Protein AF-0000000080795348 (afdb_homodimer)

Radius of gyration: 28.92 Å; Cα contacts (8 Å, |Δi|>4): 1910; chains: 2; bounding box: 64×101×64 Å

Foldseek 3Di:
DPLQPQPFADDLVLDPDPLLCLQLLVVFDVVLVVVLVVCVVVVPWWKFKKFKFWQFKWQWALVSNLVSSLLRHFWHFQDSVVLVVLSVVLVVLVVQLVVCVVVVPVVSNVVSVVVNVVSVVVSVVRTDHCSVFKWKWADTGLDIDGRPFGGIMIIGGCSRPSRCQSVSQVSRFQLGLLLRQLLLQCVLLVNFAEEEAACVVDDNVCLQSNLSSNVSSPHDFYADCSSCVVVPDDHADADDVVLCVVVVNQQLVSQLVCLVPPFFQHAYEGEQCSPLANQVSVVVNLQSLLCVVPVDGDDLVVLSSLVQEDGTHSHHPEYEFAFEQVDARPQFDDDDSQRGGDHLSSQVSNCVSCVSSNNNRHAYEYEYPDGSVRSNVCVVVPRRHRYYYYYNSSNPGTIGMDMWTQDMNRHGDTDPPDHDHDSPSIDIQDSSSNVD/DPLQPQPFADDLVLDPDPLLCLQLLVVFDVVLVVVLVVCVVVVPWWKFKKFKFWQFKWQWALVSNLLSSLLRHFWHFQDSVVLVVLSVVLVVLVVQLVVCVVVVPVVSNVVSVVVNVVSVVVNVVRTDHCSVFKWKWADTGLDIDGRPFGGIMIIGGCSRPSRCQSVSQVSRFQLGLLLRQLLLQCVLLVNFAEEEEACVVDDNVCLQSNLSSNVSSPHDFYADCSSCVVVPDDHADADDVVLCVVVVNQQLVSQLVCLVPPFFQHAYEGEQCSPLANQVSVVVNLQSLLCVVPVDGDDLVVLSSLVQEDGTHSHHPEYEFAFEQVDARPQFDDDDSQRGGDHLSSQVSNCVSCVSSNNNRHAYEYEYPDGSVRSNVCVVVPRRHRYYYYYNSSNPGTIGMDMWTQDMNRHGDTDPPDHDHDSPSIDIQDSSSNVD

Organism: Petrotoga mobilis (strain DSM 10674 / SJ95) (NCBI:txid403833)

Structure (mmCIF, N/CA/C/O backbone):
data_AF-0000000080795348-model_v1
#
loop_
_entity.id
_entity.type
_entity.pdbx_description
1 polymer 'nicotinate phosphoribosyltransferase'
#
loop_
_atom_site.group_PDB
_atom_site.id
_atom_site.type_symbol
_atom_site.label_atom_id
_atom_site.label_alt_id
_atom_site.label_comp_id
_atom_site.label_asym_id
_atom_site.label_entity_id
_atom_site.label_seq_id
_atom_site.pdbx_PDB_ins_code
_atom_site.Cartn_x
_atom_site.Cartn_y
_atom_site.Cartn_z
_atom_site.occupancy
_atom_site.B_iso_or_equiv
_atom_site.auth_seq_id
_atom_site.auth_comp_id
_atom_site.auth_asym_id
_atom_site.auth_atom_id
_atom_site.pdbx_PDB_model_num
ATOM 1 N N . MET A 1 1 ? 20.547 -14.539 10.617 1 41.28 1 MET A N 1
ATOM 2 C CA . MET A 1 1 ? 19.75 -13.977 11.703 1 41.28 1 MET A CA 1
ATOM 3 C C . MET A 1 1 ? 18.438 -14.727 11.844 1 41.28 1 MET A C 1
ATOM 5 O O . MET A 1 1 ? 17.781 -15.047 10.844 1 41.28 1 MET A O 1
ATOM 9 N N . ASP A 1 2 ? 18.266 -15.367 12.922 1 46.72 2 ASP A N 1
ATOM 10 C CA . ASP A 1 2 ? 17.031 -16.109 13.172 1 46.72 2 ASP A CA 1
ATOM 11 C C . ASP A 1 2 ? 15.828 -15.164 13.258 1 46.72 2 ASP A C 1
ATOM 13 O O . ASP A 1 2 ? 15.633 -14.492 14.281 1 46.72 2 ASP A O 1
ATOM 17 N N . LEU A 1 3 ? 15.219 -14.836 12.289 1 51.97 3 LEU A N 1
ATOM 18 C CA . LEU A 1 3 ? 14.125 -13.883 12.164 1 51.97 3 LEU A CA 1
ATOM 19 C C . LEU A 1 3 ? 12.906 -14.344 12.961 1 51.97 3 LEU A C 1
ATOM 21 O O . LEU A 1 3 ? 11.969 -13.578 13.164 1 51.97 3 LEU A O 1
ATOM 25 N N . ASN A 1 4 ? 13.055 -15.641 13.508 1 52.81 4 ASN A N 1
ATOM 26 C CA . ASN A 1 4 ? 11.93 -16.156 14.289 1 52.81 4 ASN A CA 1
ATOM 27 C C . ASN A 1 4 ? 12.078 -15.781 15.766 1 52.81 4 ASN A C 1
ATOM 29 O O . ASN A 1 4 ? 11.18 -16.062 16.562 1 52.81 4 ASN A O 1
ATOM 33 N N . ASP A 1 5 ? 13.32 -15.234 16.031 1 56.69 5 ASP A N 1
ATOM 34 C CA . ASP A 1 5 ? 13.445 -14.797 17.422 1 56.69 5 ASP A CA 1
ATOM 35 C C . ASP A 1 5 ? 12.641 -13.523 17.672 1 56.69 5 ASP A C 1
ATOM 37 O O . ASP A 1 5 ? 13.031 -12.438 17.219 1 56.69 5 ASP A O 1
ATOM 41 N N . THR A 1 6 ? 11.508 -13.641 18.266 1 60.69 6 THR A N 1
ATOM 42 C CA . THR A 1 6 ? 10.492 -12.602 18.453 1 60.69 6 THR A CA 1
ATOM 43 C C . THR A 1 6 ? 11.062 -11.445 19.266 1 60.69 6 THR A C 1
ATOM 45 O O . THR A 1 6 ? 10.508 -10.344 19.266 1 60.69 6 THR A O 1
ATOM 48 N N . ASN A 1 7 ? 12.195 -11.688 19.859 1 65.94 7 ASN A N 1
ATOM 49 C CA . ASN A 1 7 ? 12.633 -10.617 20.75 1 65.94 7 ASN A CA 1
ATOM 50 C C . ASN A 1 7 ? 13.797 -9.836 20.156 1 65.94 7 ASN A C 1
ATOM 52 O O . ASN A 1 7 ? 14.242 -8.836 20.734 1 65.94 7 ASN A O 1
ATOM 56 N N . LYS A 1 8 ? 14.172 -10.312 19 1 83.44 8 LYS A N 1
ATOM 57 C CA . LYS A 1 8 ? 15.328 -9.617 18.438 1 83.44 8 LYS A CA 1
ATOM 58 C C . LYS A 1 8 ? 14.891 -8.602 17.391 1 83.44 8 LYS A C 1
ATOM 60 O O . LYS A 1 8 ? 14.078 -8.906 16.516 1 83.44 8 LYS A O 1
ATOM 65 N N . ARG A 1 9 ? 15.43 -7.309 17.594 1 92.81 9 ARG A N 1
ATOM 66 C CA . ARG A 1 9 ? 15.148 -6.238 16.641 1 92.81 9 ARG A CA 1
ATOM 67 C C . ARG A 1 9 ? 16.078 -6.32 15.43 1 92.81 9 ARG A C 1
ATOM 69 O O . ARG A 1 9 ? 17.234 -6.73 15.555 1 92.81 9 ARG A O 1
ATOM 76 N N . LEU A 1 10 ? 15.609 -5.996 14.336 1 91 10 LEU A N 1
ATOM 77 C CA . LEU A 1 10 ? 16.375 -6.043 13.094 1 91 10 LEU A CA 1
ATOM 78 C C . LEU A 1 10 ? 17.312 -4.852 13 1 91 10 LEU A C 1
ATOM 80 O O . LEU A 1 10 ? 17 -3.76 13.477 1 91 10 LEU A O 1
ATOM 84 N N . HIS A 1 11 ? 18.469 -5.117 12.383 1 92.06 11 HIS A N 1
ATOM 85 C CA . HIS A 1 11 ? 19.406 -4.039 12.102 1 92.06 11 HIS A CA 1
ATOM 86 C C . HIS A 1 11 ? 18.797 -3.004 11.164 1 92.06 11 HIS A C 1
ATOM 88 O O . HIS A 1 11 ? 18.156 -3.361 10.18 1 92.06 11 HIS A O 1
ATOM 94 N N . PRO A 1 12 ? 18.984 -1.683 11.438 1 92.56 12 PRO A N 1
ATOM 95 C CA . PRO A 1 12 ? 18.391 -0.636 10.602 1 92.56 12 PRO A CA 1
ATOM 96 C C . PRO A 1 12 ? 18.828 -0.735 9.141 1 92.56 12 PRO A C 1
ATOM 98 O O . PRO A 1 12 ? 18.062 -0.363 8.242 1 92.56 12 PRO A O 1
ATOM 101 N N . LYS A 1 13 ? 20 -1.262 8.859 1 89.25 13 LYS A N 1
ATOM 102 C CA . LYS A 1 13 ? 20.547 -1.294 7.504 1 89.25 13 LYS A CA 1
ATOM 103 C C . LYS A 1 13 ? 19.766 -2.26 6.621 1 89.25 13 LYS A C 1
ATOM 105 O O . LYS A 1 13 ? 19.875 -2.223 5.395 1 89.25 13 LYS A O 1
ATOM 110 N N . LEU A 1 14 ? 18.953 -3.119 7.195 1 87.88 14 LEU A N 1
ATOM 111 C CA . LEU A 1 14 ? 18.172 -4.098 6.445 1 87.88 14 LEU A CA 1
ATOM 112 C C . LEU A 1 14 ? 17 -3.422 5.719 1 87.88 14 LEU A C 1
ATOM 114 O O . LEU A 1 14 ? 16.484 -3.959 4.738 1 87.88 14 LEU A O 1
ATOM 118 N N . PHE A 1 15 ? 16.594 -2.271 6.242 1 90.06 15 PHE A N 1
ATOM 119 C CA . PHE A 1 15 ? 15.469 -1.562 5.648 1 90.06 15 PHE A CA 1
ATOM 120 C C . PHE A 1 15 ? 15.938 -0.618 4.551 1 90.06 15 PHE A C 1
ATOM 122 O O . PHE A 1 15 ? 16.984 0.026 4.684 1 90.06 15 PHE A O 1
ATOM 129 N N . LYS A 1 16 ? 15.281 -0.638 3.389 1 85.94 16 LYS A N 1
ATOM 130 C CA . LYS A 1 16 ? 15.586 0.279 2.293 1 85.94 16 LYS A CA 1
ATOM 131 C C . LYS A 1 16 ? 15.008 1.665 2.559 1 85.94 16 LYS A C 1
ATOM 133 O O . LYS A 1 16 ? 14.031 2.068 1.92 1 85.94 16 LYS A O 1
ATOM 138 N N . VAL A 1 17 ? 15.734 2.441 3.324 1 89.75 17 VAL A N 1
ATOM 139 C CA . VAL A 1 17 ? 15.289 3.771 3.723 1 89.75 17 VAL A CA 1
ATOM 140 C C . VAL A 1 17 ? 15.961 4.828 2.85 1 89.75 17 VAL A C 1
ATOM 142 O O . VAL A 1 17 ? 17.188 4.906 2.801 1 89.75 17 VAL A O 1
ATOM 145 N N . PRO A 1 18 ? 15.188 5.609 2.07 1 92.44 18 PRO A N 1
ATOM 146 C CA . PRO A 1 18 ? 15.781 6.754 1.377 1 92.44 18 PRO A CA 1
ATOM 147 C C . PRO A 1 18 ? 16.141 7.898 2.326 1 92.44 18 PRO A C 1
ATOM 149 O O . PRO A 1 18 ? 15.414 8.891 2.4 1 92.44 18 PRO A O 1
ATOM 152 N N . ILE A 1 19 ? 17.281 7.859 2.857 1 94.19 19 ILE A N 1
ATOM 153 C CA . ILE A 1 19 ? 17.688 8.664 4 1 94.19 19 ILE A CA 1
ATOM 154 C C . ILE A 1 19 ? 17.578 10.148 3.65 1 94.19 19 ILE A C 1
ATOM 156 O O . ILE A 1 19 ? 17 10.93 4.406 1 94.19 19 ILE A O 1
ATOM 160 N N . ASP A 1 20 ? 18.109 10.57 2.439 1 94.5 20 ASP A N 1
ATOM 161 C CA . ASP A 1 20 ? 18.109 11.977 2.059 1 94.5 20 ASP A CA 1
ATOM 162 C C . ASP A 1 20 ? 16.688 12.516 1.928 1 94.5 20 ASP A C 1
ATOM 164 O O . ASP A 1 20 ? 16.391 13.633 2.373 1 94.5 20 ASP A O 1
ATOM 168 N N . LYS A 1 21 ? 15.805 11.758 1.351 1 95.94 21 LYS A N 1
ATOM 169 C CA . LYS A 1 21 ? 14.414 12.164 1.173 1 95.94 21 LYS A CA 1
ATOM 170 C C . LYS A 1 21 ? 13.688 12.227 2.51 1 95.94 21 LYS A C 1
ATOM 172 O O . LYS A 1 21 ? 12.852 13.102 2.729 1 95.94 21 LYS A O 1
ATOM 177 N N . ILE A 1 22 ? 14.023 11.305 3.406 1 96.81 22 ILE A N 1
ATOM 178 C CA . ILE A 1 22 ? 13.422 11.281 4.734 1 96.81 22 ILE A CA 1
ATOM 179 C C . ILE A 1 22 ? 13.852 12.523 5.516 1 96.81 22 ILE A C 1
ATOM 181 O O . ILE A 1 22 ? 13.008 13.227 6.082 1 96.81 22 ILE A O 1
ATOM 185 N N . ARG A 1 23 ? 15.117 12.773 5.477 1 97.44 23 ARG A N 1
ATOM 186 C CA . ARG A 1 23 ? 15.664 13.891 6.238 1 97.44 23 ARG A CA 1
ATOM 187 C C . ARG A 1 23 ? 15.148 15.227 5.707 1 97.44 23 ARG A C 1
ATOM 189 O O . ARG A 1 23 ? 14.984 16.188 6.465 1 97.44 23 ARG A O 1
ATOM 196 N N . MET A 1 24 ? 14.781 15.234 4.426 1 96.88 24 MET A N 1
ATOM 197 C CA . MET A 1 24 ? 14.336 16.469 3.795 1 96.88 24 MET A CA 1
ATOM 198 C C . MET A 1 24 ? 12.812 16.594 3.869 1 96.88 24 MET A C 1
ATOM 200 O O . MET A 1 24 ? 12.25 17.609 3.424 1 96.88 24 MET A O 1
ATOM 204 N N . GLY A 1 25 ? 12.148 15.609 4.406 1 96 25 GLY A N 1
ATOM 205 C CA . GLY A 1 25 ? 10.711 15.688 4.602 1 96 25 GLY A CA 1
ATOM 206 C C . GLY A 1 25 ? 9.922 15.414 3.332 1 96 25 GLY A C 1
ATOM 207 O O . GLY A 1 25 ? 8.781 15.859 3.193 1 96 25 GLY A O 1
ATOM 208 N N . TYR A 1 26 ? 10.5 14.672 2.373 1 95.25 26 TYR A N 1
ATOM 209 C CA . TYR A 1 26 ? 9.875 14.391 1.087 1 95.25 26 TYR A CA 1
ATOM 210 C C . TYR A 1 26 ? 8.586 13.594 1.271 1 95.25 26 TYR A C 1
ATOM 212 O O . TYR A 1 26 ? 7.621 13.781 0.525 1 95.25 26 TYR A O 1
ATOM 220 N N . TYR A 1 27 ? 8.508 12.711 2.26 1 96.75 27 TYR A N 1
ATOM 221 C CA . TYR A 1 27 ? 7.375 11.828 2.494 1 96.75 27 TYR A CA 1
ATOM 222 C C . TYR A 1 27 ? 6.547 12.305 3.68 1 96.75 27 TYR A C 1
ATOM 224 O O . TYR A 1 27 ? 5.672 11.586 4.164 1 96.75 27 TYR A O 1
ATOM 232 N N . THR A 1 28 ? 6.809 13.469 4.191 1 96.88 28 THR A N 1
ATOM 233 C CA . THR A 1 28 ? 6.199 13.984 5.414 1 96.88 28 THR A CA 1
ATOM 234 C C . THR A 1 28 ? 5.105 15 5.086 1 96.88 28 THR A C 1
ATOM 236 O O . THR A 1 28 ? 5.277 15.844 4.207 1 96.88 28 THR A O 1
ATOM 239 N N . ASP A 1 29 ? 3.971 14.867 5.77 1 95.75 29 ASP A N 1
ATOM 240 C CA . ASP A 1 29 ? 2.975 15.93 5.656 1 95.75 29 ASP A CA 1
ATOM 241 C C . ASP A 1 29 ? 3.594 17.297 5.938 1 95.75 29 ASP A C 1
ATOM 243 O O . ASP A 1 29 ? 4.344 17.453 6.902 1 95.75 29 ASP A O 1
ATOM 247 N N . LYS A 1 30 ? 3.244 18.266 5.172 1 93.12 30 LYS A N 1
ATOM 248 C CA . LYS A 1 30 ? 3.887 19.578 5.219 1 93.12 30 LYS A CA 1
ATOM 249 C C . LYS A 1 30 ? 3.68 20.25 6.574 1 93.12 30 LYS A C 1
ATOM 251 O O . LYS A 1 30 ? 4.543 20.984 7.043 1 93.12 30 LYS A O 1
ATOM 256 N N . TYR A 1 31 ? 2.625 19.953 7.195 1 90.75 31 TYR A N 1
ATOM 257 C CA . TYR A 1 31 ? 2.365 20.641 8.453 1 90.75 31 TYR A CA 1
ATOM 258 C C . TYR A 1 31 ? 3.285 20.141 9.555 1 90.75 31 TYR A C 1
ATOM 260 O O . TYR A 1 31 ? 3.508 20.828 10.547 1 90.75 31 TYR A O 1
ATOM 268 N N . PHE A 1 32 ? 3.961 19.047 9.383 1 96.12 32 PHE A N 1
ATOM 269 C CA . PHE A 1 32 ? 4.938 18.609 10.383 1 96.12 32 PHE A CA 1
ATOM 270 C C . PHE A 1 32 ? 6.305 19.219 10.094 1 96.12 32 PHE A C 1
ATOM 272 O O . PHE A 1 32 ? 7.066 19.516 11.016 1 96.12 32 PHE A O 1
ATOM 279 N N . THR A 1 33 ? 6.609 19.359 8.797 1 94.75 33 THR A N 1
ATOM 280 C CA . THR A 1 33 ? 7.848 20.062 8.477 1 94.75 33 THR A CA 1
ATOM 281 C C . THR A 1 33 ? 7.773 21.516 8.922 1 94.75 33 THR A C 1
ATOM 283 O O . THR A 1 33 ? 8.75 22.078 9.422 1 94.75 33 THR A O 1
ATOM 286 N N . ARG A 1 34 ? 6.637 22.141 8.797 1 94.94 34 ARG A N 1
ATOM 287 C CA . ARG A 1 34 ? 6.453 23.531 9.211 1 94.94 34 ARG A CA 1
ATOM 288 C C . ARG A 1 34 ? 6.434 23.641 10.734 1 94.94 34 ARG A C 1
ATOM 290 O O . ARG A 1 34 ? 6.91 24.641 11.289 1 94.94 34 ARG A O 1
ATOM 297 N N . TYR A 1 35 ? 5.887 22.625 11.328 1 96.12 35 TYR A N 1
ATOM 298 C CA . TYR A 1 35 ? 5.934 22.531 12.781 1 96.12 35 TYR A CA 1
ATOM 299 C C . TYR A 1 35 ? 7.371 22.609 13.289 1 96.12 35 TYR A C 1
ATOM 301 O O . TYR A 1 35 ? 7.676 23.438 14.156 1 96.12 35 TYR A O 1
ATOM 309 N N . VAL A 1 36 ? 8.219 21.906 12.727 1 97.31 36 VAL A N 1
ATOM 310 C CA . VAL A 1 36 ? 9.617 21.875 13.117 1 97.31 36 VAL A CA 1
ATOM 311 C C . VAL A 1 36 ? 10.289 23.188 12.734 1 97.31 36 VAL A C 1
ATOM 313 O O . VAL A 1 36 ? 11.094 23.734 13.492 1 97.31 36 VAL A O 1
ATOM 316 N N . GLU A 1 37 ? 9.922 23.734 11.586 1 96.12 37 GLU A N 1
ATOM 317 C CA . GLU A 1 37 ? 10.438 25.016 11.133 1 96.12 37 GLU A CA 1
ATOM 318 C C . GLU A 1 37 ? 10.125 26.125 12.133 1 96.12 37 GLU A C 1
ATOM 320 O O . GLU A 1 37 ? 10.992 26.922 12.477 1 96.12 37 GLU A O 1
ATOM 325 N N . VAL A 1 38 ? 8.914 26.141 12.594 1 97.62 38 VAL A N 1
ATOM 326 C CA . VAL A 1 38 ? 8.477 27.156 13.547 1 97.62 38 VAL A CA 1
ATOM 327 C C . VAL A 1 38 ? 9.281 27.047 14.836 1 97.62 38 VAL A C 1
ATOM 329 O O . VAL A 1 38 ? 9.781 28.047 15.352 1 97.62 38 VAL A O 1
ATOM 332 N N . LEU A 1 39 ? 9.398 25.812 15.32 1 98.12 39 LEU A N 1
ATOM 333 C CA . LEU A 1 39 ? 10.117 25.609 16.578 1 98.12 39 LEU A CA 1
ATOM 334 C C . LEU A 1 39 ? 11.57 26.062 16.453 1 98.12 39 LEU A C 1
ATOM 336 O O . LEU A 1 39 ? 12.125 26.656 17.375 1 98.12 39 LEU A O 1
ATOM 340 N N . LYS A 1 40 ? 12.164 25.766 15.344 1 97.12 40 LYS A N 1
ATOM 341 C CA . LYS A 1 40 ? 13.555 26.141 15.102 1 97.12 40 LYS A CA 1
ATOM 342 C C . LYS A 1 40 ? 13.711 27.656 15.047 1 97.12 40 LYS A C 1
ATOM 344 O O . LYS A 1 40 ? 14.562 28.234 15.727 1 97.12 40 LYS A O 1
ATOM 349 N N . LYS A 1 41 ? 12.914 28.297 14.258 1 96.94 41 LYS A N 1
ATOM 350 C CA . LYS A 1 41 ? 13.023 29.734 14.047 1 96.94 41 LYS A CA 1
ATOM 351 C C . LYS A 1 41 ? 12.672 30.516 15.312 1 96.94 41 LYS A C 1
ATOM 353 O O . LYS A 1 41 ? 13.234 31.578 15.57 1 96.94 41 LYS A O 1
ATOM 358 N N . ASP A 1 42 ? 11.758 29.922 16.047 1 97.75 42 ASP A N 1
ATOM 359 C CA . ASP A 1 42 ? 11.383 30.547 17.312 1 97.75 42 ASP A CA 1
ATOM 360 C C . ASP A 1 42 ? 12.406 30.234 18.406 1 97.75 42 ASP A C 1
ATOM 362 O O . ASP A 1 42 ? 12.273 30.688 19.531 1 97.75 42 ASP A O 1
ATOM 366 N N . LYS A 1 43 ? 13.398 29.375 18.109 1 96.75 43 LYS A N 1
ATOM 367 C CA . LYS A 1 43 ? 14.375 28.891 19.078 1 96.75 43 LYS A CA 1
ATOM 368 C C . LYS A 1 43 ? 13.68 28.359 20.328 1 96.75 43 LYS A C 1
ATOM 370 O O . LYS A 1 43 ? 14.117 28.609 21.453 1 96.75 43 LYS A O 1
ATOM 375 N N . ARG A 1 44 ? 12.602 27.781 20.062 1 94.94 44 ARG A N 1
ATOM 376 C CA . ARG A 1 44 ? 11.836 27.203 21.172 1 94.94 44 ARG A CA 1
ATOM 377 C C . ARG A 1 44 ? 12.422 25.859 21.594 1 94.94 44 ARG A C 1
ATOM 379 O O . ARG A 1 44 ? 12.594 24.969 20.766 1 94.94 44 ARG A O 1
ATOM 386 N N . LYS A 1 45 ? 12.805 25.781 22.844 1 93.62 45 LYS A N 1
ATOM 387 C CA . LYS A 1 45 ? 13.328 24.531 23.406 1 93.62 45 LYS A CA 1
ATOM 388 C C . LYS A 1 45 ? 12.305 23.859 24.312 1 93.62 45 LYS A C 1
ATOM 390 O O . LYS A 1 45 ? 12.039 24.344 25.422 1 93.62 45 LYS A O 1
ATOM 395 N N . VAL A 1 46 ? 11.789 22.781 23.828 1 96.81 46 VAL A N 1
ATOM 396 C CA . VAL A 1 46 ? 10.828 22.016 24.609 1 96.81 46 VAL A CA 1
ATOM 397 C C . VAL A 1 46 ? 11.133 20.516 24.484 1 96.81 46 VAL A C 1
ATOM 399 O O . VAL A 1 46 ? 11.727 20.078 23.5 1 96.81 46 VAL A O 1
ATOM 402 N N . ASN A 1 47 ? 10.859 19.828 25.547 1 98.19 47 ASN A N 1
ATOM 403 C CA . ASN A 1 47 ? 10.891 18.375 25.562 1 98.19 47 ASN A CA 1
ATOM 404 C C . ASN A 1 47 ? 9.477 17.781 25.594 1 98.19 47 ASN A C 1
ATOM 406 O O . ASN A 1 47 ? 8.641 18.219 26.391 1 98.19 47 ASN A O 1
ATOM 410 N N . VAL A 1 48 ? 9.25 16.875 24.672 1 98.56 48 VAL A N 1
ATOM 411 C CA . VAL A 1 48 ? 7.898 16.344 24.578 1 98.56 48 VAL A CA 1
ATOM 412 C C . VAL A 1 48 ? 7.93 14.828 24.734 1 98.56 48 VAL A C 1
ATOM 414 O O . VAL A 1 48 ? 8.977 14.195 24.531 1 98.56 48 VAL A O 1
ATOM 417 N N . THR A 1 49 ? 6.824 14.25 25.172 1 98.62 49 THR A N 1
ATOM 418 C CA . THR A 1 49 ? 6.555 12.82 25.125 1 98.62 49 THR A CA 1
ATOM 419 C C . THR A 1 49 ? 5.496 12.5 24.078 1 98.62 49 THR A C 1
ATOM 421 O O . THR A 1 49 ? 4.328 12.859 24.234 1 98.62 49 THR A O 1
ATOM 424 N N . TYR A 1 50 ? 5.949 11.82 22.938 1 98 50 TYR A N 1
ATOM 425 C CA . TYR A 1 50 ? 5.074 11.336 21.875 1 98 50 TYR A CA 1
ATOM 426 C C . TYR A 1 50 ? 4.684 9.883 22.109 1 98 50 TYR A C 1
ATOM 428 O O . TYR A 1 50 ? 5.551 9.016 22.234 1 98 50 TYR A O 1
ATOM 436 N N . GLN A 1 51 ? 3.439 9.648 22.234 1 98.75 51 GLN A N 1
ATOM 437 C CA . GLN A 1 51 ? 3.02 8.25 22.281 1 98.75 51 GLN A CA 1
ATOM 438 C C . GLN A 1 51 ? 2.26 7.863 21.016 1 98.75 51 GLN A C 1
ATOM 440 O O . GLN A 1 51 ? 1.455 8.641 20.5 1 98.75 51 GLN A O 1
ATOM 445 N N . PHE A 1 52 ? 2.566 6.738 20.438 1 98.81 52 PHE A N 1
ATOM 446 C CA . PHE A 1 52 ? 1.907 6.148 19.281 1 98.81 52 PHE A CA 1
ATOM 447 C C . PHE A 1 52 ? 1.067 4.941 19.688 1 98.81 52 PHE A C 1
ATOM 449 O O . PHE A 1 52 ? 1.514 4.109 20.469 1 98.81 52 PHE A O 1
ATOM 456 N N . PHE A 1 53 ? -0.136 4.855 19.172 1 98.75 53 PHE A N 1
ATOM 457 C CA . PHE A 1 53 ? -1.024 3.771 19.578 1 98.75 53 PHE A CA 1
ATOM 458 C C . PHE A 1 53 ? -1.999 3.422 18.469 1 98.75 53 PHE A C 1
ATOM 460 O O . PHE A 1 53 ? -2.334 4.27 17.641 1 98.75 53 PHE A O 1
ATOM 467 N N . PRO A 1 54 ? -2.389 2.15 18.375 1 98.62 54 PRO A N 1
ATOM 468 C CA . PRO A 1 54 ? -3.361 1.717 17.359 1 98.62 54 PRO A CA 1
ATOM 469 C C . PRO A 1 54 ? -4.797 2.084 17.734 1 98.62 54 PRO A C 1
ATOM 471 O O . PRO A 1 54 ? -5.125 2.188 18.922 1 98.62 54 PRO A O 1
ATOM 474 N N . ARG A 1 55 ? -5.633 2.201 16.766 1 97.06 55 ARG A N 1
ATOM 475 C CA . ARG A 1 55 ? -7.031 2.564 16.969 1 97.06 55 ARG A CA 1
ATOM 476 C C . ARG A 1 55 ? -7.922 1.326 16.984 1 97.06 55 ARG A C 1
ATOM 478 O O . ARG A 1 55 ? -9.148 1.438 16.953 1 97.06 55 ARG A O 1
ATOM 485 N N . ALA A 1 56 ? -7.379 0.169 16.938 1 97.81 56 ALA A N 1
ATOM 486 C CA . ALA A 1 56 ? -8.039 -1.129 17.062 1 97.81 56 ALA A CA 1
ATOM 487 C C . ALA A 1 56 ? -7.082 -2.174 17.641 1 97.81 56 ALA A C 1
ATOM 489 O O . ALA A 1 56 ? -5.863 -2.004 17.578 1 97.81 56 ALA A O 1
ATOM 490 N N . ASP A 1 57 ? -7.645 -3.215 18.25 1 98.56 57 ASP A N 1
ATOM 491 C CA . ASP A 1 57 ? -6.797 -4.34 18.641 1 98.56 57 ASP A CA 1
ATOM 492 C C . ASP A 1 57 ? -6 -4.855 17.438 1 98.56 57 ASP A C 1
ATOM 494 O O . ASP A 1 57 ? -6.527 -4.957 16.328 1 98.56 57 ASP A O 1
ATOM 498 N N . CYS A 1 58 ? -4.707 -5.176 17.734 1 98.69 58 CYS A N 1
ATOM 499 C CA . CYS A 1 58 ? -3.934 -5.578 16.562 1 98.69 58 CYS A CA 1
ATOM 500 C C . CYS A 1 58 ? -2.691 -6.359 16.969 1 98.69 58 CYS A C 1
ATOM 502 O O . CYS A 1 58 ? -2.389 -6.473 18.156 1 98.69 58 CYS A O 1
ATOM 504 N N . VAL A 1 59 ? -2.084 -7.039 16.047 1 98.56 59 VAL A N 1
ATOM 505 C CA . VAL A 1 59 ? -0.693 -7.48 16.094 1 98.56 59 VAL A CA 1
ATOM 506 C C . VAL A 1 59 ? 0.222 -6.371 15.586 1 98.56 59 VAL A C 1
ATOM 508 O O . VAL A 1 59 ? 0.113 -5.953 14.438 1 98.56 59 VAL A O 1
ATOM 511 N N . VAL A 1 60 ? 1.103 -5.977 16.438 1 98.56 60 VAL A N 1
ATOM 512 C CA . VAL A 1 60 ? 1.93 -4.816 16.109 1 98.56 60 VAL A CA 1
ATOM 513 C C . VAL A 1 60 ? 3.139 -5.262 15.281 1 98.56 60 VAL A C 1
ATOM 515 O O . VAL A 1 60 ? 3.9 -6.133 15.711 1 98.56 60 VAL A O 1
ATOM 518 N N . VAL A 1 61 ? 3.293 -4.766 14.148 1 98.12 61 VAL A N 1
ATOM 519 C CA . VAL A 1 61 ? 4.461 -4.922 13.281 1 98.12 61 VAL A CA 1
ATOM 520 C C . VAL A 1 61 ? 4.801 -3.584 12.633 1 98.12 61 VAL A C 1
ATOM 522 O O . VAL A 1 61 ? 3.93 -2.729 12.461 1 98.12 61 VAL A O 1
ATOM 525 N N . GLY A 1 62 ? 6.07 -3.391 12.305 1 97.94 62 GLY A N 1
ATOM 526 C CA . GLY A 1 62 ? 6.523 -2.143 11.711 1 97.94 62 GLY A CA 1
ATOM 527 C C . GLY A 1 62 ? 7.363 -1.304 12.656 1 97.94 62 GLY A C 1
ATOM 528 O O . GLY A 1 62 ? 7.891 -0.26 12.266 1 97.94 62 GLY A O 1
ATOM 529 N N . LEU A 1 63 ? 7.492 -1.748 13.906 1 98.31 63 LEU A N 1
ATOM 530 C CA . LEU A 1 63 ? 8.273 -1.015 14.891 1 98.31 63 LEU A CA 1
ATOM 531 C C . LEU A 1 63 ? 9.75 -1.005 14.516 1 98.31 63 LEU A C 1
ATOM 533 O O . LEU A 1 63 ? 10.438 0.002 14.703 1 98.31 63 LEU A O 1
ATOM 537 N N . ASP A 1 64 ? 10.25 -2.09 13.984 1 96.94 64 ASP A N 1
ATOM 538 C CA . ASP A 1 64 ? 11.656 -2.148 13.609 1 96.94 64 ASP A CA 1
ATOM 539 C C . ASP A 1 64 ? 11.961 -1.195 12.453 1 96.94 64 ASP A C 1
ATOM 541 O O . ASP A 1 64 ? 13.031 -0.589 12.406 1 96.94 64 ASP A O 1
ATOM 545 N N . GLU A 1 65 ? 11.078 -1.158 11.516 1 97.44 65 GLU A N 1
ATOM 546 C CA . GLU A 1 65 ? 11.258 -0.177 10.445 1 97.44 65 GLU A CA 1
ATOM 547 C C . GLU A 1 65 ? 11.148 1.247 10.984 1 97.44 65 GLU A C 1
ATOM 549 O O . GLU A 1 65 ? 11.883 2.137 10.555 1 97.44 65 GLU A O 1
ATOM 554 N N . ALA A 1 66 ? 10.203 1.5 11.891 1 98.56 66 ALA A N 1
ATOM 555 C CA . ALA A 1 66 ? 10.078 2.805 12.539 1 98.56 66 ALA A CA 1
ATOM 556 C C . ALA A 1 66 ? 11.375 3.188 13.242 1 98.56 66 ALA A C 1
ATOM 558 O O . ALA A 1 66 ? 11.82 4.336 13.164 1 98.56 66 ALA A O 1
ATOM 559 N N . LEU A 1 67 ? 11.938 2.252 13.906 1 98.12 67 LEU A N 1
ATOM 560 C CA . LEU A 1 67 ? 13.203 2.486 14.602 1 98.12 67 LEU A CA 1
ATOM 561 C C . LEU A 1 67 ? 14.305 2.834 13.602 1 98.12 67 LEU A C 1
ATOM 563 O O . LEU A 1 67 ? 15.141 3.705 13.875 1 98.12 67 LEU A O 1
ATOM 567 N N . ALA A 1 68 ? 14.328 2.129 12.492 1 96.81 68 ALA A N 1
ATOM 568 C CA . ALA A 1 68 ? 15.305 2.455 11.453 1 96.81 68 ALA A CA 1
ATOM 569 C C . ALA A 1 68 ? 15.125 3.891 10.969 1 96.81 68 ALA A C 1
ATOM 571 O O . ALA A 1 68 ? 16.109 4.617 10.781 1 96.81 68 ALA A O 1
ATOM 572 N N . LEU A 1 69 ? 13.883 4.312 10.766 1 98 69 LEU A N 1
ATOM 573 C CA . LEU A 1 69 ? 13.578 5.676 10.344 1 98 69 LEU A CA 1
ATOM 574 C C . LEU A 1 69 ? 14.07 6.688 11.375 1 98 69 LEU A C 1
ATOM 576 O O . LEU A 1 69 ? 14.641 7.719 11.016 1 98 69 LEU A O 1
ATOM 580 N N . LEU A 1 70 ? 13.852 6.406 12.602 1 98.25 70 LEU A N 1
ATOM 581 C CA . LEU A 1 70 ? 14.32 7.289 13.664 1 98.25 70 LEU A CA 1
ATOM 582 C C . LEU A 1 70 ? 15.844 7.344 13.695 1 98.25 70 LEU A C 1
ATOM 584 O O . LEU A 1 70 ? 16.422 8.422 13.836 1 98.25 70 LEU A O 1
ATOM 588 N N . THR A 1 71 ? 16.453 6.18 13.57 1 96.75 71 THR A N 1
ATOM 589 C CA . THR A 1 71 ? 17.906 6.094 13.633 1 96.75 71 THR A CA 1
ATOM 590 C C . THR A 1 71 ? 18.547 6.961 12.547 1 96.75 71 THR A C 1
ATOM 592 O O . THR A 1 71 ? 19.5 7.684 12.812 1 96.75 71 THR A O 1
ATOM 595 N N . TYR A 1 72 ? 17.969 6.93 11.383 1 95.62 72 TYR A N 1
ATOM 596 C CA . TYR A 1 72 ? 18.562 7.641 10.25 1 95.62 72 TYR A CA 1
ATOM 597 C C . TYR A 1 72 ? 18.047 9.07 10.18 1 95.62 72 TYR A C 1
ATOM 599 O O . TYR A 1 72 ? 18.703 9.945 9.602 1 95.62 72 TYR A O 1
ATOM 607 N N . GLY A 1 73 ? 16.906 9.344 10.766 1 97.25 73 GLY A N 1
ATOM 608 C CA . GLY A 1 73 ? 16.219 10.594 10.469 1 97.25 73 GLY A CA 1
ATOM 609 C C . GLY A 1 73 ? 16.203 11.555 11.641 1 97.25 73 GLY A C 1
ATOM 610 O O . GLY A 1 73 ? 15.797 12.711 11.5 1 97.25 73 GLY A O 1
ATOM 611 N N . THR A 1 74 ? 16.609 11.18 12.844 1 98.44 74 THR A N 1
ATOM 612 C CA . THR A 1 74 ? 16.594 12.062 14.008 1 98.44 74 THR A CA 1
ATOM 613 C C . THR A 1 74 ? 17.766 13.039 13.945 1 98.44 74 THR A C 1
ATOM 615 O O . THR A 1 74 ? 18.922 12.625 13.922 1 98.44 74 THR A O 1
ATOM 618 N N . GLY A 1 75 ? 17.5 14.258 13.781 1 98.38 75 GLY A N 1
ATOM 619 C CA . GLY A 1 75 ? 18.531 15.273 13.664 1 98.38 75 GLY A CA 1
ATOM 620 C C . GLY A 1 75 ? 18.078 16.5 12.898 1 98.38 75 GLY A C 1
ATOM 621 O O . GLY A 1 75 ? 16.875 16.812 12.852 1 98.38 75 GLY A O 1
ATOM 622 N N . TYR A 1 76 ? 18.984 17.344 12.5 1 97.88 76 TYR A N 1
ATOM 623 C CA . TYR A 1 76 ? 18.703 18.531 11.711 1 97.88 76 TYR A CA 1
ATOM 624 C C . TYR A 1 76 ? 19.906 18.922 10.859 1 97.88 76 TYR A C 1
ATOM 626 O O . TYR A 1 76 ? 21.016 18.422 11.062 1 97.88 76 TYR A O 1
ATOM 634 N N . TYR A 1 77 ? 19.656 19.719 9.82 1 97.75 77 TYR A N 1
ATOM 635 C CA . TYR A 1 77 ? 20.75 20.281 9.023 1 97.75 77 TYR A CA 1
ATOM 636 C C . TYR A 1 77 ? 21.234 21.594 9.609 1 97.75 77 TYR A C 1
ATOM 638 O O . TYR A 1 77 ? 20.422 22.484 9.906 1 97.75 77 TYR A O 1
ATOM 646 N N . LYS A 1 78 ? 22.484 21.75 9.82 1 96.81 78 LYS A N 1
ATOM 647 C CA . LYS A 1 78 ? 23.031 22.953 10.422 1 96.81 78 LYS A CA 1
ATOM 648 C C . LYS A 1 78 ? 22.875 24.156 9.492 1 96.81 78 LYS A C 1
ATOM 650 O O . LYS A 1 78 ? 22.781 25.297 9.953 1 96.81 78 LYS A O 1
ATOM 655 N N . ASP A 1 79 ? 22.891 23.953 8.141 1 97 79 ASP A N 1
ATOM 656 C CA . ASP A 1 79 ? 22.594 24.938 7.113 1 97 79 ASP A CA 1
ATOM 657 C C . ASP A 1 79 ? 21.438 24.469 6.223 1 97 79 ASP A C 1
ATOM 659 O O . ASP A 1 79 ? 21.672 23.844 5.184 1 97 79 ASP A O 1
ATOM 663 N N . GLU A 1 80 ? 20.25 24.844 6.59 1 95.31 80 GLU A N 1
ATOM 664 C CA . GLU A 1 80 ? 19.047 24.328 5.949 1 95.31 80 GLU A CA 1
ATOM 665 C C . GLU A 1 80 ? 18.922 24.812 4.508 1 95.31 80 GLU A C 1
ATOM 667 O O . GLU A 1 80 ? 18.484 24.078 3.629 1 95.31 80 GLU A O 1
ATOM 672 N N . GLU A 1 81 ? 19.266 26.047 4.277 1 95.62 81 GLU A N 1
ATOM 673 C CA . GLU A 1 81 ? 19.203 26.609 2.93 1 95.62 81 GLU A CA 1
ATOM 674 C C . GLU A 1 81 ? 20.156 25.875 1.985 1 95.62 81 GLU A C 1
ATOM 676 O O . GLU A 1 81 ? 19.766 25.484 0.882 1 95.62 81 GLU A O 1
ATOM 681 N N . LYS A 1 82 ? 21.359 25.75 2.426 1 97.75 82 LYS A N 1
ATOM 682 C CA . LYS A 1 82 ? 22.344 25.031 1.625 1 97.75 82 LYS A CA 1
ATOM 683 C C . LYS A 1 82 ? 21.938 23.578 1.413 1 97.75 82 LYS A C 1
ATOM 685 O O . LYS A 1 82 ? 22.094 23.031 0.32 1 97.75 82 LYS A O 1
ATOM 690 N N . ALA A 1 83 ? 21.453 22.969 2.502 1 98.12 83 ALA A N 1
ATOM 691 C CA . ALA A 1 83 ? 20.984 21.578 2.412 1 98.12 83 ALA A CA 1
ATOM 692 C C . ALA A 1 83 ? 19.891 21.438 1.359 1 98.12 83 ALA A C 1
ATOM 694 O O . ALA A 1 83 ? 19.906 20.5 0.565 1 98.12 83 ALA A O 1
ATOM 695 N N . LYS A 1 84 ? 18.984 22.328 1.345 1 96.94 84 LYS A N 1
ATOM 696 C CA . LYS A 1 84 ? 17.891 22.281 0.378 1 96.94 84 LYS A CA 1
ATOM 697 C C . LYS A 1 84 ? 18.406 22.422 -1.049 1 96.94 84 LYS A C 1
ATOM 699 O O . LYS A 1 84 ? 17.953 21.734 -1.955 1 96.94 84 LYS A O 1
ATOM 704 N N . GLU A 1 85 ? 19.297 23.312 -1.235 1 97.88 85 GLU A N 1
ATOM 705 C CA . GLU A 1 85 ? 19.906 23.5 -2.551 1 97.88 85 GLU A CA 1
ATOM 706 C C . GLU A 1 85 ? 20.578 22.219 -3.043 1 97.88 85 GLU A C 1
ATOM 708 O O . GLU A 1 85 ? 20.406 21.828 -4.199 1 97.88 85 GLU A O 1
ATOM 713 N N . ILE A 1 86 ? 21.328 21.656 -2.146 1 98.31 86 ILE A N 1
ATOM 714 C CA . ILE A 1 86 ? 22.031 20.422 -2.484 1 98.31 86 ILE A CA 1
ATOM 715 C C . ILE A 1 86 ? 21.016 19.312 -2.799 1 98.31 86 ILE A C 1
ATOM 717 O O . ILE A 1 86 ? 21.188 18.578 -3.77 1 98.31 86 ILE A O 1
ATOM 721 N N . PHE A 1 87 ? 20.047 19.266 -2.004 1 97.94 87 PHE A N 1
ATOM 722 C CA . PHE A 1 87 ? 19.031 18.234 -2.189 1 97.94 87 PHE A CA 1
ATOM 723 C C . PHE A 1 87 ? 18.328 18.406 -3.527 1 97.94 87 PHE A C 1
ATOM 725 O O . PHE A 1 87 ? 18.062 17.438 -4.234 1 97.94 87 PHE A O 1
ATOM 732 N N . ASP A 1 88 ? 17.969 19.578 -3.877 1 96.94 88 ASP A N 1
ATOM 733 C CA . ASP A 1 88 ? 17.328 19.844 -5.164 1 96.94 88 ASP A CA 1
ATOM 734 C C . ASP A 1 88 ? 18.219 19.391 -6.32 1 96.94 88 ASP A C 1
ATOM 736 O O . ASP A 1 88 ? 17.719 18.859 -7.316 1 96.94 88 ASP A O 1
ATOM 740 N N . GLU A 1 89 ? 19.438 19.594 -6.172 1 97.75 89 GLU A N 1
ATOM 741 C CA . GLU A 1 89 ? 20.375 19.125 -7.188 1 97.75 89 GLU A CA 1
ATOM 742 C C . GLU A 1 89 ? 20.406 17.609 -7.25 1 97.75 89 GLU A C 1
ATOM 744 O O . GLU A 1 89 ? 20.516 17.016 -8.328 1 97.75 89 GLU A O 1
ATOM 749 N N . ILE A 1 90 ? 20.375 16.984 -6.094 1 97.12 90 ILE A N 1
ATOM 750 C CA . ILE A 1 90 ? 20.344 15.531 -6.039 1 97.12 90 ILE A CA 1
ATOM 751 C C . ILE A 1 90 ? 19.125 15 -6.781 1 97.12 90 ILE A C 1
ATOM 753 O O . ILE A 1 90 ? 19.219 14.055 -7.559 1 97.12 90 ILE A O 1
ATOM 757 N N . LEU A 1 91 ? 18 15.625 -6.582 1 94.25 91 LEU A N 1
ATOM 758 C CA . LEU A 1 91 ? 16.766 15.211 -7.258 1 94.25 91 LEU A CA 1
ATOM 759 C C . LEU A 1 91 ? 16.922 15.32 -8.773 1 94.25 91 LEU A C 1
ATOM 761 O O . LEU A 1 91 ? 16.453 14.453 -9.508 1 94.25 91 LEU A O 1
ATOM 765 N N . THR A 1 92 ? 17.516 16.375 -9.164 1 95.12 92 THR A N 1
ATOM 766 C CA . THR A 1 92 ? 17.75 16.594 -10.586 1 95.12 92 THR A CA 1
ATOM 767 C C . THR A 1 92 ? 18.641 15.492 -11.156 1 95.12 92 THR A C 1
ATOM 769 O O . THR A 1 92 ? 18.375 14.953 -12.234 1 95.12 92 THR A O 1
ATOM 772 N N . ILE A 1 93 ? 19.672 15.164 -10.469 1 96.62 93 ILE A N 1
ATOM 773 C CA . ILE A 1 93 ? 20.625 14.141 -10.914 1 96.62 93 ILE A CA 1
ATOM 774 C C . ILE A 1 93 ? 19.922 12.773 -10.938 1 96.62 93 ILE A C 1
ATOM 776 O O . ILE A 1 93 ? 20.188 11.953 -11.812 1 96.62 93 ILE A O 1
ATOM 780 N N . GLU A 1 94 ? 19.125 12.531 -9.969 1 93.5 94 GLU A N 1
ATOM 781 C CA . GLU A 1 94 ? 18.406 11.266 -9.938 1 93.5 94 GLU A CA 1
ATOM 782 C C . GLU A 1 94 ? 17.516 11.102 -11.172 1 93.5 94 GLU A C 1
ATOM 784 O O . GLU A 1 94 ? 17.406 10 -11.711 1 93.5 94 GLU A O 1
ATOM 789 N N . ARG A 1 95 ? 16.922 12.156 -11.625 1 90.94 95 ARG A N 1
ATOM 790 C CA . ARG A 1 95 ? 16.141 12.117 -12.852 1 90.94 95 ARG A CA 1
ATOM 791 C C . ARG A 1 95 ? 17.031 11.828 -14.062 1 90.94 95 ARG A C 1
ATOM 793 O O . ARG A 1 95 ? 16.625 11.102 -14.969 1 90.94 95 ARG A O 1
ATOM 800 N N . ALA A 1 96 ? 18.156 12.398 -13.984 1 93.25 96 ALA A N 1
ATOM 801 C CA . ALA A 1 96 ? 19.109 12.148 -15.055 1 93.25 96 ALA A CA 1
ATOM 802 C C . ALA A 1 96 ? 19.562 10.688 -15.07 1 93.25 96 ALA A C 1
ATOM 804 O O . ALA A 1 96 ? 19.75 10.102 -16.141 1 93.25 96 ALA A O 1
ATOM 805 N N . ILE A 1 97 ? 19.781 10.188 -13.906 1 92.75 97 ILE A N 1
ATOM 806 C CA . ILE A 1 97 ? 20.172 8.781 -13.789 1 92.75 97 ILE A CA 1
ATOM 807 C C . ILE A 1 97 ? 19.062 7.891 -14.352 1 92.75 97 ILE A C 1
ATOM 809 O O . ILE A 1 97 ? 19.344 6.938 -15.078 1 92.75 97 ILE A O 1
ATOM 813 N N . GLN A 1 98 ? 17.891 8.188 -14 1 89.19 98 GLN A N 1
ATOM 814 C CA . GLN A 1 98 ? 16.75 7.418 -14.5 1 89.19 98 GLN A CA 1
ATOM 815 C C . GLN A 1 98 ? 16.688 7.473 -16.016 1 89.19 98 GLN A C 1
ATOM 817 O O . GLN A 1 98 ? 16.484 6.445 -16.672 1 89.19 98 GLN A O 1
ATOM 822 N N . ASP A 1 99 ? 16.812 8.625 -16.516 1 89.38 99 ASP A N 1
ATOM 823 C CA . ASP A 1 99 ? 16.797 8.805 -17.969 1 89.38 99 ASP A CA 1
ATOM 824 C C . ASP A 1 99 ? 17.938 8.016 -18.625 1 89.38 99 ASP A C 1
ATOM 826 O O . ASP A 1 99 ? 17.719 7.301 -19.594 1 89.38 99 ASP A O 1
ATOM 830 N N . ALA A 1 100 ? 19.094 8.156 -18.062 1 90.88 100 ALA A N 1
ATOM 831 C CA . ALA A 1 100 ? 20.266 7.473 -18.594 1 90.88 100 ALA A CA 1
ATOM 832 C C . ALA A 1 100 ? 20.109 5.957 -18.5 1 90.88 100 ALA A C 1
ATOM 834 O O . ALA A 1 100 ? 20.578 5.223 -19.375 1 90.88 100 ALA A O 1
ATOM 835 N N . SER A 1 101 ? 19.453 5.512 -17.469 1 88 101 SER A N 1
ATOM 836 C CA . SER A 1 101 ? 19.234 4.086 -17.266 1 88 101 SER A CA 1
ATOM 837 C C . SER A 1 101 ? 18.344 3.506 -18.359 1 88 101 SER A C 1
ATOM 839 O O . SER A 1 101 ? 18.594 2.4 -18.844 1 88 101 SER A O 1
ATOM 841 N N . THR A 1 102 ? 17.344 4.215 -18.766 1 82.94 102 THR A N 1
ATOM 842 C CA . THR A 1 102 ? 16.438 3.752 -19.828 1 82.94 102 THR A CA 1
ATOM 843 C C . THR A 1 102 ? 17.156 3.691 -21.172 1 82.94 102 THR A C 1
ATOM 845 O O . THR A 1 102 ? 16.828 2.859 -22.016 1 82.94 102 THR A O 1
ATOM 848 N N . ARG A 1 103 ? 18.266 4.578 -21.375 1 84.12 103 ARG A N 1
ATOM 849 C CA . ARG A 1 103 ? 19.047 4.625 -22.609 1 84.12 103 ARG A CA 1
ATOM 850 C C . ARG A 1 103 ? 20.281 3.725 -22.516 1 84.12 103 ARG A C 1
ATOM 852 O O . ARG A 1 103 ? 21 3.562 -23.5 1 84.12 103 ARG A O 1
ATOM 859 N N . MET A 1 104 ? 20.484 3.18 -21.391 1 87.81 104 MET A N 1
ATOM 860 C CA . MET A 1 104 ? 21.656 2.348 -21.125 1 87.81 104 MET A CA 1
ATOM 861 C C . MET A 1 104 ? 22.938 3.084 -21.5 1 87.81 104 MET A C 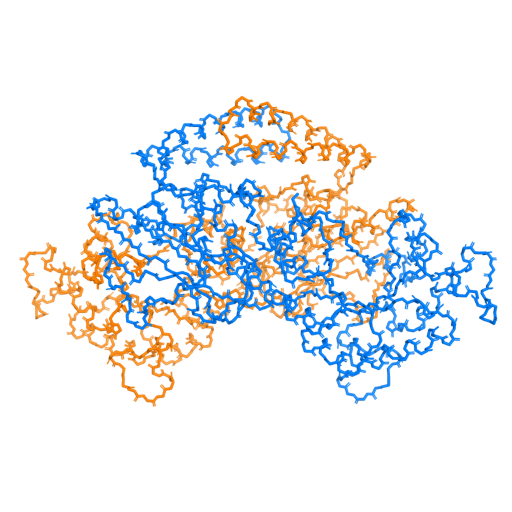1
ATOM 863 O O . MET A 1 104 ? 23.797 2.541 -22.203 1 87.81 104 MET A O 1
ATOM 867 N N . ASP A 1 105 ? 23.031 4.332 -21.109 1 92.31 105 ASP A N 1
ATOM 868 C CA . ASP A 1 105 ? 24.219 5.164 -21.281 1 92.31 105 ASP A CA 1
ATOM 869 C C . ASP A 1 105 ? 25.125 5.078 -20.062 1 92.31 105 ASP A C 1
ATOM 871 O O . ASP A 1 105 ? 25.031 5.91 -19.156 1 92.31 105 ASP A O 1
ATOM 875 N N . LYS A 1 106 ? 26.109 4.195 -20.125 1 90.62 106 LYS A N 1
ATOM 876 C CA . LYS A 1 106 ? 26.938 3.906 -18.953 1 90.62 106 LYS A CA 1
ATOM 877 C C . LYS A 1 106 ? 27.75 5.129 -18.547 1 90.62 106 LYS A C 1
ATOM 879 O O . LYS A 1 106 ? 27.891 5.418 -17.359 1 90.62 106 LYS A O 1
ATOM 884 N N . GLU A 1 107 ? 28.297 5.727 -19.547 1 93.56 107 GLU A N 1
ATOM 885 C CA . GLU A 1 107 ? 29.125 6.891 -19.25 1 93.56 107 GLU A CA 1
ATOM 886 C C . GLU A 1 107 ? 28.344 7.949 -18.484 1 93.56 107 GLU A C 1
ATOM 888 O O . GLU A 1 107 ? 28.812 8.445 -17.453 1 93.56 107 GLU A O 1
ATOM 893 N N . GLU A 1 108 ? 27.188 8.234 -18.953 1 94.56 108 GLU A N 1
ATOM 894 C CA . GLU A 1 108 ? 26.344 9.219 -18.266 1 94.56 108 GLU A CA 1
ATOM 895 C C . GLU A 1 108 ? 25.922 8.719 -16.891 1 94.56 108 GLU A C 1
ATOM 897 O O . GLU A 1 108 ? 25.875 9.5 -15.93 1 94.56 108 GLU A O 1
ATOM 902 N N . LEU A 1 109 ? 25.656 7.492 -16.797 1 93.5 109 LEU A N 1
ATOM 903 C CA . LEU A 1 109 ? 25.266 6.898 -15.516 1 93.5 109 LEU A CA 1
ATOM 904 C C . LEU A 1 109 ? 26.391 7.047 -14.484 1 93.5 109 LEU A C 1
ATOM 906 O O . LEU A 1 109 ? 26.141 7.453 -13.352 1 93.5 109 LEU A O 1
ATOM 910 N N . LEU A 1 110 ? 27.562 6.73 -14.898 1 93.62 110 LEU A N 1
ATOM 911 C CA . LEU A 1 110 ? 28.688 6.805 -13.984 1 93.62 110 LEU A CA 1
ATOM 912 C C . LEU A 1 110 ? 28.969 8.25 -13.586 1 93.62 110 LEU A C 1
ATOM 914 O O . LEU A 1 110 ? 29.234 8.539 -12.414 1 93.62 110 LEU A O 1
ATOM 918 N N . ASN A 1 111 ? 28.875 9.094 -14.586 1 95.44 111 ASN A N 1
ATOM 919 C CA . ASN A 1 111 ? 29.109 10.508 -14.305 1 95.44 111 ASN A CA 1
ATOM 920 C C . ASN A 1 111 ? 28.062 11.055 -13.328 1 95.44 111 ASN A C 1
ATOM 922 O O . ASN A 1 111 ? 28.422 11.727 -12.359 1 95.44 111 ASN A O 1
ATOM 926 N N . CYS A 1 112 ? 26.828 10.773 -13.609 1 95.44 112 CYS A N 1
ATOM 927 C CA . CYS A 1 112 ? 25.75 11.25 -12.758 1 95.44 112 CYS A CA 1
ATOM 928 C C . CYS A 1 112 ? 25.828 10.625 -11.367 1 95.44 112 CYS A C 1
ATOM 930 O O . CYS A 1 112 ? 25.609 11.312 -10.367 1 95.44 112 CYS A O 1
ATOM 932 N N . THR A 1 113 ? 26.203 9.414 -11.32 1 94.12 113 THR A N 1
ATOM 933 C CA . THR A 1 113 ? 26.297 8.727 -10.031 1 94.12 113 THR A CA 1
ATOM 934 C C . THR A 1 113 ? 27.438 9.297 -9.195 1 94.12 113 THR A C 1
ATOM 936 O O . THR A 1 113 ? 27.297 9.469 -7.98 1 94.12 113 THR A O 1
ATOM 939 N N . ASN A 1 114 ? 28.531 9.484 -9.875 1 94.5 114 ASN A N 1
ATOM 940 C CA . ASN A 1 114 ? 29.641 10.117 -9.18 1 94.5 114 ASN A CA 1
ATOM 941 C C . ASN A 1 114 ? 29.25 11.469 -8.594 1 94.5 114 ASN A C 1
ATOM 943 O O . ASN A 1 114 ? 29.516 11.742 -7.422 1 94.5 114 ASN A O 1
ATOM 947 N N . LYS A 1 115 ? 28.609 12.211 -9.398 1 96.19 115 LYS A N 1
ATOM 948 C CA . LYS A 1 115 ? 28.141 13.523 -8.961 1 96.19 115 LYS A CA 1
ATOM 949 C C . LYS A 1 115 ? 27.141 13.398 -7.812 1 96.19 115 LYS A C 1
ATOM 951 O O . LYS A 1 115 ? 27.188 14.172 -6.855 1 96.19 115 LYS A O 1
ATOM 956 N N . LYS A 1 116 ? 26.234 12.508 -7.934 1 95.25 116 LYS A N 1
ATOM 957 C CA . LYS A 1 116 ? 25.234 12.297 -6.895 1 95.25 116 LYS A CA 1
ATOM 958 C C . LYS A 1 116 ? 25.891 11.953 -5.559 1 95.25 116 LYS A C 1
ATOM 960 O O . LYS A 1 116 ? 25.5 12.477 -4.516 1 95.25 116 LYS A O 1
ATOM 965 N N . TRP A 1 117 ? 26.906 11.07 -5.609 1 93.88 117 TRP A N 1
ATOM 966 C CA . TRP A 1 117 ? 27.578 10.664 -4.375 1 93.88 117 TRP A CA 1
ATOM 967 C C . TRP A 1 117 ? 28.328 11.844 -3.756 1 93.88 117 TRP A C 1
ATOM 969 O O . TRP A 1 117 ? 28.344 11.992 -2.533 1 93.88 117 TRP A O 1
ATOM 979 N N . ASP A 1 118 ? 28.938 12.688 -4.582 1 96.38 118 ASP A N 1
ATOM 980 C CA . ASP A 1 118 ? 29.594 13.891 -4.082 1 96.38 118 ASP A CA 1
ATOM 981 C C . ASP A 1 118 ? 28.594 14.789 -3.344 1 96.38 118 ASP A C 1
ATOM 983 O O . ASP A 1 118 ? 28.891 15.273 -2.246 1 96.38 118 ASP A O 1
ATOM 987 N N . LEU A 1 119 ? 27.516 14.992 -3.971 1 96.5 119 LEU A N 1
ATOM 988 C CA . LEU A 1 119 ? 26.5 15.852 -3.381 1 96.5 119 LEU A CA 1
ATOM 989 C C . LEU A 1 119 ? 25.938 15.242 -2.096 1 96.5 119 LEU A C 1
ATOM 991 O O . LEU A 1 119 ? 25.688 15.953 -1.122 1 96.5 119 LEU A O 1
ATOM 995 N N . ARG A 1 120 ? 25.766 14 -2.104 1 94.94 120 ARG A N 1
ATOM 996 C CA . ARG A 1 120 ? 25.266 13.312 -0.919 1 94.94 120 ARG A CA 1
ATOM 997 C C . ARG A 1 120 ? 26.234 13.438 0.245 1 94.94 120 ARG A C 1
ATOM 999 O O . ARG A 1 120 ? 25.828 13.617 1.394 1 94.94 120 ARG A O 1
ATOM 1006 N N . MET A 1 121 ? 27.547 13.273 -0.032 1 95.19 121 MET A N 1
ATOM 1007 C CA . MET A 1 121 ? 28.547 13.445 1.011 1 95.19 121 MET A CA 1
ATOM 1008 C C . MET A 1 121 ? 28.484 14.852 1.601 1 95.19 121 MET A C 1
ATOM 1010 O O . MET A 1 121 ? 28.578 15.023 2.818 1 95.19 121 MET A O 1
ATOM 1014 N N . LEU A 1 122 ? 28.312 15.805 0.693 1 96.5 122 LEU A N 1
ATOM 1015 C CA . LEU A 1 122 ? 28.188 17.188 1.148 1 96.5 122 LEU A CA 1
ATOM 1016 C C . LEU A 1 122 ? 26.938 17.359 2.01 1 96.5 122 LEU A C 1
ATOM 1018 O O . LEU A 1 122 ? 27 17.984 3.07 1 96.5 122 LEU A O 1
ATOM 1022 N N . LEU A 1 123 ? 25.859 16.844 1.541 1 97 123 LEU A N 1
ATOM 1023 C CA . LEU A 1 123 ? 24.594 16.922 2.277 1 97 123 LEU A CA 1
ATOM 1024 C C . LEU A 1 123 ? 24.719 16.266 3.648 1 97 123 LEU A C 1
ATOM 1026 O O . LEU A 1 123 ? 24.266 16.828 4.648 1 97 123 LEU A O 1
ATOM 1030 N N . ASN A 1 124 ? 25.359 15.133 3.684 1 95.69 124 ASN A N 1
ATOM 1031 C CA . ASN A 1 124 ? 25.547 14.414 4.938 1 95.69 124 ASN A CA 1
ATOM 1032 C C . ASN A 1 124 ? 26.453 15.18 5.898 1 95.69 124 ASN A C 1
ATOM 1034 O O . ASN A 1 124 ? 26.281 15.102 7.117 1 95.69 124 ASN A O 1
ATOM 1038 N N . SER A 1 125 ? 27.453 15.844 5.348 1 96.44 125 SER A N 1
ATOM 1039 C CA . SER A 1 125 ? 28.359 16.609 6.199 1 96.44 125 SER A CA 1
ATOM 1040 C C . SER A 1 125 ? 27.641 17.719 6.934 1 96.44 125 SER A C 1
ATOM 1042 O O . SER A 1 125 ? 28.109 18.203 7.965 1 96.44 125 SER A O 1
ATOM 1044 N N . LEU A 1 126 ? 26.438 18.078 6.355 1 98 126 LEU A N 1
ATOM 1045 C CA . LEU A 1 126 ? 25.656 19.141 6.977 1 98 126 LEU A CA 1
ATOM 1046 C C . LEU A 1 126 ? 24.719 18.578 8.031 1 98 126 LEU A C 1
ATOM 1048 O O . LEU A 1 126 ? 24.156 19.328 8.836 1 98 126 LEU A O 1
ATOM 1052 N N . TRP A 1 127 ? 24.547 17.328 8.109 1 97.69 127 TRP A N 1
ATOM 1053 C CA . TRP A 1 127 ? 23.594 16.688 9.008 1 97.69 127 TRP A CA 1
ATOM 1054 C C . TRP A 1 127 ? 24.156 16.578 10.422 1 97.69 127 TRP A C 1
ATOM 1056 O O . TRP A 1 127 ? 25.312 16.188 10.609 1 97.69 127 TRP A O 1
ATOM 1066 N N . VAL A 1 128 ? 23.406 16.969 11.367 1 98.31 128 VAL A N 1
ATOM 1067 C CA . VAL A 1 128 ? 23.719 16.781 12.781 1 98.31 128 VAL A CA 1
ATOM 1068 C C . VAL A 1 128 ? 22.812 15.703 13.375 1 98.31 128 VAL A C 1
ATOM 1070 O O . VAL A 1 128 ? 21.625 15.93 13.609 1 98.31 128 VAL A O 1
ATOM 1073 N N . ASP A 1 129 ? 23.453 14.633 13.617 1 97.19 129 ASP A N 1
ATOM 1074 C CA . ASP A 1 129 ? 22.75 13.477 14.164 1 97.19 129 ASP A CA 1
ATOM 1075 C C . ASP A 1 129 ? 22.391 13.688 15.633 1 97.19 129 ASP A C 1
ATOM 1077 O O . ASP A 1 129 ? 23.234 14.133 16.422 1 97.19 129 ASP A O 1
ATOM 1081 N N . LYS A 1 130 ? 21.109 13.406 15.992 1 98.38 130 LYS A N 1
ATOM 1082 C CA . LYS A 1 130 ? 20.656 13.594 17.359 1 98.38 130 LYS A CA 1
ATOM 1083 C C . LYS A 1 130 ? 19.953 12.344 17.891 1 98.38 130 LYS A C 1
ATOM 1085 O O . LYS A 1 130 ? 19.156 12.414 18.812 1 98.38 130 LYS A O 1
ATOM 1090 N N . TRP A 1 131 ? 20.219 11.219 17.281 1 97.62 131 TRP A N 1
ATOM 1091 C CA . TRP A 1 131 ? 19.656 9.93 17.688 1 97.62 131 TRP A CA 1
ATOM 1092 C C . TRP A 1 131 ? 19.922 9.664 19.172 1 97.62 131 TRP A C 1
ATOM 1094 O O . TRP A 1 131 ? 19.031 9.203 19.891 1 97.62 131 TRP A O 1
ATOM 1104 N N . ASP A 1 132 ? 21.062 10.07 19.656 1 97.25 132 ASP A N 1
ATOM 1105 C CA . ASP A 1 132 ? 21.469 9.781 21.031 1 97.25 132 ASP A CA 1
ATOM 1106 C C . ASP A 1 132 ? 20.781 10.727 22.016 1 97.25 132 ASP A C 1
ATOM 1108 O O . ASP A 1 132 ? 20.812 10.492 23.219 1 97.25 132 ASP A O 1
ATOM 1112 N N . GLU A 1 133 ? 20.078 11.648 21.469 1 97.5 133 GLU A N 1
ATOM 1113 C CA . GLU A 1 133 ? 19.531 12.68 22.344 1 97.5 133 GLU A CA 1
ATOM 1114 C C . GLU A 1 133 ? 18.047 12.422 22.641 1 97.5 133 GLU A C 1
ATOM 1116 O O . GLU A 1 133 ? 17.438 13.125 23.453 1 97.5 133 GLU A O 1
ATOM 1121 N N . ILE A 1 134 ? 17.5 11.43 22.031 1 98.38 134 ILE A N 1
ATOM 1122 C CA . ILE A 1 134 ? 16.109 11.109 22.312 1 98.38 134 ILE A CA 1
ATOM 1123 C C . ILE A 1 134 ? 16.031 9.742 23 1 98.38 134 ILE A C 1
ATOM 1125 O O . ILE A 1 134 ? 16.969 8.953 22.938 1 98.38 134 ILE A O 1
ATOM 1129 N N . GLU A 1 135 ? 14.977 9.523 23.734 1 98.5 135 GLU A N 1
ATOM 1130 C CA . GLU A 1 135 ? 14.656 8.219 24.312 1 98.5 135 GLU A CA 1
ATOM 1131 C C . GLU A 1 135 ? 13.461 7.586 23.625 1 98.5 135 GLU A C 1
ATOM 1133 O O . GLU A 1 135 ? 12.477 8.273 23.312 1 98.5 135 GLU A O 1
ATOM 1138 N N . VAL A 1 136 ? 13.594 6.312 23.328 1 98.75 136 VAL A N 1
ATOM 1139 C CA . VAL A 1 136 ? 12.523 5.594 22.641 1 98.75 136 VAL A CA 1
ATOM 1140 C C . VAL A 1 136 ? 12.125 4.363 23.453 1 98.75 136 VAL A C 1
ATOM 1142 O O . VAL A 1 136 ? 12.992 3.639 23.953 1 98.75 136 VAL A O 1
ATOM 1145 N N . LEU A 1 137 ? 10.859 4.164 23.703 1 98.75 137 LEU A N 1
ATOM 1146 C CA . LEU A 1 137 ? 10.273 2.949 24.266 1 98.75 137 LEU A CA 1
ATOM 1147 C C . LEU A 1 137 ? 9.391 2.246 23.25 1 98.75 137 LEU A C 1
ATOM 1149 O O . LEU A 1 137 ? 8.68 2.902 22.484 1 98.75 137 LEU A O 1
ATOM 1153 N N . ALA A 1 138 ? 9.43 0.958 23.219 1 98.56 138 ALA A N 1
ATOM 1154 C CA . ALA A 1 138 ? 8.633 0.28 22.203 1 98.56 138 ALA A CA 1
ATOM 1155 C C . ALA A 1 138 ? 8.328 -1.157 22.609 1 98.56 138 ALA A C 1
ATOM 1157 O O . ALA A 1 138 ? 9.07 -1.762 23.391 1 98.56 138 ALA A O 1
ATOM 1158 N N . LEU A 1 139 ? 7.238 -1.689 22.141 1 98.38 139 LEU A N 1
ATOM 1159 C CA . LEU A 1 139 ? 7.012 -3.127 22.062 1 98.38 139 LEU A CA 1
ATOM 1160 C C . LEU A 1 139 ? 7.879 -3.76 20.984 1 98.38 139 LEU A C 1
ATOM 1162 O O . LEU A 1 139 ? 8.766 -3.104 20.438 1 98.38 139 LEU A O 1
ATOM 1166 N N . ASN A 1 140 ? 7.754 -5.082 20.781 1 96.94 140 ASN A N 1
ATOM 1167 C CA . ASN A 1 140 ? 8.43 -5.789 19.703 1 96.94 140 ASN A CA 1
ATOM 1168 C C . ASN A 1 140 ? 7.477 -6.125 18.562 1 96.94 140 ASN A C 1
ATOM 1170 O O . ASN A 1 140 ? 6.27 -6.27 18.781 1 96.94 140 ASN A O 1
ATOM 1174 N N . ASP A 1 141 ? 8.008 -6.176 17.375 1 97.06 141 ASP A N 1
ATOM 1175 C CA . ASP A 1 141 ? 7.199 -6.691 16.266 1 97.06 141 ASP A CA 1
ATOM 1176 C C . ASP A 1 141 ? 6.652 -8.078 16.594 1 97.06 141 ASP A C 1
ATOM 1178 O O . ASP A 1 141 ? 7.395 -8.953 17.047 1 97.06 141 ASP A O 1
ATOM 1182 N N . GLY A 1 142 ? 5.352 -8.258 16.328 1 96.69 142 GLY A N 1
ATOM 1183 C CA . GLY A 1 142 ? 4.711 -9.531 16.625 1 96.69 142 GLY A CA 1
ATOM 1184 C C . GLY A 1 142 ? 3.877 -9.492 17.906 1 96.69 142 GLY A C 1
ATOM 1185 O O . GLY A 1 142 ? 3.012 -10.352 18.094 1 96.69 142 GLY A O 1
ATOM 1186 N N . ASP A 1 143 ? 4.113 -8.453 18.766 1 97.75 143 ASP A N 1
ATOM 1187 C CA . ASP A 1 143 ? 3.332 -8.32 19.984 1 97.75 143 ASP A CA 1
ATOM 1188 C C . ASP A 1 143 ? 1.883 -7.949 19.672 1 97.75 143 ASP A C 1
ATOM 1190 O O . ASP A 1 143 ? 1.606 -7.281 18.672 1 97.75 143 ASP A O 1
ATOM 1194 N N . GLU A 1 144 ? 0.979 -8.375 20.531 1 98 144 GLU A N 1
ATOM 1195 C CA . GLU A 1 144 ? -0.41 -7.934 20.469 1 98 144 GLU A CA 1
ATOM 1196 C C . GLU A 1 144 ? -0.622 -6.668 21.297 1 98 144 GLU A C 1
ATOM 1198 O O . GLU A 1 144 ? 0.038 -6.473 22.328 1 98 144 GLU A O 1
ATOM 1203 N N . ALA A 1 145 ? -1.45 -5.797 20.844 1 98.56 145 ALA A N 1
ATOM 1204 C CA . ALA A 1 145 ? -1.793 -4.574 21.562 1 98.56 145 ALA A CA 1
ATOM 1205 C C . ALA A 1 145 ? -3.287 -4.277 21.453 1 98.56 145 ALA A C 1
ATOM 1207 O O . ALA A 1 145 ? -3.918 -4.578 20.438 1 98.56 145 ALA A O 1
ATOM 1208 N N . LYS A 1 146 ? -3.824 -3.701 22.5 1 98.38 146 LYS A N 1
ATOM 1209 C CA . LYS A 1 146 ? -5.219 -3.268 22.516 1 98.38 146 LYS A CA 1
ATOM 1210 C C . LYS A 1 146 ? -5.367 -1.878 21.906 1 98.38 146 LYS A C 1
ATOM 1212 O O . LYS A 1 146 ? -4.395 -1.124 21.812 1 98.38 146 LYS A O 1
ATOM 1217 N N . SER A 1 147 ? -6.594 -1.637 21.5 1 97.81 147 SER A N 1
ATOM 1218 C CA . SER A 1 147 ? -6.91 -0.287 21.047 1 97.81 147 SER A CA 1
ATOM 1219 C C . SER A 1 147 ? -6.477 0.757 22.062 1 97.81 147 SER A C 1
ATOM 1221 O O . SER A 1 147 ? -6.676 0.575 23.266 1 97.81 147 SER A O 1
ATOM 1223 N N . MET A 1 148 ? -5.738 1.807 21.578 1 96.94 148 MET A N 1
ATOM 1224 C CA . MET A 1 148 ? -5.352 2.988 22.344 1 96.94 148 MET A CA 1
ATOM 1225 C C . MET A 1 148 ? -4.176 2.68 23.266 1 96.94 148 MET A C 1
ATOM 1227 O O . MET A 1 148 ? -3.684 3.564 23.969 1 96.94 148 MET A O 1
ATOM 1231 N N . GLU A 1 149 ? -3.705 1.452 23.266 1 98.25 149 GLU A N 1
ATOM 1232 C CA . GLU A 1 149 ? -2.516 1.12 24.047 1 98.25 149 GLU A CA 1
ATOM 1233 C C . GLU A 1 149 ? -1.252 1.659 23.391 1 98.25 149 GLU A C 1
ATOM 1235 O O . GLU A 1 149 ? -0.972 1.349 22.234 1 98.25 149 GLU A O 1
ATOM 1240 N N . PRO A 1 150 ? -0.503 2.471 24.141 1 98.75 150 PRO A N 1
ATOM 1241 C CA . PRO A 1 150 ? 0.759 2.914 23.547 1 98.75 150 PRO A CA 1
ATOM 1242 C C . PRO A 1 150 ? 1.683 1.751 23.188 1 98.75 150 PRO A C 1
ATOM 1244 O O . PRO A 1 150 ? 1.869 0.835 23.984 1 98.75 150 PRO A O 1
ATOM 1247 N N . VAL A 1 151 ? 2.254 1.746 22 1 98.88 151 VAL A N 1
ATOM 1248 C CA . VAL A 1 151 ? 3.135 0.67 21.547 1 98.88 151 VAL A CA 1
ATOM 1249 C C . VAL A 1 151 ? 4.516 1.234 21.219 1 98.88 151 VAL A C 1
ATOM 1251 O O . VAL A 1 151 ? 5.484 0.484 21.094 1 98.88 151 VAL A O 1
ATOM 1254 N N . PHE A 1 152 ? 4.664 2.48 21.078 1 98.81 152 PHE A N 1
ATOM 1255 C CA . PHE A 1 152 ? 5.855 3.217 20.688 1 98.81 152 PHE A CA 1
ATOM 1256 C C . PHE A 1 152 ? 5.855 4.617 21.281 1 98.81 152 PHE A C 1
ATOM 1258 O O . PHE A 1 152 ? 4.844 5.32 21.234 1 98.81 152 PHE A O 1
ATOM 1265 N N . VAL A 1 153 ? 6.93 5.035 21.953 1 98.88 153 VAL A N 1
ATOM 1266 C CA . VAL A 1 153 ? 7.02 6.332 22.609 1 98.88 153 VAL A CA 1
ATOM 1267 C C . VAL A 1 153 ? 8.359 6.984 22.281 1 98.88 153 VAL A C 1
ATOM 1269 O O . VAL A 1 153 ? 9.398 6.312 22.266 1 98.88 153 VAL A O 1
ATOM 1272 N N . ILE A 1 154 ? 8.375 8.211 21.953 1 98.88 154 ILE A N 1
ATOM 1273 C CA . ILE A 1 154 ? 9.578 9.008 21.766 1 98.88 154 ILE A CA 1
ATOM 1274 C C . ILE A 1 154 ? 9.586 10.172 22.75 1 98.88 154 ILE A C 1
ATOM 1276 O O . ILE A 1 154 ? 8.617 10.922 22.844 1 98.88 154 ILE A O 1
ATOM 1280 N N . GLU A 1 155 ? 10.578 10.359 23.453 1 98.69 155 GLU A N 1
ATOM 1281 C CA . GLU A 1 155 ? 10.789 11.492 24.359 1 98.69 155 GLU A CA 1
ATOM 1282 C C . GLU A 1 155 ? 12.008 12.312 23.938 1 98.69 155 GLU A C 1
ATOM 1284 O O . GLU A 1 155 ? 13.094 11.766 23.734 1 98.69 155 GLU A O 1
ATOM 1289 N N . GLY A 1 156 ? 11.805 13.547 23.734 1 98.56 156 GLY A N 1
ATOM 1290 C CA . GLY A 1 156 ? 12.906 14.422 23.359 1 98.56 156 GLY A CA 1
ATOM 1291 C C . GLY A 1 156 ? 12.453 15.719 22.719 1 98.56 156 GLY A C 1
ATOM 1292 O O . GLY A 1 156 ? 11.273 16.078 22.797 1 98.56 156 GLY A O 1
ATOM 1293 N N . ASN A 1 157 ? 13.414 16.531 22.219 1 98.31 157 ASN A N 1
ATOM 1294 C CA . ASN A 1 157 ? 13.141 17.75 21.484 1 98.31 157 ASN A CA 1
ATOM 1295 C C . ASN A 1 157 ? 12.531 17.469 20.125 1 98.31 157 ASN A C 1
ATOM 1297 O O . ASN A 1 157 ? 13.188 16.891 19.25 1 98.31 157 ASN A O 1
ATOM 1301 N N . PRO A 1 158 ? 11.297 17.891 19.922 1 98.19 158 PRO A N 1
ATOM 1302 C CA . PRO A 1 158 ? 10.617 17.531 18.672 1 98.19 158 PRO A CA 1
ATOM 1303 C C . PRO A 1 158 ? 11.281 18.141 17.453 1 98.19 158 PRO A C 1
ATOM 1305 O O . PRO A 1 158 ? 11.039 17.688 16.328 1 98.19 158 PRO A O 1
ATOM 1308 N N . VAL A 1 159 ? 12.102 19.125 17.578 1 98 159 VAL A N 1
ATOM 1309 C CA . VAL A 1 159 ? 12.859 19.688 16.469 1 98 159 VAL A CA 1
ATOM 1310 C C . VAL A 1 159 ? 13.656 18.594 15.766 1 98 159 VAL A C 1
ATOM 1312 O O . VAL A 1 159 ? 13.883 18.641 14.555 1 98 159 VAL A O 1
ATOM 1315 N N . TYR A 1 160 ? 14.008 17.531 16.562 1 98.31 160 TYR A N 1
ATOM 1316 C CA . TYR A 1 160 ? 14.898 16.5 16.031 1 98.31 160 TYR A CA 1
ATOM 1317 C C . TYR A 1 160 ? 14.102 15.414 15.328 1 98.31 160 TYR A C 1
ATOM 1319 O O . TYR A 1 160 ? 14.672 14.625 14.562 1 98.31 160 TYR A O 1
ATOM 1327 N N . PHE A 1 161 ? 12.805 15.266 15.547 1 98.56 161 PHE A N 1
ATOM 1328 C CA . PHE A 1 161 ? 12.164 14.062 15.047 1 98.56 161 PHE A CA 1
ATOM 1329 C C . PHE A 1 161 ? 10.703 14.328 14.688 1 98.56 161 PHE A C 1
ATOM 1331 O O . PHE A 1 161 ? 10.031 13.477 14.117 1 98.56 161 PHE A O 1
ATOM 1338 N N . GLY A 1 162 ? 10.156 15.508 15.039 1 98.25 162 GLY A N 1
ATOM 1339 C CA . GLY A 1 162 ? 8.734 15.789 14.867 1 98.25 162 GLY A CA 1
ATOM 1340 C C . GLY A 1 162 ? 8.258 15.609 13.438 1 98.25 162 GLY A C 1
ATOM 1341 O O . GLY A 1 162 ? 7.113 15.219 13.203 1 98.25 162 GLY A O 1
ATOM 1342 N N . TYR A 1 163 ? 9.141 15.891 12.43 1 97.81 163 TYR A N 1
ATOM 1343 C CA . TYR A 1 163 ? 8.781 15.797 11.023 1 97.81 163 TYR A CA 1
ATOM 1344 C C . TYR A 1 163 ? 8.641 14.344 10.586 1 97.81 163 TYR A C 1
ATOM 1346 O O . TYR A 1 163 ? 8.094 14.062 9.523 1 97.81 163 TYR A O 1
ATOM 1354 N N . LEU A 1 164 ? 9.031 13.336 11.375 1 98.56 164 LEU A N 1
ATOM 1355 C CA . LEU A 1 164 ? 9.008 11.93 11.008 1 98.56 164 LEU A CA 1
ATOM 1356 C C . LEU A 1 164 ? 7.652 11.305 11.32 1 98.56 164 LEU A C 1
ATOM 1358 O O . LEU A 1 164 ? 7.395 10.148 10.969 1 98.56 164 LEU A O 1
ATOM 1362 N N . GLU A 1 165 ? 6.742 11.992 11.945 1 98.44 165 GLU A N 1
ATOM 1363 C CA . GLU A 1 165 ? 5.492 11.438 12.461 1 98.44 165 GLU A CA 1
ATOM 1364 C C . GLU A 1 165 ? 4.719 10.719 11.359 1 98.44 165 GLU A C 1
ATOM 1366 O O . GLU A 1 165 ? 4.258 9.586 11.547 1 98.44 165 GLU A O 1
ATOM 1371 N N . THR A 1 166 ? 4.586 11.398 10.188 1 97.94 166 THR A N 1
ATOM 1372 C CA . THR A 1 166 ? 3.822 10.828 9.086 1 97.94 166 THR A CA 1
ATOM 1373 C C . THR A 1 166 ? 4.344 9.438 8.727 1 97.94 166 THR A C 1
ATOM 1375 O O . THR A 1 166 ? 3.564 8.5 8.586 1 97.94 166 THR A O 1
ATOM 1378 N N . LEU A 1 167 ? 5.66 9.312 8.609 1 98.5 167 LEU A N 1
ATOM 1379 C CA . LEU A 1 167 ? 6.297 8.07 8.188 1 98.5 167 LEU A CA 1
ATOM 1380 C C . LEU A 1 167 ? 6.133 6.992 9.258 1 98.5 167 LEU A C 1
ATOM 1382 O O . LEU A 1 167 ? 5.844 5.836 8.945 1 98.5 167 LEU A O 1
ATOM 1386 N N . LEU A 1 168 ? 6.371 7.402 10.508 1 98.81 168 LEU A N 1
ATOM 1387 C CA . LEU A 1 168 ? 6.285 6.445 11.602 1 98.81 168 LEU A CA 1
ATOM 1388 C C . LEU A 1 168 ? 4.887 5.848 11.695 1 98.81 168 LEU A C 1
ATOM 1390 O O . LEU A 1 168 ? 4.73 4.633 11.828 1 98.81 168 LEU A O 1
ATOM 1394 N N . LEU A 1 169 ? 3.92 6.688 11.578 1 98.75 169 LEU A N 1
ATOM 1395 C CA . LEU A 1 169 ? 2.539 6.215 11.586 1 98.75 169 LEU A CA 1
ATOM 1396 C C . LEU A 1 169 ? 2.271 5.301 10.398 1 98.75 169 LEU A C 1
ATOM 1398 O O . LEU A 1 169 ? 1.641 4.25 10.547 1 98.75 169 LEU A O 1
ATOM 1402 N N . GLY A 1 170 ? 2.734 5.66 9.25 1 98.5 170 GLY A N 1
ATOM 1403 C CA . GLY A 1 170 ? 2.451 4.934 8.023 1 98.5 170 GLY A CA 1
ATOM 1404 C C . GLY A 1 170 ? 3.008 3.523 8.023 1 98.5 170 GLY A C 1
ATOM 1405 O O . GLY A 1 170 ? 2.307 2.574 7.66 1 98.5 170 GLY A O 1
ATOM 1406 N N . VAL A 1 171 ? 4.281 3.359 8.43 1 98.56 171 VAL A N 1
ATOM 1407 C CA . VAL A 1 171 ? 4.906 2.045 8.383 1 98.56 171 VAL A CA 1
ATOM 1408 C C . VAL A 1 171 ? 4.246 1.119 9.398 1 98.56 171 VAL A C 1
ATOM 1410 O O . VAL A 1 171 ? 4.062 -0.072 9.141 1 98.56 171 VAL A O 1
ATOM 1413 N N . MET A 1 172 ? 3.854 1.62 10.57 1 98.75 172 MET A N 1
ATOM 1414 C CA . MET A 1 172 ? 3.174 0.811 11.578 1 98.75 172 MET A CA 1
ATOM 1415 C C . MET A 1 172 ? 1.771 0.433 11.117 1 98.75 172 MET A C 1
ATOM 1417 O O . MET A 1 172 ? 1.339 -0.707 11.297 1 98.75 172 MET A O 1
ATOM 1421 N N . ALA A 1 173 ? 1.09 1.406 10.523 1 98.62 173 ALA A N 1
ATOM 1422 C CA . ALA A 1 173 ? -0.263 1.138 10.047 1 98.62 173 ALA A CA 1
ATOM 1423 C C . ALA A 1 173 ? -0.263 0.026 9 1 98.62 173 ALA A C 1
ATOM 1425 O O . ALA A 1 173 ? -1.061 -0.911 9.078 1 98.62 173 ALA A O 1
ATOM 1426 N N . ARG A 1 174 ? 0.604 0.079 8.07 1 98.31 174 ARG A N 1
ATOM 1427 C CA . ARG A 1 174 ? 0.669 -0.896 6.988 1 98.31 174 ARG A CA 1
ATOM 1428 C C . ARG A 1 174 ? 0.984 -2.289 7.52 1 98.31 174 ARG A C 1
ATOM 1430 O O . ARG A 1 174 ? 0.225 -3.232 7.293 1 98.31 174 ARG A O 1
ATOM 1437 N N . ALA A 1 175 ? 2.094 -2.381 8.195 1 98.31 175 ALA A N 1
ATOM 1438 C CA . ALA A 1 175 ? 2.574 -3.689 8.633 1 98.31 175 ALA A CA 1
ATOM 1439 C C . ALA A 1 175 ? 1.616 -4.316 9.641 1 98.31 175 ALA A C 1
ATOM 1441 O O . ALA A 1 175 ? 1.339 -5.516 9.578 1 98.31 175 ALA A O 1
ATOM 1442 N N . SER A 1 176 ? 1.088 -3.521 10.555 1 98.81 176 SER A N 1
ATOM 1443 C CA . SER A 1 176 ? 0.187 -4.051 11.578 1 98.81 176 SER A CA 1
ATOM 1444 C C . SER A 1 176 ? -1.144 -4.48 10.969 1 98.81 176 SER A C 1
ATOM 1446 O O . SER A 1 176 ? -1.758 -5.445 11.422 1 98.81 176 SER A O 1
ATOM 1448 N N . SER A 1 177 ? -1.631 -3.723 9.961 1 98.5 177 SER A N 1
ATOM 1449 C CA . SER A 1 177 ? -2.859 -4.125 9.289 1 98.5 177 SER A CA 1
ATOM 1450 C C . SER A 1 177 ? -2.727 -5.52 8.68 1 98.5 177 SER A C 1
ATOM 1452 O O . SER A 1 177 ? -3.582 -6.379 8.906 1 98.5 177 SER A O 1
ATOM 1454 N N . THR A 1 178 ? -1.675 -5.715 7.934 1 98.19 178 THR A N 1
ATOM 1455 C CA . THR A 1 178 ? -1.441 -7.004 7.289 1 98.19 178 THR A CA 1
ATOM 1456 C C . THR A 1 178 ? -1.242 -8.102 8.328 1 98.19 178 THR A C 1
ATOM 1458 O O . THR A 1 178 ? -1.844 -9.172 8.234 1 98.19 178 THR A O 1
ATOM 1461 N N . ALA A 1 179 ? -0.395 -7.82 9.312 1 98.38 179 ALA A N 1
ATOM 1462 C CA . ALA A 1 179 ? -0.106 -8.812 10.344 1 98.38 179 ALA A CA 1
ATOM 1463 C C . ALA A 1 179 ? -1.378 -9.227 11.078 1 98.38 179 ALA A C 1
ATOM 1465 O O . ALA A 1 179 ? -1.578 -10.414 11.367 1 98.38 179 ALA A O 1
ATOM 1466 N N . THR A 1 180 ? -2.197 -8.273 11.414 1 98.75 180 THR A N 1
ATOM 1467 C CA . THR A 1 180 ? -3.43 -8.547 12.148 1 98.75 180 THR A CA 1
ATOM 1468 C C . THR A 1 180 ? -4.363 -9.43 11.32 1 98.75 180 THR A C 1
ATOM 1470 O O . THR A 1 180 ? -4.941 -10.383 11.844 1 98.75 180 THR A O 1
ATOM 1473 N N . ALA A 1 181 ? -4.527 -9.094 10.07 1 98.12 181 ALA A N 1
ATOM 1474 C CA . ALA A 1 181 ? -5.355 -9.898 9.18 1 98.12 181 ALA A CA 1
ATOM 1475 C C . ALA A 1 181 ? -4.82 -11.328 9.07 1 98.12 181 ALA A C 1
ATOM 1477 O O . ALA A 1 181 ? -5.586 -12.289 9.117 1 98.12 181 ALA A O 1
ATOM 1478 N N . VAL A 1 182 ? -3.516 -11.469 8.883 1 98.19 182 VAL A N 1
ATOM 1479 C CA . VAL A 1 182 ? -2.881 -12.773 8.742 1 98.19 182 VAL A CA 1
ATOM 1480 C C . VAL A 1 182 ? -3.059 -13.578 10.031 1 98.19 182 VAL A C 1
ATOM 1482 O O . VAL A 1 182 ? -3.393 -14.766 9.984 1 98.19 182 VAL A O 1
ATOM 1485 N N . LYS A 1 183 ? -2.826 -12.93 11.156 1 98.31 183 LYS A N 1
ATOM 1486 C CA . LYS A 1 183 ? -2.955 -13.609 12.438 1 98.31 183 LYS A CA 1
ATOM 1487 C C . LYS A 1 183 ? -4.355 -14.188 12.617 1 98.31 183 LYS A C 1
ATOM 1489 O O . LYS A 1 183 ? -4.52 -15.297 13.125 1 98.31 183 LYS A O 1
ATOM 1494 N N . LYS A 1 184 ? -5.328 -13.453 12.234 1 98.19 184 LYS A N 1
ATOM 1495 C CA . LYS A 1 184 ? -6.715 -13.898 12.352 1 98.19 184 LYS A CA 1
ATOM 1496 C C . LYS A 1 184 ? -6.938 -15.195 11.578 1 98.19 184 LYS A C 1
ATOM 1498 O O . LYS A 1 184 ? -7.559 -16.125 12.086 1 98.19 184 LYS A O 1
ATOM 1503 N N . VAL A 1 185 ? -6.453 -15.281 10.367 1 98.19 185 VAL A N 1
ATOM 1504 C CA . VAL A 1 185 ? -6.68 -16.469 9.555 1 98.19 185 VAL A CA 1
ATOM 1505 C C . VAL A 1 185 ? -5.801 -17.609 10.055 1 98.19 185 VAL A C 1
ATOM 1507 O O . VAL A 1 185 ? -6.195 -18.781 10.008 1 98.19 185 VAL A O 1
ATOM 1510 N N . VAL A 1 186 ? -4.578 -17.328 10.5 1 98.25 186 VAL A N 1
ATOM 1511 C CA . VAL A 1 186 ? -3.703 -18.344 11.062 1 98.25 186 VAL A CA 1
ATOM 1512 C C . VAL A 1 186 ? -4.375 -18.984 12.281 1 98.25 186 VAL A C 1
ATOM 1514 O O . VAL A 1 186 ? -4.387 -20.219 12.414 1 98.25 186 VAL A O 1
ATOM 1517 N N . ASN A 1 187 ? -4.953 -18.141 13.141 1 98.19 187 ASN A N 1
ATOM 1518 C CA . ASN A 1 187 ? -5.668 -18.656 14.305 1 98.19 187 ASN A CA 1
ATOM 1519 C C . ASN A 1 187 ? -6.867 -19.5 13.898 1 98.19 187 ASN A C 1
ATOM 1521 O O . ASN A 1 187 ? -7.113 -20.562 14.477 1 98.19 187 ASN A O 1
ATOM 1525 N N . ALA A 1 188 ? -7.562 -19.078 12.898 1 98.38 188 ALA A N 1
ATOM 1526 C CA . ALA A 1 188 ? -8.75 -19.781 12.43 1 98.38 188 ALA A CA 1
ATOM 1527 C C . ALA A 1 188 ? -8.391 -21.141 11.844 1 98.38 188 ALA A C 1
ATOM 1529 O O . ALA A 1 188 ? -9.172 -22.094 11.93 1 98.38 188 ALA A O 1
ATOM 1530 N N . ALA A 1 189 ? -7.199 -21.281 11.273 1 98.19 189 ALA A N 1
ATOM 1531 C CA . ALA A 1 189 ? -6.773 -22.484 10.555 1 98.19 189 ALA A CA 1
ATOM 1532 C C . ALA A 1 189 ? -6.363 -23.578 11.531 1 98.19 189 ALA A C 1
ATOM 1534 O O . ALA A 1 189 ? -6.148 -24.719 11.125 1 98.19 189 ALA A O 1
ATOM 1535 N N . LYS A 1 190 ? -6.215 -23.281 12.836 1 97.06 190 LYS A N 1
ATOM 1536 C CA . LYS A 1 190 ? -5.969 -24.234 13.906 1 97.06 190 LYS A CA 1
ATOM 1537 C C . LYS A 1 190 ? -4.762 -25.109 13.594 1 97.06 190 LYS A C 1
ATOM 1539 O O . LYS A 1 190 ? -4.84 -26.344 13.688 1 97.06 190 LYS A O 1
ATOM 1544 N N . GLY A 1 191 ? -3.717 -24.453 13.164 1 96.19 191 GLY A N 1
ATOM 1545 C CA . GLY A 1 191 ? -2.461 -25.172 12.992 1 96.19 191 GLY A CA 1
ATOM 1546 C C . GLY A 1 191 ? -2.186 -25.547 11.555 1 96.19 191 GLY A C 1
ATOM 1547 O O . GLY A 1 191 ? -1.05 -25.875 11.195 1 96.19 191 GLY A O 1
ATOM 1548 N N . LYS A 1 192 ? -3.176 -25.562 10.695 1 97.62 192 LYS A N 1
ATOM 1549 C CA . LYS A 1 192 ? -2.949 -25.859 9.281 1 97.62 192 LYS A CA 1
ATOM 1550 C C . LYS A 1 192 ? -2.242 -24.688 8.586 1 97.62 192 LYS A C 1
ATOM 1552 O O . LYS A 1 192 ? -2.445 -23.531 8.953 1 97.62 192 LYS A O 1
ATOM 1557 N N . PRO A 1 193 ? -1.423 -24.953 7.629 1 96.25 193 PRO A N 1
ATOM 1558 C CA . PRO A 1 193 ? -0.619 -23.938 6.965 1 96.25 193 PRO A CA 1
ATOM 1559 C C . PRO A 1 193 ? -1.47 -22.906 6.211 1 96.25 193 PRO A C 1
ATOM 1561 O O . PRO A 1 193 ? -2.41 -23.297 5.508 1 96.25 193 PRO A O 1
ATOM 1564 N N . ILE A 1 194 ? -1.11 -21.656 6.398 1 96.56 194 ILE A N 1
ATOM 1565 C CA . ILE A 1 194 ? -1.664 -20.547 5.641 1 96.56 194 ILE A CA 1
ATOM 1566 C C . ILE A 1 194 ? -0.629 -20.031 4.637 1 96.56 194 ILE A C 1
ATOM 1568 O O . ILE A 1 194 ? 0.467 -19.625 5.023 1 96.56 194 ILE A O 1
ATOM 1572 N N . LEU A 1 195 ? -0.93 -20.094 3.377 1 94.5 195 LEU A N 1
ATOM 1573 C CA . LEU A 1 195 ? -0.098 -19.484 2.35 1 94.5 195 LEU A CA 1
ATOM 1574 C C . LEU A 1 195 ? -0.566 -18.062 2.051 1 94.5 195 LEU A C 1
ATOM 1576 O O . LEU A 1 195 ? -1.758 -17.828 1.838 1 94.5 195 LEU A O 1
ATOM 1580 N N . PHE A 1 196 ? 0.382 -17.141 2.047 1 94 196 PHE A N 1
ATOM 1581 C CA . PHE A 1 196 ? 0.134 -15.719 1.856 1 94 196 PHE A CA 1
ATOM 1582 C C . PHE A 1 196 ? 0.198 -15.352 0.379 1 94 196 PHE A C 1
ATOM 1584 O O . PHE A 1 196 ? 1.284 -15.156 -0.171 1 94 196 PHE A O 1
ATOM 1591 N N . PHE A 1 197 ? -0.978 -15.164 -0.271 1 90.88 197 PHE A N 1
ATOM 1592 C CA . PHE A 1 197 ? -1.099 -14.852 -1.691 1 90.88 197 PHE A CA 1
ATOM 1593 C C . PHE A 1 197 ? -1.588 -13.422 -1.896 1 90.88 197 PHE A C 1
ATOM 1595 O O . PHE A 1 197 ? -2.582 -13.195 -2.588 1 90.88 197 PHE A O 1
ATOM 1602 N N . SER A 1 198 ? -0.854 -12.484 -1.482 1 90.62 198 SER A N 1
ATOM 1603 C CA . SER A 1 198 ? -1.411 -11.133 -1.49 1 90.62 198 SER A CA 1
ATOM 1604 C C . SER A 1 198 ? -0.806 -10.297 -2.609 1 90.62 198 SER A C 1
ATOM 1606 O O . SER A 1 198 ? -1.311 -9.211 -2.922 1 90.62 198 SER A O 1
ATOM 1608 N N . ALA A 1 199 ? 0.17 -10.734 -3.307 1 93.56 199 ALA A N 1
ATOM 1609 C CA . ALA A 1 199 ? 1.05 -9.891 -4.117 1 93.56 199 ALA A CA 1
ATOM 1610 C C . ALA A 1 199 ? 0.271 -9.195 -5.23 1 93.56 199 ALA A C 1
ATOM 1612 O O . ALA A 1 199 ? 0.505 -8.016 -5.516 1 93.56 199 ALA A O 1
ATOM 1613 N N . ARG A 1 200 ? -0.678 -9.859 -5.793 1 94.81 200 ARG A N 1
ATOM 1614 C CA . ARG A 1 200 ? -1.358 -9.32 -6.965 1 94.81 200 ARG A CA 1
ATOM 1615 C C . ARG A 1 200 ? -2.422 -8.305 -6.559 1 94.81 200 ARG A C 1
ATOM 1617 O O . ARG A 1 200 ? -3.068 -7.699 -7.418 1 94.81 200 ARG A O 1
ATOM 1624 N N . PHE A 1 201 ? -2.652 -8.055 -5.297 1 97.19 201 PHE A N 1
ATOM 1625 C CA . PHE A 1 201 ? -3.777 -7.23 -4.863 1 97.19 201 PHE A CA 1
ATOM 1626 C C . PHE A 1 201 ? -3.303 -5.852 -4.426 1 97.19 201 PHE A C 1
ATOM 1628 O O . PHE A 1 201 ? -4.105 -5.02 -3.998 1 97.19 201 PHE A O 1
ATOM 1635 N N . ASP A 1 202 ? -2.037 -5.629 -4.496 1 97.5 202 ASP A N 1
ATOM 1636 C CA . ASP A 1 202 ? -1.495 -4.324 -4.117 1 97.5 202 ASP A CA 1
ATOM 1637 C C . ASP A 1 202 ? -0.205 -4.027 -4.879 1 97.5 202 ASP A C 1
ATOM 1639 O O . ASP A 1 202 ? 0.257 -4.848 -5.672 1 97.5 202 ASP A O 1
ATOM 1643 N N . HIS A 1 203 ? 0.305 -2.787 -4.738 1 98 203 HIS A N 1
ATOM 1644 C CA . HIS A 1 203 ? 1.517 -2.348 -5.422 1 98 203 HIS A CA 1
ATOM 1645 C C . HIS A 1 203 ? 2.717 -3.195 -5.012 1 98 203 HIS A C 1
ATOM 1647 O O . HIS A 1 203 ? 2.828 -3.604 -3.855 1 98 203 HIS A O 1
ATOM 1653 N N . PHE A 1 204 ? 3.643 -3.443 -5.914 1 97.75 204 PHE A N 1
ATOM 1654 C CA . PHE A 1 204 ? 4.746 -4.355 -5.641 1 97.75 204 PHE A CA 1
ATOM 1655 C C . PHE A 1 204 ? 5.738 -3.734 -4.668 1 97.75 204 PHE A C 1
ATOM 1657 O O . PHE A 1 204 ? 6.512 -4.445 -4.023 1 97.75 204 PHE A O 1
ATOM 1664 N N . TRP A 1 205 ? 5.684 -2.436 -4.426 1 96.69 205 TRP A N 1
ATOM 1665 C CA . TRP A 1 205 ? 6.617 -1.746 -3.543 1 96.69 205 TRP A CA 1
ATOM 1666 C C . TRP A 1 205 ? 6.383 -2.141 -2.088 1 96.69 205 TRP A C 1
ATOM 1668 O O . TRP A 1 205 ? 7.266 -1.971 -1.243 1 96.69 205 TRP A O 1
ATOM 1678 N N . VAL A 1 206 ? 5.25 -2.662 -1.776 1 96.88 206 VAL A N 1
ATOM 1679 C CA . VAL A 1 206 ? 4.965 -2.943 -0.372 1 96.88 206 VAL A CA 1
ATOM 1680 C C . VAL A 1 206 ? 5.09 -4.441 -0.109 1 96.88 206 VAL A C 1
ATOM 1682 O O . VAL A 1 206 ? 4.812 -4.91 0.998 1 96.88 206 VAL A O 1
ATOM 1685 N N . GLN A 1 207 ? 5.52 -5.223 -1.068 1 96.5 207 GLN A N 1
ATOM 1686 C CA . GLN A 1 207 ? 5.559 -6.676 -0.927 1 96.5 207 GLN A CA 1
ATOM 1687 C C . GLN A 1 207 ? 6.5 -7.098 0.197 1 96.5 207 GLN A C 1
ATOM 1689 O O . GLN A 1 207 ? 6.195 -8.016 0.959 1 96.5 207 GLN A O 1
ATOM 1694 N N . THR A 1 208 ? 7.664 -6.434 0.296 1 94.88 208 THR A N 1
ATOM 1695 C CA . THR A 1 208 ? 8.641 -6.812 1.313 1 94.88 208 THR A CA 1
ATOM 1696 C C . THR A 1 208 ? 8.07 -6.59 2.713 1 94.88 208 THR A C 1
ATOM 1698 O O . THR A 1 208 ? 8.18 -7.461 3.58 1 94.88 208 THR A O 1
ATOM 1701 N N . THR A 1 209 ? 7.441 -5.434 2.932 1 95.94 209 THR A N 1
ATOM 1702 C CA . THR A 1 209 ? 6.82 -5.125 4.215 1 95.94 209 THR A CA 1
ATOM 1703 C C . THR A 1 209 ? 5.703 -6.113 4.531 1 95.94 209 THR A C 1
ATOM 1705 O O . THR A 1 209 ? 5.602 -6.605 5.656 1 95.94 209 THR A O 1
ATOM 1708 N N . ASP A 1 210 ? 4.906 -6.422 3.566 1 97.06 210 ASP A N 1
ATOM 1709 C CA . ASP A 1 210 ? 3.787 -7.34 3.746 1 97.06 210 ASP A CA 1
ATOM 1710 C C . ASP A 1 210 ? 4.281 -8.742 4.082 1 97.06 210 ASP A C 1
ATOM 1712 O O . ASP A 1 210 ? 3.682 -9.438 4.906 1 97.06 210 ASP A O 1
ATOM 1716 N N . GLY A 1 211 ? 5.324 -9.164 3.355 1 95.31 211 GLY A N 1
ATOM 1717 C CA . GLY A 1 211 ? 5.906 -10.461 3.654 1 95.31 211 GLY A CA 1
ATOM 1718 C C . GLY A 1 211 ? 6.426 -10.57 5.074 1 95.31 211 GLY A C 1
ATOM 1719 O O . GLY A 1 211 ? 6.207 -11.586 5.746 1 95.31 211 GLY A O 1
ATOM 1720 N N . TYR A 1 212 ? 7.109 -9.562 5.531 1 95.12 212 TYR A N 1
ATOM 1721 C CA . TYR A 1 212 ? 7.617 -9.531 6.898 1 95.12 212 TYR A CA 1
ATOM 1722 C C . TYR A 1 212 ? 6.477 -9.586 7.906 1 95.12 212 TYR A C 1
ATOM 1724 O O . TYR A 1 212 ? 6.551 -10.312 8.898 1 95.12 212 TYR A O 1
ATOM 1732 N N . ALA A 1 213 ? 5.441 -8.805 7.664 1 97.12 213 ALA A N 1
ATOM 1733 C CA . ALA A 1 213 ? 4.266 -8.812 8.531 1 97.12 213 ALA A CA 1
ATOM 1734 C C . ALA A 1 213 ? 3.639 -10.203 8.586 1 97.12 213 ALA A C 1
ATOM 1736 O O . ALA A 1 213 ? 3.25 -10.672 9.656 1 97.12 213 ALA A O 1
ATOM 1737 N N . ALA A 1 214 ? 3.516 -10.828 7.41 1 96.31 214 ALA A N 1
ATOM 1738 C CA . ALA A 1 214 ? 2.951 -12.172 7.332 1 96.31 214 ALA A CA 1
ATOM 1739 C C . ALA A 1 214 ? 3.785 -13.164 8.133 1 96.31 214 ALA A C 1
ATOM 1741 O O . ALA A 1 214 ? 3.24 -14.023 8.836 1 96.31 214 ALA A O 1
ATOM 1742 N N . LEU A 1 215 ? 5.105 -13.055 8.008 1 93.88 215 LEU A N 1
ATOM 1743 C CA . LEU A 1 215 ? 6.027 -13.898 8.758 1 93.88 215 LEU A CA 1
ATOM 1744 C C . LEU A 1 215 ? 5.797 -13.75 10.258 1 93.88 215 LEU A C 1
ATOM 1746 O O . LEU A 1 215 ? 5.625 -14.75 10.961 1 93.88 215 LEU A O 1
ATOM 1750 N N . LYS A 1 216 ? 5.73 -12.531 10.727 1 95.12 216 LYS A N 1
ATOM 1751 C CA . LYS A 1 216 ? 5.574 -12.242 12.148 1 95.12 216 LYS A CA 1
ATOM 1752 C C . LYS A 1 216 ? 4.219 -12.727 12.664 1 95.12 216 LYS A C 1
ATOM 1754 O O . LYS A 1 216 ? 4.07 -13.016 13.852 1 95.12 216 LYS A O 1
ATOM 1759 N N . ALA A 1 217 ? 3.271 -12.844 11.766 1 96.44 217 ALA A N 1
ATOM 1760 C CA . ALA A 1 217 ? 1.917 -13.219 12.164 1 96.44 217 ALA A CA 1
ATOM 1761 C C . ALA A 1 217 ? 1.7 -14.719 12.031 1 96.44 217 ALA A C 1
ATOM 1763 O O . ALA A 1 217 ? 0.628 -15.234 12.359 1 96.44 217 ALA A O 1
ATOM 1764 N N . GLY A 1 218 ? 2.65 -15.438 11.414 1 94.75 218 GLY A N 1
ATOM 1765 C CA . GLY A 1 218 ? 2.602 -16.891 11.469 1 94.75 218 GLY A CA 1
ATOM 1766 C C . GLY A 1 218 ? 2.24 -17.516 10.141 1 94.75 218 GLY A C 1
ATOM 1767 O O . GLY A 1 218 ? 1.926 -18.719 10.078 1 94.75 218 GLY A O 1
ATOM 1768 N N . ALA A 1 219 ? 2.27 -16.797 9.07 1 93.69 219 ALA A N 1
ATOM 1769 C CA . ALA A 1 219 ? 2.051 -17.406 7.762 1 93.69 219 ALA A CA 1
ATOM 1770 C C . ALA A 1 219 ? 3.104 -18.469 7.473 1 93.69 219 ALA A C 1
ATOM 1772 O O . ALA A 1 219 ? 4.242 -18.375 7.941 1 93.69 219 ALA A O 1
ATOM 1773 N N . PHE A 1 220 ? 2.688 -19.422 6.672 1 90.44 220 PHE A N 1
ATOM 1774 C CA . PHE A 1 220 ? 3.551 -20.562 6.387 1 90.44 220 PHE A CA 1
ATOM 1775 C C . PHE A 1 220 ? 4.438 -20.281 5.18 1 90.44 220 PHE A C 1
ATOM 1777 O O . PHE A 1 220 ? 5.566 -20.766 5.109 1 90.44 220 PHE A O 1
ATOM 1784 N N . GLY A 1 221 ? 3.879 -19.531 4.309 1 89.81 221 GLY A N 1
ATOM 1785 C CA . GLY A 1 221 ? 4.613 -19.281 3.076 1 89.81 221 GLY A CA 1
ATOM 1786 C C . GLY A 1 221 ? 4.09 -18.094 2.303 1 89.81 221 GLY A C 1
ATOM 1787 O O . GLY A 1 221 ? 3.012 -17.578 2.602 1 89.81 221 GLY A O 1
ATOM 1788 N N . VAL A 1 222 ? 4.961 -17.672 1.359 1 90.69 222 VAL A N 1
ATOM 1789 C CA . VAL A 1 222 ? 4.637 -16.531 0.511 1 90.69 222 VAL A CA 1
ATOM 1790 C C . VAL A 1 222 ? 4.812 -16.906 -0.958 1 90.69 222 VAL A C 1
ATOM 1792 O O . VAL A 1 222 ? 5.344 -17.984 -1.268 1 90.69 222 VAL A O 1
ATOM 1795 N N . SER A 1 223 ? 4.426 -15.984 -1.841 1 89.12 223 SER A N 1
ATOM 1796 C CA . SER A 1 223 ? 4.363 -16.406 -3.236 1 89.12 223 SER A CA 1
ATOM 1797 C C . SER A 1 223 ? 5.391 -15.664 -4.086 1 89.12 223 SER A C 1
ATOM 1799 O O . SER A 1 223 ? 5.594 -15.992 -5.254 1 89.12 223 SER A O 1
ATOM 1801 N N . THR A 1 224 ? 6.113 -14.594 -3.662 1 93.81 224 THR A N 1
ATOM 1802 C CA . THR A 1 224 ? 7.117 -13.859 -4.418 1 93.81 224 THR A CA 1
ATOM 1803 C C . THR A 1 224 ? 8.43 -13.773 -3.643 1 93.81 224 THR A C 1
ATOM 1805 O O . THR A 1 224 ? 8.438 -13.891 -2.416 1 93.81 224 THR A O 1
ATOM 1808 N N . ASP A 1 225 ? 9.516 -13.609 -4.387 1 92.12 225 ASP A N 1
ATOM 1809 C CA . ASP A 1 225 ? 10.812 -13.414 -3.744 1 92.12 225 ASP A CA 1
ATOM 1810 C C . ASP A 1 225 ? 10.828 -12.141 -2.902 1 92.12 225 ASP A C 1
ATOM 1812 O O . ASP A 1 225 ? 11.469 -12.086 -1.854 1 92.12 225 ASP A O 1
ATOM 1816 N N . ALA A 1 226 ? 10.164 -11.141 -3.348 1 93.88 226 ALA A N 1
ATOM 1817 C CA . ALA A 1 226 ? 10.07 -9.898 -2.594 1 93.88 226 ALA A CA 1
ATOM 1818 C C . ALA A 1 226 ? 9.398 -10.117 -1.243 1 93.88 226 ALA A C 1
ATOM 1820 O O . ALA A 1 226 ? 9.859 -9.609 -0.219 1 93.88 226 ALA A O 1
ATOM 1821 N N . ASN A 1 227 ? 8.266 -10.859 -1.221 1 93.69 227 ASN A N 1
ATOM 1822 C CA . ASN A 1 227 ? 7.594 -11.203 0.032 1 93.69 227 ASN A CA 1
ATOM 1823 C C . ASN A 1 227 ? 8.508 -12.016 0.948 1 93.69 227 ASN A C 1
ATOM 1825 O O . ASN A 1 227 ? 8.391 -11.938 2.172 1 93.69 227 ASN A O 1
ATOM 1829 N N . ALA A 1 228 ? 9.422 -12.75 0.364 1 90.81 228 ALA A N 1
ATOM 1830 C CA . ALA A 1 228 ? 10.266 -13.672 1.121 1 90.81 228 ALA A CA 1
ATOM 1831 C C . ALA A 1 228 ? 11.57 -13.008 1.538 1 90.81 228 ALA A C 1
ATOM 1833 O O . ALA A 1 228 ? 12.438 -13.648 2.145 1 90.81 228 ALA A O 1
ATOM 1834 N N . ASP A 1 229 ? 11.734 -11.82 1.172 1 86.62 229 ASP A N 1
ATOM 1835 C CA . ASP A 1 229 ? 13.008 -11.125 1.322 1 86.62 229 ASP A CA 1
ATOM 1836 C C . ASP A 1 229 ? 13.555 -11.273 2.74 1 86.62 229 ASP A C 1
ATOM 1838 O O . ASP A 1 229 ? 14.742 -11.547 2.93 1 86.62 229 ASP A O 1
ATOM 1842 N N . TYR A 1 230 ? 12.656 -11.211 3.723 1 79.12 230 TYR A N 1
ATOM 1843 C CA . TYR A 1 230 ? 13.094 -11.281 5.113 1 79.12 230 TYR A CA 1
ATOM 1844 C C . TYR A 1 230 ? 12.914 -12.688 5.676 1 79.12 230 TYR A C 1
ATOM 1846 O O . TYR A 1 230 ? 13.25 -12.945 6.832 1 79.12 230 TYR A O 1
ATOM 1854 N N . TRP A 1 231 ? 12.297 -13.609 4.879 1 77.44 231 TRP A N 1
ATOM 1855 C CA . TRP A 1 231 ? 12.016 -14.969 5.336 1 77.44 231 TRP A CA 1
ATOM 1856 C C . TRP A 1 231 ? 13.242 -15.859 5.18 1 77.44 231 TRP A C 1
ATOM 1858 O O . TRP A 1 231 ? 13.461 -16.781 5.977 1 77.44 231 TRP A O 1
ATOM 1868 N N . GLY A 1 232 ? 13.969 -15.656 4.195 1 70.38 232 GLY A N 1
ATOM 1869 C CA . GLY A 1 232 ? 15.078 -16.531 3.865 1 70.38 232 GLY A CA 1
ATOM 1870 C C . GLY A 1 232 ? 14.633 -17.859 3.26 1 70.38 232 GLY A C 1
ATOM 1871 O O . GLY A 1 232 ? 15.336 -18.859 3.363 1 70.38 232 GLY A O 1
ATOM 1872 N N . VAL A 1 233 ? 13.375 -17.984 2.838 1 71.06 233 VAL A N 1
ATOM 1873 C CA . VAL A 1 233 ? 12.844 -19.203 2.258 1 71.06 233 VAL A CA 1
ATOM 1874 C C . VAL A 1 233 ? 12.422 -18.953 0.812 1 71.06 233 VAL A C 1
ATOM 1876 O O . VAL A 1 233 ? 12.281 -17.812 0.39 1 71.06 233 VAL A O 1
ATOM 1879 N N . GLU A 1 234 ? 12.312 -20.125 0.18 1 76.5 234 GLU A N 1
ATOM 1880 C CA . GLU A 1 234 ? 11.836 -20.031 -1.195 1 76.5 234 GLU A CA 1
ATOM 1881 C C . GLU A 1 234 ? 10.312 -19.906 -1.242 1 76.5 234 GLU A C 1
ATOM 1883 O O . GLU A 1 234 ? 9.609 -20.547 -0.454 1 76.5 234 GLU A O 1
ATOM 1888 N N . SER A 1 235 ? 9.828 -19.203 -2.15 1 76.25 235 SER A N 1
ATOM 1889 C CA . SER A 1 235 ? 8.398 -18.984 -2.334 1 76.25 235 SER A CA 1
ATOM 1890 C C . SER A 1 235 ? 7.73 -20.203 -2.951 1 76.25 235 SER A C 1
ATOM 1892 O O . SER A 1 235 ? 8.398 -21.031 -3.572 1 76.25 235 SER A O 1
ATOM 1894 N N . LEU A 1 236 ? 6.477 -20.312 -2.594 1 77.25 236 LEU A N 1
ATOM 1895 C CA . LEU A 1 236 ? 5.664 -21.438 -3.041 1 77.25 236 LEU A CA 1
ATOM 1896 C C . LEU A 1 236 ? 4.641 -20.984 -4.078 1 77.25 236 LEU A C 1
ATOM 1898 O O . LEU A 1 236 ? 4.352 -19.797 -4.199 1 77.25 236 LEU A O 1
ATOM 1902 N N . GLY A 1 237 ? 4.281 -21.953 -4.938 1 72.38 237 GLY A N 1
ATOM 1903 C CA . GLY A 1 237 ? 3.217 -21.656 -5.883 1 72.38 237 GLY A CA 1
ATOM 1904 C C . GLY A 1 237 ? 2.658 -22.891 -6.559 1 72.38 237 GLY A C 1
ATOM 1905 O O . GLY A 1 237 ? 3.197 -23.984 -6.402 1 72.38 237 GLY A O 1
ATOM 1906 N N . THR A 1 238 ? 1.484 -22.688 -7.082 1 82.69 238 THR A N 1
ATOM 1907 C CA . THR A 1 238 ? 0.792 -23.719 -7.844 1 82.69 238 THR A CA 1
ATOM 1908 C C . THR A 1 238 ? 0.842 -23.406 -9.336 1 82.69 238 THR A C 1
ATOM 1910 O O . THR A 1 238 ? 1.301 -22.344 -9.742 1 82.69 238 THR A O 1
ATOM 1913 N N . ILE A 1 239 ? 0.533 -24.422 -10.141 1 91.19 239 ILE A N 1
ATOM 1914 C CA . ILE A 1 239 ? 0.385 -24.094 -11.547 1 91.19 239 ILE A CA 1
ATOM 1915 C C . ILE A 1 239 ? -0.758 -23.109 -11.727 1 91.19 239 ILE A C 1
ATOM 1917 O O . ILE A 1 239 ? -1.794 -23.203 -11.07 1 91.19 239 ILE A O 1
ATOM 1921 N N . PRO A 1 240 ? -0.604 -22.109 -12.531 1 94.19 240 PRO A N 1
ATOM 1922 C CA . PRO A 1 240 ? -1.666 -21.125 -12.758 1 94.19 240 PRO A CA 1
ATOM 1923 C C . PRO A 1 240 ? -2.641 -21.562 -13.852 1 94.19 240 PRO A C 1
ATOM 1925 O O . PRO A 1 240 ? -2.316 -22.422 -14.672 1 94.19 240 PRO A O 1
ATOM 1928 N N . HIS A 1 241 ? -3.818 -21 -13.867 1 96.88 241 HIS A N 1
ATOM 1929 C CA . HIS A 1 241 ? -4.777 -21.203 -14.945 1 96.88 241 HIS A CA 1
ATOM 1930 C C . HIS A 1 241 ? -4.18 -20.844 -16.297 1 96.88 241 HIS A C 1
ATOM 1932 O O . HIS A 1 241 ? -4.512 -21.438 -17.312 1 96.88 241 HIS A O 1
ATOM 1938 N N . ALA A 1 242 ? -3.311 -19.922 -16.297 1 97.25 242 ALA A N 1
ATOM 1939 C CA . ALA A 1 242 ? -2.658 -19.484 -17.531 1 97.25 242 ALA A CA 1
ATOM 1940 C C . ALA A 1 242 ? -1.902 -20.625 -18.203 1 97.25 242 ALA A C 1
ATOM 1942 O O . ALA A 1 242 ? -1.877 -20.719 -19.422 1 97.25 242 ALA A O 1
ATOM 1943 N N . LEU A 1 243 ? -1.261 -21.453 -17.406 1 97.94 243 LEU A N 1
ATOM 1944 C CA . LEU A 1 243 ? -0.559 -22.594 -17.969 1 97.94 243 LEU A CA 1
ATOM 1945 C C . LEU A 1 243 ? -1.54 -23.578 -18.594 1 97.94 243 LEU A C 1
ATOM 1947 O O . LEU A 1 243 ? -1.279 -24.125 -19.672 1 97.94 243 LEU A O 1
ATOM 1951 N N . ILE A 1 244 ? -2.639 -23.828 -17.922 1 98.44 244 ILE A N 1
ATOM 1952 C CA . ILE A 1 244 ? -3.664 -24.719 -18.453 1 98.44 244 ILE A CA 1
ATOM 1953 C C . ILE A 1 244 ? -4.199 -24.188 -19.766 1 98.44 244 ILE A C 1
ATOM 1955 O O . ILE A 1 244 ? -4.348 -24.922 -20.734 1 98.44 244 ILE A O 1
ATOM 1959 N N . ALA A 1 245 ? -4.473 -22.922 -19.766 1 98.25 245 ALA A N 1
ATOM 1960 C CA . ALA A 1 245 ? -4.926 -22.281 -21.016 1 98.25 245 ALA A CA 1
ATOM 1961 C C . ALA A 1 245 ? -3.902 -22.469 -22.125 1 98.25 245 ALA A C 1
ATOM 1963 O O . ALA A 1 245 ? -4.266 -22.781 -23.266 1 98.25 245 ALA A O 1
ATOM 1964 N N . ALA A 1 246 ? -2.658 -22.312 -21.812 1 97.75 246 ALA A N 1
ATOM 1965 C CA . ALA A 1 246 ? -1.596 -22.422 -22.812 1 97.75 246 ALA A CA 1
ATOM 1966 C C . ALA A 1 246 ? -1.507 -23.844 -23.375 1 97.75 246 ALA A C 1
ATOM 1968 O O . ALA A 1 246 ? -0.905 -24.062 -24.422 1 97.75 246 ALA A O 1
ATOM 1969 N N . TYR A 1 247 ? -2.039 -24.781 -22.703 1 98.12 247 TYR A N 1
ATOM 1970 C CA . TYR A 1 247 ? -2.141 -26.156 -23.188 1 98.12 247 TYR A CA 1
ATOM 1971 C C . TYR A 1 247 ? -3.562 -26.469 -23.625 1 98.12 247 TYR A C 1
ATOM 1973 O O . TYR A 1 247 ? -4.051 -27.594 -23.438 1 98.12 247 TYR A O 1
ATOM 1981 N N . ASN A 1 248 ? -4.234 -25.484 -24.094 1 97.5 248 ASN A N 1
ATOM 1982 C CA . ASN A 1 248 ? -5.535 -25.578 -24.75 1 97.5 248 ASN A CA 1
ATOM 1983 C C . ASN A 1 248 ? -6.613 -26.062 -23.781 1 97.5 248 ASN A C 1
ATOM 1985 O O . ASN A 1 248 ? -7.484 -26.844 -24.156 1 97.5 248 ASN A O 1
ATOM 1989 N N . GLY A 1 249 ? -6.434 -25.703 -22.562 1 97.38 249 GLY A N 1
ATOM 1990 C CA . GLY A 1 249 ? -7.449 -26 -21.562 1 97.38 249 GLY A CA 1
ATOM 1991 C C . GLY A 1 249 ? -7.355 -27.422 -21.016 1 97.38 249 GLY A C 1
ATOM 1992 O O . GLY A 1 249 ? -8.273 -27.891 -20.344 1 97.38 249 GLY A O 1
ATOM 1993 N N . ASN A 1 250 ? -6.289 -28.078 -21.328 1 98.12 250 ASN A N 1
ATOM 1994 C CA . ASN A 1 250 ? -6.09 -29.453 -20.875 1 98.12 250 ASN A CA 1
ATOM 1995 C C . ASN A 1 250 ? -5.242 -29.5 -19.594 1 98.12 250 ASN A C 1
ATOM 1997 O O . ASN A 1 250 ? -4.02 -29.375 -19.656 1 98.12 250 ASN A O 1
ATOM 2001 N N . THR A 1 251 ? -5.879 -29.797 -18.5 1 98.31 251 THR A N 1
ATOM 2002 C CA . THR A 1 251 ? -5.215 -29.781 -17.188 1 98.31 251 THR A CA 1
ATOM 2003 C C . THR A 1 251 ? -4.164 -30.875 -17.109 1 98.31 251 THR A C 1
ATOM 2005 O O . THR A 1 251 ? -3.09 -30.672 -16.547 1 98.31 251 THR A O 1
ATOM 2008 N N . SER A 1 252 ? -4.438 -32.062 -17.672 1 98.44 252 SER A N 1
ATOM 2009 C CA . SER A 1 252 ? -3.49 -33.156 -17.641 1 98.44 252 SER A CA 1
ATOM 2010 C C . SER A 1 252 ? -2.199 -32.812 -18.375 1 98.44 252 SER A C 1
ATOM 2012 O O . SER A 1 252 ? -1.104 -33 -17.844 1 98.44 252 SER A O 1
ATOM 2014 N N . ASP A 1 253 ? -2.381 -32.25 -19.547 1 98.31 253 ASP A N 1
ATOM 2015 C CA . ASP A 1 253 ? -1.214 -31.875 -20.344 1 98.31 253 ASP A CA 1
ATOM 2016 C C . ASP A 1 253 ? -0.377 -30.828 -19.625 1 98.31 253 ASP A C 1
ATOM 2018 O O . ASP A 1 253 ? 0.854 -30.875 -19.641 1 98.31 253 ASP A O 1
ATOM 2022 N N . ALA A 1 254 ? -1.06 -29.859 -19.047 1 98.12 254 ALA A N 1
ATOM 2023 C CA . ALA A 1 254 ? -0.366 -28.812 -18.297 1 98.12 254 ALA A CA 1
ATOM 2024 C C . ALA A 1 254 ? 0.406 -29.406 -17.125 1 98.12 254 ALA A C 1
ATOM 2026 O O . ALA A 1 254 ? 1.562 -29.047 -16.891 1 98.12 254 ALA A O 1
ATOM 2027 N N . ALA A 1 255 ? -0.22 -30.297 -16.391 1 98 255 ALA A N 1
ATOM 2028 C CA . ALA A 1 255 ? 0.408 -30.922 -15.227 1 98 255 ALA A CA 1
ATOM 2029 C C . ALA A 1 255 ? 1.62 -31.766 -15.641 1 98 255 ALA A C 1
ATOM 2031 O O . ALA A 1 255 ? 2.662 -31.719 -14.984 1 98 255 ALA A O 1
ATOM 2032 N N . ILE A 1 256 ? 1.463 -32.531 -16.672 1 98.31 256 ILE A N 1
ATOM 2033 C CA . ILE A 1 256 ? 2.541 -33.375 -17.188 1 98.31 256 ILE A CA 1
ATOM 2034 C C . ILE A 1 256 ? 3.701 -32.5 -17.656 1 98.31 256 ILE A C 1
ATOM 2036 O O . ILE A 1 256 ? 4.863 -32.812 -17.375 1 98.31 256 ILE A O 1
ATOM 2040 N N . ALA A 1 257 ? 3.377 -31.422 -18.344 1 98.06 257 ALA A N 1
ATOM 2041 C CA . ALA A 1 257 ? 4.41 -30.484 -18.781 1 98.06 257 ALA A CA 1
ATOM 2042 C C . ALA A 1 257 ? 5.141 -29.875 -17.594 1 98.06 257 ALA A C 1
ATOM 2044 O O . ALA A 1 257 ? 6.367 -29.75 -17.609 1 98.06 257 ALA A O 1
ATOM 2045 N N . PHE A 1 258 ? 4.395 -29.484 -16.625 1 97.62 258 PHE A N 1
ATOM 2046 C CA . PHE A 1 258 ? 4.996 -28.938 -15.414 1 97.62 258 PHE A CA 1
ATOM 2047 C C . PHE A 1 258 ? 5.957 -29.938 -14.781 1 97.62 258 PHE A C 1
ATOM 2049 O O . PHE A 1 258 ? 7.066 -29.578 -14.391 1 97.62 258 PHE A O 1
ATOM 2056 N N . ASN A 1 259 ? 5.531 -31.125 -14.672 1 97 259 ASN A N 1
ATOM 2057 C CA . ASN A 1 259 ? 6.371 -32.156 -14.102 1 97 259 ASN A CA 1
ATOM 2058 C C . ASN A 1 259 ? 7.641 -32.375 -14.922 1 97 259 ASN A C 1
ATOM 2060 O O . ASN A 1 259 ? 8.727 -32.562 -14.367 1 97 259 ASN A O 1
ATOM 2064 N N . LYS A 1 260 ? 7.508 -32.344 -16.188 1 97.19 260 LYS A N 1
ATOM 2065 C CA . LYS A 1 260 ? 8.625 -32.594 -17.094 1 97.19 260 LYS A CA 1
ATOM 2066 C C . LYS A 1 260 ? 9.688 -31.516 -16.969 1 97.19 260 LYS A C 1
ATOM 2068 O O . LYS A 1 260 ? 10.883 -31.797 -16.984 1 97.19 260 LYS A O 1
ATOM 2073 N N . TYR A 1 261 ? 9.266 -30.25 -16.766 1 96.56 261 TYR A N 1
ATOM 2074 C CA . TYR A 1 261 ? 10.195 -29.172 -17.062 1 96.56 261 TYR A CA 1
ATOM 2075 C C . TYR A 1 261 ? 10.57 -28.406 -15.797 1 96.56 261 TYR A C 1
ATOM 2077 O O . TYR A 1 261 ? 11.531 -27.641 -15.789 1 96.56 261 TYR A O 1
ATOM 2085 N N . VAL A 1 262 ? 9.828 -28.562 -14.773 1 94.94 262 VAL A N 1
ATOM 2086 C CA . VAL A 1 262 ? 10.148 -27.875 -13.523 1 94.94 262 VAL A CA 1
ATOM 2087 C C . VAL A 1 262 ? 10.969 -28.812 -12.625 1 94.94 262 VAL A C 1
ATOM 2089 O O . VAL A 1 262 ? 10.742 -30.016 -12.602 1 94.94 262 VAL A O 1
ATOM 2092 N N . ASP A 1 263 ? 11.852 -28.281 -11.891 1 92.94 263 ASP A N 1
ATOM 2093 C CA . ASP A 1 263 ? 12.789 -29.031 -11.062 1 92.94 263 ASP A CA 1
ATOM 2094 C C . ASP A 1 263 ? 12.047 -29.875 -10.016 1 92.94 263 ASP A C 1
ATOM 2096 O O . ASP A 1 263 ? 10.992 -29.469 -9.523 1 92.94 263 ASP A O 1
ATOM 2100 N N . GLY A 1 264 ? 12.648 -30.953 -9.594 1 92.19 264 GLY A N 1
ATOM 2101 C CA . GLY A 1 264 ? 12.031 -31.922 -8.695 1 92.19 264 GLY A CA 1
ATOM 2102 C C . GLY A 1 264 ? 11.883 -31.406 -7.273 1 92.19 264 GLY A C 1
ATOM 2103 O O . GLY A 1 264 ? 11.078 -31.938 -6.5 1 92.19 264 GLY A O 1
ATOM 2104 N N . HIS A 1 265 ? 12.625 -30.469 -6.93 1 90.88 265 HIS A N 1
ATOM 2105 C CA . HIS A 1 265 ? 12.531 -29.953 -5.57 1 90.88 265 HIS A CA 1
ATOM 2106 C C . HIS A 1 265 ? 11.219 -29.188 -5.355 1 90.88 265 HIS A C 1
ATOM 2108 O O . HIS A 1 265 ? 10.805 -28.984 -4.215 1 90.88 265 HIS A O 1
ATOM 2114 N N . VAL A 1 266 ? 10.617 -28.797 -6.449 1 92.06 266 VAL A N 1
ATOM 2115 C CA . VAL A 1 266 ? 9.328 -28.125 -6.375 1 92.06 266 VAL A CA 1
ATOM 2116 C C . VAL A 1 266 ? 8.203 -29.172 -6.355 1 92.06 266 VAL A C 1
ATOM 2118 O O . VAL A 1 266 ? 8.102 -30 -7.258 1 92.06 266 VAL A O 1
ATOM 2121 N N . ASN A 1 267 ? 7.418 -29.094 -5.34 1 93.5 267 ASN A N 1
ATOM 2122 C CA . ASN A 1 267 ? 6.27 -29.984 -5.273 1 93.5 267 ASN A CA 1
ATOM 2123 C C . ASN A 1 267 ? 5.238 -29.656 -6.352 1 93.5 267 ASN A C 1
ATOM 2125 O O . ASN A 1 267 ? 5.004 -28.484 -6.648 1 93.5 267 ASN A O 1
ATOM 2129 N N . ARG A 1 268 ? 4.688 -30.734 -6.902 1 95.25 268 ARG A N 1
ATOM 2130 C CA . ARG A 1 268 ? 3.664 -30.562 -7.926 1 95.25 268 ARG A CA 1
ATOM 2131 C C . ARG A 1 268 ? 2.289 -30.359 -7.293 1 95.25 268 ARG A C 1
ATOM 2133 O O . ARG A 1 268 ? 1.78 -31.266 -6.617 1 95.25 268 ARG A O 1
ATOM 2140 N N . MET A 1 269 ? 1.765 -29.234 -7.422 1 96.06 269 MET A N 1
ATOM 2141 C CA . MET A 1 269 ? 0.404 -28.906 -7.004 1 96.06 269 MET A CA 1
ATOM 2142 C C . MET A 1 269 ? -0.451 -28.516 -8.203 1 96.06 269 MET A C 1
ATOM 2144 O O . MET A 1 269 ? -0.212 -27.469 -8.828 1 96.06 269 MET A O 1
ATOM 2148 N N . VAL A 1 270 ? -1.438 -29.266 -8.453 1 97.62 270 VAL A N 1
ATOM 2149 C CA . VAL A 1 270 ? -2.189 -29.109 -9.695 1 97.62 270 VAL A CA 1
ATOM 2150 C C . VAL A 1 270 ? -3.496 -28.375 -9.422 1 97.62 270 VAL A C 1
ATOM 2152 O O . VAL A 1 270 ? -4.223 -28.719 -8.484 1 97.62 270 VAL A O 1
ATOM 2155 N N . LEU A 1 271 ? -3.756 -27.344 -10.188 1 97.38 271 LEU A N 1
ATOM 2156 C CA . LEU A 1 271 ? -5.039 -26.656 -10.188 1 97.38 271 LEU A CA 1
ATOM 2157 C C . LEU A 1 271 ? -6.086 -27.438 -10.969 1 97.38 271 LEU A C 1
ATOM 2159 O O . LEU A 1 271 ? -5.883 -27.75 -12.141 1 97.38 271 LEU A O 1
ATOM 2163 N N . VAL A 1 272 ? -7.25 -27.688 -10.359 1 98.25 272 VAL A N 1
ATOM 2164 C CA . VAL A 1 272 ? -8.094 -28.719 -10.961 1 98.25 272 VAL A CA 1
ATOM 2165 C C . VAL A 1 272 ? -9.5 -28.172 -11.18 1 98.25 272 VAL A C 1
ATOM 2167 O O . VAL A 1 272 ? -10.461 -28.938 -11.281 1 98.25 272 VAL A O 1
ATOM 2170 N N . ASP A 1 273 ? -9.633 -26.859 -11.227 1 97.25 273 ASP A N 1
ATOM 2171 C CA . ASP A 1 273 ? -10.977 -26.297 -11.305 1 97.25 273 ASP A CA 1
ATOM 2172 C C . ASP A 1 273 ? -11.258 -25.719 -12.688 1 97.25 273 ASP A C 1
ATOM 2174 O O . ASP A 1 273 ? -12.227 -24.984 -12.875 1 97.25 273 ASP A O 1
ATOM 2178 N N . TRP A 1 274 ? -10.398 -26.016 -13.664 1 97.38 274 TRP A N 1
ATOM 2179 C CA . TRP A 1 274 ? -10.555 -25.469 -15.008 1 97.38 274 TRP A CA 1
ATOM 2180 C C . TRP A 1 274 ? -11.945 -25.766 -15.555 1 97.38 274 TRP A C 1
ATOM 2182 O O . TRP A 1 274 ? -12.594 -24.906 -16.156 1 97.38 274 TRP A O 1
ATOM 2192 N N . ASP A 1 275 ? -12.445 -27 -15.305 1 96.69 275 ASP A N 1
ATOM 2193 C CA . ASP A 1 275 ? -13.711 -27.469 -15.859 1 96.69 275 ASP A CA 1
ATOM 2194 C C . ASP A 1 275 ? -14.812 -27.484 -14.797 1 96.69 275 ASP A C 1
ATOM 2196 O O . ASP A 1 275 ? -15.859 -28.094 -14.984 1 96.69 275 ASP A O 1
ATOM 2200 N N . ASN A 1 276 ? -14.562 -26.891 -13.742 1 96.25 276 ASN A N 1
ATOM 2201 C CA . ASN A 1 276 ? -15.492 -26.875 -12.625 1 96.25 276 ASN A CA 1
ATOM 2202 C C . ASN A 1 276 ? -15.906 -28.281 -12.219 1 96.25 276 ASN A C 1
ATOM 2204 O O . ASN A 1 276 ? -17.078 -28.547 -11.977 1 96.25 276 ASN A O 1
ATOM 2208 N N . ASP A 1 277 ? -15.047 -29.156 -12.234 1 98.06 277 ASP A N 1
ATOM 2209 C CA . ASP A 1 277 ? -15.148 -30.562 -11.828 1 98.06 277 ASP A CA 1
ATOM 2210 C C . ASP A 1 277 ? -13.867 -31.031 -11.148 1 98.06 277 ASP A C 1
ATOM 2212 O O . ASP A 1 277 ? -13.117 -31.828 -11.711 1 98.06 277 ASP A O 1
ATOM 2216 N N . VAL A 1 278 ? -13.719 -30.656 -9.898 1 98.38 278 VAL A N 1
ATOM 2217 C CA . VAL A 1 278 ? -12.438 -30.844 -9.227 1 98.38 278 VAL A CA 1
ATOM 2218 C C . VAL A 1 278 ? -12.172 -32.344 -9.039 1 98.38 278 VAL A C 1
ATOM 2220 O O . VAL A 1 278 ? -11.023 -32.781 -9.125 1 98.38 278 VAL A O 1
ATOM 2223 N N . ILE A 1 279 ? -13.18 -33.125 -8.812 1 98.62 279 ILE A N 1
ATOM 2224 C CA . ILE A 1 279 ? -13 -34.562 -8.578 1 98.62 279 ILE A CA 1
ATOM 2225 C C . ILE A 1 279 ? -12.656 -35.281 -9.891 1 98.62 279 ILE A C 1
ATOM 2227 O O . ILE A 1 279 ? -11.641 -35.969 -9.984 1 98.62 279 ILE A O 1
ATOM 2231 N N . GLY A 1 280 ? -13.539 -35.031 -10.875 1 98.38 280 GLY A N 1
ATOM 2232 C CA . GLY A 1 280 ? -13.297 -35.656 -12.172 1 98.38 280 GLY A CA 1
ATOM 2233 C C . GLY A 1 280 ? -11.969 -35.25 -12.781 1 98.38 280 GLY A C 1
ATOM 2234 O O . GLY A 1 280 ? -11.258 -36.094 -13.336 1 98.38 280 GLY A O 1
ATOM 2235 N N . THR A 1 281 ? -11.625 -33.969 -12.719 1 98.56 281 THR A N 1
ATOM 2236 C CA . THR A 1 281 ? -10.367 -33.469 -13.258 1 98.56 281 THR A CA 1
ATOM 2237 C C . THR A 1 281 ? -9.18 -34.094 -12.531 1 98.56 281 THR A C 1
ATOM 2239 O O . THR A 1 281 ? -8.195 -34.5 -13.156 1 98.56 281 THR A O 1
ATOM 2242 N N . THR A 1 282 ? -9.242 -34.188 -11.188 1 98.69 282 THR A N 1
ATOM 2243 C CA . THR A 1 282 ? -8.164 -34.781 -10.406 1 98.69 282 THR A CA 1
ATOM 2244 C C . THR A 1 282 ? -7.926 -36.219 -10.82 1 98.69 282 THR A C 1
ATOM 2246 O O . THR A 1 282 ? -6.777 -36.625 -11.023 1 98.69 282 THR A O 1
ATOM 2249 N N . ILE A 1 283 ? -9.008 -37 -10.945 1 98.38 283 ILE A N 1
ATOM 2250 C CA . ILE A 1 283 ? -8.906 -38.406 -11.305 1 98.38 283 ILE A CA 1
ATOM 2251 C C . ILE A 1 283 ? -8.297 -38.531 -12.703 1 98.38 283 ILE A C 1
ATOM 2253 O O . ILE A 1 283 ? -7.406 -39.375 -12.922 1 98.38 283 ILE A O 1
ATOM 2257 N N . LYS A 1 284 ? -8.789 -37.75 -13.57 1 98.44 284 LYS A N 1
ATOM 2258 C CA . LYS A 1 284 ? -8.266 -37.75 -14.93 1 98.44 284 LYS A CA 1
ATOM 2259 C C . LYS A 1 284 ? -6.773 -37.438 -14.953 1 98.44 284 LYS A C 1
ATOM 2261 O O . LYS A 1 284 ? -5.992 -38.125 -15.609 1 98.44 284 LYS A O 1
ATOM 2266 N N . VAL A 1 285 ? -6.348 -36.375 -14.25 1 98.62 285 VAL A N 1
ATOM 2267 C CA . VAL A 1 285 ? -4.953 -35.969 -14.188 1 98.62 285 VAL A CA 1
ATOM 2268 C C . VAL A 1 285 ? -4.098 -37.062 -13.594 1 98.62 285 VAL A C 1
ATOM 2270 O O . VAL A 1 285 ? -3.018 -37.375 -14.109 1 98.62 285 VAL A O 1
ATOM 2273 N N . ALA A 1 286 ? -4.578 -37.656 -12.531 1 98.56 286 ALA A N 1
ATOM 2274 C CA . ALA A 1 286 ? -3.834 -38.75 -11.875 1 98.56 286 ALA A CA 1
ATOM 2275 C C . ALA A 1 286 ? -3.621 -39.906 -12.82 1 98.56 286 ALA A C 1
ATOM 2277 O O . ALA A 1 286 ? -2.518 -40.469 -12.914 1 98.56 286 ALA A O 1
ATOM 2278 N N . LYS A 1 287 ? -4.688 -40.312 -13.516 1 98.25 287 LYS A N 1
ATOM 2279 C CA . LYS A 1 287 ? -4.598 -41.438 -14.445 1 98.25 287 LYS A CA 1
ATOM 2280 C C . LYS A 1 287 ? -3.641 -41.125 -15.594 1 98.25 287 LYS A C 1
ATOM 2282 O O . LYS A 1 287 ? -2.779 -41.938 -15.93 1 98.25 287 LYS A O 1
ATOM 2287 N N . ASP A 1 288 ? -3.818 -39.938 -16.156 1 98.38 288 ASP A N 1
ATOM 2288 C CA . ASP A 1 288 ? -2.973 -39.531 -17.266 1 98.38 288 ASP A CA 1
ATOM 2289 C C . ASP A 1 288 ? -1.514 -39.406 -16.828 1 98.38 288 ASP A C 1
ATOM 2291 O O . ASP A 1 288 ? -0.603 -39.75 -17.594 1 98.38 288 ASP A O 1
ATOM 2295 N N . PHE A 1 289 ? -1.375 -38.844 -15.672 1 97.69 289 PHE A N 1
ATOM 2296 C CA . PHE A 1 289 ? -0.042 -38.688 -15.102 1 97.69 289 PHE A CA 1
ATOM 2297 C C . PHE A 1 289 ? 0.626 -40.031 -14.891 1 97.69 289 PHE A C 1
ATOM 2299 O O . PHE A 1 289 ? 1.789 -40.219 -15.258 1 97.69 289 PHE A O 1
ATOM 2306 N N . TYR A 1 290 ? -0.076 -41.031 -14.32 1 97.94 290 TYR A N 1
ATOM 2307 C CA . TYR A 1 290 ? 0.429 -42.375 -14.141 1 97.94 290 TYR A CA 1
ATOM 2308 C C . TYR A 1 290 ? 0.816 -43 -15.477 1 97.94 290 TYR A C 1
ATOM 2310 O O . TYR A 1 290 ? 1.896 -43.594 -15.602 1 97.94 290 TYR A O 1
ATOM 2318 N N . GLU A 1 291 ? -0.097 -42.875 -16.406 1 98 291 GLU A N 1
ATOM 2319 C CA . GLU A 1 291 ? 0.154 -43.438 -17.719 1 98 291 GLU A CA 1
ATOM 2320 C C . GLU A 1 291 ? 1.405 -42.844 -18.359 1 98 291 GLU A C 1
ATOM 2322 O O . GLU A 1 291 ? 2.174 -43.531 -19.016 1 98 291 GLU A O 1
ATOM 2327 N N . HIS A 1 292 ? 1.561 -41.594 -18.156 1 97.38 292 HIS A N 1
ATOM 2328 C CA . HIS A 1 292 ? 2.73 -40.906 -18.703 1 97.38 292 HIS A CA 1
ATOM 2329 C C . HIS A 1 292 ? 4.016 -41.406 -18.062 1 97.38 292 HIS A C 1
ATOM 2331 O O . HIS A 1 292 ? 5.02 -41.594 -18.75 1 97.38 292 HIS A O 1
ATOM 2337 N N . ILE A 1 293 ? 4.004 -41.688 -16.781 1 96.75 293 ILE A N 1
ATOM 2338 C CA . ILE A 1 293 ? 5.199 -42.062 -16.031 1 96.75 293 ILE A CA 1
ATOM 2339 C C . ILE A 1 293 ? 5.512 -43.531 -16.281 1 96.75 293 ILE A C 1
ATOM 2341 O O . ILE A 1 293 ? 6.676 -43.906 -16.484 1 96.75 293 ILE A O 1
ATOM 2345 N N . TYR A 1 294 ? 4.488 -44.438 -16.391 1 96.62 294 TYR A N 1
ATOM 2346 C CA . TYR A 1 294 ? 4.719 -45.875 -16.344 1 96.62 294 TYR A CA 1
ATOM 2347 C C . TYR A 1 294 ? 4.422 -46.5 -17.703 1 96.62 294 TYR A C 1
ATOM 2349 O O . TYR A 1 294 ? 4.766 -47.656 -17.938 1 96.62 294 TYR A O 1
ATOM 2357 N N . GLY A 1 295 ? 3.756 -45.75 -18.609 1 97.19 295 GLY A N 1
ATOM 2358 C CA . GLY A 1 295 ? 3.514 -46.25 -19.953 1 97.19 295 GLY A CA 1
ATOM 2359 C C . GLY A 1 295 ? 2.35 -47.219 -20.047 1 97.19 295 GLY A C 1
ATOM 2360 O O . GLY A 1 295 ? 2.184 -47.906 -21.047 1 97.19 295 GLY A O 1
ATOM 2361 N N . GLU A 1 296 ? 1.546 -47.344 -19.016 1 97 296 GLU A N 1
ATOM 2362 C CA . GLU A 1 296 ? 0.367 -48.219 -18.969 1 97 296 GLU A CA 1
ATOM 2363 C C . GLU A 1 296 ? -0.761 -47.562 -18.172 1 97 296 GLU A C 1
ATOM 2365 O O . GLU A 1 296 ? -0.521 -46.656 -17.375 1 97 296 GLU A O 1
ATOM 2370 N N . LYS A 1 297 ? -1.905 -47.969 -18.359 1 97.31 297 LYS A N 1
ATOM 2371 C CA . LYS A 1 297 ? -3.059 -47.469 -17.625 1 97.31 297 LYS A CA 1
ATOM 2372 C C . LYS A 1 297 ? -3.041 -47.969 -16.172 1 97.31 297 LYS A C 1
ATOM 2374 O O . LYS A 1 297 ? -2.656 -49.125 -15.906 1 97.31 297 LYS A O 1
ATOM 2379 N N . PRO A 1 298 ? -3.449 -47.094 -15.336 1 96.81 298 PRO A N 1
ATOM 2380 C CA . PRO A 1 298 ? -3.422 -47.5 -13.938 1 96.81 298 PRO A CA 1
ATOM 2381 C C . PRO A 1 298 ? -4.516 -48.531 -13.602 1 96.81 298 PRO A C 1
ATOM 2383 O O . PRO A 1 298 ? -5.598 -48.5 -14.195 1 96.81 298 PRO A O 1
ATOM 2386 N N . ASN A 1 299 ? -4.203 -49.438 -12.719 1 96.12 299 ASN A N 1
ATOM 2387 C CA . ASN A 1 299 ? -5.129 -50.344 -12.07 1 96.12 299 ASN A CA 1
ATOM 2388 C C . ASN A 1 299 ? -5.355 -50 -10.609 1 96.12 299 ASN A C 1
ATOM 2390 O O . ASN A 1 299 ? -4.445 -50.125 -9.781 1 96.12 299 ASN A O 1
ATOM 2394 N N . ILE A 1 300 ? -6.539 -49.625 -10.312 1 91.75 300 ILE A N 1
ATOM 2395 C CA . ILE A 1 300 ? -6.871 -49.125 -8.977 1 91.75 300 ILE A CA 1
ATOM 2396 C C . ILE A 1 300 ? -6.656 -50.25 -7.953 1 91.75 300 ILE A C 1
ATOM 2398 O O . ILE A 1 300 ? -6.203 -50 -6.836 1 91.75 300 ILE A O 1
ATOM 2402 N N . ASP A 1 301 ? -6.996 -51.469 -8.336 1 92.25 301 ASP A N 1
ATOM 2403 C CA . ASP A 1 301 ? -6.906 -52.594 -7.43 1 92.25 301 ASP A CA 1
ATOM 2404 C C . ASP A 1 301 ? -5.453 -52.906 -7.055 1 92.25 301 ASP A C 1
ATOM 2406 O O . ASP A 1 301 ? -5.184 -53.5 -6.008 1 92.25 301 ASP A O 1
ATOM 2410 N N . ARG A 1 302 ? -4.543 -52.438 -7.867 1 92.94 302 ARG A N 1
ATOM 2411 C CA . ARG A 1 302 ? -3.115 -52.625 -7.621 1 92.94 302 ARG A CA 1
ATOM 2412 C C . ARG A 1 302 ? -2.531 -51.438 -6.879 1 92.94 302 ARG A C 1
ATOM 2414 O O . ARG A 1 302 ? -1.35 -51.406 -6.523 1 92.94 302 ARG A O 1
ATOM 2421 N N . GLY A 1 303 ? -3.299 -50.469 -6.613 1 92.06 303 GLY A N 1
ATOM 2422 C CA . GLY A 1 303 ? -2.836 -49.281 -5.914 1 92.06 303 GLY A CA 1
ATOM 2423 C C . GLY A 1 303 ? -1.992 -48.375 -6.785 1 92.06 303 GLY A C 1
ATOM 2424 O O . GLY A 1 303 ? -1.13 -47.656 -6.281 1 92.06 303 GLY A O 1
ATOM 2425 N N . ASP A 1 304 ? -2.145 -48.406 -8.07 1 94.69 304 ASP A N 1
ATOM 2426 C CA . ASP A 1 304 ? -1.276 -47.719 -9.023 1 94.69 304 ASP A CA 1
ATOM 2427 C C . ASP A 1 304 ? -1.349 -46.219 -8.836 1 94.69 304 ASP A C 1
ATOM 2429 O O . ASP A 1 304 ? -0.335 -45.5 -8.953 1 94.69 304 ASP A O 1
ATOM 2433 N N . LEU A 1 305 ? -2.439 -45.719 -8.469 1 97.5 305 LEU A N 1
ATOM 2434 C CA . LEU A 1 305 ? -2.596 -44.281 -8.336 1 97.5 305 LEU A CA 1
ATOM 2435 C C . LEU A 1 305 ? -1.873 -43.75 -7.09 1 97.5 305 LEU A C 1
ATOM 2437 O O . LEU A 1 305 ? -1.401 -42.625 -7.062 1 97.5 305 LEU A O 1
ATOM 2441 N N . SER A 1 306 ? -1.754 -44.594 -6.086 1 96.88 306 SER A N 1
ATOM 2442 C CA . SER A 1 306 ? -1.024 -44.219 -4.883 1 96.88 306 SER A CA 1
ATOM 2443 C C . SER A 1 306 ? 0.457 -44 -5.18 1 96.88 306 SER A C 1
ATOM 2445 O O . SER A 1 306 ? 1.123 -43.219 -4.504 1 96.88 306 SER A O 1
ATOM 2447 N N . LYS A 1 307 ? 0.896 -44.656 -6.18 1 96.75 307 LYS A N 1
ATOM 2448 C CA . LYS A 1 307 ? 2.318 -44.656 -6.508 1 96.75 307 LYS A CA 1
ATOM 2449 C C . LYS A 1 307 ? 2.75 -43.281 -7.027 1 96.75 307 LYS A C 1
ATOM 2451 O O . LYS A 1 307 ? 3.932 -42.938 -6.977 1 96.75 307 LYS A O 1
ATOM 2456 N N . ILE A 1 308 ? 1.818 -42.469 -7.496 1 97.38 308 ILE A N 1
ATOM 2457 C CA . ILE A 1 308 ? 2.191 -41.188 -8.086 1 97.38 308 ILE A CA 1
ATOM 2458 C C . ILE A 1 308 ? 1.827 -40.031 -7.129 1 97.38 308 ILE A C 1
ATOM 2460 O O . ILE A 1 308 ? 1.784 -38.875 -7.531 1 97.38 308 ILE A O 1
ATOM 2464 N N . ILE A 1 309 ? 1.499 -40.312 -5.891 1 98.06 309 ILE A N 1
ATOM 2465 C CA . ILE A 1 309 ? 1.175 -39.312 -4.883 1 98.06 309 ILE A CA 1
ATOM 2466 C C . ILE A 1 309 ? 2.365 -39.125 -3.947 1 98.06 309 ILE A C 1
ATOM 2468 O O . ILE A 1 309 ? 2.908 -40.094 -3.414 1 98.06 309 ILE A O 1
ATOM 2472 N N . GLY A 1 310 ? 2.826 -37.938 -3.832 1 96.56 310 GLY A N 1
ATOM 2473 C CA . GLY A 1 310 ? 3.943 -37.625 -2.949 1 96.56 310 GLY A CA 1
ATOM 2474 C C . GLY A 1 310 ? 4.68 -36.375 -3.322 1 96.56 310 GLY A C 1
ATOM 2475 O O . GLY A 1 310 ? 4.16 -35.531 -4.074 1 96.56 310 GLY A O 1
ATOM 2476 N N . GLU A 1 311 ? 5.844 -36.219 -2.773 1 95.06 311 GLU A N 1
ATOM 2477 C CA . GLU A 1 311 ? 6.652 -35.031 -2.979 1 95.06 311 GLU A CA 1
ATOM 2478 C C . GLU A 1 311 ? 7.652 -35.219 -4.117 1 95.06 311 GLU A C 1
ATOM 2480 O O . GLU A 1 311 ? 8.141 -36.344 -4.336 1 95.06 311 GLU A O 1
ATOM 2485 N N . GLY A 1 312 ? 7.84 -34.125 -4.848 1 92.38 312 GLY A N 1
ATOM 2486 C CA . GLY A 1 312 ? 8.961 -34.125 -5.773 1 92.38 312 GLY A CA 1
ATOM 2487 C C . GLY A 1 312 ? 8.586 -34.562 -7.172 1 92.38 312 GLY A C 1
ATOM 2488 O O . GLY A 1 312 ? 7.41 -34.531 -7.543 1 92.38 312 GLY A O 1
ATOM 2489 N N . LYS A 1 313 ? 9.539 -34.969 -7.926 1 95.12 313 LYS A N 1
ATOM 2490 C CA . LYS A 1 313 ? 9.43 -35.312 -9.336 1 95.12 313 LYS A CA 1
ATOM 2491 C C . LYS A 1 313 ? 8.594 -36.562 -9.523 1 95.12 313 LYS A C 1
ATOM 2493 O O . LYS A 1 313 ? 8.656 -37.5 -8.711 1 95.12 313 LYS A O 1
ATOM 2498 N N . ASP A 1 314 ? 7.773 -36.625 -10.539 1 97 314 ASP A N 1
ATOM 2499 C CA . ASP A 1 314 ? 6.973 -37.75 -10.984 1 97 314 ASP A CA 1
ATOM 2500 C C . ASP A 1 314 ? 5.891 -38.094 -9.961 1 97 314 ASP A C 1
ATOM 2502 O O . ASP A 1 314 ? 5.383 -39.219 -9.945 1 97 314 ASP A O 1
ATOM 2506 N N . LYS A 1 315 ? 5.66 -37.188 -9.109 1 97.25 315 LYS A N 1
ATOM 2507 C CA . LYS A 1 315 ? 4.594 -37.344 -8.125 1 97.25 315 LYS A CA 1
ATOM 2508 C C . LYS A 1 315 ? 3.691 -36.094 -8.125 1 97.25 315 LYS A C 1
ATOM 2510 O O . LYS A 1 315 ? 4.117 -35 -8.508 1 97.25 315 LYS A O 1
ATOM 2515 N N . ILE A 1 316 ? 2.479 -36.312 -7.766 1 97.81 316 ILE A N 1
ATOM 2516 C CA . ILE A 1 316 ? 1.559 -35.219 -7.473 1 97.81 316 ILE A CA 1
ATOM 2517 C C . ILE A 1 316 ? 1.424 -35.062 -5.957 1 97.81 316 ILE A C 1
ATOM 2519 O O . ILE A 1 316 ? 0.999 -36 -5.262 1 97.81 316 ILE A O 1
ATOM 2523 N N . TRP A 1 317 ? 1.811 -33.906 -5.5 1 97.31 317 TRP A N 1
ATOM 2524 C CA . TRP A 1 317 ? 1.828 -33.656 -4.062 1 97.31 317 TRP A CA 1
ATOM 2525 C C . TRP A 1 317 ? 0.458 -33.219 -3.57 1 97.31 317 TRP A C 1
ATOM 2527 O O . TRP A 1 317 ? -0.024 -33.688 -2.537 1 97.31 317 TRP A O 1
ATOM 2537 N N . ALA A 1 318 ? -0.168 -32.312 -4.312 1 97.94 318 ALA A N 1
ATOM 2538 C CA . ALA A 1 318 ? -1.431 -31.719 -3.891 1 97.94 318 ALA A CA 1
ATOM 2539 C C . ALA A 1 318 ? -2.258 -31.281 -5.094 1 97.94 318 ALA A C 1
ATOM 2541 O O . ALA A 1 318 ? -1.729 -31.141 -6.199 1 97.94 318 ALA A O 1
ATOM 2542 N N . VAL A 1 319 ? -3.531 -31.141 -4.883 1 98.38 319 VAL A N 1
ATOM 2543 C CA . VAL A 1 319 ? -4.426 -30.469 -5.812 1 98.38 319 VAL A CA 1
ATOM 2544 C C . VAL A 1 319 ? -4.984 -29.203 -5.16 1 98.38 319 VAL A C 1
ATOM 2546 O O . VAL A 1 319 ? -5.145 -29.141 -3.939 1 98.38 319 VAL A O 1
ATOM 2549 N N . ARG A 1 320 ? -5.227 -28.188 -5.965 1 97.75 320 ARG A N 1
ATOM 2550 C CA . ARG A 1 320 ? -5.773 -26.922 -5.473 1 97.75 320 ARG A CA 1
ATOM 2551 C C . ARG A 1 320 ? -7.176 -26.688 -6.02 1 97.75 320 ARG A C 1
ATOM 2553 O O . ARG A 1 320 ? -7.395 -26.75 -7.23 1 97.75 320 ARG A O 1
ATOM 2560 N N . PHE A 1 321 ? -8.07 -26.531 -5.098 1 98.12 321 PHE A N 1
ATOM 2561 C CA . PHE A 1 321 ? -9.422 -26.094 -5.43 1 98.12 321 PHE A CA 1
ATOM 2562 C C . PHE A 1 321 ? -9.523 -24.578 -5.41 1 98.12 321 PHE A C 1
ATOM 2564 O O . PHE A 1 321 ? -9.258 -23.938 -4.391 1 98.12 321 PHE A O 1
ATOM 2571 N N . ASP A 1 322 ? -9.898 -24 -6.543 1 96.44 322 ASP A N 1
ATOM 2572 C CA . ASP A 1 322 ? -10.023 -22.547 -6.68 1 96.44 322 ASP A CA 1
ATOM 2573 C C . ASP A 1 322 ? -11.273 -22.172 -7.477 1 96.44 322 ASP A C 1
ATOM 2575 O O . ASP A 1 322 ? -11.234 -21.266 -8.305 1 96.44 322 ASP A O 1
ATOM 2579 N N . THR A 1 323 ? -12.281 -22.859 -7.219 1 95.38 323 THR A N 1
ATOM 2580 C CA . THR A 1 323 ? -13.555 -22.656 -7.91 1 95.38 323 THR A CA 1
ATOM 2581 C C . THR A 1 323 ? -14.094 -21.25 -7.629 1 95.38 323 THR A C 1
ATOM 2583 O O . THR A 1 323 ? -14.125 -20.812 -6.477 1 95.38 323 THR A O 1
ATOM 2586 N N . SER A 1 324 ? -14.531 -20.578 -8.688 1 92.5 324 SER A N 1
ATOM 2587 C CA . SER A 1 324 ? -15.055 -19.219 -8.586 1 92.5 324 SER A CA 1
ATOM 2588 C C . SER A 1 324 ? -16.25 -19.156 -7.645 1 92.5 324 SER A C 1
ATOM 2590 O O . SER A 1 324 ? -17.078 -20.062 -7.617 1 92.5 324 SER A O 1
ATOM 2592 N N . GLY A 1 325 ? -16.375 -18.031 -7.004 1 92.62 325 GLY A N 1
ATOM 2593 C CA . GLY A 1 325 ? -17.453 -17.844 -6.043 1 92.62 325 GLY A CA 1
ATOM 2594 C C . GLY A 1 325 ? -18.828 -17.812 -6.684 1 92.62 325 GLY A C 1
ATOM 2595 O O . GLY A 1 325 ? -19.844 -17.984 -6 1 92.62 325 GLY A O 1
ATOM 2596 N N . SER A 1 326 ? -18.859 -17.719 -7.984 1 91.44 326 SER A N 1
ATOM 2597 C CA . SER A 1 326 ? -20.141 -17.594 -8.68 1 91.44 326 SER A CA 1
ATOM 2598 C C . SER A 1 326 ? -20.547 -18.922 -9.32 1 91.44 326 SER A C 1
ATOM 2600 O O . SER A 1 326 ? -21.594 -19.016 -9.961 1 91.44 326 SER A O 1
ATOM 2602 N N . LEU A 1 327 ? -19.703 -19.953 -9.125 1 95.62 327 LEU A N 1
ATOM 2603 C CA . LEU A 1 327 ? -19.938 -21.234 -9.812 1 95.62 327 LEU A CA 1
ATOM 2604 C C . LEU A 1 327 ? -20.125 -22.359 -8.805 1 95.62 327 LEU A C 1
ATOM 2606 O O . LEU A 1 327 ? -19.594 -22.297 -7.691 1 95.62 327 LEU A O 1
ATOM 2610 N N . ARG A 1 328 ? -20.859 -23.297 -9.203 1 96.44 328 ARG A N 1
ATOM 2611 C CA . ARG A 1 328 ? -21 -24.547 -8.469 1 96.44 328 ARG A CA 1
ATOM 2612 C C . ARG A 1 328 ? -20.219 -25.672 -9.148 1 96.44 328 ARG A C 1
ATOM 2614 O O . ARG A 1 328 ? -20.406 -25.938 -10.336 1 96.44 328 ARG A O 1
ATOM 2621 N N . ASP A 1 329 ? -19.406 -26.25 -8.414 1 97.5 329 ASP A N 1
ATOM 2622 C CA . ASP A 1 329 ? -18.688 -27.406 -8.938 1 97.5 329 ASP A CA 1
ATOM 2623 C C . ASP A 1 329 ? -19.625 -28.562 -9.211 1 97.5 329 ASP A C 1
ATOM 2625 O O . ASP A 1 329 ? -20.594 -28.781 -8.469 1 97.5 329 ASP A O 1
ATOM 2629 N N . LYS A 1 330 ? -19.281 -29.359 -10.18 1 96.12 330 LYS A N 1
ATOM 2630 C CA . LYS A 1 330 ? -20.125 -30.484 -10.602 1 96.12 330 LYS A CA 1
ATOM 2631 C C . LYS A 1 330 ? -20.344 -31.469 -9.469 1 96.12 330 LYS A C 1
ATOM 2633 O O . LYS A 1 330 ? -21.375 -32.125 -9.406 1 96.12 330 LYS A O 1
ATOM 2638 N N . SER A 1 331 ? -19.453 -31.547 -8.602 1 95.62 331 SER A N 1
ATOM 2639 C CA . SER A 1 331 ? -19.469 -32.562 -7.547 1 95.62 331 SER A CA 1
ATOM 2640 C C . SER A 1 331 ? -20.438 -32.156 -6.43 1 95.62 331 SER A C 1
ATOM 2642 O O . SER A 1 331 ? -20.781 -32.969 -5.582 1 95.62 331 SER A O 1
ATOM 2644 N N . VAL A 1 332 ? -20.906 -30.953 -6.414 1 97.12 332 VAL A N 1
ATOM 2645 C CA . VAL A 1 332 ? -21.688 -30.438 -5.297 1 97.12 332 VAL A CA 1
ATOM 2646 C C . VAL A 1 332 ? -23.172 -30.469 -5.645 1 97.12 332 VAL A C 1
ATOM 2648 O O . VAL A 1 332 ? -23.562 -30.125 -6.762 1 97.12 332 VAL A O 1
ATOM 2651 N N . ILE A 1 333 ? -23.969 -30.922 -4.727 1 96 333 ILE A N 1
ATOM 2652 C CA . ILE A 1 333 ? -25.422 -30.922 -4.883 1 96 333 ILE A CA 1
ATOM 2653 C C . ILE A 1 333 ? -25.984 -29.531 -4.617 1 96 333 ILE A C 1
ATOM 2655 O O . ILE A 1 333 ? -25.734 -28.953 -3.561 1 96 333 ILE A O 1
ATOM 2659 N N . PRO A 1 334 ? -26.641 -29.047 -5.602 1 93.81 334 PRO A N 1
ATOM 2660 C CA . PRO A 1 334 ? -27.156 -27.688 -5.422 1 93.81 334 PRO A CA 1
ATOM 2661 C C . PRO A 1 334 ? -28.094 -27.562 -4.223 1 93.81 334 PRO A C 1
ATOM 2663 O O . PRO A 1 334 ? -28.969 -28.422 -4.02 1 93.81 334 PRO A O 1
ATOM 2666 N N . LYS A 1 335 ? -27.953 -26.609 -3.393 1 92.56 335 LYS A N 1
ATOM 2667 C CA . LYS A 1 335 ? -28.812 -26.297 -2.252 1 92.56 335 LYS A CA 1
ATOM 2668 C C . LYS A 1 335 ? -29.141 -24.812 -2.193 1 92.56 335 LYS A C 1
ATOM 2670 O O . LYS A 1 335 ? -30.297 -24.422 -2.41 1 92.56 335 LYS A O 1
ATOM 2675 N N . ASP A 1 336 ? -28.234 -23.953 -2.006 1 93.75 336 ASP A N 1
ATOM 2676 C CA . ASP A 1 336 ? -28.297 -22.5 -1.962 1 93.75 336 ASP A CA 1
ATOM 2677 C C . ASP A 1 336 ? -26.922 -21.875 -2.221 1 93.75 336 ASP A C 1
ATOM 2679 O O . ASP A 1 336 ? -26.094 -22.469 -2.91 1 93.75 336 ASP A O 1
ATOM 2683 N N . LYS A 1 337 ? -26.797 -20.641 -1.812 1 92.19 337 LYS A N 1
ATOM 2684 C CA . LYS A 1 337 ? -25.578 -19.906 -2.115 1 92.19 337 LYS A CA 1
ATOM 2685 C C . LYS A 1 337 ? -24.359 -20.594 -1.522 1 92.19 337 LYS A C 1
ATOM 2687 O O . LYS A 1 337 ? -23.234 -20.406 -1.992 1 92.19 337 LYS A O 1
ATOM 2692 N N . SER A 1 338 ? -24.5 -21.375 -0.461 1 93.19 338 SER A N 1
ATOM 2693 C CA . SER A 1 338 ? -23.406 -22.078 0.204 1 93.19 338 SER A CA 1
ATOM 2694 C C . SER A 1 338 ? -22.797 -23.141 -0.703 1 93.19 338 SER A C 1
ATOM 2696 O O . SER A 1 338 ? -21.719 -23.672 -0.418 1 93.19 338 SER A O 1
ATOM 2698 N N . SER A 1 339 ? -23.5 -23.469 -1.859 1 95.75 339 SER A N 1
ATOM 2699 C CA . SER A 1 339 ? -23.031 -24.484 -2.805 1 95.75 339 SER A CA 1
ATOM 2700 C C . SER A 1 339 ? -22.094 -23.875 -3.84 1 95.75 339 SER A C 1
ATOM 2702 O O . SER A 1 339 ? -21.5 -24.594 -4.648 1 95.75 339 SER A O 1
ATOM 2704 N N . LEU A 1 340 ? -21.953 -22.547 -3.727 1 96.06 340 LEU A N 1
ATOM 2705 C CA . LEU A 1 340 ? -21.109 -21.859 -4.691 1 96.06 340 LEU A CA 1
ATOM 2706 C C . LEU A 1 340 ? -19.672 -21.781 -4.191 1 96.06 340 LEU A C 1
ATOM 2708 O O . LEU A 1 340 ? -19.422 -21.844 -2.986 1 96.06 340 LEU A O 1
ATOM 2712 N N . GLY A 1 341 ? -18.781 -21.656 -5.16 1 97.12 341 GLY A N 1
ATOM 2713 C CA . GLY A 1 341 ? -17.375 -21.547 -4.789 1 97.12 341 GLY A CA 1
ATOM 2714 C C . GLY A 1 341 ? -16.828 -22.797 -4.109 1 97.12 341 GLY A C 1
ATOM 2715 O O . GLY A 1 341 ? -17.453 -23.859 -4.156 1 97.12 341 GLY A O 1
ATOM 2716 N N . VAL A 1 342 ? -15.625 -22.703 -3.639 1 98.31 342 VAL A N 1
ATOM 2717 C CA . VAL A 1 342 ? -15.07 -23.797 -2.848 1 98.31 342 VAL A CA 1
ATOM 2718 C C . VAL A 1 342 ? -15.844 -23.938 -1.543 1 98.31 342 VAL A C 1
ATOM 2720 O O . VAL A 1 342 ? -16 -22.969 -0.795 1 98.31 342 VAL A O 1
ATOM 2723 N N . ASN A 1 343 ? -16.359 -25.062 -1.289 1 98.06 343 ASN A N 1
ATOM 2724 C CA . ASN A 1 343 ? -17.203 -25.25 -0.113 1 98.06 343 ASN A CA 1
ATOM 2725 C C . ASN A 1 343 ? -16.922 -26.594 0.555 1 98.06 343 ASN A C 1
ATOM 2727 O O . ASN A 1 343 ? -16.25 -27.453 -0.025 1 98.06 343 ASN A O 1
ATOM 2731 N N . PRO A 1 344 ? -17.375 -26.812 1.75 1 98.12 344 PRO A N 1
ATOM 2732 C CA . PRO A 1 344 ? -17.078 -28.016 2.523 1 98.12 344 PRO A CA 1
ATOM 2733 C C . PRO A 1 344 ? -17.516 -29.297 1.818 1 98.12 344 PRO A C 1
ATOM 2735 O O . PRO A 1 344 ? -16.75 -30.266 1.771 1 98.12 344 PRO A O 1
ATOM 2738 N N . GLU A 1 345 ? -18.672 -29.312 1.256 1 98.31 345 GLU A N 1
ATOM 2739 C CA . GLU A 1 345 ? -19.188 -30.5 0.59 1 98.31 345 GLU A CA 1
ATOM 2740 C C . GLU A 1 345 ? -18.25 -30.953 -0.522 1 98.31 345 GLU A C 1
ATOM 2742 O O . GLU A 1 345 ? -17.969 -32.156 -0.651 1 98.31 345 GLU A O 1
ATOM 2747 N N . MET A 1 346 ? -17.828 -29.969 -1.243 1 98.19 346 MET A N 1
ATOM 2748 C CA . MET A 1 346 ? -16.922 -30.219 -2.354 1 98.19 346 MET A CA 1
ATOM 2749 C C . MET A 1 346 ? -15.672 -30.969 -1.878 1 98.19 346 MET A C 1
ATOM 2751 O O . MET A 1 346 ? -15.273 -31.953 -2.484 1 98.19 346 MET A O 1
ATOM 2755 N N . VAL A 1 347 ? -15.117 -30.578 -0.799 1 98.69 347 VAL A N 1
ATOM 2756 C CA . VAL A 1 347 ? -13.875 -31.125 -0.278 1 98.69 347 VAL A CA 1
ATOM 2757 C C . VAL A 1 347 ? -14.133 -32.5 0.329 1 98.69 347 VAL A C 1
ATOM 2759 O O . VAL A 1 347 ? -13.336 -33.438 0.145 1 98.69 347 VAL A O 1
ATOM 2762 N N . TRP A 1 348 ? -15.211 -32.688 1.029 1 98.38 348 TRP A N 1
ATOM 2763 C CA . TRP A 1 348 ? -15.57 -33.969 1.614 1 98.38 348 TRP A CA 1
ATOM 2764 C C . TRP A 1 348 ? -15.758 -35.031 0.531 1 98.38 348 TRP A C 1
ATOM 2766 O O . TRP A 1 348 ? -15.258 -36.156 0.655 1 98.38 348 TRP A O 1
ATOM 2776 N N . ARG A 1 349 ? -16.516 -34.625 -0.447 1 98.5 349 ARG A N 1
ATOM 2777 C CA . ARG A 1 349 ? -16.766 -35.562 -1.538 1 98.5 349 ARG A CA 1
ATOM 2778 C C . ARG A 1 349 ? -15.469 -35.938 -2.266 1 98.5 349 ARG A C 1
ATOM 2780 O O . ARG A 1 349 ? -15.258 -37.094 -2.629 1 98.5 349 ARG A O 1
ATOM 2787 N N . ALA A 1 350 ? -14.695 -34.938 -2.465 1 98.81 350 ALA A N 1
ATOM 2788 C CA . ALA A 1 350 ? -13.414 -35.188 -3.133 1 98.81 350 ALA A CA 1
ATOM 2789 C C . ALA A 1 350 ? -12.531 -36.125 -2.318 1 98.81 350 ALA A C 1
ATOM 2791 O O . ALA A 1 350 ? -11.992 -37.094 -2.854 1 98.81 350 ALA A O 1
ATOM 2792 N N . ARG A 1 351 ? -12.367 -35.812 -1.026 1 98.69 351 ARG A N 1
ATOM 2793 C CA . ARG A 1 351 ? -11.539 -36.625 -0.153 1 98.69 351 ARG A CA 1
ATOM 2794 C C . ARG A 1 351 ? -12.016 -38.094 -0.166 1 98.69 351 ARG A C 1
ATOM 2796 O O . ARG A 1 351 ? -11.211 -39 -0.27 1 98.69 351 ARG A O 1
ATOM 2803 N N . ARG A 1 352 ? -13.289 -38.281 -0.056 1 98.38 352 ARG A N 1
ATOM 2804 C CA . ARG A 1 352 ? -13.859 -39.625 -0.074 1 98.38 352 ARG A CA 1
ATOM 2805 C C . ARG A 1 352 ? -13.508 -40.375 -1.367 1 98.38 352 ARG A C 1
ATOM 2807 O O . ARG A 1 352 ? -13.07 -41.5 -1.339 1 98.38 352 ARG A O 1
ATOM 2814 N N . LYS A 1 353 ? -13.766 -39.719 -2.439 1 98.19 353 LYS A N 1
ATOM 2815 C CA . LYS A 1 353 ? -13.508 -40.312 -3.742 1 98.19 353 LYS A CA 1
ATOM 2816 C C . LYS A 1 353 ? -12.016 -40.625 -3.928 1 98.19 353 LYS A C 1
ATOM 2818 O O . LYS A 1 353 ? -11.648 -41.656 -4.438 1 98.19 353 LYS A O 1
ATOM 2823 N N . PHE A 1 354 ? -11.133 -39.656 -3.551 1 98.56 354 PHE A N 1
ATOM 2824 C CA . PHE A 1 354 ? -9.688 -39.844 -3.672 1 98.56 354 PHE A CA 1
ATOM 2825 C C . PHE A 1 354 ? -9.227 -41.031 -2.826 1 98.56 354 PHE A C 1
ATOM 2827 O O . PHE A 1 354 ? -8.414 -41.844 -3.271 1 98.56 354 PHE A O 1
ATOM 2834 N N . ASP A 1 355 ? -9.805 -41.188 -1.624 1 97.88 355 ASP A N 1
ATOM 2835 C CA . ASP A 1 355 ? -9.453 -42.281 -0.739 1 97.88 355 ASP A CA 1
ATOM 2836 C C . ASP A 1 355 ? -9.914 -43.625 -1.319 1 97.88 355 ASP A C 1
ATOM 2838 O O . ASP A 1 355 ? -9.195 -44.625 -1.227 1 97.88 355 ASP A O 1
ATOM 2842 N N . GLU A 1 356 ? -11.055 -43.625 -1.894 1 97.56 356 GLU A N 1
ATOM 2843 C CA . GLU A 1 356 ? -11.57 -44.812 -2.551 1 97.56 356 GLU A CA 1
ATOM 2844 C C . GLU A 1 356 ? -10.625 -45.281 -3.645 1 97.56 356 GLU A C 1
ATOM 2846 O O . GLU A 1 356 ? -10.523 -46.5 -3.902 1 97.56 356 GLU A O 1
ATOM 2851 N N . LEU A 1 357 ? -9.953 -44.375 -4.223 1 97.69 357 LEU A N 1
ATOM 2852 C CA . LEU A 1 357 ? -9.078 -44.688 -5.348 1 97.69 357 LEU A CA 1
ATOM 2853 C C . LEU A 1 357 ? -7.641 -44.875 -4.875 1 97.69 357 LEU A C 1
ATOM 2855 O O . LEU A 1 357 ? -6.723 -44.969 -5.695 1 97.69 357 LEU A O 1
ATOM 2859 N N . GLY A 1 358 ? -7.41 -44.812 -3.525 1 96.81 358 GLY A N 1
ATOM 2860 C CA . GLY A 1 358 ? -6.105 -45.094 -2.951 1 96.81 358 GLY A CA 1
ATOM 2861 C C . GLY A 1 358 ? -5.207 -43.875 -2.879 1 96.81 358 GLY A C 1
ATOM 2862 O O . GLY A 1 358 ? -4.012 -44 -2.611 1 96.81 358 GLY A O 1
ATOM 2863 N N . MET A 1 359 ? -5.676 -42.719 -3.104 1 98.19 359 MET A N 1
ATOM 2864 C CA . MET A 1 359 ? -4.887 -41.5 -3.055 1 98.19 359 MET A CA 1
ATOM 2865 C C . MET A 1 359 ? -5.043 -40.812 -1.705 1 98.19 359 MET A C 1
ATOM 2867 O O . MET A 1 359 ? -5.328 -39.594 -1.646 1 98.19 359 MET A O 1
ATOM 2871 N N . ASN A 1 360 ? -4.77 -41.531 -0.68 1 97.5 360 ASN A N 1
ATOM 2872 C CA . ASN A 1 360 ? -4.992 -41.062 0.683 1 97.5 360 ASN A CA 1
ATOM 2873 C C . ASN A 1 360 ? -4.031 -39.938 1.054 1 97.5 360 ASN A C 1
ATOM 2875 O O . ASN A 1 360 ? -4.371 -39.062 1.863 1 97.5 360 ASN A O 1
ATOM 2879 N N . ASN A 1 361 ? -2.885 -39.969 0.442 1 98 361 ASN A N 1
ATOM 2880 C CA . ASN 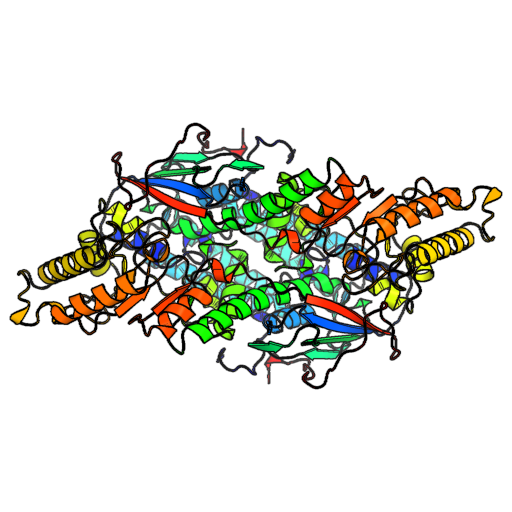A 1 361 ? -1.851 -39 0.817 1 98 361 ASN A CA 1
ATOM 2881 C C . ASN A 1 361 ? -1.882 -37.75 -0.078 1 98 361 ASN A C 1
ATOM 2883 O O . ASN A 1 361 ? -1.063 -36.844 0.08 1 98 361 ASN A O 1
ATOM 2887 N N . LEU A 1 362 ? -2.793 -37.75 -1.034 1 98.62 362 LEU A N 1
ATOM 2888 C CA . LEU A 1 362 ? -2.941 -36.562 -1.876 1 98.62 362 LEU A CA 1
ATOM 2889 C C . LEU A 1 362 ? -3.453 -35.375 -1.063 1 98.62 362 LEU A C 1
ATOM 2891 O O . LEU A 1 362 ? -4.555 -35.438 -0.509 1 98.62 362 LEU A O 1
ATOM 2895 N N . LYS A 1 363 ? -2.699 -34.312 -0.971 1 98.25 363 LYS A N 1
ATOM 2896 C CA . LYS A 1 363 ? -3.09 -33.156 -0.192 1 98.25 363 LYS A CA 1
ATOM 2897 C C . LYS A 1 363 ? -4.09 -32.281 -0.958 1 98.25 363 LYS A C 1
ATOM 2899 O O . LYS A 1 363 ? -4.098 -32.281 -2.191 1 98.25 363 LYS A O 1
ATOM 2904 N N . ILE A 1 364 ? -4.949 -31.625 -0.225 1 98.69 364 ILE A N 1
ATOM 2905 C CA . ILE A 1 364 ? -5.941 -30.734 -0.806 1 98.69 364 ILE A CA 1
ATOM 2906 C C . ILE A 1 364 ? -5.715 -29.312 -0.298 1 98.69 364 ILE A C 1
ATOM 2908 O O . ILE A 1 364 ? -5.801 -29.062 0.905 1 98.69 364 ILE A O 1
ATOM 2912 N N . MET A 1 365 ? -5.383 -28.438 -1.188 1 97.62 365 MET A N 1
ATOM 2913 C CA . MET A 1 365 ? -5.316 -27 -0.916 1 97.62 365 MET A CA 1
ATOM 2914 C C . MET A 1 365 ? -6.578 -26.297 -1.409 1 97.62 365 MET A C 1
ATOM 2916 O O . MET A 1 365 ? -7.102 -26.625 -2.477 1 97.62 365 MET A O 1
ATOM 2920 N N . VAL A 1 366 ? -7.02 -25.391 -0.597 1 98.19 366 VAL A N 1
ATOM 2921 C CA . VAL A 1 366 ? -8.188 -24.625 -1.021 1 98.19 366 VAL A CA 1
ATOM 2922 C C . VAL A 1 366 ? -7.852 -23.141 -1.042 1 98.19 366 VAL A C 1
ATOM 2924 O O . VAL A 1 366 ? -7.082 -22.656 -0.205 1 98.19 366 VAL A O 1
ATOM 2927 N N . SER A 1 367 ? -8.359 -22.469 -1.986 1 95.88 367 SER A N 1
ATOM 2928 C CA . SER A 1 367 ? -8.203 -21.016 -2.15 1 95.88 367 SER A CA 1
ATOM 2929 C C . SER A 1 367 ? -9.422 -20.406 -2.834 1 95.88 367 SER A C 1
ATOM 2931 O O . SER A 1 367 ? -10.344 -21.125 -3.229 1 95.88 367 SER A O 1
ATOM 2933 N N . GLY A 1 368 ? -9.438 -19.109 -2.961 1 92.12 368 GLY A N 1
ATOM 2934 C CA . GLY A 1 368 ? -10.539 -18.406 -3.582 1 92.12 368 GLY A CA 1
ATOM 2935 C C . GLY A 1 368 ? -11.539 -17.859 -2.58 1 92.12 368 GLY A C 1
ATOM 2936 O O . GLY A 1 368 ? -12.492 -18.547 -2.215 1 92.12 368 GLY A O 1
ATOM 2937 N N . GLY A 1 369 ? -11.352 -16.688 -2.18 1 91.56 369 GLY A N 1
ATOM 2938 C CA . GLY A 1 369 ? -12.297 -15.984 -1.325 1 91.56 369 GLY A CA 1
ATOM 2939 C C . GLY A 1 369 ? -12.18 -16.375 0.137 1 91.56 369 GLY A C 1
ATOM 2940 O O . GLY A 1 369 ? -13.109 -16.156 0.918 1 91.56 369 GLY A O 1
ATOM 2941 N N . PHE A 1 370 ? -11.203 -17.062 0.481 1 97.06 370 PHE A N 1
ATOM 2942 C CA . PHE A 1 370 ? -11.055 -17.484 1.868 1 97.06 370 PHE A CA 1
ATOM 2943 C C . PHE A 1 370 ? -10.672 -16.297 2.758 1 97.06 370 PHE A C 1
ATOM 2945 O O . PHE A 1 370 ? -9.867 -15.461 2.361 1 97.06 370 PHE A O 1
ATOM 2952 N N . ASN A 1 371 ? -11.273 -16.172 3.818 1 97.12 371 ASN A N 1
ATOM 2953 C CA . ASN A 1 371 ? -11.039 -15.25 4.918 1 97.12 371 ASN A CA 1
ATOM 2954 C C . ASN A 1 371 ? -11.18 -15.938 6.273 1 97.12 371 ASN A C 1
ATOM 2956 O O . ASN A 1 371 ? -11.297 -17.156 6.344 1 97.12 371 ASN A O 1
ATOM 2960 N N . GLN A 1 372 ? -11.117 -15.188 7.305 1 98.12 372 GLN A N 1
ATOM 2961 C CA . GLN A 1 372 ? -11.172 -15.758 8.641 1 98.12 372 GLN A CA 1
ATOM 2962 C C . GLN A 1 372 ? -12.461 -16.562 8.844 1 98.12 372 GLN A C 1
ATOM 2964 O O . GLN A 1 372 ? -12.422 -17.688 9.328 1 98.12 372 GLN A O 1
ATOM 2969 N N . GLU A 1 373 ? -13.578 -16 8.508 1 97.94 373 GLU A N 1
ATOM 2970 C CA . GLU A 1 373 ? -14.883 -16.625 8.727 1 97.94 373 GLU A CA 1
ATOM 2971 C C . GLU A 1 373 ? -15.016 -17.938 7.965 1 97.94 373 GLU A C 1
ATOM 2973 O O . GLU A 1 373 ? -15.5 -18.922 8.508 1 97.94 373 GLU A O 1
ATOM 2978 N N . LYS A 1 374 ? -14.641 -17.953 6.734 1 97.94 374 LYS A N 1
ATOM 2979 C CA . LYS A 1 374 ? -14.734 -19.156 5.91 1 97.94 374 LYS A CA 1
ATOM 2980 C C . LYS A 1 374 ? -13.812 -20.25 6.438 1 97.94 374 LYS A C 1
ATOM 2982 O O . LYS A 1 374 ? -14.195 -21.422 6.469 1 97.94 374 LYS A O 1
ATOM 2987 N N . ILE A 1 375 ? -12.617 -19.906 6.828 1 98.69 375 ILE A N 1
ATOM 2988 C CA . ILE A 1 375 ? -11.688 -20.875 7.375 1 98.69 375 ILE A CA 1
ATOM 2989 C C . ILE A 1 375 ? -12.242 -21.453 8.68 1 98.69 375 ILE A C 1
ATOM 2991 O O . ILE A 1 375 ? -12.188 -22.656 8.914 1 98.69 375 ILE A O 1
ATOM 2995 N N . ASP A 1 376 ? -12.828 -20.562 9.5 1 98.38 376 ASP A N 1
ATOM 2996 C CA . ASP A 1 376 ? -13.461 -21.016 10.734 1 98.38 376 ASP A CA 1
ATOM 2997 C C . ASP A 1 376 ? -14.547 -22.047 10.445 1 98.38 376 ASP A C 1
ATOM 2999 O O . ASP A 1 376 ? -14.664 -23.047 11.156 1 98.38 376 ASP A O 1
ATOM 3003 N N . LEU A 1 377 ? -15.312 -21.766 9.508 1 98.12 377 LEU A N 1
ATOM 3004 C CA . LEU A 1 377 ? -16.375 -22.688 9.117 1 98.12 377 LEU A CA 1
ATOM 3005 C C . LEU A 1 377 ? -15.797 -24.047 8.711 1 98.12 377 LEU A C 1
ATOM 3007 O O . LEU A 1 377 ? -16.266 -25.094 9.156 1 98.12 377 LEU A O 1
ATOM 3011 N N . PHE A 1 378 ? -14.797 -24.047 7.836 1 98.69 378 PHE A N 1
ATOM 3012 C CA . PHE A 1 378 ? -14.172 -25.281 7.363 1 98.69 378 PHE A CA 1
ATOM 3013 C C . PHE A 1 378 ? -13.609 -26.094 8.523 1 98.69 378 PHE A C 1
ATOM 3015 O O . PHE A 1 378 ? -13.758 -27.312 8.57 1 98.69 378 PHE A O 1
ATOM 3022 N N . GLU A 1 379 ? -12.977 -25.406 9.438 1 98.62 379 GLU A N 1
ATOM 3023 C CA . GLU A 1 379 ? -12.352 -26.094 10.555 1 98.62 379 GLU A CA 1
ATOM 3024 C C . GLU A 1 379 ? -13.398 -26.594 11.555 1 98.62 379 GLU A C 1
ATOM 3026 O O . GLU A 1 379 ? -13.242 -27.672 12.133 1 98.62 379 GLU A O 1
ATOM 3031 N N . THR A 1 380 ? -14.406 -25.797 11.789 1 98.19 380 THR A N 1
ATOM 3032 C CA . THR A 1 380 ? -15.5 -26.219 12.664 1 98.19 380 THR A CA 1
ATOM 3033 C C . THR A 1 380 ? -16.141 -27.5 12.133 1 98.19 380 THR A C 1
ATOM 3035 O O . THR A 1 380 ? -16.516 -28.375 12.914 1 98.19 380 THR A O 1
ATOM 3038 N N . LEU A 1 381 ? -16.219 -27.562 10.844 1 98.12 381 LEU A N 1
ATOM 3039 C CA . LEU A 1 381 ? -16.844 -28.719 10.203 1 98.12 381 LEU A CA 1
ATOM 3040 C C . LEU A 1 381 ? -15.828 -29.844 9.984 1 98.12 381 LEU A C 1
ATOM 3042 O O . LEU A 1 381 ? -16.156 -30.875 9.398 1 98.12 381 LEU A O 1
ATOM 3046 N N . GLU A 1 382 ? -14.609 -29.578 10.328 1 98 382 GLU A N 1
ATOM 3047 C CA . GLU A 1 382 ? -13.516 -30.531 10.203 1 98 382 GLU A CA 1
ATOM 3048 C C . GLU A 1 382 ? -13.336 -30.969 8.75 1 98 382 GLU A C 1
ATOM 3050 O O . GLU A 1 382 ? -13.211 -32.156 8.461 1 98 382 GLU A O 1
ATOM 3055 N N . VAL A 1 383 ? -13.484 -30.016 7.891 1 98.62 383 VAL A N 1
ATOM 3056 C CA . VAL A 1 383 ? -13.273 -30.281 6.469 1 98.62 383 VAL A CA 1
ATOM 3057 C C . VAL A 1 383 ? -11.844 -30.75 6.227 1 98.62 383 VAL A C 1
ATOM 3059 O O . VAL A 1 383 ? -10.898 -30.172 6.777 1 98.62 383 VAL A O 1
ATOM 3062 N N . PRO A 1 384 ? -11.648 -31.812 5.414 1 98.38 384 PRO A N 1
ATOM 3063 C CA . PRO A 1 384 ? -10.305 -32.375 5.227 1 98.38 384 PRO A CA 1
ATOM 3064 C C . PRO A 1 384 ? -9.461 -31.562 4.238 1 98.38 384 PRO A C 1
ATOM 3066 O O . PRO A 1 384 ? -9.023 -32.094 3.217 1 98.38 384 PRO A O 1
ATOM 3069 N N . VAL A 1 385 ? -9.156 -30.375 4.582 1 98.38 385 VAL A N 1
ATOM 3070 C CA . VAL A 1 385 ? -8.242 -29.5 3.867 1 98.38 385 VAL A CA 1
ATOM 3071 C C . VAL A 1 385 ? -6.848 -29.578 4.484 1 98.38 385 VAL A C 1
ATOM 3073 O O . VAL A 1 385 ? -6.711 -29.75 5.699 1 98.38 385 VAL A O 1
ATOM 3076 N N . ASP A 1 386 ? -5.887 -29.531 3.627 1 97.88 386 ASP A N 1
ATOM 3077 C CA . ASP A 1 386 ? -4.523 -29.625 4.141 1 97.88 386 ASP A CA 1
ATOM 3078 C C . ASP A 1 386 ? -3.885 -28.234 4.223 1 97.88 386 ASP A C 1
ATOM 3080 O O . ASP A 1 386 ? -3.039 -27.984 5.082 1 97.88 386 ASP A O 1
ATOM 3084 N N . LEU A 1 387 ? -4.207 -27.359 3.314 1 96.62 387 LEU A N 1
ATOM 3085 C CA . LEU A 1 387 ? -3.605 -26.031 3.219 1 96.62 387 LEU A CA 1
ATOM 3086 C C . LEU A 1 387 ? -4.637 -25 2.783 1 96.62 387 LEU A C 1
ATOM 3088 O O . LEU A 1 387 ? -5.512 -25.297 1.966 1 96.62 387 LEU A O 1
ATOM 3092 N N . TYR A 1 388 ? -4.488 -23.781 3.316 1 97.69 388 TYR A N 1
ATOM 3093 C CA . TYR A 1 388 ? -5.32 -22.656 2.902 1 97.69 388 TYR A CA 1
ATOM 3094 C C . TYR A 1 388 ? -4.492 -21.609 2.158 1 97.69 388 TYR A C 1
ATOM 3096 O O . TYR A 1 388 ? -3.41 -21.234 2.609 1 97.69 388 TYR A O 1
ATOM 3104 N N . GLY A 1 389 ? -4.875 -21.234 1.007 1 96.25 389 GLY A N 1
ATOM 3105 C CA . GLY A 1 389 ? -4.379 -20.031 0.343 1 96.25 389 GLY A CA 1
ATOM 3106 C C . GLY A 1 389 ? -5.281 -18.828 0.535 1 96.25 389 GLY A C 1
ATOM 3107 O O . GLY A 1 389 ? -6.469 -18.875 0.203 1 96.25 389 GLY A O 1
ATOM 3108 N N . VAL A 1 390 ? -4.719 -17.797 1.08 1 96.56 390 VAL A N 1
ATOM 3109 C CA . VAL A 1 390 ? -5.512 -16.594 1.358 1 96.56 390 VAL A CA 1
ATOM 3110 C C . VAL A 1 390 ? -4.875 -15.383 0.681 1 96.56 390 VAL A C 1
ATOM 3112 O O . VAL A 1 390 ? -3.656 -15.203 0.735 1 96.56 390 VAL A O 1
ATOM 3115 N N . GLY A 1 391 ? -5.676 -14.602 0.018 1 94.56 391 GLY A N 1
ATOM 3116 C CA . GLY A 1 391 ? -5.137 -13.5 -0.761 1 94.56 391 GLY A CA 1
ATOM 3117 C C . GLY A 1 391 ? -5.73 -12.156 -0.382 1 94.56 391 GLY A C 1
ATOM 3118 O O . GLY A 1 391 ? -5.348 -11.562 0.63 1 94.56 391 GLY A O 1
ATOM 3119 N N . SER A 1 392 ? -6.766 -11.672 -1.068 1 92.75 392 SER A N 1
ATOM 3120 C CA . SER A 1 392 ? -7.312 -10.32 -1.048 1 92.75 392 SER A CA 1
ATOM 3121 C C . SER A 1 392 ? -7.781 -9.938 0.352 1 92.75 392 SER A C 1
ATOM 3123 O O . SER A 1 392 ? -7.648 -8.781 0.759 1 92.75 392 SER A O 1
ATOM 3125 N N . SER A 1 393 ? -8.328 -10.852 1.099 1 94.31 393 SER A N 1
ATOM 3126 C CA . SER A 1 393 ? -8.898 -10.539 2.404 1 94.31 393 SER A CA 1
ATOM 3127 C C . SER A 1 393 ? -7.828 -10.047 3.373 1 94.31 393 SER A C 1
ATOM 3129 O O . SER A 1 393 ? -8.125 -9.328 4.324 1 94.31 393 SER A O 1
ATOM 3131 N N . LEU A 1 394 ? -6.613 -10.414 3.09 1 95.38 394 LEU A N 1
ATOM 3132 C CA . LEU A 1 394 ? -5.52 -10.109 4.008 1 95.38 394 LEU A CA 1
ATOM 3133 C C . LEU A 1 394 ? -5.105 -8.648 3.887 1 95.38 394 LEU A C 1
ATOM 3135 O O . LEU A 1 394 ? -4.387 -8.133 4.746 1 95.38 394 LEU A O 1
ATOM 3139 N N . LEU A 1 395 ? -5.547 -7.957 2.848 1 94.06 395 LEU A N 1
ATOM 3140 C CA . LEU A 1 395 ? -5.164 -6.562 2.648 1 94.06 395 LEU A CA 1
ATOM 3141 C C . LEU A 1 395 ? -6.375 -5.645 2.76 1 94.06 395 LEU A C 1
ATOM 3143 O O . LEU A 1 395 ? -6.297 -4.461 2.422 1 94.06 395 LEU A O 1
ATOM 3147 N N . LYS A 1 396 ? -7.508 -6.172 3.254 1 92.75 396 LYS A N 1
ATOM 3148 C CA . LYS A 1 396 ? -8.734 -5.391 3.35 1 92.75 396 LYS A CA 1
ATOM 3149 C C . LYS A 1 396 ? -8.898 -4.789 4.742 1 92.75 396 LYS A C 1
ATOM 3151 O O . LYS A 1 396 ? -9.539 -3.746 4.902 1 92.75 396 LYS A O 1
ATOM 3156 N N . GLN A 1 397 ? -8.273 -5.422 5.676 1 91.62 397 GLN A N 1
ATOM 3157 C CA . GLN A 1 397 ? -8.352 -4.91 7.043 1 91.62 397 GLN A CA 1
ATOM 3158 C C . GLN A 1 397 ? -7.324 -3.809 7.273 1 91.62 397 GLN A C 1
ATOM 3160 O O . GLN A 1 397 ? -6.148 -3.967 6.938 1 91.62 397 GLN A O 1
ATOM 3165 N N . LYS A 1 398 ? -7.773 -2.699 7.871 1 95.38 398 LYS A N 1
ATOM 3166 C CA . LYS A 1 398 ? -6.875 -1.583 8.156 1 95.38 398 LYS A CA 1
ATOM 3167 C C . LYS A 1 398 ? -6.84 -1.27 9.648 1 95.38 398 LYS A C 1
ATOM 3169 O O . LYS A 1 398 ? -7.883 -1.211 10.297 1 95.38 398 LYS A O 1
ATOM 3174 N N . VAL A 1 399 ? -5.668 -1.195 10.172 1 97.62 399 VAL A N 1
ATOM 3175 C CA . VAL A 1 399 ? -5.414 -0.707 11.531 1 97.62 399 VAL A CA 1
ATOM 3176 C C . VAL A 1 399 ? -4.703 0.642 11.469 1 97.62 399 VAL A C 1
ATOM 3178 O O . VAL A 1 399 ? -3.549 0.722 11.031 1 97.62 399 VAL A O 1
ATOM 3181 N N . ASP A 1 400 ? -5.324 1.676 11.898 1 97.12 400 ASP A N 1
ATOM 3182 C CA . ASP A 1 400 ? -4.723 3.006 11.906 1 97.12 400 ASP A CA 1
ATOM 3183 C C . ASP A 1 400 ? -3.975 3.258 13.219 1 97.12 400 ASP A C 1
ATOM 3185 O O . ASP A 1 400 ? -4.312 2.686 14.25 1 97.12 400 ASP A O 1
ATOM 3189 N N . PHE A 1 401 ? -2.99 4.066 13.109 1 98.31 401 PHE A N 1
ATOM 3190 C CA . PHE A 1 401 ? -2.252 4.523 14.281 1 98.31 401 PHE A CA 1
ATOM 3191 C C . PHE A 1 401 ? -2.385 6.031 14.453 1 98.31 401 PHE A C 1
ATOM 3193 O O . PHE A 1 401 ? -2.588 6.754 13.477 1 98.31 401 PHE A O 1
ATOM 3200 N N . THR A 1 402 ? -2.299 6.465 15.648 1 97.06 402 THR A N 1
ATOM 3201 C CA . THR A 1 402 ? -2.301 7.875 16 1 97.06 402 THR A CA 1
ATOM 3202 C C . THR A 1 402 ? -1.107 8.211 16.906 1 97.06 402 THR A C 1
ATOM 3204 O O . THR A 1 402 ? -0.621 7.348 17.641 1 97.06 402 THR A O 1
ATOM 3207 N N . ALA A 1 403 ? -0.641 9.359 16.75 1 97.88 403 ALA A N 1
ATOM 3208 C CA . ALA A 1 403 ? 0.409 9.883 17.609 1 97.88 403 ALA A CA 1
ATOM 3209 C C . ALA A 1 403 ? -0.069 11.133 18.359 1 97.88 403 ALA A C 1
ATOM 3211 O O . ALA A 1 403 ? -0.68 12.023 17.766 1 97.88 403 ALA A O 1
ATOM 3212 N N . ASP A 1 404 ? 0.187 11.172 19.672 1 96.88 404 ASP A N 1
ATOM 3213 C CA . ASP A 1 404 ? -0.149 12.32 20.5 1 96.88 404 ASP A CA 1
ATOM 3214 C C . ASP A 1 404 ? 1.04 12.742 21.359 1 96.88 404 ASP A C 1
ATOM 3216 O O . ASP A 1 404 ? 1.729 11.898 21.938 1 96.88 404 ASP A O 1
ATOM 3220 N N . ILE A 1 405 ? 1.275 14 21.328 1 98.25 405 ILE A N 1
ATOM 3221 C CA . ILE A 1 405 ? 2.07 14.516 22.438 1 98.25 405 ILE A CA 1
ATOM 3222 C C . ILE A 1 405 ? 1.227 14.531 23.703 1 98.25 405 ILE A C 1
ATOM 3224 O O . ILE A 1 405 ? 0.117 15.07 23.719 1 98.25 405 ILE A O 1
ATOM 3228 N N . VAL A 1 406 ? 1.808 13.969 24.797 1 98.38 406 VAL A N 1
ATOM 3229 C CA . VAL A 1 406 ? 0.993 13.844 26 1 98.38 406 VAL A CA 1
ATOM 3230 C C . VAL A 1 406 ? 1.673 14.562 27.172 1 98.38 406 VAL A C 1
ATOM 3232 O O . VAL A 1 406 ? 1.047 14.812 28.203 1 98.38 406 VAL A O 1
ATOM 3235 N N . GLU A 1 407 ? 2.879 14.891 27.031 1 98.5 407 GLU A N 1
ATOM 3236 C CA . GLU A 1 407 ? 3.615 15.688 28 1 98.5 407 GLU A CA 1
ATOM 3237 C C . GLU A 1 407 ? 4.523 16.703 27.328 1 98.5 407 GLU A C 1
ATOM 3239 O O . GLU A 1 407 ? 5.098 16.422 26.266 1 98.5 407 GLU A O 1
ATOM 3244 N N . VAL A 1 408 ? 4.594 17.875 27.875 1 98.44 408 VAL A N 1
ATOM 3245 C CA . VAL A 1 408 ? 5.539 18.922 27.5 1 98.44 408 VAL A CA 1
ATOM 3246 C C . VAL A 1 408 ? 6.336 19.375 28.719 1 98.44 408 VAL A C 1
ATOM 3248 O O . VAL A 1 408 ? 5.762 19.828 29.703 1 98.44 408 VAL A O 1
ATOM 3251 N N . ASP A 1 409 ? 7.609 19.188 28.641 1 98.12 409 ASP A N 1
ATOM 3252 C CA . ASP A 1 409 ? 8.516 19.531 29.734 1 98.12 409 ASP A CA 1
ATOM 3253 C C . ASP A 1 409 ? 8.078 18.875 31.031 1 98.12 409 ASP A C 1
ATOM 3255 O O . ASP A 1 409 ? 8.047 19.516 32.094 1 98.12 409 ASP A O 1
ATOM 3259 N N . GLY A 1 410 ? 7.711 17.641 30.906 1 96.06 410 GLY A N 1
ATOM 3260 C CA . GLY A 1 410 ? 7.402 16.828 32.062 1 96.06 410 GLY A CA 1
ATOM 3261 C C . GLY A 1 410 ? 6 17.062 32.594 1 96.06 410 GLY A C 1
ATOM 3262 O O . GLY A 1 410 ? 5.586 16.406 33.562 1 96.06 410 GLY A O 1
ATOM 3263 N N . ARG A 1 411 ? 5.277 17.938 32.031 1 97.19 411 ARG A N 1
ATOM 3264 C CA . ARG A 1 411 ? 3.92 18.234 32.469 1 97.19 411 ARG A CA 1
ATOM 3265 C C . ARG A 1 411 ? 2.885 17.703 31.484 1 97.19 411 ARG A C 1
ATOM 3267 O O . ARG A 1 411 ? 3.09 17.766 30.281 1 97.19 411 ARG A O 1
ATOM 3274 N N . PRO A 1 412 ? 1.767 17.188 32.094 1 97.12 412 PRO A N 1
ATOM 3275 C CA . PRO A 1 412 ? 0.702 16.734 31.188 1 97.12 412 PRO A CA 1
ATOM 3276 C C . PRO A 1 412 ? 0.225 17.844 30.234 1 97.12 412 PRO A C 1
ATOM 3278 O O . PRO A 1 412 ? -0.048 18.953 30.672 1 97.12 412 PRO A O 1
ATOM 3281 N N . CYS A 1 413 ? 0.19 17.625 28.938 1 97.5 413 CYS A N 1
ATOM 3282 C CA . CYS A 1 413 ? -0.246 18.547 27.891 1 97.5 413 CYS A CA 1
ATOM 3283 C C . CYS A 1 413 ? -0.736 17.781 26.656 1 97.5 413 CYS A C 1
ATOM 3285 O O . CYS A 1 413 ? 0.067 17.25 25.891 1 97.5 413 CYS A O 1
ATOM 3287 N N . ALA A 1 414 ? -1.97 17.703 26.531 1 96.25 414 ALA A N 1
ATOM 3288 C CA . ALA A 1 414 ? -2.607 17 25.422 1 96.25 414 ALA A CA 1
ATOM 3289 C C . ALA A 1 414 ? -3.979 17.594 25.109 1 96.25 414 ALA A C 1
ATOM 3291 O O . ALA A 1 414 ? -4.578 18.266 25.969 1 96.25 414 ALA A O 1
ATOM 3292 N N . LYS A 1 415 ? -4.332 17.406 23.859 1 94.56 415 LYS A N 1
ATOM 3293 C CA . LYS A 1 415 ? -5.684 17.812 23.5 1 94.56 415 LYS A CA 1
ATOM 3294 C C . LYS A 1 415 ? -6.723 17.141 24.391 1 94.56 415 LYS A C 1
ATOM 3296 O O . LYS A 1 415 ? -6.512 16.016 24.859 1 94.56 415 LYS A O 1
ATOM 3301 N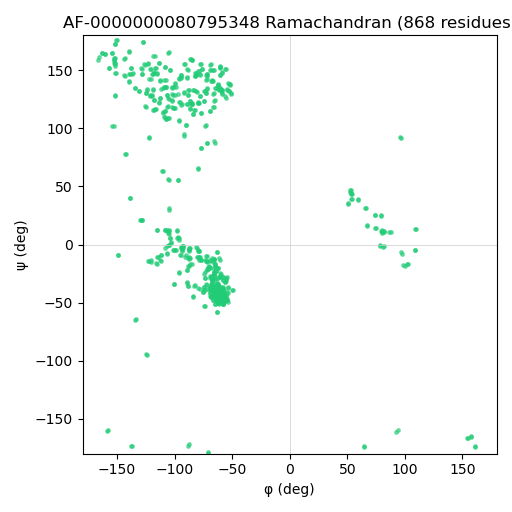 N . VAL A 1 416 ? -7.828 17.828 24.562 1 94.19 416 VAL A N 1
ATOM 3302 C CA . VAL A 1 416 ? -8.922 17.266 25.344 1 94.19 416 VAL A CA 1
ATOM 3303 C C . VAL A 1 416 ? -9.281 15.883 24.828 1 94.19 416 VAL A C 1
ATOM 3305 O O . VAL A 1 416 ? -9.391 15.672 23.625 1 94.19 416 VAL A O 1
ATOM 3308 N N . GLY A 1 417 ? -9.414 14.914 25.766 1 91.75 417 GLY A N 1
ATOM 3309 C CA . GLY A 1 417 ? -9.758 13.547 25.422 1 91.75 417 GLY A CA 1
ATOM 3310 C C . GLY A 1 417 ? -8.555 12.633 25.312 1 91.75 417 GLY A C 1
ATOM 3311 O O . GLY A 1 417 ? -8.703 11.422 25.172 1 91.75 417 GLY A O 1
ATOM 3312 N N . ARG A 1 418 ? -7.359 13.227 25.406 1 94.56 418 ARG A N 1
ATOM 3313 C CA . ARG A 1 418 ? -6.121 12.453 25.328 1 94.56 418 ARG A CA 1
ATOM 3314 C C . ARG A 1 418 ? -5.309 12.594 26.609 1 94.56 418 ARG A C 1
ATOM 3316 O O . ARG A 1 418 ? -5.406 13.602 27.312 1 94.56 418 ARG A O 1
ATOM 3323 N N . LYS A 1 419 ? -4.617 11.555 26.969 1 95.56 419 LYS A N 1
ATOM 3324 C CA . LYS A 1 419 ? -3.725 11.547 28.125 1 95.56 419 LYS A CA 1
ATOM 3325 C C . LYS A 1 419 ? -2.621 10.5 27.953 1 95.56 419 LYS A C 1
ATOM 3327 O O . LYS A 1 419 ? -2.689 9.656 27.062 1 95.56 419 LYS A O 1
ATOM 3332 N N . LYS A 1 420 ? -1.625 10.656 28.797 1 97.5 420 LYS A N 1
ATOM 3333 C CA . LYS A 1 420 ? -0.555 9.664 28.812 1 97.5 420 LYS A CA 1
ATOM 3334 C C . LYS A 1 420 ? -1.101 8.273 29.109 1 97.5 420 LYS A C 1
ATOM 3336 O O . LYS A 1 420 ? -1.896 8.102 30.031 1 97.5 420 LYS A O 1
ATOM 3341 N N . GLY A 1 421 ? -0.717 7.367 28.281 1 97.19 421 GLY A N 1
ATOM 3342 C CA . GLY A 1 421 ? -1.16 5.996 28.484 1 97.19 421 GLY A CA 1
ATOM 3343 C C . GLY A 1 421 ? -0.253 5.199 29.406 1 97.19 421 GLY A C 1
ATOM 3344 O O . GLY A 1 421 ? 0.554 5.773 30.141 1 97.19 421 GLY A O 1
ATOM 3345 N N . ASP A 1 422 ? -0.541 3.914 29.469 1 97.56 422 ASP A N 1
ATOM 3346 C CA . ASP A 1 422 ? 0.247 2.969 30.266 1 97.56 422 ASP A CA 1
ATOM 3347 C C . ASP A 1 422 ? 1.479 2.504 29.484 1 97.56 422 ASP A C 1
ATOM 3349 O O . ASP A 1 422 ? 1.357 1.851 28.453 1 97.56 422 ASP A O 1
ATOM 3353 N N . PHE A 1 423 ? 2.633 2.873 30.047 1 98.19 423 PHE A N 1
ATOM 3354 C CA . PHE A 1 423 ? 3.877 2.545 29.359 1 98.19 423 PHE A CA 1
ATOM 3355 C C . PHE A 1 423 ? 4.496 1.278 29.953 1 98.19 423 PHE A C 1
ATOM 3357 O O . PHE A 1 423 ? 5.645 0.947 29.641 1 98.19 423 PHE A O 1
ATOM 3364 N N . SER A 1 424 ? 3.789 0.531 30.766 1 98.06 424 SER A N 1
ATOM 3365 C CA . SER A 1 424 ? 4.367 -0.532 31.578 1 98.06 424 SER A CA 1
ATOM 3366 C C . SER A 1 424 ? 4.871 -1.68 30.719 1 98.06 424 SER A C 1
ATOM 3368 O O . SER A 1 424 ? 5.805 -2.391 31.094 1 98.06 424 SER A O 1
ATOM 3370 N N . ARG A 1 425 ? 4.293 -1.898 29.562 1 97.88 425 ARG A N 1
ATOM 3371 C CA . ARG A 1 425 ? 4.695 -3.01 28.703 1 97.88 425 ARG A CA 1
ATOM 3372 C C . ARG A 1 425 ? 5.859 -2.613 27.797 1 97.88 425 ARG A C 1
ATOM 3374 O O . ARG A 1 425 ? 6.48 -3.469 27.172 1 97.88 425 ARG A O 1
ATOM 3381 N N . LEU A 1 426 ? 6.141 -1.353 27.75 1 98.44 426 LEU A N 1
ATOM 3382 C CA . LEU A 1 426 ? 7.168 -0.858 26.844 1 98.44 426 LEU A CA 1
ATOM 3383 C C . LEU A 1 426 ? 8.562 -1.058 27.438 1 98.44 426 LEU A C 1
ATOM 3385 O O . LEU A 1 426 ? 8.727 -1.029 28.656 1 98.44 426 LEU A O 1
ATOM 3389 N N . LYS A 1 427 ? 9.539 -1.288 26.625 1 97.19 427 LYS A N 1
ATOM 3390 C CA . LYS A 1 427 ? 10.938 -1.386 27.016 1 97.19 427 LYS A CA 1
ATOM 3391 C C . LYS A 1 427 ? 11.773 -0.302 26.344 1 97.19 427 LYS A C 1
ATOM 3393 O O . LYS A 1 427 ? 11.492 0.088 25.203 1 97.19 427 LYS A O 1
ATOM 3398 N N . VAL A 1 428 ? 12.781 0.132 26.984 1 97.75 428 VAL A N 1
ATOM 3399 C CA . VAL A 1 428 ? 13.703 1.117 26.438 1 97.75 428 VAL A CA 1
ATOM 3400 C C . VAL A 1 428 ? 14.461 0.508 25.25 1 97.75 428 VAL A C 1
ATOM 3402 O O . VAL A 1 428 ? 14.977 -0.607 25.344 1 97.75 428 VAL A O 1
ATOM 3405 N N . VAL A 1 429 ? 14.453 1.237 24.172 1 97.62 429 VAL A N 1
ATOM 3406 C CA . VAL A 1 429 ? 15.234 0.833 23 1 97.62 429 VAL A CA 1
ATOM 3407 C C . VAL A 1 429 ? 16.656 1.36 23.125 1 97.62 429 VAL A C 1
ATOM 3409 O O . VAL A 1 429 ? 16.891 2.572 23.094 1 97.62 429 VAL A O 1
ATOM 3412 N N . GLU A 1 430 ? 17.562 0.469 23.203 1 95.88 430 GLU A N 1
ATOM 3413 C CA . GLU A 1 430 ? 18.969 0.872 23.297 1 95.88 430 GLU A CA 1
ATOM 3414 C C . GLU A 1 430 ? 19.438 1.511 21.984 1 95.88 430 GLU A C 1
ATOM 3416 O O . GLU A 1 430 ? 18.875 1.271 20.922 1 95.88 430 GLU A O 1
ATOM 3421 N N . LYS A 1 431 ? 20.438 2.33 22.094 1 95.25 431 LYS A N 1
ATOM 3422 C CA . LYS A 1 431 ? 20.953 3.049 20.938 1 95.25 431 LYS A CA 1
ATOM 3423 C C . LYS A 1 431 ? 21.484 2.08 19.891 1 95.25 431 LYS A C 1
ATOM 3425 O O . LYS A 1 431 ? 21.328 2.309 18.688 1 95.25 431 LYS A O 1
ATOM 3430 N N . ASN A 1 432 ? 22.109 1.004 20.312 1 93.19 432 ASN A N 1
ATOM 3431 C CA . ASN A 1 432 ? 22.547 -0.09 19.438 1 93.19 432 ASN A CA 1
ATOM 3432 C C . ASN A 1 432 ? 21.641 -1.314 19.594 1 93.19 432 ASN A C 1
ATOM 3434 O O . ASN A 1 432 ? 22.125 -2.42 19.844 1 93.19 432 ASN A O 1
ATOM 3438 N N . TYR A 1 433 ? 20.406 -1.141 19.391 1 92.38 433 TYR A N 1
ATOM 3439 C CA . TYR A 1 433 ? 19.375 -2.104 19.734 1 92.38 433 TYR A CA 1
ATOM 3440 C C . TYR A 1 433 ? 19.5 -3.365 18.891 1 92.38 433 TYR A C 1
ATOM 3442 O O . TYR A 1 433 ? 18.906 -4.398 19.203 1 92.38 433 TYR A O 1
ATOM 3450 N N . TRP A 1 434 ? 20.234 -3.416 17.812 1 87.19 434 TRP A N 1
ATOM 3451 C CA . TRP A 1 434 ? 20.375 -4.594 16.969 1 87.19 434 TRP A CA 1
ATOM 3452 C C . TRP A 1 434 ? 21.469 -5.52 17.5 1 87.19 434 TRP A C 1
ATOM 3454 O O . TRP A 1 434 ? 21.641 -6.641 17.016 1 87.19 434 TRP A O 1
ATOM 3464 N N . GLU A 1 435 ? 22.344 -5.09 18.359 1 82.44 435 GLU A N 1
ATOM 3465 C CA . GLU A 1 435 ? 23.422 -5.887 18.922 1 82.44 435 GLU A CA 1
ATOM 3466 C C . GLU A 1 435 ? 22.922 -6.773 20.062 1 82.44 435 GLU A C 1
ATOM 3468 O O . GLU A 1 435 ? 23.625 -7.676 20.516 1 82.44 435 GLU A O 1
ATOM 3473 N N . TYR A 1 436 ? 21.734 -6.598 20.547 1 68 436 TYR A N 1
ATOM 3474 C CA . TYR A 1 436 ? 21.25 -7.328 21.719 1 68 436 TYR A CA 1
ATOM 3475 C C . TYR A 1 436 ? 20.156 -8.32 21.328 1 68 436 TYR A C 1
ATOM 3477 O O . TYR A 1 436 ? 19.406 -8.086 20.375 1 68 436 TYR A O 1
ATOM 3485 N N . MET B 1 1 ? 4.188 18.875 -18.906 1 41.25 1 MET B N 1
ATOM 3486 C CA . MET B 1 1 ? 3.145 17.938 -19.328 1 41.25 1 MET B CA 1
ATOM 3487 C C . MET B 1 1 ? 1.848 18.188 -18.562 1 41.25 1 MET B C 1
ATOM 3489 O O . MET B 1 1 ? 1.87 18.406 -17.359 1 41.25 1 MET B O 1
ATOM 3493 N N . ASP B 1 2 ? 0.838 18.578 -19.234 1 48 2 ASP B N 1
ATOM 3494 C CA . ASP B 1 2 ? -0.459 18.812 -18.609 1 48 2 ASP B CA 1
ATOM 3495 C C . ASP B 1 2 ? -1.064 17.516 -18.078 1 48 2 ASP B C 1
ATOM 3497 O O . ASP B 1 2 ? -1.601 16.719 -18.844 1 48 2 ASP B O 1
ATOM 3501 N N . LEU B 1 3 ? -0.833 17.125 -16.953 1 52.19 3 LEU B N 1
ATOM 3502 C CA . LEU B 1 3 ? -1.233 15.883 -16.297 1 52.19 3 LEU B CA 1
ATOM 3503 C C . LEU B 1 3 ? -2.75 15.797 -16.172 1 52.19 3 LEU B C 1
ATOM 3505 O O . LEU B 1 3 ? -3.295 14.727 -15.883 1 52.19 3 LEU B O 1
ATOM 3509 N N . ASN B 1 4 ? -3.42 16.984 -16.578 1 54.09 4 ASN B N 1
ATOM 3510 C CA . ASN B 1 4 ? -4.875 17 -16.484 1 54.09 4 ASN B CA 1
ATOM 3511 C C . ASN B 1 4 ? -5.52 16.531 -17.781 1 54.09 4 ASN B C 1
ATOM 3513 O O . ASN B 1 4 ? -6.742 16.391 -17.859 1 54.09 4 ASN B O 1
ATOM 3517 N N . ASP B 1 5 ? -4.566 16.438 -18.781 1 57.31 5 ASP B N 1
ATOM 3518 C CA . ASP B 1 5 ? -5.145 15.906 -20.016 1 57.31 5 ASP B CA 1
ATOM 3519 C C . ASP B 1 5 ? -5.438 14.414 -19.891 1 57.31 5 ASP B C 1
ATOM 3521 O O . ASP B 1 5 ? -4.516 13.594 -19.875 1 57.31 5 ASP B O 1
ATOM 3525 N N . THR B 1 6 ? -6.652 14.078 -19.703 1 60.38 6 THR B N 1
ATOM 3526 C CA . THR B 1 6 ? -7.145 12.742 -19.391 1 60.38 6 THR B CA 1
ATOM 3527 C C . THR B 1 6 ? -6.824 11.766 -20.516 1 60.38 6 THR B C 1
ATOM 3529 O O . THR B 1 6 ? -6.844 10.555 -20.312 1 60.38 6 THR B O 1
ATOM 3532 N N . ASN B 1 7 ? -6.402 12.32 -21.609 1 66.25 7 ASN B N 1
ATOM 3533 C CA . ASN B 1 7 ? -6.246 11.375 -22.703 1 66.25 7 ASN B CA 1
ATOM 3534 C C . ASN B 1 7 ? -4.773 11.109 -23.016 1 66.25 7 ASN B C 1
ATOM 3536 O O . ASN B 1 7 ? -4.453 10.273 -23.859 1 66.25 7 ASN B O 1
ATOM 3540 N N . LYS B 1 8 ? -4.004 11.82 -22.297 1 84 8 LYS B N 1
ATOM 3541 C CA . LYS B 1 8 ? -2.588 11.625 -22.594 1 84 8 LYS B CA 1
ATOM 3542 C C . LYS B 1 8 ? -1.946 10.641 -21.625 1 84 8 LYS B C 1
ATOM 3544 O O . LYS B 1 8 ? -2.15 10.742 -20.406 1 84 8 LYS B O 1
ATOM 3549 N N . ARG B 1 9 ? -1.225 9.609 -22.234 1 92.81 9 ARG B N 1
ATOM 3550 C CA . ARG B 1 9 ? -0.517 8.617 -21.438 1 92.81 9 ARG B CA 1
ATOM 3551 C C . ARG B 1 9 ? 0.845 9.141 -20.984 1 92.81 9 ARG B C 1
ATOM 3553 O O . ARG B 1 9 ? 1.486 9.906 -21.719 1 92.81 9 ARG B O 1
ATOM 3560 N N . LEU B 1 10 ? 1.253 8.797 -19.875 1 91.06 10 LEU B N 1
ATOM 3561 C CA . LEU B 1 10 ? 2.529 9.234 -19.328 1 91.06 10 LEU B CA 1
ATOM 3562 C C . LEU B 1 10 ? 3.686 8.445 -19.938 1 91.06 10 LEU B C 1
ATOM 3564 O O . LEU B 1 10 ? 3.539 7.27 -20.25 1 91.06 10 LEU B O 1
ATOM 3568 N N . HIS B 1 11 ? 4.809 9.164 -20.078 1 92.06 11 HIS B N 1
ATOM 3569 C CA . HIS B 1 11 ? 6.027 8.5 -20.531 1 92.06 11 HIS B CA 1
ATOM 3570 C C . HIS B 1 11 ? 6.469 7.434 -19.531 1 92.06 11 HIS B C 1
ATOM 3572 O O . HIS B 1 11 ? 6.449 7.66 -18.312 1 92.06 11 HIS B O 1
ATOM 3578 N N . PRO B 1 12 ? 6.895 6.219 -20 1 92.69 12 PRO B N 1
ATOM 3579 C CA . PRO B 1 12 ? 7.301 5.141 -19.094 1 92.69 12 PRO B CA 1
ATOM 3580 C C . PRO B 1 12 ? 8.445 5.547 -18.172 1 92.69 12 PRO B C 1
ATOM 3582 O O . PRO B 1 12 ? 8.539 5.047 -17.047 1 92.69 12 PRO B O 1
ATOM 3585 N N . LYS B 1 13 ? 9.297 6.465 -18.578 1 89.31 13 LYS B N 1
ATOM 3586 C CA . LYS B 1 13 ? 10.484 6.832 -17.797 1 89.31 13 LYS B CA 1
ATOM 3587 C C . LYS B 1 13 ? 10.094 7.574 -16.531 1 89.31 13 LYS B C 1
ATOM 3589 O O . LYS B 1 13 ? 10.906 7.715 -15.617 1 89.31 13 LYS B O 1
ATOM 3594 N N . LEU B 1 14 ? 8.867 8.023 -16.422 1 87.88 14 LEU B N 1
ATOM 3595 C CA . LEU B 1 14 ? 8.398 8.766 -15.25 1 87.88 14 LEU B CA 1
ATOM 3596 C C . LEU B 1 14 ? 8.203 7.828 -14.062 1 87.88 14 LEU B C 1
ATOM 3598 O O . LEU B 1 14 ? 8.211 8.273 -12.906 1 87.88 14 LEU B O 1
ATOM 3602 N N . PHE B 1 15 ? 7.969 6.551 -14.367 1 90.31 15 PHE B N 1
ATOM 3603 C CA . PHE B 1 15 ? 7.723 5.582 -13.312 1 90.31 15 PHE B CA 1
ATOM 3604 C C . PHE B 1 15 ? 9.031 4.98 -12.805 1 90.31 15 PHE B C 1
ATOM 3606 O O . PHE B 1 15 ? 9.938 4.719 -13.594 1 90.31 15 PHE B O 1
ATOM 3613 N N . LYS B 1 16 ? 9.211 4.906 -11.484 1 85.94 16 LYS B N 1
ATOM 3614 C CA . LYS B 1 16 ? 10.383 4.273 -10.883 1 85.94 16 LYS B CA 1
ATOM 3615 C C . LYS B 1 16 ? 10.266 2.754 -10.922 1 85.94 16 LYS B C 1
ATOM 3617 O O . LYS B 1 16 ? 10.062 2.117 -9.883 1 85.94 16 LYS B O 1
ATOM 3622 N N . VAL B 1 17 ? 10.625 2.191 -12.047 1 89.88 17 VAL B N 1
ATOM 3623 C CA . VAL B 1 17 ? 10.508 0.753 -12.258 1 89.88 17 VAL B CA 1
ATOM 3624 C C . VAL B 1 17 ? 11.867 0.09 -12.07 1 89.88 17 VAL B C 1
ATOM 3626 O O . VAL B 1 17 ? 12.836 0.433 -12.75 1 89.88 17 VAL B O 1
ATOM 3629 N N . PRO B 1 18 ? 12.008 -0.813 -11.078 1 92.56 18 PRO B N 1
ATOM 3630 C CA . PRO B 1 18 ? 13.234 -1.608 -10.992 1 92.56 18 PRO B CA 1
ATOM 3631 C C . PRO B 1 18 ? 13.328 -2.666 -12.094 1 92.56 18 PRO B C 1
ATOM 3633 O O . PRO B 1 18 ? 13.086 -3.848 -11.844 1 92.56 18 PRO B O 1
ATOM 3636 N N . ILE B 1 19 ? 13.844 -2.309 -13.18 1 94.31 19 ILE B N 1
ATOM 3637 C CA . ILE B 1 19 ? 13.75 -3.055 -14.43 1 94.31 19 ILE B CA 1
ATOM 3638 C C . ILE B 1 19 ? 14.367 -4.438 -14.258 1 94.31 19 ILE B C 1
ATOM 3640 O O . ILE B 1 19 ? 13.758 -5.449 -14.609 1 94.31 19 ILE B O 1
ATOM 3644 N N . ASP B 1 20 ? 15.609 -4.512 -13.641 1 94.56 20 ASP B N 1
ATOM 3645 C CA . ASP B 1 20 ? 16.312 -5.785 -13.492 1 94.56 20 ASP B CA 1
ATOM 3646 C C . ASP B 1 20 ? 15.516 -6.75 -12.617 1 94.56 20 ASP B C 1
ATOM 3648 O O . ASP B 1 20 ? 15.414 -7.941 -12.93 1 94.56 20 ASP B O 1
ATOM 3652 N N . LYS B 1 21 ? 14.953 -6.285 -11.555 1 96 21 LYS B N 1
ATOM 3653 C CA . LYS B 1 21 ? 14.164 -7.109 -10.648 1 96 21 LYS B CA 1
ATOM 3654 C C . LYS B 1 21 ? 12.859 -7.562 -11.297 1 96 21 LYS B C 1
ATOM 3656 O O . LYS B 1 21 ? 12.414 -8.695 -11.086 1 96 21 LYS B O 1
ATOM 3661 N N . ILE B 1 22 ? 12.281 -6.688 -12.109 1 96.88 22 ILE B N 1
ATOM 3662 C CA . ILE B 1 22 ? 11.047 -7.02 -12.82 1 96.88 22 ILE B CA 1
ATOM 3663 C C . ILE B 1 22 ? 11.328 -8.125 -13.836 1 96.88 22 ILE B C 1
ATOM 3665 O O . ILE B 1 22 ? 10.609 -9.125 -13.883 1 96.88 22 ILE B O 1
ATOM 3669 N N . ARG B 1 23 ? 12.367 -7.93 -14.57 1 97.44 23 ARG B N 1
ATOM 3670 C CA . ARG B 1 23 ? 12.703 -8.875 -15.633 1 97.44 23 ARG B CA 1
ATOM 3671 C C . ARG B 1 23 ? 13.078 -10.234 -15.047 1 97.44 23 ARG B C 1
ATOM 3673 O O . ARG B 1 23 ? 12.828 -11.273 -15.672 1 97.44 23 ARG B O 1
ATOM 3680 N N . MET B 1 24 ? 13.562 -10.219 -13.812 1 96.88 24 MET B N 1
ATOM 3681 C CA . MET B 1 24 ? 14.016 -11.453 -13.188 1 96.88 24 MET B CA 1
ATOM 3682 C C . MET B 1 24 ? 12.891 -12.094 -12.375 1 96.88 24 MET B C 1
ATOM 3684 O O . MET B 1 24 ? 13.062 -13.172 -11.812 1 96.88 24 MET B O 1
ATOM 3688 N N . GLY B 1 25 ? 11.75 -11.461 -12.297 1 96 25 GLY B N 1
ATOM 3689 C CA . GLY B 1 25 ? 10.602 -12.031 -11.617 1 96 25 GLY B CA 1
ATOM 3690 C C . GLY B 1 25 ? 10.664 -11.898 -10.109 1 96 25 GLY B C 1
ATOM 3691 O O . GLY B 1 25 ? 10.047 -12.672 -9.383 1 96 25 GLY B O 1
ATOM 3692 N N . TYR B 1 26 ? 11.398 -10.898 -9.594 1 95.31 26 TYR B N 1
ATOM 3693 C CA . TYR B 1 26 ? 11.594 -10.695 -8.164 1 95.31 26 TYR B CA 1
ATOM 3694 C C . TYR B 1 26 ? 10.266 -10.406 -7.473 1 95.31 26 TYR B C 1
ATOM 3696 O O . TYR B 1 26 ? 10.047 -10.82 -6.328 1 95.31 26 TYR B O 1
ATOM 3704 N N . TYR B 1 27 ? 9.344 -9.727 -8.133 1 96.75 27 TYR B N 1
ATOM 3705 C CA . TYR B 1 27 ? 8.07 -9.297 -7.559 1 96.75 27 TYR B CA 1
ATOM 3706 C C . TYR B 1 27 ? 6.926 -10.156 -8.086 1 96.75 27 TYR B C 1
ATOM 3708 O O . TYR B 1 27 ? 5.754 -9.836 -7.883 1 96.75 27 TYR B O 1
ATOM 3716 N N . THR B 1 28 ? 7.215 -11.219 -8.773 1 96.88 28 THR B N 1
ATOM 3717 C CA . THR B 1 28 ? 6.227 -12.047 -9.461 1 96.88 28 THR B CA 1
ATOM 3718 C C . THR B 1 28 ? 5.945 -13.32 -8.672 1 96.88 28 THR B C 1
ATOM 3720 O O . THR B 1 28 ? 6.867 -13.961 -8.164 1 96.88 28 THR B O 1
ATOM 3723 N N . ASP B 1 29 ? 4.664 -13.656 -8.547 1 95.69 29 ASP B N 1
ATOM 3724 C CA . ASP B 1 29 ? 4.348 -14.969 -7.992 1 95.69 29 ASP B CA 1
ATOM 3725 C C . ASP B 1 29 ? 5.098 -16.078 -8.734 1 95.69 29 ASP B C 1
ATOM 3727 O O . ASP B 1 29 ? 5.141 -16.078 -9.961 1 95.69 29 ASP B O 1
ATOM 3731 N N . LYS B 1 30 ? 5.609 -17 -8.023 1 93.12 30 LYS B N 1
ATOM 3732 C CA . LYS B 1 30 ? 6.5 -18.016 -8.578 1 93.12 30 LYS B CA 1
ATOM 3733 C C . LYS B 1 30 ? 5.781 -18.875 -9.625 1 93.12 30 LYS B C 1
ATOM 3735 O O . LYS B 1 30 ? 6.395 -19.328 -10.586 1 93.12 30 LYS B O 1
ATOM 3740 N N . TYR B 1 31 ? 4.527 -19.016 -9.461 1 90.81 31 TYR B N 1
ATOM 3741 C CA . TYR B 1 31 ? 3.842 -19.906 -10.398 1 90.81 31 TYR B CA 1
ATOM 3742 C C . TYR B 1 31 ? 3.709 -19.25 -11.766 1 90.81 31 TYR B C 1
ATOM 3744 O O . TYR B 1 31 ? 3.523 -19.938 -12.773 1 90.81 31 TYR B O 1
ATOM 3752 N N . PHE B 1 32 ? 3.938 -17.984 -11.914 1 96.12 32 PHE B N 1
ATOM 3753 C CA . PHE B 1 32 ? 3.932 -17.359 -13.234 1 96.12 32 PHE B CA 1
ATOM 3754 C C . PHE B 1 32 ? 5.316 -17.438 -13.867 1 96.12 32 PHE B C 1
ATOM 3756 O O . PHE B 1 32 ? 5.438 -17.562 -15.086 1 96.12 32 PHE B O 1
ATOM 3763 N N . THR B 1 33 ? 6.355 -17.312 -13.023 1 94.75 33 THR B N 1
ATOM 3764 C CA . THR B 1 33 ? 7.688 -17.531 -13.57 1 94.75 33 THR B CA 1
ATOM 3765 C C . THR B 1 33 ? 7.859 -18.969 -14.047 1 94.75 33 THR B C 1
ATOM 3767 O O . THR B 1 33 ? 8.477 -19.219 -15.086 1 94.75 33 THR B O 1
ATOM 3770 N N . ARG B 1 34 ? 7.297 -19.906 -13.352 1 94.94 34 ARG B N 1
ATOM 3771 C CA . ARG B 1 34 ? 7.387 -21.312 -13.727 1 94.94 34 ARG B CA 1
ATOM 3772 C C . ARG B 1 34 ? 6.523 -21.609 -14.953 1 94.94 34 ARG B C 1
ATOM 3774 O O . ARG B 1 34 ? 6.883 -22.438 -15.789 1 94.94 34 ARG B O 1
ATOM 3781 N N . TYR B 1 35 ? 5.418 -20.906 -15.008 1 96.12 35 TYR B N 1
ATOM 3782 C CA . TYR B 1 35 ? 4.57 -20.953 -16.188 1 96.12 35 TYR B CA 1
ATOM 3783 C C . TYR B 1 35 ? 5.371 -20.625 -17.453 1 96.12 35 TYR B C 1
ATOM 3785 O O . TYR B 1 35 ? 5.371 -21.391 -18.406 1 96.12 35 TYR B O 1
ATOM 3793 N N . VAL B 1 36 ? 6.078 -19.594 -17.406 1 97.31 36 VAL B N 1
ATOM 3794 C CA . VAL B 1 36 ? 6.883 -19.156 -18.547 1 97.31 36 VAL B CA 1
ATOM 3795 C C . VAL B 1 36 ? 8.039 -20.125 -18.766 1 97.31 36 VAL B C 1
ATOM 3797 O O . VAL B 1 36 ? 8.375 -20.438 -19.906 1 97.31 36 VAL B O 1
ATOM 3800 N N . GLU B 1 37 ? 8.633 -20.609 -17.688 1 96.12 37 GLU B N 1
ATOM 3801 C CA . GLU B 1 37 ? 9.711 -21.594 -17.766 1 96.12 37 GLU B CA 1
ATOM 3802 C C . GLU B 1 37 ? 9.258 -22.844 -18.516 1 96.12 37 GLU B C 1
ATOM 3804 O O . GLU B 1 37 ? 9.969 -23.359 -19.391 1 96.12 37 GLU B O 1
ATOM 3809 N N . VAL B 1 38 ? 8.109 -23.328 -18.172 1 97.62 38 VAL B N 1
ATOM 3810 C CA . VAL B 1 38 ? 7.562 -24.531 -18.797 1 97.62 38 VAL B CA 1
ATOM 3811 C C . VAL B 1 38 ? 7.363 -24.297 -20.297 1 97.62 38 VAL B C 1
ATOM 3813 O O . VAL B 1 38 ? 7.766 -25.125 -21.109 1 97.62 38 VAL B O 1
ATOM 3816 N N . LEU B 1 39 ? 6.758 -23.172 -20.625 1 98.12 39 LEU B N 1
ATOM 3817 C CA . LEU B 1 39 ? 6.488 -22.891 -22.031 1 98.12 39 LEU B CA 1
ATOM 3818 C C . LEU B 1 39 ? 7.789 -22.797 -22.812 1 98.12 39 LEU B C 1
ATOM 3820 O O . LEU B 1 39 ? 7.863 -23.281 -23.953 1 98.12 39 LEU B O 1
ATOM 3824 N N . LYS B 1 40 ? 8.781 -22.203 -22.25 1 97.12 40 LYS B N 1
ATOM 3825 C CA . LYS B 1 40 ? 10.07 -22.062 -22.906 1 97.12 40 LYS B CA 1
ATOM 3826 C C . LYS B 1 40 ? 10.727 -23.422 -23.125 1 97.12 40 LYS B C 1
ATOM 3828 O O . LYS B 1 40 ? 11.148 -23.75 -24.234 1 97.12 40 LYS B O 1
ATOM 3833 N N . LYS B 1 41 ? 10.805 -24.203 -22.094 1 96.94 41 LYS B N 1
ATOM 3834 C CA . LYS B 1 41 ? 11.5 -25.484 -22.141 1 96.94 41 LYS B CA 1
ATOM 3835 C C . LYS B 1 41 ? 10.758 -26.469 -23.047 1 96.94 41 LYS B C 1
ATOM 3837 O O . LYS B 1 41 ? 11.383 -27.312 -23.703 1 96.94 41 LYS B O 1
ATOM 3842 N N . ASP B 1 42 ? 9.453 -26.312 -23.031 1 97.69 42 ASP B N 1
ATOM 3843 C CA . ASP B 1 42 ? 8.648 -27.156 -23.891 1 97.69 42 ASP B CA 1
ATOM 3844 C C . ASP B 1 42 ? 8.656 -26.641 -25.328 1 97.69 42 ASP B C 1
ATOM 3846 O O . ASP B 1 42 ? 8.055 -27.25 -26.219 1 97.69 42 ASP B O 1
ATOM 3850 N N . LYS B 1 43 ? 9.281 -25.484 -25.578 1 96.81 43 LYS B N 1
ATOM 3851 C CA . LYS B 1 43 ? 9.273 -24.812 -26.891 1 96.81 43 LYS B CA 1
ATOM 3852 C C . LYS B 1 43 ? 7.852 -24.672 -27.422 1 96.81 43 LYS B C 1
ATOM 3854 O O . LYS B 1 43 ? 7.605 -24.891 -28.609 1 96.81 43 LYS B O 1
ATOM 3859 N N . ARG B 1 44 ? 7.02 -24.469 -26.5 1 95.12 44 ARG B N 1
ATOM 3860 C CA . ARG B 1 44 ? 5.617 -24.297 -26.891 1 95.12 44 ARG B CA 1
ATOM 3861 C C . ARG B 1 44 ? 5.352 -22.891 -27.406 1 95.12 44 ARG B C 1
ATOM 3863 O O . ARG B 1 44 ? 5.652 -21.906 -26.719 1 95.12 44 ARG B O 1
ATOM 3870 N N . LYS B 1 45 ? 4.883 -22.812 -28.625 1 93.88 45 LYS B N 1
ATOM 3871 C CA . LYS B 1 45 ? 4.531 -21.531 -29.234 1 93.88 45 LYS B CA 1
ATOM 3872 C C . LYS B 1 45 ? 3.02 -21.344 -29.297 1 93.88 45 LYS B C 1
ATOM 3874 O O . LYS B 1 45 ? 2.344 -22.016 -30.094 1 93.88 45 LYS B O 1
ATOM 3879 N N . VAL B 1 46 ? 2.551 -20.469 -28.484 1 96.81 46 VAL B N 1
ATOM 3880 C CA . VAL B 1 46 ? 1.124 -20.156 -28.484 1 96.81 46 VAL B CA 1
ATOM 3881 C C . VAL B 1 46 ? 0.92 -18.656 -28.391 1 96.81 46 VAL B C 1
ATOM 3883 O O . VAL B 1 46 ? 1.787 -17.922 -27.891 1 96.81 46 VAL B O 1
ATOM 3886 N N . ASN B 1 47 ? -0.126 -18.219 -29 1 98.19 47 ASN B N 1
ATOM 3887 C CA . ASN B 1 47 ? -0.603 -16.844 -28.875 1 98.19 47 ASN B CA 1
ATOM 3888 C C . ASN B 1 47 ? -1.86 -16.781 -28.016 1 98.19 47 ASN B C 1
ATOM 3890 O O . ASN B 1 47 ? -2.803 -17.547 -28.219 1 98.19 47 ASN B O 1
ATOM 3894 N N . VAL B 1 48 ? -1.797 -15.898 -27.031 1 98.62 48 VAL B N 1
ATOM 3895 C CA . VAL B 1 48 ? -2.928 -15.844 -26.109 1 98.62 48 VAL B CA 1
ATOM 3896 C C . VAL B 1 48 ? -3.504 -14.43 -26.094 1 98.62 48 VAL B C 1
ATOM 3898 O O . VAL B 1 48 ? -2.828 -13.469 -26.469 1 98.62 48 VAL B O 1
ATOM 3901 N N . THR B 1 49 ? -4.773 -14.312 -25.719 1 98.62 49 THR B N 1
ATOM 3902 C CA . THR B 1 49 ? -5.426 -13.055 -25.359 1 98.62 49 THR B CA 1
ATOM 3903 C C . THR B 1 49 ? -5.699 -13 -23.859 1 98.62 49 THR B C 1
ATOM 3905 O O . THR B 1 49 ? -6.543 -13.734 -23.359 1 98.62 49 THR B O 1
ATOM 3908 N N . TYR B 1 50 ? -4.922 -12.086 -23.141 1 98 50 TYR B N 1
ATOM 3909 C CA . TYR B 1 50 ? -5.117 -11.805 -21.734 1 98 50 TYR B CA 1
ATOM 3910 C C . TYR B 1 50 ? -6.035 -10.602 -21.531 1 98 50 TYR B C 1
ATOM 3912 O O . TYR B 1 50 ? -5.762 -9.516 -22.047 1 98 50 TYR B O 1
ATOM 3920 N N . GLN B 1 51 ? -7.102 -10.812 -20.859 1 98.75 51 GLN B N 1
ATOM 3921 C CA . GLN B 1 51 ? -7.91 -9.648 -20.5 1 98.75 51 GLN B CA 1
ATOM 3922 C C . GLN B 1 51 ? -7.867 -9.398 -19 1 98.75 51 GLN B C 1
ATOM 3924 O O . GLN B 1 51 ? -7.902 -10.336 -18.203 1 98.75 51 GLN B O 1
ATOM 3929 N N . PHE B 1 52 ? -7.676 -8.18 -18.594 1 98.81 52 PHE B N 1
ATOM 3930 C CA . PHE B 1 52 ? -7.68 -7.719 -17.203 1 98.81 52 PHE B CA 1
ATOM 3931 C C . PHE B 1 52 ? -8.945 -6.918 -16.906 1 98.81 52 PHE B C 1
ATOM 3933 O O . PHE B 1 52 ? -9.359 -6.074 -17.703 1 98.81 52 PHE B O 1
ATOM 3940 N N . PHE B 1 53 ? -9.57 -7.18 -15.781 1 98.75 53 PHE B N 1
ATOM 3941 C CA . PHE B 1 53 ? -10.828 -6.512 -15.461 1 98.75 53 PHE B CA 1
ATOM 3942 C C . PHE B 1 53 ? -11.008 -6.383 -13.961 1 98.75 53 PHE B C 1
ATOM 3944 O O . PHE B 1 53 ? -10.484 -7.195 -13.195 1 98.75 53 PHE B O 1
ATOM 3951 N N . PRO B 1 54 ? -11.672 -5.312 -13.516 1 98.62 54 PRO B N 1
ATOM 3952 C CA . PRO B 1 54 ? -11.945 -5.121 -12.094 1 98.62 54 PRO B CA 1
ATOM 3953 C C . PRO B 1 54 ? -13.102 -5.98 -11.586 1 98.62 54 PRO B C 1
ATOM 3955 O O . PRO B 1 54 ? -14.008 -6.316 -12.359 1 98.62 54 PRO B O 1
ATOM 3958 N N . ARG B 1 55 ? -13.109 -6.266 -10.336 1 97.06 55 ARG B N 1
ATOM 3959 C CA . ARG B 1 55 ? -14.141 -7.098 -9.719 1 97.06 55 ARG B CA 1
ATOM 3960 C C . ARG B 1 55 ? -15.219 -6.234 -9.07 1 97.06 55 ARG B C 1
ATOM 3962 O O . ARG B 1 55 ? -16.062 -6.746 -8.328 1 97.06 55 ARG B O 1
ATOM 3969 N N . ALA B 1 56 ? -15.188 -4.965 -9.234 1 97.81 56 ALA B N 1
ATOM 3970 C CA . ALA B 1 56 ? -16.188 -3.984 -8.805 1 97.81 56 ALA B CA 1
ATOM 3971 C C . ALA B 1 56 ? -16.156 -2.754 -9.711 1 97.81 56 ALA B C 1
ATOM 3973 O O . ALA B 1 56 ? -15.172 -2.5 -10.398 1 97.81 56 ALA B O 1
ATOM 3974 N N . ASP B 1 57 ? -17.281 -2.041 -9.758 1 98.56 57 ASP B N 1
ATOM 3975 C CA . ASP B 1 57 ? -17.266 -0.748 -10.43 1 98.56 57 ASP B CA 1
ATOM 3976 C C . ASP B 1 57 ? -16.141 0.139 -9.883 1 98.56 57 ASP B C 1
ATOM 3978 O O . ASP B 1 57 ? -15.914 0.174 -8.672 1 98.56 57 ASP B O 1
ATOM 3982 N N . CYS B 1 58 ? -15.469 0.835 -10.836 1 98.69 58 CYS B N 1
ATOM 3983 C CA . CYS B 1 58 ? -14.344 1.602 -10.297 1 98.69 58 CYS B CA 1
ATOM 3984 C C . CYS B 1 58 ? -13.93 2.703 -11.266 1 98.69 58 CYS B C 1
ATOM 3986 O O . CYS B 1 58 ? -14.438 2.781 -12.383 1 98.69 58 CYS B O 1
ATOM 3988 N N . VAL B 1 59 ? -13.172 3.658 -10.797 1 98.56 59 VAL B N 1
ATOM 3989 C CA . VAL B 1 59 ? -12.328 4.531 -11.609 1 98.56 59 VAL B CA 1
ATOM 3990 C C . VAL B 1 59 ? -10.984 3.855 -11.859 1 98.56 59 VAL B C 1
ATOM 3992 O O . VAL B 1 59 ? -10.25 3.551 -10.914 1 98.56 59 VAL B O 1
ATOM 3995 N N . VAL B 1 60 ? -10.688 3.686 -13.102 1 98.56 60 VAL B N 1
ATOM 3996 C CA . VAL B 1 60 ? -9.492 2.918 -13.453 1 98.56 60 VAL B CA 1
ATOM 3997 C C . VAL B 1 60 ? -8.273 3.832 -13.445 1 98.56 60 VAL B C 1
ATOM 3999 O O . VAL B 1 60 ? -8.25 4.855 -14.133 1 98.56 60 VAL B O 1
ATOM 4002 N N . VAL B 1 61 ? -7.328 3.551 -12.68 1 98.12 61 VAL B N 1
ATOM 4003 C CA . VAL B 1 61 ? -6.012 4.184 -12.648 1 98.12 61 VAL B CA 1
ATOM 4004 C C . VAL B 1 61 ? -4.93 3.121 -12.469 1 98.12 61 VAL B C 1
ATOM 4006 O O . VAL B 1 61 ? -5.188 2.049 -11.922 1 98.12 61 VAL B O 1
ATOM 4009 N N . GLY B 1 62 ? -3.734 3.398 -12.969 1 97.94 62 GLY B N 1
ATOM 4010 C CA . GLY B 1 62 ? -2.631 2.453 -12.898 1 97.94 62 GLY B CA 1
ATOM 4011 C C . GLY B 1 62 ? -2.279 1.847 -14.242 1 97.94 62 GLY B C 1
ATOM 4012 O O . GLY B 1 62 ? -1.306 1.099 -14.352 1 97.94 62 GLY B O 1
ATOM 4013 N N . LEU B 1 63 ? -3.064 2.164 -15.266 1 98.31 63 LEU B N 1
ATOM 4014 C CA . LEU B 1 63 ? -2.816 1.63 -16.609 1 98.31 63 LEU B CA 1
ATOM 4015 C C . LEU B 1 63 ? -1.501 2.158 -17.172 1 98.31 63 LEU B C 1
ATOM 4017 O O . LEU B 1 63 ? -0.768 1.426 -17.828 1 98.31 63 LEU B O 1
ATOM 4021 N N . ASP B 1 64 ? -1.188 3.4 -16.906 1 96.94 64 ASP B N 1
ATOM 4022 C CA . ASP B 1 64 ? 0.053 3.969 -17.422 1 96.94 64 ASP B CA 1
ATOM 4023 C C . ASP B 1 64 ? 1.27 3.307 -16.781 1 96.94 64 ASP B C 1
ATOM 4025 O O . ASP B 1 64 ? 2.293 3.104 -17.438 1 96.94 64 ASP B O 1
ATOM 4029 N N . GLU B 1 65 ? 1.179 3.082 -15.516 1 97.44 65 GLU B N 1
ATOM 4030 C CA . GLU B 1 65 ? 2.264 2.344 -14.875 1 97.44 65 GLU B CA 1
ATOM 4031 C C . GLU B 1 65 ? 2.346 0.914 -15.406 1 97.44 65 GLU B C 1
ATOM 4033 O O . GLU B 1 65 ? 3.439 0.376 -15.586 1 97.44 65 GLU B O 1
ATOM 4038 N N . ALA B 1 66 ? 1.203 0.256 -15.602 1 98.56 66 ALA B N 1
ATOM 4039 C CA . ALA B 1 66 ? 1.171 -1.076 -16.188 1 98.56 66 ALA B CA 1
ATOM 4040 C C . ALA B 1 66 ? 1.847 -1.082 -17.562 1 98.56 66 ALA B C 1
ATOM 4042 O O . ALA B 1 66 ? 2.609 -1.997 -17.891 1 98.56 66 ALA B O 1
ATOM 4043 N N . LEU B 1 67 ? 1.555 -0.089 -18.328 1 98.12 67 LEU B N 1
ATOM 4044 C CA . LEU B 1 67 ? 2.166 0.038 -19.641 1 98.12 67 LEU B CA 1
ATOM 4045 C C . LEU B 1 67 ? 3.68 0.192 -19.531 1 98.12 67 LEU B C 1
ATOM 4047 O O . LEU B 1 67 ? 4.426 -0.376 -20.328 1 98.12 67 LEU B O 1
ATOM 4051 N N . ALA B 1 68 ? 4.113 0.985 -18.562 1 96.88 68 ALA B N 1
ATOM 4052 C CA . ALA B 1 68 ? 5.551 1.122 -18.344 1 96.88 68 ALA B CA 1
ATOM 4053 C C . ALA B 1 68 ? 6.184 -0.225 -18 1 96.88 68 ALA B C 1
ATOM 4055 O O . ALA B 1 68 ? 7.258 -0.556 -18.516 1 96.88 68 ALA B O 1
ATOM 4056 N N . LEU B 1 69 ? 5.52 -1.024 -17.172 1 98.06 69 LEU B N 1
ATOM 4057 C CA . LEU B 1 69 ? 6.004 -2.354 -16.797 1 98.06 69 LEU B CA 1
ATOM 4058 C C . LEU B 1 69 ? 6.102 -3.25 -18.031 1 98.06 69 LEU B C 1
ATOM 4060 O O . LEU B 1 69 ? 7.078 -3.984 -18.188 1 98.06 69 LEU B O 1
ATOM 4064 N N . LEU B 1 70 ? 5.133 -3.195 -18.859 1 98.31 70 LEU B N 1
ATOM 4065 C CA . LEU B 1 70 ? 5.156 -3.986 -20.078 1 98.31 70 LEU B CA 1
ATOM 4066 C C . LEU B 1 70 ? 6.281 -3.529 -21 1 98.31 70 LEU B C 1
ATOM 4068 O O . LEU B 1 70 ? 6.996 -4.355 -21.578 1 98.31 70 LEU B O 1
ATOM 4072 N N . THR B 1 71 ? 6.406 -2.223 -21.141 1 96.81 71 THR B N 1
ATOM 4073 C CA . THR B 1 71 ? 7.418 -1.659 -22.016 1 96.81 71 THR B CA 1
ATOM 4074 C C . THR B 1 71 ? 8.812 -2.133 -21.625 1 96.81 71 THR B C 1
ATOM 4076 O O . THR B 1 71 ? 9.609 -2.523 -22.469 1 96.81 71 THR B O 1
ATOM 4079 N N . TYR B 1 72 ? 9.062 -2.166 -20.344 1 95.75 72 TYR B N 1
ATOM 4080 C CA . TYR B 1 72 ? 10.398 -2.502 -19.859 1 95.75 72 TYR B CA 1
ATOM 4081 C C . TYR B 1 72 ? 10.539 -4.008 -19.656 1 95.75 72 TYR B C 1
ATOM 4083 O O . TYR B 1 72 ? 11.656 -4.535 -19.672 1 95.75 72 TYR B O 1
ATOM 4091 N N . GLY B 1 73 ? 9.445 -4.711 -19.5 1 97.31 73 GLY B N 1
ATOM 4092 C CA . GLY B 1 73 ? 9.531 -6.074 -19 1 97.31 73 GLY B CA 1
ATOM 4093 C C . GLY B 1 73 ? 9.156 -7.117 -20.031 1 97.31 73 GLY B C 1
ATOM 4094 O O . GLY B 1 73 ? 9.344 -8.312 -19.812 1 97.31 73 GLY B O 1
ATOM 4095 N N . THR B 1 74 ? 8.625 -6.77 -21.203 1 98.44 74 THR B N 1
ATOM 4096 C CA . THR B 1 74 ? 8.242 -7.727 -22.219 1 98.44 74 THR B CA 1
ATOM 4097 C C . THR B 1 74 ? 9.477 -8.242 -22.969 1 98.44 74 THR B C 1
ATOM 4099 O O . THR B 1 74 ? 10.211 -7.461 -23.578 1 98.44 74 THR B O 1
ATOM 4102 N N . GLY B 1 75 ? 9.781 -9.453 -22.828 1 98.38 75 GLY B N 1
ATOM 4103 C CA . GLY B 1 75 ? 10.953 -10.039 -23.438 1 98.38 75 GLY B CA 1
ATOM 4104 C C . GLY B 1 75 ? 11.484 -11.25 -22.688 1 98.38 75 GLY B C 1
ATOM 4105 O O . GLY B 1 75 ? 10.727 -11.93 -22 1 98.38 75 GLY B O 1
ATOM 4106 N N . TYR B 1 76 ? 12.672 -11.68 -23 1 97.94 76 TYR B N 1
ATOM 4107 C CA . TYR B 1 76 ? 13.32 -12.805 -22.344 1 97.94 76 TYR B CA 1
ATOM 4108 C C . TYR B 1 76 ? 14.836 -12.664 -22.391 1 97.94 76 TYR B C 1
ATOM 4110 O O . TYR B 1 76 ? 15.367 -11.852 -23.156 1 97.94 76 TYR B O 1
ATOM 4118 N N . TYR B 1 77 ? 15.523 -13.375 -21.516 1 97.75 77 TYR B N 1
ATOM 4119 C CA . TYR B 1 77 ? 16.984 -13.445 -21.562 1 97.75 77 TYR B CA 1
ATOM 4120 C C . TYR B 1 77 ? 17.438 -14.586 -22.469 1 97.75 77 TYR B C 1
ATOM 4122 O O . TYR B 1 77 ? 16.969 -15.719 -22.328 1 97.75 77 TYR B O 1
ATOM 4130 N N . LYS B 1 78 ? 18.297 -14.32 -23.391 1 96.88 78 LYS B N 1
ATOM 4131 C CA . LYS B 1 78 ? 18.75 -15.336 -24.328 1 96.88 78 LYS B CA 1
ATOM 4132 C C . LYS B 1 78 ? 19.578 -16.406 -23.625 1 96.88 78 LYS B C 1
ATOM 4134 O O . LYS B 1 78 ? 19.641 -17.547 -24.078 1 96.88 78 LYS B O 1
ATOM 4139 N N . ASP B 1 79 ? 20.312 -16.062 -22.531 1 97 79 ASP B N 1
ATOM 4140 C CA . ASP B 1 79 ? 21.016 -16.969 -21.641 1 97 79 ASP B CA 1
ATOM 4141 C C . ASP B 1 79 ? 20.547 -16.812 -20.188 1 97 79 ASP B C 1
ATOM 4143 O O . ASP B 1 79 ? 21.109 -16.031 -19.422 1 97 79 ASP B O 1
ATOM 4147 N N . GLU B 1 80 ? 19.578 -17.609 -19.828 1 95.31 80 GLU B N 1
ATOM 4148 C CA . GLU B 1 80 ? 18.891 -17.453 -18.562 1 95.31 80 GLU B CA 1
ATOM 4149 C C . GLU B 1 80 ? 19.812 -17.797 -17.391 1 95.31 80 GLU B C 1
ATOM 4151 O O . GLU B 1 80 ? 19.75 -17.141 -16.344 1 95.31 80 GLU B O 1
ATOM 4156 N N . GLU B 1 81 ? 20.609 -18.797 -17.531 1 95.69 81 GLU B N 1
ATOM 4157 C CA . GLU B 1 81 ? 21.531 -19.188 -16.469 1 95.69 81 GLU B CA 1
ATOM 4158 C C . GLU B 1 81 ? 22.547 -18.078 -16.188 1 95.69 81 GLU B C 1
ATOM 4160 O O . GLU B 1 81 ? 22.766 -17.719 -15.031 1 95.69 81 GLU B O 1
ATOM 4165 N N . LYS B 1 82 ? 23.125 -17.594 -17.234 1 97.75 82 LYS B N 1
ATOM 4166 C CA . LYS B 1 82 ? 24.078 -16.5 -17.094 1 97.75 82 LYS B CA 1
ATOM 4167 C C . LYS B 1 82 ? 23.406 -15.258 -16.516 1 97.75 82 LYS B C 1
ATOM 4169 O O . LYS B 1 82 ? 23.984 -14.57 -15.672 1 97.75 82 LYS B O 1
ATOM 4174 N N . ALA B 1 83 ? 22.203 -14.984 -17.031 1 98.12 83 ALA B N 1
ATOM 4175 C CA . ALA B 1 83 ? 21.453 -13.836 -16.531 1 98.12 83 ALA B CA 1
ATOM 4176 C C . ALA B 1 83 ? 21.219 -13.953 -15.039 1 98.12 83 ALA B C 1
ATOM 4178 O O . ALA B 1 83 ? 21.375 -12.977 -14.297 1 98.12 83 ALA B O 1
ATOM 4179 N N . LYS B 1 84 ? 20.859 -15.078 -14.594 1 97 84 LYS B N 1
ATOM 4180 C CA . LYS B 1 84 ? 20.609 -15.305 -13.172 1 97 84 LYS B CA 1
ATOM 4181 C C . LYS B 1 84 ? 21.859 -15.094 -12.344 1 97 84 LYS B C 1
ATOM 4183 O O . LYS B 1 84 ? 21.812 -14.492 -11.266 1 97 84 LYS B O 1
ATOM 4188 N N . GLU B 1 85 ? 22.938 -15.602 -12.82 1 97.81 85 GLU B N 1
ATOM 4189 C CA . GLU B 1 85 ? 24.203 -15.43 -12.133 1 97.81 85 GLU B CA 1
ATOM 4190 C C . GLU B 1 85 ? 24.562 -13.953 -11.984 1 97.81 85 GLU B C 1
ATOM 4192 O O . GLU B 1 85 ? 24.969 -13.508 -10.914 1 97.81 85 GLU B O 1
ATOM 4197 N N . ILE B 1 86 ? 24.406 -13.273 -13.086 1 98.31 86 ILE B N 1
ATOM 4198 C CA . ILE B 1 86 ? 24.703 -11.844 -13.086 1 98.31 86 ILE B CA 1
ATOM 4199 C C . ILE B 1 86 ? 23.766 -11.117 -12.125 1 98.31 86 ILE B C 1
ATOM 4201 O O . ILE B 1 86 ? 24.203 -10.258 -11.352 1 98.31 86 ILE B O 1
ATOM 4205 N N . PHE B 1 87 ? 22.562 -11.484 -12.18 1 97.88 87 PHE B N 1
ATOM 4206 C CA . PHE B 1 87 ? 21.562 -10.852 -11.32 1 97.88 87 PHE B CA 1
ATOM 4207 C C . PHE B 1 87 ? 21.891 -11.094 -9.844 1 97.88 87 PHE B C 1
ATOM 4209 O O . PHE B 1 87 ? 21.781 -10.188 -9.023 1 97.88 87 PHE B O 1
ATOM 4216 N N . ASP B 1 88 ? 22.219 -12.266 -9.5 1 96.94 88 ASP B N 1
ATOM 4217 C CA . ASP B 1 88 ? 22.594 -12.586 -8.125 1 96.94 88 ASP B CA 1
ATOM 4218 C C . ASP B 1 88 ? 23.766 -11.727 -7.66 1 96.94 88 ASP B C 1
ATOM 4220 O O . ASP B 1 88 ? 23.812 -11.289 -6.508 1 96.94 88 ASP B O 1
ATOM 4224 N N . GLU B 1 89 ? 24.656 -11.523 -8.516 1 97.75 89 GLU B N 1
ATOM 4225 C CA . GLU B 1 89 ? 25.797 -10.656 -8.195 1 97.75 89 GLU B CA 1
ATOM 4226 C C . GLU B 1 89 ? 25.344 -9.211 -7.992 1 97.75 89 GLU B C 1
ATOM 4228 O O . GLU B 1 89 ? 25.859 -8.508 -7.121 1 97.75 89 GLU B O 1
ATOM 4233 N N . ILE B 1 90 ? 24.438 -8.789 -8.828 1 97.12 90 ILE B N 1
ATOM 4234 C CA . ILE B 1 90 ? 23.891 -7.438 -8.695 1 97.12 90 ILE B CA 1
ATOM 4235 C C . ILE B 1 90 ? 23.25 -7.273 -7.32 1 97.12 90 ILE B C 1
ATOM 4237 O O . ILE B 1 90 ? 23.453 -6.266 -6.645 1 97.12 90 ILE B O 1
ATOM 4241 N N . LEU B 1 91 ? 22.516 -8.25 -6.883 1 94.19 91 LEU B N 1
ATOM 4242 C CA . LEU B 1 91 ? 21.859 -8.195 -5.578 1 94.19 91 LEU B CA 1
ATOM 4243 C C . LEU B 1 91 ? 22.891 -8.086 -4.461 1 94.19 91 LEU B C 1
ATOM 4245 O O . LEU B 1 91 ? 22.688 -7.344 -3.496 1 94.19 91 LEU B O 1
ATOM 4249 N N . THR B 1 92 ? 23.922 -8.82 -4.621 1 95.12 92 THR B N 1
ATOM 4250 C CA . THR B 1 92 ? 24.984 -8.781 -3.635 1 95.12 92 THR B CA 1
ATOM 4251 C C . THR B 1 92 ? 25.609 -7.391 -3.572 1 95.12 92 THR B C 1
ATOM 4253 O O . THR B 1 92 ? 25.859 -6.867 -2.484 1 95.12 92 THR B O 1
ATOM 4256 N N . ILE B 1 93 ? 25.859 -6.82 -4.691 1 96.62 93 ILE B N 1
ATOM 4257 C CA . ILE B 1 93 ? 26.484 -5.496 -4.77 1 96.62 93 ILE B CA 1
ATOM 4258 C C . ILE B 1 93 ? 25.531 -4.453 -4.195 1 96.62 93 ILE B C 1
ATOM 4260 O O . ILE B 1 93 ? 25.953 -3.496 -3.551 1 96.62 93 ILE B O 1
ATOM 4264 N N . GLU B 1 94 ? 24.281 -4.598 -4.473 1 93.5 94 GLU B N 1
ATOM 4265 C CA . GLU B 1 94 ? 23.297 -3.664 -3.932 1 93.5 94 GLU B CA 1
ATOM 4266 C C . GLU B 1 94 ? 23.328 -3.664 -2.406 1 93.5 94 GLU B C 1
ATOM 4268 O O . GLU B 1 94 ? 23.188 -2.613 -1.778 1 93.5 94 GLU B O 1
ATOM 4273 N N . ARG B 1 95 ? 23.5 -4.805 -1.811 1 91 95 ARG B N 1
ATOM 4274 C CA . ARG B 1 95 ? 23.625 -4.891 -0.359 1 91 95 ARG B CA 1
ATOM 4275 C C . ARG B 1 95 ? 24.891 -4.18 0.12 1 91 95 ARG B C 1
ATOM 4277 O O . ARG B 1 95 ? 24.891 -3.531 1.167 1 91 95 ARG B O 1
ATOM 4284 N N . ALA B 1 96 ? 25.875 -4.34 -0.67 1 93.25 96 ALA B N 1
ATOM 4285 C CA . ALA B 1 96 ? 27.125 -3.662 -0.34 1 93.25 96 ALA B CA 1
ATOM 4286 C C . ALA B 1 96 ? 26.969 -2.146 -0.427 1 93.25 96 ALA B C 1
ATOM 4288 O O . ALA B 1 96 ? 27.531 -1.41 0.388 1 93.25 96 ALA B O 1
ATOM 4289 N N . ILE B 1 97 ? 26.281 -1.733 -1.438 1 92.75 97 ILE B N 1
ATOM 4290 C CA . ILE B 1 97 ? 26.031 -0.306 -1.601 1 92.75 97 ILE B CA 1
ATOM 4291 C C . ILE B 1 97 ? 25.234 0.218 -0.406 1 92.75 97 ILE B C 1
ATOM 4293 O O . ILE B 1 97 ? 25.547 1.287 0.129 1 92.75 97 ILE B O 1
ATOM 4297 N N . GLN B 1 98 ? 24.266 -0.487 -0.028 1 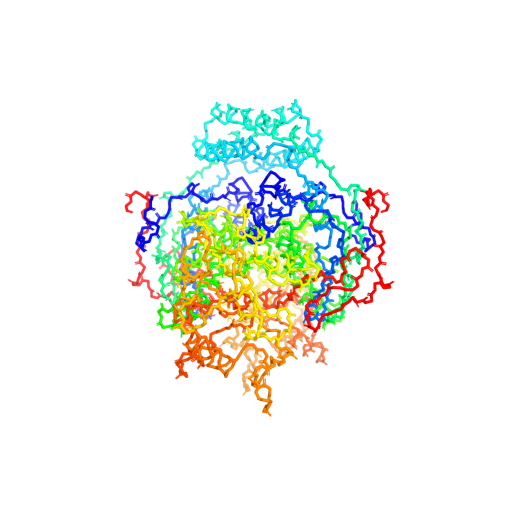89.25 98 GLN B N 1
ATOM 4298 C CA . GLN B 1 98 ? 23.453 -0.1 1.125 1 89.25 98 GLN B CA 1
ATOM 4299 C C . GLN B 1 98 ? 24.312 0.001 2.385 1 89.25 98 GLN B C 1
ATOM 4301 O O . GLN B 1 98 ? 24.188 0.965 3.145 1 89.25 98 GLN B O 1
ATOM 4306 N N . ASP B 1 99 ? 25.078 -0.986 2.576 1 89.44 99 ASP B N 1
ATOM 4307 C CA . ASP B 1 99 ? 25.984 -0.989 3.727 1 89.44 99 ASP B CA 1
ATOM 4308 C C . ASP B 1 99 ? 26.938 0.203 3.682 1 89.44 99 ASP B C 1
ATOM 4310 O O . ASP B 1 99 ? 27.109 0.906 4.68 1 89.44 99 ASP B O 1
ATOM 4314 N N . ALA B 1 100 ? 27.516 0.405 2.525 1 90.81 100 ALA B N 1
ATOM 4315 C CA . ALA B 1 100 ? 28.453 1.507 2.355 1 90.81 100 ALA B CA 1
ATOM 4316 C C . ALA B 1 100 ? 27.766 2.854 2.549 1 90.81 100 ALA B C 1
ATOM 4318 O O . ALA B 1 100 ? 28.375 3.801 3.055 1 90.81 100 ALA B O 1
ATOM 4319 N N . SER B 1 101 ? 26.531 2.928 2.143 1 87.88 101 SER B N 1
ATOM 4320 C CA . SER B 1 101 ? 25.766 4.16 2.275 1 87.88 101 SER B CA 1
ATOM 4321 C C . SER B 1 101 ? 25.547 4.523 3.74 1 87.88 101 SER B C 1
ATOM 4323 O O . SER B 1 101 ? 25.641 5.695 4.117 1 87.88 101 SER B O 1
ATOM 4325 N N . THR B 1 102 ? 25.312 3.564 4.574 1 82.88 102 THR B N 1
ATOM 4326 C CA . THR B 1 102 ? 25.094 3.805 5.996 1 82.88 102 THR B CA 1
ATOM 4327 C C . THR B 1 102 ? 26.391 4.262 6.664 1 82.88 102 THR B C 1
ATOM 4329 O O . THR B 1 102 ? 26.359 5.027 7.629 1 82.88 102 THR B O 1
ATOM 4332 N N . ARG B 1 103 ? 27.609 3.83 6.078 1 84.19 103 ARG B N 1
ATOM 4333 C CA . ARG B 1 103 ? 28.922 4.188 6.609 1 84.19 103 ARG B CA 1
ATOM 4334 C C . ARG B 1 103 ? 29.469 5.434 5.922 1 84.19 103 ARG B C 1
ATOM 4336 O O . ARG B 1 103 ? 30.531 5.945 6.301 1 84.19 103 ARG B O 1
ATOM 4343 N N . MET B 1 104 ? 28.797 5.887 4.957 1 87.88 104 MET B N 1
ATOM 4344 C CA . MET B 1 104 ? 29.234 7.027 4.156 1 87.88 104 MET B CA 1
ATOM 4345 C C . MET B 1 104 ? 30.641 6.812 3.615 1 87.88 104 MET B C 1
ATOM 4347 O O . MET B 1 104 ? 31.5 7.688 3.744 1 87.88 104 MET B O 1
ATOM 4351 N N . ASP B 1 105 ? 30.906 5.637 3.113 1 92.56 105 ASP B N 1
ATOM 4352 C CA . ASP B 1 105 ? 32.156 5.281 2.459 1 92.56 105 ASP B CA 1
ATOM 4353 C C . ASP B 1 105 ? 32.094 5.52 0.953 1 92.56 105 ASP B C 1
ATOM 4355 O O . ASP B 1 105 ? 31.766 4.605 0.189 1 92.56 105 ASP B O 1
ATOM 4359 N N . LYS B 1 106 ? 32.531 6.676 0.527 1 91 106 LYS B N 1
ATOM 4360 C CA . LYS B 1 106 ? 32.375 7.09 -0.864 1 91 106 LYS B CA 1
ATOM 4361 C C . LYS B 1 106 ? 33.156 6.176 -1.804 1 91 106 LYS B C 1
ATOM 4363 O O . LYS B 1 106 ? 32.656 5.82 -2.879 1 91 106 LYS B O 1
ATOM 4368 N N . GLU B 1 107 ? 34.344 5.918 -1.372 1 93.75 107 GLU B N 1
ATOM 4369 C CA . GLU B 1 107 ? 35.188 5.074 -2.219 1 93.75 107 GLU B CA 1
ATOM 4370 C C . GLU B 1 107 ? 34.5 3.734 -2.5 1 93.75 107 GLU B C 1
ATOM 4372 O O . GLU B 1 107 ? 34.406 3.307 -3.652 1 93.75 107 GLU B O 1
ATOM 4377 N N . GLU B 1 108 ? 34.031 3.133 -1.487 1 94.62 108 GLU B N 1
ATOM 4378 C CA . GLU B 1 108 ? 33.312 1.856 -1.655 1 94.62 108 GLU B CA 1
ATOM 4379 C C . GLU B 1 108 ? 32.062 2.023 -2.471 1 94.62 108 GLU B C 1
ATOM 4381 O O . GLU B 1 108 ? 31.719 1.169 -3.295 1 94.62 108 GLU B O 1
ATOM 4386 N N . LEU B 1 109 ? 31.375 3.074 -2.248 1 93.5 109 LEU B N 1
ATOM 4387 C CA . LEU B 1 109 ? 30.156 3.354 -2.984 1 93.5 109 LEU B CA 1
ATOM 4388 C C . LEU B 1 109 ? 30.422 3.469 -4.48 1 93.5 109 LEU B C 1
ATOM 4390 O O . LEU B 1 109 ? 29.719 2.873 -5.293 1 93.5 109 LEU B O 1
ATOM 4394 N N . LEU B 1 110 ? 31.438 4.207 -4.801 1 93.75 110 LEU B N 1
ATOM 4395 C CA . LEU B 1 110 ? 31.766 4.418 -6.203 1 93.75 110 LEU B CA 1
ATOM 4396 C C . LEU B 1 110 ? 32.219 3.117 -6.852 1 93.75 110 LEU B C 1
ATOM 4398 O O . LEU B 1 110 ? 31.828 2.803 -7.977 1 93.75 110 LEU B O 1
ATOM 4402 N N . ASN B 1 111 ? 33.031 2.404 -6.082 1 95.44 111 ASN B N 1
ATOM 4403 C CA . ASN B 1 111 ? 33.5 1.126 -6.598 1 95.44 111 ASN B CA 1
ATOM 4404 C C . ASN B 1 111 ? 32.344 0.154 -6.84 1 95.44 111 ASN B C 1
ATOM 4406 O O . ASN B 1 111 ? 32.281 -0.463 -7.906 1 95.44 111 ASN B O 1
ATOM 4410 N N . CYS B 1 112 ? 31.516 0.047 -5.867 1 95.44 112 CYS B N 1
ATOM 4411 C CA . CYS B 1 112 ? 30.375 -0.858 -5.973 1 95.44 112 CYS B CA 1
ATOM 4412 C C . CYS B 1 112 ? 29.422 -0.407 -7.07 1 95.44 112 CYS B C 1
ATOM 4414 O O . CYS B 1 112 ? 28.891 -1.233 -7.82 1 95.44 112 CYS B O 1
ATOM 4416 N N . THR B 1 113 ? 29.266 0.845 -7.191 1 94.06 113 THR B N 1
ATOM 4417 C CA . THR B 1 113 ? 28.344 1.373 -8.195 1 94.06 113 THR B CA 1
ATOM 4418 C C . THR B 1 113 ? 28.891 1.125 -9.602 1 94.06 113 THR B C 1
ATOM 4420 O O . THR B 1 113 ? 28.125 0.78 -10.516 1 94.06 113 THR B O 1
ATOM 4423 N N . ASN B 1 114 ? 30.156 1.396 -9.711 1 94.56 114 ASN B N 1
ATOM 4424 C CA . ASN B 1 114 ? 30.781 1.103 -10.992 1 94.56 114 ASN B CA 1
ATOM 4425 C C . ASN B 1 114 ? 30.609 -0.362 -11.383 1 94.56 114 ASN B C 1
ATOM 4427 O O . ASN B 1 114 ? 30.219 -0.663 -12.516 1 94.56 114 ASN B O 1
ATOM 4431 N N . LYS B 1 115 ? 30.844 -1.18 -10.453 1 96.19 115 LYS B N 1
ATOM 4432 C CA . LYS B 1 115 ? 30.688 -2.611 -10.688 1 96.19 115 LYS B CA 1
ATOM 4433 C C . LYS B 1 115 ? 29.234 -2.959 -11.016 1 96.19 115 LYS B C 1
ATOM 4435 O O . LYS B 1 115 ? 28.969 -3.777 -11.891 1 96.19 115 LYS B O 1
ATOM 4440 N N . LYS B 1 116 ? 28.344 -2.422 -10.281 1 95.25 116 LYS B N 1
ATOM 4441 C CA . LYS B 1 116 ? 26.922 -2.678 -10.5 1 95.25 116 LYS B CA 1
ATOM 4442 C C . LYS B 1 116 ? 26.516 -2.289 -11.922 1 95.25 116 LYS B C 1
ATOM 4444 O O . LYS B 1 116 ? 25.781 -3.031 -12.586 1 95.25 116 LYS B O 1
ATOM 4449 N N . TRP B 1 117 ? 26.984 -1.116 -12.375 1 93.94 117 TRP B N 1
ATOM 4450 C CA . TRP B 1 117 ? 26.625 -0.659 -13.711 1 93.94 117 TRP B CA 1
ATOM 4451 C C . TRP B 1 117 ? 27.203 -1.576 -14.773 1 93.94 117 TRP B C 1
ATOM 4453 O O . TRP B 1 117 ? 26.562 -1.854 -15.789 1 93.94 117 TRP B O 1
ATOM 4463 N N . ASP B 1 118 ? 28.422 -2.066 -14.57 1 96.31 118 ASP B N 1
ATOM 4464 C CA . ASP B 1 118 ? 29.016 -3.027 -15.492 1 96.31 118 ASP B CA 1
ATOM 4465 C C . ASP B 1 118 ? 28.156 -4.285 -15.609 1 96.31 118 ASP B C 1
ATOM 4467 O O . ASP B 1 118 ? 27.891 -4.762 -16.719 1 96.31 118 ASP B O 1
ATOM 4471 N N . LEU B 1 119 ? 27.797 -4.758 -14.5 1 96.5 119 LEU B N 1
ATOM 4472 C CA . LEU B 1 119 ? 26.984 -5.969 -14.469 1 96.5 119 LEU B CA 1
ATOM 4473 C C . LEU B 1 119 ? 25.625 -5.73 -15.117 1 96.5 119 LEU B C 1
ATOM 4475 O O . LEU B 1 119 ? 25.109 -6.59 -15.828 1 96.5 119 LEU B O 1
ATOM 4479 N N . ARG B 1 120 ? 25.078 -4.629 -14.852 1 94.94 120 ARG B N 1
ATOM 4480 C CA . ARG B 1 120 ? 23.781 -4.289 -15.438 1 94.94 120 ARG B CA 1
ATOM 4481 C C . ARG B 1 120 ? 23.859 -4.211 -16.953 1 94.94 120 ARG B C 1
ATOM 4483 O O . ARG B 1 120 ? 22.953 -4.641 -17.656 1 94.94 120 ARG B O 1
ATOM 4490 N N . MET B 1 121 ? 24.938 -3.59 -17.484 1 95.19 121 MET B N 1
ATOM 4491 C CA . MET B 1 121 ? 25.141 -3.529 -18.922 1 95.19 121 MET B CA 1
ATOM 4492 C C . MET B 1 121 ? 25.219 -4.93 -19.531 1 95.19 121 MET B C 1
ATOM 4494 O O . MET B 1 121 ? 24.641 -5.195 -20.578 1 95.19 121 MET B O 1
ATOM 4498 N N . LEU B 1 122 ? 25.938 -5.773 -18.797 1 96.44 122 LEU B N 1
ATOM 4499 C CA . LEU B 1 122 ? 26.047 -7.16 -19.25 1 96.44 122 LEU B CA 1
ATOM 4500 C C . LEU B 1 122 ? 24.672 -7.84 -19.234 1 96.44 122 LEU B C 1
ATOM 4502 O O . LEU B 1 122 ? 24.312 -8.523 -20.188 1 96.44 122 LEU B O 1
ATOM 4506 N N . LEU B 1 123 ? 23.969 -7.672 -18.156 1 97 123 LEU B N 1
ATOM 4507 C CA . LEU B 1 123 ? 22.641 -8.25 -18.031 1 97 123 LEU B CA 1
ATOM 4508 C C . LEU B 1 123 ? 21.719 -7.754 -19.125 1 97 123 LEU B C 1
ATOM 4510 O O . LEU B 1 123 ? 20.969 -8.539 -19.719 1 97 123 LEU B O 1
ATOM 4514 N N . ASN B 1 124 ? 21.781 -6.48 -19.391 1 95.69 124 ASN B N 1
ATOM 4515 C CA . ASN B 1 124 ? 20.938 -5.887 -20.422 1 95.69 124 ASN B CA 1
ATOM 4516 C C . ASN B 1 124 ? 21.297 -6.406 -21.812 1 95.69 124 ASN B C 1
ATOM 4518 O O . ASN B 1 124 ? 20.438 -6.527 -22.688 1 95.69 124 ASN B O 1
ATOM 4522 N N . SER B 1 125 ? 22.594 -6.629 -22.031 1 96.5 125 SER B N 1
ATOM 4523 C CA . SER B 1 125 ? 23.031 -7.129 -23.344 1 96.5 125 SER B CA 1
ATOM 4524 C C . SER B 1 125 ? 22.438 -8.5 -23.625 1 96.5 125 SER B C 1
ATOM 4526 O O . SER B 1 125 ? 22.344 -8.914 -24.781 1 96.5 125 SER B O 1
ATOM 4528 N N . LEU B 1 126 ? 22.016 -9.18 -22.516 1 98 126 LEU B N 1
ATOM 4529 C CA . LEU B 1 126 ? 21.422 -10.5 -22.656 1 98 126 LEU B CA 1
ATOM 4530 C C . LEU B 1 126 ? 19.922 -10.406 -22.906 1 98 126 LEU B C 1
ATOM 4532 O O . LEU B 1 126 ? 19.281 -11.383 -23.297 1 98 126 LEU B O 1
ATOM 4536 N N . TRP B 1 127 ? 19.344 -9.312 -22.734 1 97.75 127 TRP B N 1
ATOM 4537 C CA . TRP B 1 127 ? 17.891 -9.133 -22.812 1 97.75 127 TRP B CA 1
ATOM 4538 C C . TRP B 1 127 ? 17.453 -9.008 -24.281 1 97.75 127 TRP B C 1
ATOM 4540 O O . TRP B 1 127 ? 18.047 -8.266 -25.047 1 97.75 127 TRP B O 1
ATOM 4550 N N . VAL B 1 128 ? 16.469 -9.727 -24.641 1 98.31 128 VAL B N 1
ATOM 4551 C CA . VAL B 1 128 ? 15.805 -9.617 -25.938 1 98.31 128 VAL B CA 1
ATOM 4552 C C . VAL B 1 128 ? 14.438 -8.969 -25.766 1 98.31 128 VAL B C 1
ATOM 4554 O O . VAL B 1 128 ? 13.492 -9.609 -25.281 1 98.31 128 VAL B O 1
ATOM 4557 N N . ASP B 1 129 ? 14.398 -7.789 -26.219 1 97.19 129 ASP B N 1
ATOM 4558 C CA . ASP B 1 129 ? 13.172 -7.004 -26.109 1 97.19 129 ASP B CA 1
ATOM 4559 C C . ASP B 1 129 ? 12.125 -7.488 -27.109 1 97.19 129 ASP B C 1
ATOM 4561 O O . ASP B 1 129 ? 12.43 -7.711 -28.281 1 97.19 129 ASP B O 1
ATOM 4565 N N . LYS B 1 130 ? 10.875 -7.684 -26.609 1 98.38 130 LYS B N 1
ATOM 4566 C CA . LYS B 1 130 ? 9.797 -8.172 -27.469 1 98.38 130 LYS B CA 1
ATOM 4567 C C . LYS B 1 130 ? 8.547 -7.297 -27.344 1 98.38 130 LYS B C 1
ATOM 4569 O O . LYS B 1 130 ? 7.438 -7.742 -27.625 1 98.38 130 LYS B O 1
ATOM 4574 N N . TRP B 1 131 ? 8.719 -6.098 -26.891 1 97.69 131 TRP B N 1
ATOM 4575 C CA . TRP B 1 131 ? 7.641 -5.125 -26.734 1 97.69 131 TRP B CA 1
ATOM 4576 C C . TRP B 1 131 ? 6.879 -4.957 -28.047 1 97.69 131 TRP B C 1
ATOM 4578 O O . TRP B 1 131 ? 5.645 -4.902 -28.047 1 97.69 131 TRP B O 1
ATOM 4588 N N . ASP B 1 132 ? 7.562 -4.996 -29.156 1 97.31 132 ASP B N 1
ATOM 4589 C CA . ASP B 1 132 ? 6.965 -4.746 -30.453 1 97.31 132 ASP B CA 1
ATOM 4590 C C . ASP B 1 132 ? 6.199 -5.969 -30.953 1 97.31 132 ASP B C 1
ATOM 4592 O O . ASP B 1 132 ? 5.43 -5.883 -31.922 1 97.31 132 ASP B O 1
ATOM 4596 N N . GLU B 1 133 ? 6.309 -7.016 -30.219 1 97.56 133 GLU B N 1
ATOM 4597 C CA . GLU B 1 133 ? 5.734 -8.258 -30.719 1 97.56 133 GLU B CA 1
ATOM 4598 C C . GLU B 1 133 ? 4.383 -8.547 -30.062 1 97.56 133 GLU B C 1
ATOM 4600 O O . GLU B 1 133 ? 3.693 -9.492 -30.438 1 97.56 133 GLU B O 1
ATOM 4605 N N . ILE B 1 134 ? 4.012 -7.734 -29.141 1 98.38 134 ILE B N 1
ATOM 4606 C CA . ILE B 1 134 ? 2.709 -7.934 -28.516 1 98.38 134 ILE B CA 1
ATOM 4607 C C . ILE B 1 134 ? 1.787 -6.766 -28.859 1 98.38 134 ILE B C 1
ATOM 4609 O O . ILE B 1 134 ? 2.254 -5.699 -29.266 1 98.38 134 ILE B O 1
ATOM 4613 N N . GLU B 1 135 ? 0.504 -6.988 -28.812 1 98.56 135 GLU B N 1
ATOM 4614 C CA . GLU B 1 135 ? -0.509 -5.945 -28.938 1 98.56 135 GLU B CA 1
ATOM 4615 C C . GLU B 1 135 ? -1.201 -5.68 -27.609 1 98.56 135 GLU B C 1
ATOM 4617 O O . GLU B 1 135 ? -1.519 -6.613 -26.875 1 98.56 135 GLU B O 1
ATOM 4622 N N . VAL B 1 136 ? -1.355 -4.414 -27.312 1 98.75 136 VAL B N 1
ATOM 4623 C CA . VAL B 1 136 ? -1.985 -4.023 -26.062 1 98.75 136 VAL B CA 1
ATOM 4624 C C . VAL B 1 136 ? -3.166 -3.098 -26.344 1 98.75 136 VAL B C 1
ATOM 4626 O O . VAL B 1 136 ? -3.068 -2.189 -27.172 1 98.75 136 VAL B O 1
ATOM 4629 N N . LEU B 1 137 ? -4.324 -3.355 -25.781 1 98.75 137 LEU B N 1
ATOM 4630 C CA . LEU B 1 137 ? -5.488 -2.48 -25.75 1 98.75 137 LEU B CA 1
ATOM 4631 C C . LEU B 1 137 ? -5.777 -2.004 -24.328 1 98.75 137 LEU B C 1
ATOM 4633 O O . LEU B 1 137 ? -5.641 -2.77 -23.375 1 98.75 137 LEU B O 1
ATOM 4637 N N . ALA B 1 138 ? -6.168 -0.784 -24.188 1 98.56 138 ALA B N 1
ATOM 4638 C CA . ALA B 1 138 ? -6.387 -0.303 -22.828 1 98.56 138 ALA B CA 1
ATOM 4639 C C . ALA B 1 138 ? -7.34 0.891 -22.812 1 98.56 138 ALA B C 1
ATOM 4641 O O . ALA B 1 138 ? -7.441 1.621 -23.812 1 98.56 138 ALA B O 1
ATOM 4642 N N . LEU B 1 139 ? -8.047 1.075 -21.75 1 98.38 139 LEU B N 1
ATOM 4643 C CA . LEU B 1 139 ? -8.656 2.352 -21.391 1 98.38 139 LEU B CA 1
ATOM 4644 C C . LEU B 1 139 ? -7.59 3.357 -20.953 1 98.38 139 LEU B C 1
ATOM 4646 O O . LEU B 1 139 ? -6.395 3.1 -21.094 1 98.38 139 LEU B O 1
ATOM 4650 N N . ASN B 1 140 ? -8.016 4.578 -20.578 1 96.88 140 ASN B N 1
ATOM 4651 C CA . ASN B 1 140 ? -7.117 5.59 -20.031 1 96.88 140 ASN B CA 1
ATOM 4652 C C . ASN B 1 140 ? -7.273 5.715 -18.516 1 96.88 140 ASN B C 1
ATOM 4654 O O . ASN B 1 140 ? -8.336 5.422 -17.969 1 96.88 140 ASN B O 1
ATOM 4658 N N . ASP B 1 141 ? -6.203 6.086 -17.859 1 97 141 ASP B N 1
ATOM 4659 C CA . ASP B 1 141 ? -6.328 6.422 -16.453 1 97 141 ASP B CA 1
ATOM 4660 C C . ASP B 1 141 ? -7.391 7.5 -16.234 1 97 141 ASP B C 1
ATOM 4662 O O . ASP B 1 141 ? -7.398 8.516 -16.938 1 97 141 ASP B O 1
ATOM 4666 N N . GLY B 1 142 ? -8.258 7.258 -15.25 1 96.62 142 GLY B N 1
ATOM 4667 C CA . GLY B 1 142 ? -9.336 8.195 -14.969 1 96.62 142 GLY B CA 1
ATOM 4668 C C . GLY B 1 142 ? -10.68 7.738 -15.5 1 96.62 142 GLY B C 1
ATOM 4669 O O . GLY B 1 142 ? -11.727 8.219 -15.055 1 96.62 142 GLY B O 1
ATOM 4670 N N . ASP B 1 143 ? -10.656 6.746 -16.453 1 97.62 143 ASP B N 1
ATOM 4671 C CA . ASP B 1 143 ? -11.906 6.215 -17 1 97.62 143 ASP B CA 1
ATOM 4672 C C . ASP B 1 143 ? -12.672 5.418 -15.938 1 97.62 143 ASP B C 1
ATOM 4674 O O . ASP B 1 143 ? -12.062 4.812 -15.047 1 97.62 143 ASP B O 1
ATOM 4678 N N . GLU B 1 144 ? -13.984 5.418 -16.047 1 98 144 GLU B N 1
ATOM 4679 C CA . GLU B 1 144 ? -14.82 4.543 -15.242 1 98 144 GLU B CA 1
ATOM 4680 C C . GLU B 1 144 ? -15.039 3.195 -15.922 1 98 144 GLU B C 1
ATOM 4682 O O . GLU B 1 144 ? -15.078 3.117 -17.156 1 98 144 GLU B O 1
ATOM 4687 N N . ALA B 1 145 ? -15.086 2.156 -15.156 1 98.56 145 ALA B N 1
ATOM 4688 C CA . ALA B 1 145 ? -15.352 0.816 -15.672 1 98.56 145 ALA B CA 1
ATOM 4689 C C . ALA B 1 145 ? -16.297 0.05 -14.75 1 98.56 145 ALA B C 1
ATOM 4691 O O . ALA B 1 145 ? -16.266 0.238 -13.531 1 98.56 145 ALA B O 1
ATOM 4692 N N . LYS B 1 146 ? -17.109 -0.791 -15.336 1 98.38 146 LYS B N 1
ATOM 4693 C CA . LYS B 1 146 ? -18 -1.667 -14.586 1 98.38 146 LYS B CA 1
ATOM 4694 C C . LYS B 1 146 ? -17.297 -2.947 -14.164 1 98.38 146 LYS B C 1
ATOM 4696 O O . LYS B 1 146 ? -16.266 -3.316 -14.742 1 98.38 146 LYS B O 1
ATOM 4701 N N . SER B 1 147 ? -17.875 -3.543 -13.148 1 97.81 147 SER B N 1
ATOM 4702 C CA . SER B 1 147 ? -17.391 -4.859 -12.75 1 97.81 147 SER B CA 1
ATOM 4703 C C . SER B 1 147 ? -17.312 -5.809 -13.938 1 97.81 147 SER B C 1
ATOM 4705 O O . SER B 1 147 ? -18.234 -5.84 -14.773 1 97.81 147 SER B O 1
ATOM 4707 N N . MET B 1 148 ? -16.141 -6.48 -14.109 1 96.94 148 MET B N 1
ATOM 4708 C CA . MET B 1 148 ? -15.898 -7.543 -15.078 1 96.94 148 MET B CA 1
ATOM 4709 C C . MET B 1 148 ? -15.68 -6.965 -16.469 1 96.94 148 MET B C 1
ATOM 4711 O O . MET B 1 148 ? -15.43 -7.707 -17.422 1 96.94 148 MET B O 1
ATOM 4715 N N . GLU B 1 149 ? -15.742 -5.656 -16.609 1 98.25 149 GLU B N 1
ATOM 4716 C CA . GLU B 1 149 ? -15.43 -5.035 -17.891 1 98.25 149 GLU B CA 1
ATOM 4717 C C . GLU B 1 149 ? -13.93 -5.047 -18.156 1 98.25 149 GLU B C 1
ATOM 4719 O O . GLU B 1 149 ? -13.148 -4.535 -17.359 1 98.25 149 GLU B O 1
ATOM 4724 N N . PRO B 1 150 ? -13.539 -5.641 -19.297 1 98.75 150 PRO B N 1
ATOM 4725 C CA . PRO B 1 150 ? -12.109 -5.566 -19.609 1 98.75 150 PRO B CA 1
ATOM 4726 C C . PRO B 1 150 ? -11.609 -4.129 -19.734 1 98.75 150 PRO B C 1
ATOM 4728 O O . PRO B 1 150 ? -12.25 -3.301 -20.375 1 98.75 150 PRO B O 1
ATOM 4731 N N . VAL B 1 151 ? -10.492 -3.797 -19.094 1 98.88 151 VAL B N 1
ATOM 4732 C CA . VAL B 1 151 ? -9.945 -2.443 -19.141 1 98.88 151 VAL B CA 1
ATOM 4733 C C . VAL B 1 151 ? -8.539 -2.469 -19.734 1 98.88 151 VAL B C 1
ATOM 4735 O O . VAL B 1 151 ? -8.008 -1.428 -20.125 1 98.88 151 VAL B O 1
ATOM 4738 N N . PHE B 1 152 ? -7.934 -3.568 -19.859 1 98.81 152 PHE B N 1
ATOM 4739 C CA . PHE B 1 152 ? -6.57 -3.811 -20.312 1 98.81 152 PHE B CA 1
ATOM 4740 C C . PHE B 1 152 ? -6.449 -5.188 -20.953 1 98.81 152 PHE B C 1
ATOM 4742 O O . PHE B 1 152 ? -6.922 -6.18 -20.406 1 98.81 152 PHE B O 1
ATOM 4749 N N . VAL B 1 153 ? -5.91 -5.297 -22.172 1 98.88 153 VAL B N 1
ATOM 4750 C CA . VAL B 1 153 ? -5.793 -6.555 -22.906 1 98.88 153 VAL B CA 1
ATOM 4751 C C . VAL B 1 153 ? -4.391 -6.676 -23.5 1 98.88 153 VAL B C 1
ATOM 4753 O O . VAL B 1 153 ? -3.844 -5.703 -24.016 1 98.88 153 VAL B O 1
ATOM 4756 N N . ILE B 1 154 ? -3.783 -7.785 -23.375 1 98.88 154 ILE B N 1
ATOM 4757 C CA . ILE B 1 154 ? -2.51 -8.109 -24.016 1 98.88 154 ILE B CA 1
ATOM 4758 C C . ILE B 1 154 ? -2.686 -9.305 -24.938 1 98.88 154 ILE B C 1
ATOM 4760 O O . ILE B 1 154 ? -3.207 -10.344 -24.531 1 98.88 154 ILE B O 1
ATOM 4764 N N . GLU B 1 155 ? -2.303 -9.227 -26.109 1 98.69 155 GLU B N 1
ATOM 4765 C CA . GLU B 1 155 ? -2.295 -10.312 -27.078 1 98.69 155 GLU B CA 1
ATOM 4766 C C . GLU B 1 155 ? -0.875 -10.625 -27.547 1 98.69 155 GLU B C 1
ATOM 4768 O O . GLU B 1 155 ? -0.141 -9.727 -27.969 1 98.69 155 GLU B O 1
ATOM 4773 N N . GLY B 1 156 ? -0.493 -11.836 -27.406 1 98.56 156 GLY B N 1
ATOM 4774 C CA . GLY B 1 156 ? 0.834 -12.234 -27.844 1 98.56 156 GLY B CA 1
ATOM 4775 C C . GLY B 1 156 ? 1.309 -13.531 -27.203 1 98.56 156 GLY B C 1
ATOM 4776 O O . GLY B 1 156 ? 0.513 -14.266 -26.625 1 98.56 156 GLY B O 1
ATOM 4777 N N . ASN B 1 157 ? 2.586 -13.898 -27.469 1 98.38 157 ASN B N 1
ATOM 4778 C CA . ASN B 1 157 ? 3.225 -15.055 -26.859 1 98.38 157 ASN B CA 1
ATOM 4779 C C . ASN B 1 157 ? 3.48 -14.836 -25.359 1 98.38 157 ASN B C 1
ATOM 4781 O O . ASN B 1 157 ? 4.273 -13.977 -24.984 1 98.38 157 ASN B O 1
ATOM 4785 N N . PRO B 1 158 ? 2.822 -15.625 -24.531 1 98.19 158 PRO B N 1
ATOM 4786 C CA . PRO B 1 158 ? 2.93 -15.375 -23.094 1 98.19 158 PRO B CA 1
ATOM 4787 C C . PRO B 1 158 ? 4.344 -15.586 -22.562 1 98.19 158 PRO B C 1
ATOM 4789 O O . PRO B 1 158 ? 4.676 -15.125 -21.469 1 98.19 158 PRO B O 1
ATOM 4792 N N . VAL B 1 159 ? 5.211 -16.234 -23.25 1 98 159 VAL B N 1
ATOM 4793 C CA . VAL B 1 159 ? 6.613 -16.391 -22.859 1 98 159 VAL B CA 1
ATOM 4794 C C . VAL B 1 159 ? 7.234 -15.008 -22.641 1 98 159 VAL B C 1
ATOM 4796 O O . VAL B 1 159 ? 8.133 -14.852 -21.812 1 98 159 VAL B O 1
ATOM 4799 N N . TYR B 1 160 ? 6.684 -14 -23.375 1 98.31 160 TYR B N 1
ATOM 4800 C CA . TYR B 1 160 ? 7.301 -12.68 -23.359 1 98.31 160 TYR B CA 1
ATOM 4801 C C . TYR B 1 160 ? 6.762 -11.844 -22.203 1 98.31 160 TYR B C 1
ATOM 4803 O O . TYR B 1 160 ? 7.355 -10.828 -21.828 1 98.31 160 TYR B O 1
ATOM 4811 N N . PHE B 1 161 ? 5.621 -12.172 -21.609 1 98.56 161 PHE B N 1
ATOM 4812 C CA . PHE B 1 161 ? 5.035 -11.203 -20.688 1 98.56 161 PHE B CA 1
ATOM 4813 C C . PHE B 1 161 ? 4.254 -11.898 -19.578 1 98.56 161 PHE B C 1
ATOM 4815 O O . PHE B 1 161 ? 3.805 -11.258 -18.625 1 98.56 161 PHE B O 1
ATOM 4822 N N . GLY B 1 162 ? 4.035 -13.227 -19.672 1 98.25 162 GLY B N 1
ATOM 4823 C CA . GLY B 1 162 ? 3.182 -13.938 -18.734 1 98.25 162 GLY B CA 1
ATOM 4824 C C . GLY B 1 162 ? 3.602 -13.766 -17.281 1 98.25 162 GLY B C 1
ATOM 4825 O O . GLY B 1 162 ? 2.76 -13.758 -16.391 1 98.25 162 GLY B O 1
ATOM 4826 N N . TYR B 1 163 ? 4.938 -13.617 -17.031 1 97.81 163 TYR B N 1
ATOM 4827 C CA . TYR B 1 163 ? 5.461 -13.492 -15.672 1 97.81 163 TYR B CA 1
ATOM 4828 C C . TYR B 1 163 ? 5.125 -12.133 -15.078 1 97.81 163 TYR B C 1
ATOM 4830 O O . TYR B 1 163 ? 5.246 -11.93 -13.867 1 97.81 163 TYR B O 1
ATOM 4838 N N . LEU B 1 164 ? 4.613 -11.148 -15.828 1 98.56 164 LEU B N 1
ATOM 4839 C CA . LEU B 1 164 ? 4.34 -9.797 -15.359 1 98.56 164 LEU B CA 1
ATOM 4840 C C . LEU B 1 164 ? 2.941 -9.703 -14.758 1 98.56 164 LEU B C 1
ATOM 4842 O O . LEU B 1 164 ? 2.574 -8.672 -14.195 1 98.56 164 LEU B O 1
ATOM 4846 N N . GLU B 1 165 ? 2.139 -10.719 -14.805 1 98.44 165 GLU B N 1
ATOM 4847 C CA . GLU B 1 165 ? 0.729 -10.68 -14.422 1 98.44 165 GLU B CA 1
ATOM 4848 C C . GLU B 1 165 ? 0.558 -10.148 -13.008 1 98.44 165 GLU B C 1
ATOM 4850 O O . GLU B 1 165 ? -0.277 -9.273 -12.766 1 98.44 165 GLU B O 1
ATOM 4855 N N . THR B 1 166 ? 1.374 -10.695 -12.07 1 97.94 166 THR B N 1
ATOM 4856 C CA . THR B 1 166 ? 1.261 -10.297 -10.672 1 97.94 166 THR B CA 1
ATOM 4857 C C . THR B 1 166 ? 1.39 -8.781 -10.531 1 97.94 166 THR B C 1
ATOM 4859 O O . THR B 1 166 ? 0.58 -8.141 -9.859 1 97.94 166 THR B O 1
ATOM 4862 N N . LEU B 1 167 ? 2.385 -8.203 -11.188 1 98.5 167 LEU B N 1
ATOM 4863 C CA . LEU B 1 167 ? 2.678 -6.781 -11.086 1 98.5 167 LEU B CA 1
ATOM 4864 C C . LEU B 1 167 ? 1.572 -5.953 -11.727 1 98.5 167 LEU B C 1
ATOM 4866 O O . LEU B 1 167 ? 1.156 -4.93 -11.172 1 98.5 167 LEU B O 1
ATOM 4870 N N . LEU B 1 168 ? 1.161 -6.391 -12.914 1 98.81 168 LEU B N 1
ATOM 4871 C CA . LEU B 1 168 ? 0.135 -5.652 -13.641 1 98.81 168 LEU B CA 1
ATOM 4872 C C . LEU B 1 168 ? -1.155 -5.574 -12.828 1 98.81 168 LEU B C 1
ATOM 4874 O O . LEU B 1 168 ? -1.756 -4.504 -12.711 1 98.81 168 LEU B O 1
ATOM 4878 N N . LEU B 1 169 ? -1.515 -6.668 -12.266 1 98.75 169 LEU B N 1
ATOM 4879 C CA . LEU B 1 169 ? -2.697 -6.695 -11.406 1 98.75 169 LEU B CA 1
ATOM 4880 C C . LEU B 1 169 ? -2.512 -5.797 -10.195 1 98.75 169 LEU B C 1
ATOM 4882 O O . LEU B 1 169 ? -3.418 -5.047 -9.828 1 98.75 169 LEU B O 1
ATOM 4886 N N . GLY B 1 170 ? -1.378 -5.844 -9.586 1 98.5 170 GLY B N 1
ATOM 4887 C CA . GLY B 1 170 ? -1.114 -5.121 -8.352 1 98.5 170 GLY B CA 1
ATOM 4888 C C . GLY B 1 170 ? -1.177 -3.617 -8.516 1 98.5 170 GLY B C 1
ATOM 4889 O O . GLY B 1 170 ? -1.8 -2.924 -7.715 1 98.5 170 GLY B O 1
ATOM 4890 N N . VAL B 1 171 ? -0.531 -3.082 -9.562 1 98.56 171 VAL B N 1
ATOM 4891 C CA . VAL B 1 171 ? -0.48 -1.636 -9.75 1 98.56 171 VAL B CA 1
ATOM 4892 C C . VAL B 1 171 ? -1.875 -1.107 -10.078 1 98.56 171 VAL B C 1
ATOM 4894 O O . VAL B 1 171 ? -2.258 -0.024 -9.625 1 98.56 171 VAL B O 1
ATOM 4897 N N . MET B 1 172 ? -2.68 -1.836 -10.844 1 98.75 172 MET B N 1
ATOM 4898 C CA . MET B 1 172 ? -4.043 -1.42 -11.164 1 98.75 172 MET B CA 1
ATOM 4899 C C . MET B 1 172 ? -4.938 -1.486 -9.93 1 98.75 172 MET B C 1
ATOM 4901 O O . MET B 1 172 ? -5.742 -0.585 -9.695 1 98.75 172 MET B O 1
ATOM 4905 N N . ALA B 1 173 ? -4.766 -2.557 -9.172 1 98.62 173 ALA B N 1
ATOM 4906 C CA . ALA B 1 173 ? -5.578 -2.705 -7.965 1 98.62 173 ALA B CA 1
ATOM 4907 C C . ALA B 1 173 ? -5.34 -1.549 -7 1 98.62 173 ALA B C 1
ATOM 4909 O O . ALA B 1 173 ? -6.293 -0.952 -6.488 1 98.62 173 ALA B O 1
ATOM 4910 N N . ARG B 1 174 ? -4.137 -1.2 -6.766 1 98.31 174 ARG B N 1
ATOM 4911 C CA . ARG B 1 174 ? -3.779 -0.145 -5.824 1 98.31 174 ARG B CA 1
ATOM 4912 C C . ARG B 1 174 ? -4.328 1.204 -6.277 1 98.31 174 ARG B C 1
ATOM 4914 O O . ARG B 1 174 ? -5.07 1.858 -5.543 1 98.31 174 ARG B O 1
ATOM 4921 N N . ALA B 1 175 ? -3.936 1.583 -7.453 1 98.31 175 ALA B N 1
ATOM 4922 C CA . ALA B 1 175 ? -4.273 2.92 -7.934 1 98.31 175 ALA B CA 1
ATOM 4923 C C . ALA B 1 175 ? -5.781 3.072 -8.117 1 98.31 175 ALA B C 1
ATOM 4925 O O . ALA B 1 175 ? -6.352 4.109 -7.773 1 98.31 175 ALA B O 1
ATOM 4926 N N . SER B 1 176 ? -6.441 2.051 -8.633 1 98.81 176 SER B N 1
ATOM 4927 C CA . SER B 1 176 ? -7.879 2.129 -8.867 1 98.81 176 SER B CA 1
ATOM 4928 C C . SER B 1 176 ? -8.648 2.152 -7.551 1 98.81 176 SER B C 1
ATOM 4930 O O . SER B 1 176 ? -9.695 2.797 -7.449 1 98.81 176 SER B O 1
ATOM 4932 N N . SER B 1 177 ? -8.164 1.389 -6.551 1 98.5 177 SER B N 1
ATOM 4933 C CA . SER B 1 177 ? -8.812 1.428 -5.242 1 98.5 177 SER B CA 1
ATOM 4934 C C . SER B 1 177 ? -8.828 2.844 -4.676 1 98.5 177 SER B C 1
ATOM 4936 O O . SER B 1 177 ? -9.883 3.336 -4.254 1 98.5 177 SER B O 1
ATOM 4938 N N . THR B 1 178 ? -7.684 3.469 -4.668 1 98.19 178 THR B N 1
ATOM 4939 C CA . THR B 1 178 ? -7.566 4.824 -4.141 1 98.19 178 THR B CA 1
ATOM 4940 C C . THR B 1 178 ? -8.398 5.801 -4.969 1 98.19 178 THR B C 1
ATOM 4942 O O . THR B 1 178 ? -9.141 6.613 -4.418 1 98.19 178 THR B O 1
ATOM 4945 N N . ALA B 1 179 ? -8.25 5.715 -6.285 1 98.44 179 ALA B N 1
ATOM 4946 C CA . ALA B 1 179 ? -8.977 6.625 -7.168 1 98.44 179 ALA B CA 1
ATOM 4947 C C . ALA B 1 179 ? -10.484 6.504 -6.969 1 98.44 179 ALA B C 1
ATOM 4949 O O . ALA B 1 179 ? -11.195 7.512 -6.953 1 98.44 179 ALA B O 1
ATOM 4950 N N . THR B 1 180 ? -10.969 5.297 -6.871 1 98.75 180 THR B N 1
ATOM 4951 C CA . THR B 1 180 ? -12.398 5.062 -6.703 1 98.75 180 THR B CA 1
ATOM 4952 C C . THR B 1 180 ? -12.898 5.668 -5.395 1 98.75 180 THR B C 1
ATOM 4954 O O . THR B 1 180 ? -13.953 6.309 -5.363 1 98.75 180 THR B O 1
ATOM 4957 N N . ALA B 1 181 ? -12.172 5.438 -4.34 1 98.12 181 ALA B N 1
ATOM 4958 C CA . ALA B 1 181 ? -12.531 6.012 -3.049 1 98.12 181 ALA B CA 1
ATOM 4959 C C . ALA B 1 181 ? -12.547 7.539 -3.113 1 98.12 181 ALA B C 1
ATOM 4961 O O . ALA B 1 181 ? -13.461 8.18 -2.592 1 98.12 181 ALA B O 1
ATOM 4962 N N . VAL B 1 182 ? -11.531 8.125 -3.711 1 98.19 182 VAL B N 1
ATOM 4963 C CA . VAL B 1 182 ? -11.414 9.578 -3.82 1 98.19 182 VAL B CA 1
ATOM 4964 C C . VAL B 1 182 ? -12.57 10.125 -4.656 1 98.19 182 VAL B C 1
ATOM 4966 O O . VAL B 1 182 ? -13.18 11.133 -4.293 1 98.19 182 VAL B O 1
ATOM 4969 N N . LYS B 1 183 ? -12.836 9.469 -5.766 1 98.31 183 LYS B N 1
ATOM 4970 C CA . LYS B 1 183 ? -13.906 9.922 -6.648 1 98.31 183 LYS B CA 1
ATOM 4971 C C . LYS B 1 183 ? -15.242 9.969 -5.906 1 98.31 183 LYS B C 1
ATOM 4973 O O . LYS B 1 183 ? -16.031 10.898 -6.094 1 98.31 183 LYS B O 1
ATOM 4978 N N . LYS B 1 184 ? -15.492 9 -5.109 1 98.25 184 LYS B N 1
ATOM 4979 C CA . LYS B 1 184 ? -16.734 8.945 -4.344 1 98.25 184 LYS B CA 1
ATOM 4980 C C . LYS B 1 184 ? -16.875 10.164 -3.445 1 98.25 184 LYS B C 1
ATOM 4982 O O . LYS B 1 184 ? -17.953 10.773 -3.389 1 98.25 184 LYS B O 1
ATOM 4987 N N . VAL B 1 185 ? -15.844 10.547 -2.75 1 98.19 185 VAL B N 1
ATOM 4988 C CA . VAL B 1 185 ? -15.938 11.68 -1.833 1 98.19 185 VAL B CA 1
ATOM 4989 C C . VAL B 1 185 ? -15.961 12.984 -2.623 1 98.19 185 VAL B C 1
ATOM 4991 O O . VAL B 1 185 ? -16.609 13.945 -2.217 1 98.19 185 VAL B O 1
ATOM 4994 N N . VAL B 1 186 ? -15.227 13.078 -3.721 1 98.25 186 VAL B N 1
ATOM 4995 C CA . VAL B 1 186 ? -15.25 14.258 -4.578 1 98.25 186 VAL B CA 1
ATOM 4996 C C . VAL B 1 186 ? -16.672 14.492 -5.086 1 98.25 186 VAL B C 1
ATOM 4998 O O . VAL B 1 186 ? -17.172 15.625 -5.051 1 98.25 186 VAL B O 1
ATOM 5001 N N . ASN B 1 187 ? -17.312 13.406 -5.535 1 98.19 187 ASN B N 1
ATOM 5002 C CA . ASN B 1 187 ? -18.703 13.516 -5.996 1 98.19 187 ASN B CA 1
ATOM 5003 C C . ASN B 1 187 ? -19.625 13.953 -4.871 1 98.19 187 ASN B C 1
ATOM 5005 O O . ASN B 1 187 ? -20.5 14.797 -5.074 1 98.19 187 ASN B O 1
ATOM 5009 N N . ALA B 1 188 ? -19.422 13.438 -3.705 1 98.44 188 ALA B N 1
ATOM 5010 C CA . ALA B 1 188 ? -20.25 13.758 -2.553 1 98.44 188 ALA B CA 1
ATOM 5011 C C . ALA B 1 188 ? -20.094 15.219 -2.148 1 98.44 188 ALA B C 1
ATOM 5013 O O . ALA B 1 188 ? -21.047 15.836 -1.654 1 98.44 188 ALA B O 1
ATOM 5014 N N . ALA B 1 189 ? -18.938 15.805 -2.363 1 98.25 189 ALA B N 1
ATOM 5015 C CA . ALA B 1 189 ?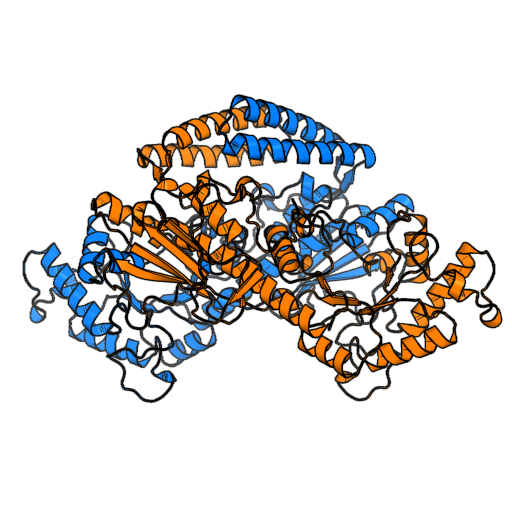 -18.609 17.156 -1.905 1 98.25 189 ALA B CA 1
ATOM 5016 C C . ALA B 1 189 ? -19.234 18.203 -2.805 1 98.25 189 ALA B C 1
ATOM 5018 O O . ALA B 1 189 ? -19.234 19.391 -2.477 1 98.25 189 ALA B O 1
ATOM 5019 N N . LYS B 1 190 ? -19.797 17.828 -3.975 1 97.12 190 LYS B N 1
ATOM 5020 C CA . LYS B 1 190 ? -20.547 18.688 -4.875 1 97.12 190 LYS B CA 1
ATOM 5021 C C . LYS B 1 190 ? -19.766 19.953 -5.227 1 97.12 190 LYS B C 1
ATOM 5023 O O . LYS B 1 190 ? -20.297 21.062 -5.125 1 97.12 190 LYS B O 1
ATOM 5028 N N . GLY B 1 191 ? -18.531 19.719 -5.57 1 96.25 191 GLY B N 1
ATOM 5029 C CA . GLY B 1 191 ? -17.734 20.828 -6.082 1 96.25 191 GLY B CA 1
ATOM 5030 C C . GLY B 1 191 ? -16.828 21.453 -5.039 1 96.25 191 GLY B C 1
ATOM 5031 O O . GLY B 1 191 ? -15.875 22.156 -5.379 1 96.25 191 GLY B O 1
ATOM 5032 N N . LYS B 1 192 ? -17.062 21.234 -3.768 1 97.62 192 LYS B N 1
ATOM 5033 C CA . LYS B 1 192 ? -16.172 21.734 -2.732 1 97.62 192 LYS B CA 1
ATOM 5034 C C . LYS B 1 192 ? -14.852 20.969 -2.717 1 97.62 192 LYS B C 1
ATOM 5036 O O . LYS B 1 192 ? -14.828 19.766 -3.016 1 97.62 192 LYS B O 1
ATOM 5041 N N . PRO B 1 193 ? -13.766 21.594 -2.393 1 96.25 193 PRO B N 1
ATOM 5042 C CA . PRO B 1 193 ? -12.438 20.984 -2.447 1 96.25 193 PRO B CA 1
ATOM 5043 C C . PRO B 1 193 ? -12.289 19.828 -1.457 1 96.25 193 PRO B C 1
ATOM 5045 O O . PRO B 1 193 ? -12.695 19.953 -0.3 1 96.25 193 PRO B O 1
ATOM 5048 N N . ILE B 1 194 ? -11.711 18.75 -1.965 1 96.56 194 ILE B N 1
ATOM 5049 C CA . ILE B 1 194 ? -11.297 17.609 -1.155 1 96.56 194 ILE B CA 1
ATOM 5050 C C . ILE B 1 194 ? -9.781 17.594 -1.011 1 96.56 194 ILE B C 1
ATOM 5052 O O . ILE B 1 194 ? -9.055 17.516 -2.006 1 96.56 194 ILE B O 1
ATOM 5056 N N . LEU B 1 195 ? -9.281 17.688 0.188 1 94.62 195 LEU B N 1
ATOM 5057 C CA . LEU B 1 195 ? -7.863 17.5 0.459 1 94.62 195 LEU B CA 1
ATOM 5058 C C . LEU B 1 195 ? -7.559 16.047 0.807 1 94.62 195 LEU B C 1
ATOM 5060 O O . LEU B 1 195 ? -8.234 15.461 1.647 1 94.62 195 LEU B O 1
ATOM 5064 N N . PHE B 1 196 ? -6.555 15.523 0.147 1 94.12 196 PHE B N 1
ATOM 5065 C CA . PHE B 1 196 ? -6.152 14.133 0.277 1 94.12 196 PHE B CA 1
ATOM 5066 C C . PHE B 1 196 ? -5.117 13.969 1.384 1 94.12 196 PHE B C 1
ATOM 5068 O O . PHE B 1 196 ? -3.926 14.195 1.164 1 94.12 196 PHE B O 1
ATOM 5075 N N . PHE B 1 197 ? -5.543 13.461 2.576 1 90.94 197 PHE B N 1
ATOM 5076 C CA . PHE B 1 197 ? -4.695 13.297 3.75 1 90.94 197 PHE B CA 1
ATOM 5077 C C . PHE B 1 197 ? -4.457 11.82 4.035 1 90.94 197 PHE B C 1
ATOM 5079 O O . PHE B 1 197 ? -4.723 11.344 5.141 1 90.94 197 PHE B O 1
ATOM 5086 N N . SER B 1 198 ? -3.832 11.133 3.172 1 90.62 198 SER B N 1
ATOM 5087 C CA . SER B 1 198 ? -3.787 9.688 3.346 1 90.62 198 SER B CA 1
ATOM 5088 C C . SER B 1 198 ? -2.404 9.227 3.801 1 90.62 198 SER B C 1
ATOM 5090 O O . SER B 1 198 ? -2.232 8.078 4.223 1 90.62 198 SER B O 1
ATOM 5092 N N . ALA B 1 199 ? -1.424 10.039 3.842 1 93.62 199 ALA B N 1
ATOM 5093 C CA . ALA B 1 199 ? -0.019 9.641 3.889 1 93.62 199 ALA B CA 1
ATOM 5094 C C . ALA B 1 199 ? 0.286 8.859 5.16 1 93.62 199 ALA B C 1
ATOM 5096 O O . ALA B 1 199 ? 1.025 7.871 5.121 1 93.62 199 ALA B O 1
ATOM 5097 N N . ARG B 1 200 ? -0.31 9.227 6.238 1 94.88 200 ARG B N 1
ATOM 5098 C CA . ARG B 1 200 ? 0.05 8.625 7.516 1 94.88 200 ARG B CA 1
ATOM 5099 C C . ARG B 1 200 ? -0.633 7.273 7.695 1 94.88 200 ARG B C 1
ATOM 5101 O O . ARG B 1 200 ? -0.404 6.586 8.695 1 94.88 200 ARG B O 1
ATOM 5108 N N . PHE B 1 201 ? -1.46 6.82 6.797 1 97.19 201 PHE B N 1
ATOM 5109 C CA . PHE B 1 201 ? -2.268 5.625 7.012 1 97.19 201 PHE B CA 1
ATOM 5110 C C . PHE B 1 201 ? -1.706 4.445 6.227 1 97.19 201 PHE B C 1
ATOM 5112 O O . PHE B 1 201 ? -2.271 3.352 6.25 1 97.19 201 PHE B O 1
ATOM 5119 N N . ASP B 1 202 ? -0.656 4.672 5.52 1 97.5 202 ASP B N 1
ATOM 5120 C CA . ASP B 1 202 ? -0.037 3.594 4.754 1 97.5 202 ASP B CA 1
ATOM 5121 C C . ASP B 1 202 ? 1.461 3.834 4.578 1 97.5 202 ASP B C 1
ATOM 5123 O O . ASP B 1 202 ? 1.989 4.848 5.035 1 97.5 202 ASP B O 1
ATOM 5127 N N . HIS B 1 203 ? 2.172 2.834 4.027 1 98 203 HIS B N 1
ATOM 5128 C CA . HIS B 1 203 ? 3.613 2.904 3.818 1 98 203 HIS B CA 1
ATOM 5129 C C . HIS B 1 203 ? 3.98 4.055 2.883 1 98 203 HIS B C 1
ATOM 5131 O O . HIS B 1 203 ? 3.252 4.34 1.932 1 98 203 HIS B O 1
ATOM 5137 N N . PHE B 1 204 ? 5.105 4.695 3.098 1 97.75 204 PHE B N 1
ATOM 5138 C CA . PHE B 1 204 ? 5.461 5.891 2.338 1 97.75 204 PHE B CA 1
ATOM 5139 C C . PHE B 1 204 ? 5.832 5.527 0.904 1 97.75 204 PHE B C 1
ATOM 5141 O O . PHE B 1 204 ? 5.789 6.379 0.013 1 97.75 204 PHE B O 1
ATOM 5148 N N . TRP B 1 205 ? 6.082 4.273 0.593 1 96.69 205 TRP B N 1
ATOM 5149 C CA . TRP B 1 205 ? 6.484 3.844 -0.741 1 96.69 205 TRP B CA 1
ATOM 5150 C C . TRP B 1 205 ? 5.332 3.973 -1.729 1 96.69 205 TRP B C 1
ATOM 5152 O O . TRP B 1 205 ? 5.543 4.016 -2.941 1 96.69 205 TRP B O 1
ATOM 5162 N N . VAL B 1 206 ? 4.133 4.035 -1.253 1 96.94 206 VAL B N 1
ATOM 5163 C CA . VAL B 1 206 ? 3.008 4.043 -2.182 1 96.94 206 VAL B CA 1
ATOM 5164 C C . VAL B 1 206 ? 2.443 5.457 -2.299 1 96.94 206 VAL B C 1
ATOM 5166 O O . VAL B 1 206 ? 1.44 5.68 -2.979 1 96.94 206 VAL B O 1
ATOM 5169 N N . GLN B 1 207 ? 3.057 6.445 -1.691 1 96.5 207 GLN B N 1
ATOM 5170 C CA . GLN B 1 207 ? 2.518 7.801 -1.663 1 96.5 207 GLN B CA 1
ATOM 5171 C C . GLN B 1 207 ? 2.418 8.383 -3.07 1 96.5 207 GLN B C 1
ATOM 5173 O O . GLN B 1 207 ? 1.44 9.062 -3.4 1 96.5 207 GLN B O 1
ATOM 5178 N N . THR B 1 208 ? 3.441 8.141 -3.906 1 94.88 208 THR B N 1
ATOM 5179 C CA . THR B 1 208 ? 3.439 8.711 -5.25 1 94.88 208 THR B CA 1
ATOM 5180 C C . THR B 1 208 ? 2.281 8.148 -6.07 1 94.88 208 THR B C 1
ATOM 5182 O O . THR B 1 208 ? 1.564 8.898 -6.738 1 94.88 208 THR B O 1
ATOM 5185 N N . THR B 1 209 ? 2.074 6.84 -6.004 1 96 209 THR B N 1
ATOM 5186 C CA . THR B 1 209 ? 0.974 6.191 -6.711 1 96 209 THR B CA 1
ATOM 5187 C C . THR B 1 209 ? -0.37 6.703 -6.203 1 96 209 THR B C 1
ATOM 5189 O O . THR B 1 209 ? -1.267 7 -6.996 1 96 209 THR B O 1
ATOM 5192 N N . ASP B 1 210 ? -0.497 6.828 -4.922 1 97.12 210 ASP B N 1
ATOM 5193 C CA . ASP B 1 210 ? -1.739 7.293 -4.316 1 97.12 210 ASP B CA 1
ATOM 5194 C C . ASP B 1 210 ? -2.043 8.734 -4.719 1 97.12 210 ASP B C 1
ATOM 5196 O O . ASP B 1 210 ? -3.199 9.094 -4.953 1 97.12 210 ASP B O 1
ATOM 5200 N N . GLY B 1 211 ? -0.989 9.562 -4.695 1 95.31 211 GLY B N 1
ATOM 5201 C CA . GLY B 1 211 ? -1.168 10.938 -5.133 1 95.31 211 GLY B CA 1
ATOM 5202 C C . GLY B 1 211 ? -1.65 11.055 -6.566 1 95.31 211 GLY B C 1
ATOM 5203 O O . GLY B 1 211 ? -2.539 11.852 -6.863 1 95.31 211 GLY B O 1
ATOM 5204 N N . TYR B 1 212 ? -1.075 10.281 -7.445 1 95.12 212 TYR B N 1
ATOM 5205 C CA . TYR B 1 212 ? -1.489 10.266 -8.844 1 95.12 212 TYR B CA 1
ATOM 5206 C C . TYR B 1 212 ? -2.941 9.828 -8.977 1 95.12 212 TYR B C 1
ATOM 5208 O O . TYR B 1 212 ? -3.711 10.414 -9.734 1 95.12 212 TYR B O 1
ATOM 5216 N N . ALA B 1 213 ? -3.305 8.781 -8.266 1 97.06 213 ALA B N 1
ATOM 5217 C CA . ALA B 1 213 ? -4.684 8.297 -8.266 1 97.06 213 ALA B CA 1
ATOM 5218 C C . ALA B 1 213 ? -5.645 9.383 -7.789 1 97.06 213 ALA B C 1
ATOM 5220 O O . ALA B 1 213 ? -6.719 9.57 -8.375 1 97.06 213 ALA B O 1
ATOM 5221 N N . ALA B 1 214 ? -5.254 10.055 -6.707 1 96.38 214 ALA B N 1
ATOM 5222 C CA . ALA B 1 214 ? -6.074 11.133 -6.16 1 96.38 214 ALA B CA 1
ATOM 5223 C C . ALA B 1 214 ? -6.262 12.25 -7.184 1 96.38 214 ALA B C 1
ATOM 5225 O O . ALA B 1 214 ? -7.363 12.789 -7.328 1 96.38 214 ALA B O 1
ATOM 5226 N N . LEU B 1 215 ? -5.18 12.602 -7.867 1 93.94 215 LEU B N 1
ATOM 5227 C CA . LEU B 1 215 ? -5.223 13.617 -8.914 1 93.94 215 LEU B CA 1
ATOM 5228 C C . LEU B 1 215 ? -6.223 13.234 -10 1 93.94 215 LEU B C 1
ATOM 5230 O O . LEU B 1 215 ? -7.094 14.031 -10.359 1 93.94 215 LEU B O 1
ATOM 5234 N N . LYS B 1 216 ? -6.137 12.016 -10.477 1 95.06 216 LYS B N 1
ATOM 5235 C CA . LYS B 1 216 ? -6.988 11.531 -11.562 1 95.06 216 LYS B CA 1
ATOM 5236 C C . LYS B 1 216 ? -8.453 11.469 -11.125 1 95.06 216 LYS B C 1
ATOM 5238 O O . LYS B 1 216 ? -9.359 11.555 -11.953 1 95.06 216 LYS B O 1
ATOM 5243 N N . ALA B 1 217 ? -8.656 11.367 -9.828 1 96.38 217 ALA B N 1
ATOM 5244 C CA . ALA B 1 217 ? -10.016 11.211 -9.312 1 96.38 217 ALA B CA 1
ATOM 5245 C C . ALA B 1 217 ? -10.602 12.562 -8.906 1 96.38 217 ALA B C 1
ATOM 5247 O O . ALA B 1 217 ? -11.758 12.641 -8.484 1 96.38 217 ALA B O 1
ATOM 5248 N N . GLY B 1 218 ? -9.781 13.617 -8.891 1 94.75 218 GLY B N 1
ATOM 5249 C CA . GLY B 1 218 ? -10.336 14.953 -8.742 1 94.75 218 GLY B CA 1
ATOM 5250 C C . GLY B 1 218 ? -10.039 15.578 -7.391 1 94.75 218 GLY B C 1
ATOM 5251 O O . GLY B 1 218 ? -10.641 16.594 -7.023 1 94.75 218 GLY B O 1
ATOM 5252 N N . ALA B 1 219 ? -9.141 15.023 -6.629 1 93.75 219 ALA B N 1
ATOM 5253 C CA . ALA B 1 219 ? -8.75 15.672 -5.379 1 93.75 219 ALA B CA 1
ATOM 5254 C C . ALA B 1 219 ? -8.156 17.062 -5.645 1 93.75 219 ALA B C 1
ATOM 5256 O O . ALA B 1 219 ? -7.566 17.297 -6.699 1 93.75 219 ALA B O 1
ATOM 5257 N N . PHE B 1 220 ? -8.312 17.906 -4.641 1 90.5 220 PHE B N 1
ATOM 5258 C CA . PHE B 1 220 ? -7.895 19.297 -4.789 1 90.5 220 PHE B CA 1
ATOM 5259 C C . PHE B 1 220 ? -6.438 19.453 -4.375 1 90.5 220 PHE B C 1
ATOM 5261 O O . PHE B 1 220 ? -5.723 20.297 -4.93 1 90.5 220 PHE B O 1
ATOM 5268 N N . GLY B 1 221 ? -6.086 18.672 -3.436 1 89.88 221 GLY B N 1
ATOM 5269 C CA . GLY B 1 221 ? -4.738 18.828 -2.91 1 89.88 221 GLY B CA 1
ATOM 5270 C C . GLY B 1 221 ? -4.27 17.625 -2.115 1 89.88 221 GLY B C 1
ATOM 5271 O O . GLY B 1 221 ? -5.07 16.75 -1.781 1 89.88 221 GLY B O 1
ATOM 5272 N N . VAL B 1 222 ? -2.943 17.625 -1.911 1 90.81 222 VAL B N 1
ATOM 5273 C CA . VAL B 1 222 ? -2.303 16.547 -1.166 1 90.81 222 VAL B CA 1
ATOM 5274 C C . VAL B 1 222 ? -1.443 17.141 -0.046 1 90.81 222 VAL B C 1
ATOM 5276 O O . VAL B 1 222 ? -1.243 18.359 0.022 1 90.81 222 VAL B O 1
ATOM 5279 N N . SER B 1 223 ? -0.892 16.234 0.779 1 89.44 223 SER B N 1
ATOM 5280 C CA . SER B 1 223 ? -0.261 16.766 1.982 1 89.44 223 SER B CA 1
ATOM 5281 C C . SER B 1 223 ? 1.242 16.516 1.98 1 89.44 223 SER B C 1
ATOM 5283 O O . SER B 1 223 ? 1.968 17.031 2.832 1 89.44 223 SER B O 1
ATOM 5285 N N . THR B 1 224 ? 1.878 15.703 1.103 1 94 224 THR B N 1
ATOM 5286 C CA . THR B 1 224 ? 3.309 15.43 1.043 1 94 224 THR B CA 1
ATOM 5287 C C . THR B 1 224 ? 3.857 15.703 -0.354 1 94 224 THR B C 1
ATOM 5289 O O . THR B 1 224 ? 3.109 15.68 -1.335 1 94 224 THR B O 1
ATOM 5292 N N . ASP B 1 225 ? 5.156 16 -0.414 1 92.12 225 ASP B N 1
ATOM 5293 C CA . ASP B 1 225 ? 5.805 16.188 -1.708 1 92.12 225 ASP B CA 1
ATOM 5294 C C . ASP B 1 225 ? 5.746 14.898 -2.535 1 92.12 225 ASP B C 1
ATOM 5296 O O . ASP B 1 225 ? 5.629 14.953 -3.762 1 92.12 225 ASP B O 1
ATOM 5300 N N . ALA B 1 226 ? 5.844 13.797 -1.903 1 94 226 ALA B N 1
ATOM 5301 C CA . ALA B 1 226 ? 5.754 12.508 -2.598 1 94 226 ALA B CA 1
ATOM 5302 C C . ALA B 1 226 ? 4.391 12.344 -3.264 1 94 226 ALA B C 1
ATOM 5304 O O . ALA B 1 226 ? 4.305 11.914 -4.418 1 94 226 ALA B O 1
ATOM 5305 N N . ASN B 1 227 ? 3.293 12.656 -2.535 1 93.81 227 ASN B N 1
ATOM 5306 C CA . ASN B 1 227 ? 1.954 12.609 -3.115 1 93.81 227 ASN B CA 1
ATOM 5307 C C . ASN B 1 227 ? 1.816 13.578 -4.285 1 93.81 227 ASN B C 1
ATOM 5309 O O . ASN B 1 227 ? 1.044 13.328 -5.215 1 93.81 227 ASN B O 1
ATOM 5313 N N . ALA B 1 228 ? 2.59 14.641 -4.273 1 90.88 228 ALA B N 1
ATOM 5314 C CA . ALA B 1 228 ? 2.457 15.711 -5.262 1 90.88 228 ALA B CA 1
ATOM 5315 C C . ALA B 1 228 ? 3.398 15.477 -6.441 1 90.88 228 ALA B C 1
ATOM 5317 O O . ALA B 1 228 ? 3.461 16.297 -7.363 1 90.88 228 ALA B O 1
ATOM 5318 N N . ASP B 1 229 ? 4.129 14.469 -6.395 1 86.75 229 ASP B N 1
ATOM 5319 C CA . ASP B 1 229 ? 5.211 14.227 -7.344 1 86.75 229 ASP B CA 1
ATOM 5320 C C . ASP B 1 229 ? 4.73 14.391 -8.781 1 86.75 229 ASP B C 1
ATOM 5322 O O . ASP B 1 229 ? 5.402 15.023 -9.594 1 86.75 229 ASP B O 1
ATOM 5326 N N . TYR B 1 230 ? 3.518 13.922 -9.055 1 79.75 230 TYR B N 1
ATOM 5327 C CA . TYR B 1 230 ? 3.004 13.977 -10.414 1 79.75 230 TYR B CA 1
ATOM 5328 C C . TYR B 1 230 ? 2.059 15.164 -10.594 1 79.75 230 TYR B C 1
ATOM 5330 O O . TYR B 1 230 ? 1.539 15.391 -11.688 1 79.75 230 TYR B O 1
ATOM 5338 N N . TRP B 1 231 ? 1.753 15.906 -9.492 1 77.69 231 TRP B N 1
ATOM 5339 C CA . TRP B 1 231 ? 0.821 17.031 -9.531 1 77.69 231 TRP B CA 1
ATOM 5340 C C . TRP B 1 231 ? 1.514 18.297 -10.031 1 77.69 231 TRP B C 1
ATOM 5342 O O . TRP B 1 231 ? 0.893 19.125 -10.695 1 77.69 231 TRP B O 1
ATOM 5352 N N . GLY B 1 232 ? 2.699 18.469 -9.711 1 70.56 232 GLY B N 1
ATOM 5353 C CA . GLY B 1 232 ? 3.408 19.703 -10 1 70.56 232 GLY B CA 1
ATOM 5354 C C . GLY B 1 232 ? 2.998 20.844 -9.102 1 70.56 232 GLY B C 1
ATOM 5355 O O . GLY B 1 232 ? 3.111 22.016 -9.477 1 70.56 232 GLY B O 1
ATOM 5356 N N . VAL B 1 233 ? 2.295 20.594 -7.992 1 71.19 233 VAL B N 1
ATOM 5357 C CA . VAL B 1 233 ? 1.831 21.641 -7.074 1 71.19 233 VAL B CA 1
ATOM 5358 C C . VAL B 1 2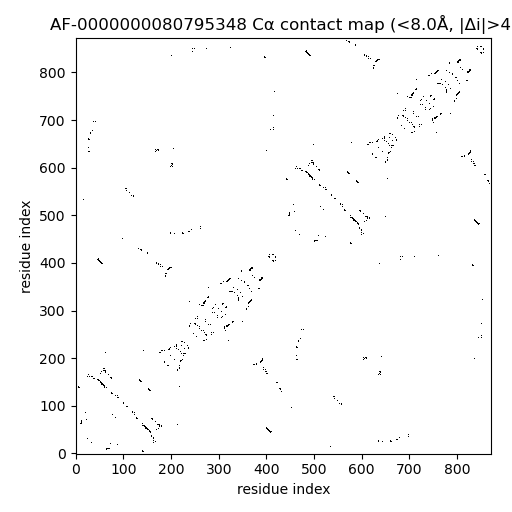33 ? 2.451 21.406 -5.695 1 71.19 233 VAL B C 1
ATOM 5360 O O . VAL B 1 233 ? 2.984 20.344 -5.41 1 71.19 233 VAL B O 1
ATOM 5363 N N . GLU B 1 234 ? 2.346 22.531 -4.996 1 76.62 234 GLU B N 1
ATOM 5364 C CA . GLU B 1 234 ? 2.828 22.438 -3.621 1 76.62 234 GLU B CA 1
ATOM 5365 C C . GLU B 1 234 ? 1.774 21.812 -2.709 1 76.62 234 GLU B C 1
ATOM 5367 O O . GLU B 1 234 ? 0.581 22.094 -2.857 1 76.62 234 GLU B O 1
ATOM 5372 N N . SER B 1 235 ? 2.201 21.094 -1.773 1 76.44 235 SER B N 1
ATOM 5373 C CA . SER B 1 235 ? 1.327 20.422 -0.813 1 76.44 235 SER B CA 1
ATOM 5374 C C . SER B 1 235 ? 0.78 21.406 0.214 1 76.44 235 SER B C 1
ATOM 5376 O O . SER B 1 235 ? 1.35 22.484 0.416 1 76.44 235 SER B O 1
ATOM 5378 N N . LEU B 1 236 ? -0.387 21.047 0.68 1 77.88 236 LEU B N 1
ATOM 5379 C CA . LEU B 1 236 ? -1.107 21.875 1.641 1 77.88 236 LEU B CA 1
ATOM 5380 C C . LEU B 1 236 ? -1.103 21.234 3.023 1 77.88 236 LEU B C 1
ATOM 5382 O O . LEU B 1 236 ? -0.852 20.031 3.154 1 77.88 236 LEU B O 1
ATOM 5386 N N . GLY B 1 237 ? -1.202 22.109 4.031 1 73.62 237 GLY B N 1
ATOM 5387 C CA . GLY B 1 237 ? -1.317 21.594 5.383 1 73.62 237 GLY B CA 1
ATOM 5388 C C . GLY B 1 237 ? -1.734 22.641 6.395 1 73.62 237 GLY B C 1
ATOM 5389 O O . GLY B 1 237 ? -1.755 23.828 6.086 1 73.62 237 GLY B O 1
ATOM 5390 N N . THR B 1 238 ? -2.246 22.109 7.473 1 83.06 238 THR B N 1
ATOM 5391 C CA . THR B 1 238 ? -2.646 22.938 8.609 1 83.06 238 THR B CA 1
ATOM 5392 C C . THR B 1 238 ? -1.634 22.812 9.742 1 83.06 238 THR B C 1
ATOM 5394 O O . THR B 1 238 ? -0.704 22.016 9.672 1 83.06 238 THR B O 1
ATOM 5397 N N . ILE B 1 239 ? -1.742 23.75 10.688 1 91.06 239 ILE B N 1
ATOM 5398 C CA . ILE B 1 239 ? -0.91 23.547 11.867 1 91.06 239 ILE B CA 1
ATOM 5399 C C . ILE B 1 239 ? -1.32 22.25 12.562 1 91.06 239 ILE B C 1
ATOM 5401 O O . ILE B 1 239 ? -2.508 21.922 12.648 1 91.06 239 ILE B O 1
ATOM 5405 N N . PRO B 1 240 ? -0.417 21.453 13.016 1 94.31 240 PRO B N 1
ATOM 5406 C CA . PRO B 1 240 ? -0.743 20.203 13.703 1 94.31 240 PRO B CA 1
ATOM 5407 C C . PRO B 1 240 ? -0.961 20.406 15.203 1 94.31 240 PRO B C 1
ATOM 5409 O O . PRO B 1 240 ? -0.527 21.406 15.766 1 94.31 240 PRO B O 1
ATOM 5412 N N . HIS B 1 241 ? -1.638 19.5 15.836 1 97 241 HIS B N 1
ATOM 5413 C CA . HIS B 1 241 ? -1.787 19.484 17.281 1 97 241 HIS B CA 1
ATOM 5414 C C . HIS B 1 241 ? -0.429 19.484 17.984 1 97 241 HIS B C 1
ATOM 5416 O O . HIS B 1 241 ? -0.283 20.062 19.062 1 97 241 HIS B O 1
ATOM 5422 N N . ALA B 1 242 ? 0.521 18.938 17.375 1 97.31 242 ALA B N 1
ATOM 5423 C CA . ALA B 1 242 ? 1.872 18.875 17.922 1 97.31 242 ALA B CA 1
ATOM 5424 C C . ALA B 1 242 ? 2.436 20.266 18.141 1 97.31 242 ALA B C 1
ATOM 5426 O O . ALA B 1 242 ? 3.139 20.516 19.125 1 97.31 242 ALA B O 1
ATOM 5427 N N . LEU B 1 243 ? 2.176 21.172 17.234 1 97.94 243 LEU B N 1
ATOM 5428 C CA . LEU B 1 243 ? 2.635 22.547 17.406 1 97.94 243 LEU B CA 1
ATOM 5429 C C . LEU B 1 243 ? 1.948 23.203 18.594 1 97.94 243 LEU B C 1
ATOM 5431 O O . LEU B 1 243 ? 2.59 23.922 19.375 1 97.94 243 LEU B O 1
ATOM 5435 N N . ILE B 1 244 ? 0.657 22.984 18.734 1 98.44 244 ILE B N 1
ATOM 5436 C CA . ILE B 1 244 ? -0.096 23.531 19.844 1 98.44 244 ILE B CA 1
ATOM 5437 C C . ILE B 1 244 ? 0.463 23 21.156 1 98.44 244 ILE B C 1
ATOM 5439 O O . ILE B 1 244 ? 0.668 23.75 22.109 1 98.44 244 ILE B O 1
ATOM 5443 N N . ALA B 1 245 ? 0.688 21.719 21.172 1 98.31 245 ALA B N 1
ATOM 5444 C CA . ALA B 1 245 ? 1.288 21.125 22.359 1 98.31 245 ALA B CA 1
ATOM 5445 C C . ALA B 1 245 ? 2.635 21.766 22.688 1 98.31 245 ALA B C 1
ATOM 5447 O O . ALA B 1 245 ? 2.926 22.062 23.844 1 98.31 245 ALA B O 1
ATOM 5448 N N . ALA B 1 246 ? 3.428 22 21.688 1 97.69 246 ALA B N 1
ATOM 5449 C CA . ALA B 1 246 ? 4.758 22.578 21.891 1 97.69 246 ALA B CA 1
ATOM 5450 C C . ALA B 1 246 ? 4.676 24 22.438 1 97.69 246 ALA B C 1
ATOM 5452 O O . ALA B 1 246 ? 5.656 24.516 22.969 1 97.69 246 ALA B O 1
ATOM 5453 N N . TYR B 1 247 ? 3.57 24.625 22.328 1 98.12 247 TYR B N 1
ATOM 5454 C CA . TYR B 1 247 ? 3.314 25.922 22.922 1 98.12 247 TYR B CA 1
ATOM 5455 C C . TYR B 1 247 ? 2.42 25.797 24.156 1 98.12 247 TYR B C 1
ATOM 5457 O O . TYR B 1 247 ? 1.569 26.656 24.406 1 98.12 247 TYR B O 1
ATOM 5465 N N . ASN B 1 248 ? 2.529 24.688 24.797 1 97.5 248 ASN B N 1
ATOM 5466 C CA . ASN B 1 248 ? 1.915 24.422 26.094 1 97.5 248 ASN B CA 1
ATOM 5467 C C . ASN B 1 248 ? 0.392 24.391 26 1 97.5 248 ASN B C 1
ATOM 5469 O O . ASN B 1 248 ? -0.297 24.875 26.906 1 97.5 248 ASN B O 1
ATOM 5473 N N . GLY B 1 249 ? -0.073 23.984 24.891 1 97.38 249 GLY B N 1
ATOM 5474 C CA . GLY B 1 249 ? -1.506 23.812 24.703 1 97.38 249 GLY B CA 1
ATOM 5475 C C . GLY B 1 249 ? -2.229 25.109 24.375 1 97.38 249 GLY B C 1
ATOM 5476 O O . GLY B 1 249 ? -3.459 25.172 24.422 1 97.38 249 GLY B O 1
ATOM 5477 N N . ASN B 1 250 ? -1.488 26.125 24.078 1 98.19 250 ASN B N 1
ATOM 5478 C CA . ASN B 1 250 ? -2.068 27.422 23.75 1 98.19 250 ASN B CA 1
ATOM 5479 C C . ASN B 1 250 ? -2.199 27.609 22.234 1 98.19 250 ASN B C 1
ATOM 5481 O O . ASN B 1 250 ? -1.217 27.922 21.562 1 98.19 250 ASN B O 1
ATOM 5485 N N . THR B 1 251 ? -3.406 27.531 21.75 1 98.38 251 THR B N 1
ATOM 5486 C CA . THR B 1 251 ? -3.666 27.594 20.312 1 98.38 251 THR B CA 1
ATOM 5487 C C . THR B 1 251 ? -3.303 28.969 19.766 1 98.38 251 THR B C 1
ATOM 5489 O O . THR B 1 251 ? -2.775 29.078 18.656 1 98.38 251 THR B O 1
ATOM 5492 N N . SER B 1 252 ? -3.58 30.047 20.516 1 98.44 252 SER B N 1
ATOM 5493 C CA . SER B 1 252 ? -3.262 31.406 20.062 1 98.44 252 SER B CA 1
ATOM 5494 C C . SER B 1 252 ? -1.761 31.578 19.859 1 98.44 252 SER B C 1
ATOM 5496 O O . SER B 1 252 ? -1.327 32.062 18.812 1 98.44 252 SER B O 1
ATOM 5498 N N . ASP B 1 253 ? -1.021 31.141 20.844 1 98.31 253 ASP B N 1
ATOM 5499 C CA . ASP B 1 253 ? 0.431 31.266 20.75 1 98.31 253 ASP B CA 1
ATOM 5500 C C . ASP B 1 253 ? 0.981 30.484 19.562 1 98.31 253 ASP B C 1
ATOM 5502 O O . ASP B 1 253 ? 1.885 30.938 18.859 1 98.31 253 ASP B O 1
ATOM 5506 N N . ALA B 1 254 ? 0.456 29.281 19.391 1 98.19 254 ALA B N 1
ATOM 5507 C CA . ALA B 1 254 ? 0.882 28.453 18.266 1 98.19 254 ALA B CA 1
ATOM 5508 C C . ALA B 1 254 ? 0.569 29.141 16.938 1 98.19 254 ALA B C 1
ATOM 5510 O O . ALA B 1 254 ? 1.408 29.156 16.031 1 98.19 254 ALA B O 1
ATOM 5511 N N . ALA B 1 255 ? -0.622 29.688 16.812 1 98 255 ALA B N 1
ATOM 5512 C CA . ALA B 1 255 ? -1.045 30.359 15.586 1 98 255 ALA B CA 1
ATOM 5513 C C . ALA B 1 255 ? -0.183 31.578 15.305 1 98 255 ALA B C 1
ATOM 5515 O O . ALA B 1 255 ? 0.218 31.812 14.164 1 98 255 ALA B O 1
ATOM 5516 N N . ILE B 1 256 ? 0.046 32.375 16.312 1 98.38 256 ILE B N 1
ATOM 5517 C CA . ILE B 1 256 ? 0.854 33.562 16.188 1 98.38 256 ILE B CA 1
ATOM 5518 C C . ILE B 1 256 ? 2.281 33.188 15.797 1 98.38 256 ILE B C 1
ATOM 5520 O O . ILE B 1 256 ? 2.881 33.844 14.93 1 98.38 256 ILE B O 1
ATOM 5524 N N . ALA B 1 257 ? 2.809 32.156 16.406 1 98.06 257 ALA B N 1
ATOM 5525 C CA . ALA B 1 257 ? 4.145 31.672 16.062 1 98.06 257 ALA B CA 1
ATOM 5526 C C . ALA B 1 257 ? 4.195 31.219 14.602 1 98.06 257 ALA B C 1
ATOM 5528 O O . ALA B 1 257 ? 5.148 31.516 13.883 1 98.06 257 ALA B O 1
ATOM 5529 N N . PHE B 1 258 ? 3.199 30.484 14.211 1 97.69 258 PHE B N 1
ATOM 5530 C CA . PHE B 1 258 ? 3.121 30.047 12.82 1 97.69 258 PHE B CA 1
ATOM 5531 C C . PHE B 1 258 ? 3.129 31.234 11.875 1 97.69 258 PHE B C 1
ATOM 5533 O O . PHE B 1 258 ? 3.84 31.234 10.867 1 97.69 258 PHE B O 1
ATOM 5540 N N . ASN B 1 259 ? 2.352 32.188 12.172 1 97.06 259 ASN B N 1
ATOM 5541 C CA . ASN B 1 259 ? 2.291 33.375 11.352 1 97.06 259 ASN B CA 1
ATOM 5542 C C . ASN B 1 259 ? 3.641 34.094 11.297 1 97.06 259 ASN B C 1
ATOM 5544 O O . ASN B 1 259 ? 4.055 34.562 10.234 1 97.06 259 ASN B O 1
ATOM 5548 N N . LYS B 1 260 ? 4.309 34.156 12.375 1 97.25 260 LYS B N 1
ATOM 5549 C CA . LYS B 1 260 ? 5.578 34.875 12.477 1 97.25 260 LYS B CA 1
ATOM 5550 C C . LYS B 1 260 ? 6.656 34.188 11.641 1 97.25 260 LYS B C 1
ATOM 5552 O O . LYS B 1 260 ? 7.453 34.875 10.984 1 97.25 260 LYS B O 1
ATOM 5557 N N . TYR B 1 261 ? 6.633 32.844 11.578 1 96.62 261 TYR B N 1
ATOM 5558 C CA . TYR B 1 261 ? 7.855 32.188 11.156 1 96.62 261 TYR B CA 1
ATOM 5559 C C . TYR B 1 261 ? 7.652 31.453 9.836 1 96.62 261 TYR B C 1
ATOM 5561 O O . TYR B 1 261 ? 8.617 31.047 9.18 1 96.62 261 TYR B O 1
ATOM 5569 N N . VAL B 1 262 ? 6.453 31.234 9.453 1 95.06 262 VAL B N 1
ATOM 5570 C CA . VAL B 1 262 ? 6.184 30.562 8.18 1 95.06 262 VAL B CA 1
ATOM 5571 C C . VAL B 1 262 ? 5.969 31.609 7.09 1 95.06 262 VAL B C 1
ATOM 5573 O O . VAL B 1 262 ? 5.383 32.656 7.34 1 95.06 262 VAL B O 1
ATOM 5576 N N . ASP B 1 263 ? 6.367 31.328 5.926 1 93.06 263 ASP B N 1
ATOM 5577 C CA . ASP B 1 263 ? 6.32 32.25 4.797 1 93.06 263 ASP B CA 1
ATOM 5578 C C . ASP B 1 263 ? 4.887 32.688 4.488 1 93.06 263 ASP B C 1
ATOM 5580 O O . ASP B 1 263 ? 3.953 31.891 4.664 1 93.06 263 ASP B O 1
ATOM 5584 N N . GLY B 1 264 ? 4.727 33.844 3.916 1 92.25 264 GLY B N 1
ATOM 5585 C CA . GLY B 1 264 ? 3.428 34.469 3.668 1 92.25 264 GLY B CA 1
ATOM 5586 C C . GLY B 1 264 ? 2.654 33.781 2.555 1 92.25 264 GLY B C 1
ATOM 5587 O O . GLY B 1 264 ? 1.432 33.906 2.469 1 92.25 264 GLY B O 1
ATOM 5588 N N . HIS B 1 265 ? 3.312 33.094 1.736 1 90.88 265 HIS B N 1
ATOM 5589 C CA . HIS B 1 265 ? 2.613 32.438 0.639 1 90.88 265 HIS B CA 1
ATOM 5590 C C . HIS B 1 265 ? 1.769 31.281 1.144 1 90.88 265 HIS B C 1
ATOM 5592 O O . HIS B 1 265 ? 0.858 30.812 0.45 1 90.88 265 HIS B O 1
ATOM 5598 N N . VAL B 1 266 ? 2.098 30.828 2.324 1 92.25 266 VAL B N 1
ATOM 5599 C CA . VAL B 1 266 ? 1.324 29.75 2.941 1 92.25 266 VAL B CA 1
ATOM 5600 C C . VAL B 1 266 ? 0.134 30.344 3.695 1 92.25 266 VAL B C 1
ATOM 5602 O O . VAL B 1 266 ? 0.307 31.188 4.578 1 92.25 266 VAL B O 1
ATOM 5605 N N . ASN B 1 267 ? -1.021 29.891 3.328 1 93.56 267 ASN B N 1
ATOM 5606 C CA . ASN B 1 267 ? -2.209 30.344 4.051 1 93.56 267 ASN B CA 1
ATOM 5607 C C . ASN B 1 267 ? -2.229 29.812 5.48 1 93.56 267 ASN B C 1
ATOM 5609 O O . ASN B 1 267 ? -1.835 28.672 5.727 1 93.56 267 ASN B O 1
ATOM 5613 N N . ARG B 1 268 ? -2.67 30.703 6.371 1 95.38 268 ARG B N 1
ATOM 5614 C CA . ARG B 1 268 ? -2.771 30.297 7.77 1 95.38 268 ARG B CA 1
ATOM 5615 C C . ARG B 1 268 ? -4.094 29.578 8.039 1 95.38 268 ARG B C 1
ATOM 5617 O O . ARG B 1 268 ? -5.164 30.172 7.895 1 95.38 268 ARG B O 1
ATOM 5624 N N . MET B 1 269 ? -4.035 28.359 8.32 1 96.12 269 MET B N 1
ATOM 5625 C CA . MET B 1 269 ? -5.172 27.547 8.742 1 96.12 269 MET B CA 1
ATOM 5626 C C . MET B 1 269 ? -4.973 27.031 10.164 1 96.12 269 MET B C 1
ATOM 5628 O O . MET B 1 269 ? -4.078 26.219 10.414 1 96.12 269 MET B O 1
ATOM 5632 N N . VAL B 1 270 ? -5.812 27.438 11.031 1 97.69 270 VAL B N 1
ATOM 5633 C CA . VAL B 1 270 ? -5.59 27.188 12.453 1 97.69 270 VAL B CA 1
ATOM 5634 C C . VAL B 1 270 ? -6.469 26.016 12.906 1 97.69 270 VAL B C 1
ATOM 5636 O O . VAL B 1 270 ? -7.668 25.984 12.625 1 97.69 270 VAL B O 1
ATOM 5639 N N . LEU B 1 271 ? -5.863 25.047 13.555 1 97.44 271 LEU B N 1
ATOM 5640 C CA . LEU B 1 271 ? -6.582 23.953 14.219 1 97.44 271 LEU B CA 1
ATOM 5641 C C . LEU B 1 271 ? -7.164 24.438 15.547 1 97.44 271 LEU B C 1
ATOM 5643 O O . LEU B 1 271 ? -6.43 24.906 16.422 1 97.44 271 LEU B O 1
ATOM 5647 N N . VAL B 1 272 ? -8.469 24.219 15.766 1 98.25 272 VAL B N 1
ATOM 5648 C CA . VAL B 1 272 ? -9.078 24.969 16.859 1 98.25 272 VAL B CA 1
ATOM 5649 C C . VAL B 1 272 ? -9.812 24.016 17.797 1 98.25 272 VAL B C 1
ATOM 5651 O O . VAL B 1 272 ? -10.727 24.422 18.516 1 98.25 272 VAL B O 1
ATOM 5654 N N . ASP B 1 273 ? -9.445 22.734 17.766 1 97.31 273 ASP B N 1
ATOM 5655 C CA . ASP B 1 273 ? -10.211 21.766 18.547 1 97.31 273 ASP B CA 1
ATOM 5656 C C . ASP B 1 273 ? -9.406 21.281 19.75 1 97.31 273 ASP B C 1
ATOM 5658 O O . ASP B 1 273 ? -9.766 20.297 20.391 1 97.31 273 ASP B O 1
ATOM 5662 N N . TRP B 1 274 ? -8.305 21.953 20.062 1 97.44 274 TRP B N 1
ATOM 5663 C CA . TRP B 1 274 ? -7.453 21.547 21.188 1 97.44 274 TRP B CA 1
ATOM 5664 C C . TRP B 1 274 ? -8.266 21.422 22.469 1 97.44 274 TRP B C 1
ATOM 5666 O O . TRP B 1 274 ? -8.094 20.453 23.219 1 97.44 274 TRP B O 1
ATOM 5676 N N . ASP B 1 275 ? -9.188 22.375 22.703 1 96.75 275 ASP B N 1
ATOM 5677 C CA . ASP B 1 275 ? -9.953 22.453 23.938 1 96.75 275 ASP B CA 1
ATOM 5678 C C . ASP B 1 275 ? -11.391 21.969 23.734 1 96.75 275 ASP B C 1
ATOM 5680 O O . ASP B 1 275 ? -12.266 22.219 24.562 1 96.75 275 ASP B O 1
ATOM 5684 N N . ASN B 1 276 ? -11.633 21.391 22.672 1 96.38 276 ASN B N 1
ATOM 5685 C CA . ASN B 1 276 ? -12.969 20.938 22.312 1 96.38 276 ASN B CA 1
ATOM 5686 C C . ASN B 1 276 ? -13.984 22.062 22.391 1 96.38 276 ASN B C 1
ATOM 5688 O O . ASN B 1 276 ? -15.086 21.891 22.922 1 96.38 276 ASN B O 1
ATOM 5692 N N . ASP B 1 277 ? -13.633 23.188 22 1 98.06 277 ASP B N 1
ATOM 5693 C CA . ASP B 1 277 ? -14.414 24.406 21.906 1 98.06 277 ASP B CA 1
ATOM 5694 C C . ASP B 1 277 ? -14.023 25.203 20.656 1 98.06 277 ASP B C 1
ATOM 5696 O O . ASP B 1 277 ? -13.406 26.266 20.766 1 98.06 277 ASP B O 1
ATOM 5700 N N . VAL B 1 278 ? -14.516 24.766 19.516 1 98.44 278 VAL B N 1
ATOM 5701 C CA . VAL B 1 278 ? -14.016 25.297 18.25 1 98.44 278 VAL B CA 1
ATOM 5702 C C . VAL B 1 278 ? -14.43 26.75 18.109 1 98.44 278 VAL B C 1
ATOM 5704 O O . VAL B 1 278 ? -13.68 27.562 17.562 1 98.44 278 VAL B O 1
ATOM 5707 N N . ILE B 1 279 ? -15.586 27.141 18.609 1 98.69 279 ILE B N 1
ATOM 5708 C CA . ILE B 1 279 ? -16.062 28.516 18.469 1 98.69 279 ILE B CA 1
ATOM 5709 C C . ILE B 1 279 ? -15.281 29.438 19.406 1 98.69 279 ILE B C 1
ATOM 5711 O O . ILE B 1 279 ? -14.711 30.438 18.969 1 98.69 279 ILE B O 1
ATOM 5715 N N . GLY B 1 280 ? -15.273 29.031 20.703 1 98.44 280 GLY B N 1
ATOM 5716 C CA . GLY B 1 280 ? -14.547 29.844 21.656 1 98.44 280 GLY B CA 1
ATOM 5717 C C . GLY B 1 280 ? -13.07 29.969 21.344 1 98.44 280 GLY B C 1
ATOM 5718 O O . GLY B 1 280 ? -12.5 31.062 21.469 1 98.44 280 GLY B O 1
ATOM 5719 N N . THR B 1 281 ? -12.43 28.875 20.938 1 98.56 281 THR B N 1
ATOM 5720 C CA . THR B 1 281 ? -11.016 28.891 20.594 1 98.56 281 THR B CA 1
ATOM 5721 C C . THR B 1 281 ? -10.766 29.797 19.375 1 98.56 281 THR B C 1
ATOM 5723 O O . THR B 1 281 ? -9.805 30.562 19.359 1 98.56 281 THR B O 1
ATOM 5726 N N . THR B 1 282 ? -11.625 29.703 18.344 1 98.75 282 THR B N 1
ATOM 5727 C CA . THR B 1 282 ? -11.484 30.531 17.156 1 98.75 282 THR B CA 1
ATOM 5728 C C . THR B 1 282 ? -11.547 32.031 17.5 1 98.75 282 THR B C 1
ATOM 5730 O O . THR B 1 282 ? -10.727 32.812 17.047 1 98.75 282 THR B O 1
ATOM 5733 N N . ILE B 1 283 ? -12.539 32.375 18.328 1 98.44 283 ILE B N 1
ATOM 5734 C CA . ILE B 1 283 ? -12.727 33.781 18.719 1 98.44 283 ILE B CA 1
ATOM 5735 C C . ILE B 1 283 ? -11.508 34.25 19.5 1 98.44 283 ILE B C 1
ATOM 5737 O O . ILE B 1 283 ? -10.992 35.344 19.25 1 98.44 283 ILE B O 1
ATOM 5741 N N . LYS B 1 284 ? -11.086 33.438 20.406 1 98.44 284 LYS B N 1
ATOM 5742 C CA . LYS B 1 284 ? -9.906 33.781 21.188 1 98.44 284 LYS B CA 1
ATOM 5743 C C . LYS B 1 284 ? -8.688 34 20.312 1 98.44 284 LYS B C 1
ATOM 5745 O O . LYS B 1 284 ? -7.957 34.969 20.453 1 98.44 284 LYS B O 1
ATOM 5750 N N . VAL B 1 285 ? -8.438 33.062 19.359 1 98.62 285 VAL B N 1
ATOM 5751 C CA . VAL B 1 285 ? -7.297 33.125 18.453 1 98.62 285 VAL B CA 1
ATOM 5752 C C . VAL B 1 285 ? -7.387 34.406 17.609 1 98.62 285 VAL B C 1
ATOM 5754 O O . VAL B 1 285 ? -6.391 35.094 17.422 1 98.62 285 VAL B O 1
ATOM 5757 N N . ALA B 1 286 ? -8.555 34.688 17.094 1 98.56 286 ALA B N 1
ATOM 5758 C CA . ALA B 1 286 ? -8.75 35.844 16.25 1 98.56 286 ALA B CA 1
ATOM 5759 C C . ALA B 1 286 ? -8.438 37.125 17.016 1 98.56 286 ALA B C 1
ATOM 5761 O O . ALA B 1 286 ? -7.75 38.031 16.516 1 98.56 286 ALA B O 1
ATOM 5762 N N . LYS B 1 287 ? -8.945 37.219 18.25 1 98.25 287 LYS B N 1
ATOM 5763 C CA . LYS B 1 287 ? -8.711 38.406 19.062 1 98.25 287 LYS B CA 1
ATOM 5764 C C . LYS B 1 287 ? -7.227 38.562 19.391 1 98.25 287 LYS B C 1
ATOM 5766 O O . LYS B 1 287 ? -6.668 39.656 19.25 1 98.25 287 LYS B O 1
ATOM 5771 N N . ASP B 1 288 ? -6.633 37.469 19.812 1 98.38 288 ASP B N 1
ATOM 5772 C CA . ASP B 1 288 ? -5.219 37.5 20.172 1 98.38 288 ASP B CA 1
ATOM 5773 C C . ASP B 1 288 ? -4.352 37.812 18.953 1 98.38 288 ASP B C 1
ATOM 5775 O O . ASP B 1 288 ? -3.348 38.531 19.062 1 98.38 288 ASP B O 1
ATOM 5779 N N . PHE B 1 289 ? -4.754 37.219 17.875 1 97.69 289 PHE B N 1
ATOM 5780 C CA . PHE B 1 289 ? -4.047 37.438 16.625 1 97.69 289 PHE B CA 1
ATOM 5781 C C . PHE B 1 289 ? -4.125 38.906 16.219 1 97.69 289 PHE B C 1
ATOM 5783 O O . PHE B 1 289 ? -3.117 39.5 15.852 1 97.69 289 PHE B O 1
ATOM 5790 N N . TYR B 1 290 ? -5.297 39.531 16.281 1 97.94 290 TYR B N 1
ATOM 5791 C CA . TYR B 1 290 ? -5.48 40.938 16 1 97.94 290 TYR B CA 1
ATOM 5792 C C . TYR B 1 290 ? -4.621 41.812 16.922 1 97.94 290 TYR B C 1
ATOM 5794 O O . TYR B 1 290 ? -3.943 42.719 16.469 1 97.94 290 TYR B O 1
ATOM 5802 N N . GLU B 1 291 ? -4.711 41.5 18.172 1 98 291 GLU B N 1
ATOM 5803 C CA . GLU B 1 291 ? -3.945 42.25 19.156 1 98 291 GLU B CA 1
ATOM 5804 C C . GLU B 1 291 ? -2.449 42.188 18.875 1 98 291 GLU B C 1
ATOM 5806 O O . GLU B 1 291 ? -1.73 43.156 19.031 1 98 291 GLU B O 1
ATOM 5811 N N . HIS B 1 292 ? -2.025 41.031 18.484 1 97.38 292 HIS B N 1
ATOM 5812 C CA . HIS B 1 292 ? -0.618 40.844 18.156 1 97.38 292 HIS B CA 1
ATOM 5813 C C . HIS B 1 292 ? -0.211 41.688 16.969 1 97.38 292 HIS B C 1
ATOM 5815 O O . HIS B 1 292 ? 0.875 42.281 16.953 1 97.38 292 HIS B O 1
ATOM 5821 N N . ILE B 1 293 ? -1.062 41.781 15.953 1 96.75 293 ILE B N 1
ATOM 5822 C CA . ILE B 1 293 ? -0.742 42.469 14.703 1 96.75 293 ILE B CA 1
ATOM 5823 C C . ILE B 1 293 ? -0.85 43.969 14.898 1 96.75 293 ILE B C 1
ATOM 5825 O O . ILE B 1 293 ? 0.001 44.719 14.422 1 96.75 293 ILE B O 1
ATOM 5829 N N . TYR B 1 294 ? -1.835 44.469 15.672 1 96.62 294 TYR B N 1
ATOM 5830 C CA . TYR B 1 294 ? -2.17 45.875 15.672 1 96.62 294 TYR B CA 1
ATOM 5831 C C . TYR B 1 294 ? -1.812 46.531 17 1 96.62 294 TYR B C 1
ATOM 5833 O O . TYR B 1 294 ? -1.811 47.75 17.125 1 96.62 294 TYR B O 1
ATOM 5841 N N . GLY B 1 295 ? -1.533 45.719 18.047 1 97.19 295 GLY B N 1
ATOM 5842 C CA . GLY B 1 295 ? -1.085 46.219 19.328 1 97.19 295 GLY B CA 1
ATOM 5843 C C . GLY B 1 295 ? -2.221 46.75 20.188 1 97.19 295 GLY B C 1
ATOM 5844 O O . GLY B 1 295 ? -1.985 47.438 21.188 1 97.19 295 GLY B O 1
ATOM 5845 N N . GLU B 1 296 ? -3.453 46.5 19.844 1 97 296 GLU B N 1
ATOM 5846 C CA . GLU B 1 296 ? -4.637 46.906 20.594 1 97 296 GLU B CA 1
ATOM 5847 C C . GLU B 1 296 ? -5.723 45.844 20.531 1 97 296 GLU B C 1
ATOM 5849 O O . GLU B 1 296 ? -5.711 45 19.641 1 97 296 GLU B O 1
ATOM 5854 N N . LYS B 1 297 ? -6.602 45.875 21.391 1 97.44 297 LYS B N 1
ATOM 5855 C CA . LYS B 1 297 ? -7.727 44.938 21.406 1 97.44 297 LYS B CA 1
ATOM 5856 C C . LYS B 1 297 ? -8.719 45.25 20.297 1 97.44 297 LYS B C 1
ATOM 5858 O O . LYS B 1 297 ? -8.961 46.406 19.984 1 97.44 297 LYS B O 1
ATOM 5863 N N . PRO B 1 298 ? -9.219 44.219 19.75 1 96.81 298 PRO B N 1
ATOM 5864 C CA . PRO B 1 298 ? -10.156 44.469 18.656 1 96.81 298 PRO B CA 1
ATOM 5865 C C . PRO B 1 298 ? -11.5 45 19.141 1 96.81 298 PRO B C 1
ATOM 5867 O O . PRO B 1 298 ? -11.938 44.656 20.234 1 96.81 298 PRO B O 1
ATOM 5870 N N . ASN B 1 299 ? -12.078 45.844 18.344 1 96.19 299 ASN B N 1
ATOM 5871 C CA . ASN B 1 299 ? -13.445 46.344 18.469 1 96.19 299 ASN B CA 1
ATOM 5872 C C . ASN B 1 299 ? -14.352 45.75 17.375 1 96.19 299 ASN B C 1
ATOM 5874 O O . ASN B 1 299 ? -14.188 46.094 16.203 1 96.19 299 ASN B O 1
ATOM 5878 N N . ILE B 1 300 ? -15.273 45 17.781 1 92 300 ILE B N 1
ATOM 5879 C CA . ILE B 1 300 ? -16.141 44.281 16.844 1 92 300 ILE B CA 1
ATOM 5880 C C . ILE B 1 300 ? -16.938 45.281 16.031 1 92 300 ILE B C 1
ATOM 5882 O O . ILE B 1 300 ? -17.172 45.062 14.836 1 92 300 ILE B O 1
ATOM 5886 N N . ASP B 1 301 ? -17.391 46.344 16.672 1 92.44 301 ASP B N 1
ATOM 5887 C CA . ASP B 1 301 ? -18.219 47.344 16.016 1 92.44 301 ASP B CA 1
ATOM 5888 C C . ASP B 1 301 ? -17.469 48.062 14.906 1 92.44 301 ASP B C 1
ATOM 5890 O O . ASP B 1 301 ? -18.078 48.594 13.977 1 92.44 301 ASP B O 1
ATOM 5894 N N . ARG B 1 302 ? -16.172 48 14.977 1 93.19 302 ARG B N 1
ATOM 5895 C CA . ARG B 1 302 ? -15.312 48.625 13.969 1 93.19 302 ARG B CA 1
ATOM 5896 C C . ARG B 1 302 ? -14.914 47.625 12.891 1 93.19 302 ARG B C 1
ATOM 5898 O O . ARG B 1 302 ? -14.234 47.969 11.922 1 93.19 302 ARG B O 1
ATOM 5905 N N . GLY B 1 303 ? -15.32 46.438 13.016 1 92.31 303 GLY B N 1
ATOM 5906 C CA . GLY B 1 303 ? -14.992 45.406 12.047 1 92.31 303 GLY B CA 1
ATOM 5907 C C . GLY B 1 303 ? -13.555 44.938 12.156 1 92.31 303 GLY B C 1
ATOM 5908 O O . GLY B 1 303 ? -12.961 44.5 11.172 1 92.31 303 GLY B O 1
ATOM 5909 N N . ASP B 1 304 ? -12.938 45.062 13.289 1 94.81 304 ASP B N 1
ATOM 5910 C CA . ASP B 1 304 ? -11.508 44.812 13.484 1 94.81 304 ASP B CA 1
ATOM 5911 C C . ASP B 1 304 ? -11.172 43.344 13.203 1 94.81 304 ASP B C 1
ATOM 5913 O O . ASP B 1 304 ? -10.125 43.031 12.633 1 94.81 304 ASP B O 1
ATOM 5917 N N . LEU B 1 305 ? -12.031 42.469 13.492 1 97.5 305 LEU B N 1
ATOM 5918 C CA . LEU B 1 305 ? -11.75 41.062 13.305 1 97.5 305 LEU B CA 1
ATOM 5919 C C . LEU B 1 305 ? -11.773 40.688 11.828 1 97.5 305 LEU B C 1
ATOM 5921 O O . LEU B 1 305 ? -11.055 39.781 11.398 1 97.5 305 LEU B O 1
ATOM 5925 N N . SER B 1 306 ? -12.562 41.406 11.055 1 96.88 306 SER B N 1
ATOM 5926 C CA . SER B 1 306 ? -12.594 41.156 9.617 1 96.88 306 SER B CA 1
ATOM 5927 C C . SER B 1 306 ? -11.258 41.5 8.969 1 96.88 306 SER B C 1
ATOM 5929 O O . SER B 1 306 ? -10.898 40.906 7.945 1 96.88 306 SER B O 1
ATOM 5931 N N . LYS B 1 307 ? -10.562 42.344 9.578 1 96.75 307 LYS B N 1
ATOM 5932 C CA . LYS B 1 307 ? -9.312 42.875 9.008 1 96.75 307 LYS B CA 1
ATOM 5933 C C . LYS B 1 307 ? -8.227 41.781 9.023 1 96.75 307 LYS B C 1
ATOM 5935 O O . LYS B 1 307 ? -7.27 41.844 8.25 1 96.75 307 LYS B O 1
ATOM 5940 N N . ILE B 1 308 ? -8.367 40.75 9.859 1 97.38 308 ILE B N 1
ATOM 5941 C CA . ILE B 1 308 ? -7.32 39.75 9.977 1 97.38 308 ILE B CA 1
ATOM 5942 C C . ILE B 1 308 ? -7.762 38.469 9.289 1 97.38 308 ILE B C 1
ATOM 5944 O O . ILE B 1 308 ? -7.168 37.406 9.5 1 97.38 308 ILE B O 1
ATOM 5948 N N . ILE B 1 309 ? -8.828 38.469 8.516 1 98.06 309 ILE B N 1
ATOM 5949 C CA . ILE B 1 309 ? -9.312 37.312 7.781 1 98.06 309 ILE B CA 1
ATOM 5950 C C . ILE B 1 309 ? -8.914 37.438 6.312 1 98.06 309 ILE B C 1
ATOM 5952 O O . ILE B 1 309 ? -9.148 38.469 5.676 1 98.06 309 ILE B O 1
ATOM 5956 N N . GLY B 1 310 ? -8.25 36.469 5.812 1 96.62 310 GLY B N 1
ATOM 5957 C CA . GLY B 1 310 ? -7.84 36.469 4.418 1 96.62 310 GLY B CA 1
ATOM 5958 C C . GLY B 1 310 ? -6.652 35.562 4.141 1 96.62 310 GLY B C 1
ATOM 5959 O O . GLY B 1 310 ? -6.316 34.688 4.965 1 96.62 310 GLY B O 1
ATOM 5960 N N . GLU B 1 311 ? -6.07 35.75 2.996 1 95.12 311 GLU B N 1
ATOM 5961 C CA . GLU B 1 311 ? -4.953 34.906 2.555 1 95.12 311 GLU B CA 1
ATOM 5962 C C . GLU B 1 311 ? -3.615 35.562 2.908 1 95.12 311 GLU B C 1
ATOM 5964 O O . GLU B 1 311 ? -3.496 36.781 2.924 1 95.12 311 GLU B O 1
ATOM 5969 N N . GLY B 1 312 ? -2.68 34.656 3.26 1 92.56 312 GLY B N 1
ATOM 5970 C CA . GLY B 1 312 ? -1.308 35.125 3.348 1 92.56 312 GLY B CA 1
ATOM 5971 C C . GLY B 1 312 ? -0.919 35.594 4.742 1 92.56 312 GLY B C 1
ATOM 5972 O O . GLY B 1 312 ? -1.557 35.188 5.723 1 92.56 312 GLY B O 1
ATOM 5973 N N . LYS B 1 313 ? 0.114 36.344 4.84 1 95.12 313 LYS B N 1
ATOM 5974 C CA . LYS B 1 313 ? 0.74 36.781 6.082 1 95.12 313 LYS B CA 1
ATOM 5975 C C . LYS B 1 313 ? -0.185 37.719 6.863 1 95.12 313 LYS B C 1
ATOM 5977 O O . LYS B 1 313 ? -0.914 38.531 6.273 1 95.12 313 LYS B O 1
ATOM 5982 N N . ASP B 1 314 ? -0.22 37.594 8.148 1 97.06 314 ASP B N 1
ATOM 5983 C CA . ASP B 1 314 ? -0.925 38.438 9.109 1 97.06 314 ASP B CA 1
ATOM 5984 C C . ASP B 1 314 ? -2.438 38.312 8.961 1 97.06 314 ASP B C 1
ATOM 5986 O O . ASP B 1 314 ? -3.195 39.188 9.383 1 97.06 314 ASP B O 1
ATOM 5990 N N . LYS B 1 315 ? -2.812 37.312 8.305 1 97.25 315 LYS B N 1
ATOM 5991 C CA . LYS B 1 315 ? -4.227 36.969 8.156 1 97.25 315 LYS B CA 1
ATOM 5992 C C . LYS B 1 315 ? -4.484 35.5 8.539 1 97.25 315 LYS B C 1
ATOM 5994 O O . LYS B 1 315 ? -3.584 34.688 8.469 1 97.25 315 LYS B O 1
ATOM 5999 N N . ILE B 1 316 ? -5.668 35.281 8.992 1 97.88 316 ILE B N 1
ATOM 6000 C CA . ILE B 1 316 ? -6.156 33.906 9.172 1 97.88 316 ILE B CA 1
ATOM 6001 C C . ILE B 1 316 ? -7.086 33.531 8.016 1 97.88 316 ILE B C 1
ATOM 6003 O O . ILE B 1 316 ? -8.117 34.188 7.816 1 97.88 316 ILE B O 1
ATOM 6007 N N . TRP B 1 317 ? -6.688 32.562 7.293 1 97.38 317 TRP B N 1
ATOM 6008 C CA . TRP B 1 317 ? -7.434 32.156 6.098 1 97.38 317 TRP B CA 1
ATOM 6009 C C . TRP B 1 317 ? -8.578 31.219 6.453 1 97.38 317 TRP B C 1
ATOM 6011 O O . TRP B 1 317 ? -9.695 31.375 5.953 1 97.38 317 TRP B O 1
ATOM 6021 N N . ALA B 1 318 ? -8.312 30.25 7.305 1 98 318 ALA B N 1
ATOM 6022 C CA . ALA B 1 318 ? -9.289 29.219 7.633 1 98 318 ALA B CA 1
ATOM 6023 C C . ALA B 1 318 ? -9.047 28.672 9.039 1 98 318 ALA B C 1
ATOM 6025 O O . ALA B 1 318 ? -7.969 28.844 9.602 1 98 318 ALA B O 1
ATOM 6026 N N . VAL B 1 319 ? -10.07 28.094 9.594 1 98.44 319 VAL B N 1
ATOM 6027 C CA . VAL B 1 319 ? -9.961 27.266 10.789 1 98.44 319 VAL B CA 1
ATOM 6028 C C . VAL B 1 319 ? -10.336 25.812 10.445 1 98.44 319 VAL B C 1
ATOM 6030 O O . VAL B 1 319 ? -11.148 25.578 9.555 1 98.44 319 VAL B O 1
ATOM 6033 N N . ARG B 1 320 ? -9.703 24.859 11.109 1 97.81 320 ARG B N 1
ATOM 6034 C CA . ARG B 1 320 ? -9.969 23.453 10.898 1 97.81 320 ARG B CA 1
ATOM 6035 C C . ARG B 1 320 ? -10.602 22.812 12.125 1 97.81 320 ARG B C 1
ATOM 6037 O O . ARG B 1 320 ? -10.086 22.938 13.234 1 97.81 320 ARG B O 1
ATOM 6044 N N . PHE B 1 321 ? -11.758 22.266 11.883 1 98.19 321 PHE B N 1
ATOM 6045 C CA . PHE B 1 321 ? -12.422 21.453 12.891 1 98.19 321 PHE B CA 1
ATOM 6046 C C . PHE B 1 321 ? -12 20 12.766 1 98.19 321 PHE B C 1
ATOM 6048 O O . PHE B 1 321 ? -12.18 19.375 11.711 1 98.19 321 PHE B O 1
ATOM 6055 N N . ASP B 1 322 ? -11.422 19.453 13.828 1 96.5 322 ASP B N 1
ATOM 6056 C CA . ASP B 1 322 ? -10.945 18.062 13.844 1 96.5 322 ASP B CA 1
ATOM 6057 C C . ASP B 1 322 ? -11.281 17.391 15.172 1 96.5 322 ASP B C 1
ATOM 6059 O O . ASP B 1 322 ? -10.469 16.641 15.711 1 96.5 322 ASP B O 1
ATOM 6063 N N . THR B 1 323 ? -12.406 17.672 15.641 1 95.5 323 THR B N 1
ATOM 6064 C CA . THR B 1 323 ? -12.875 17.125 16.906 1 95.5 323 THR B CA 1
ATOM 6065 C C . THR B 1 323 ? -12.961 15.602 16.844 1 95.5 323 THR B C 1
ATOM 6067 O O . THR B 1 323 ? -13.523 15.055 15.891 1 95.5 323 THR B O 1
ATOM 6070 N N . SER B 1 324 ? -12.445 14.938 17.859 1 92.69 324 SER B N 1
ATOM 6071 C CA . SER B 1 324 ? -12.438 13.484 17.938 1 92.69 324 SER B CA 1
ATOM 6072 C C . SER B 1 324 ? -13.852 12.914 17.875 1 92.69 324 SER B C 1
ATOM 6074 O O . SER B 1 324 ? -14.781 13.492 18.438 1 92.69 324 SER B O 1
ATOM 6076 N N . GLY B 1 325 ? -13.938 11.766 17.297 1 92.69 325 GLY B N 1
ATOM 6077 C CA . GLY B 1 325 ? -15.227 11.109 17.125 1 92.69 325 GLY B CA 1
ATOM 6078 C C . GLY B 1 325 ? -15.867 10.695 18.438 1 92.69 325 GLY B C 1
ATOM 6079 O O . GLY B 1 325 ? -17.078 10.438 18.5 1 92.69 325 GLY B O 1
ATOM 6080 N N . SER B 1 326 ? -15.094 10.734 19.5 1 91.5 326 SER B N 1
ATOM 6081 C CA . SER B 1 326 ? -15.602 10.266 20.781 1 91.5 326 SER B CA 1
ATOM 6082 C C . SER B 1 326 ? -15.961 11.438 21.688 1 91.5 326 SER B C 1
ATOM 6084 O O . SER B 1 326 ? -16.391 11.242 22.828 1 91.5 326 SER B O 1
ATOM 6086 N N . LEU B 1 327 ? -15.812 12.672 21.172 1 95.69 327 LEU B N 1
ATOM 6087 C CA . LEU B 1 327 ? -16.016 13.852 22 1 95.69 327 LEU B CA 1
ATOM 6088 C C . LEU B 1 327 ? -17.109 14.742 21.438 1 95.69 327 LEU B C 1
ATOM 6090 O O . LEU B 1 327 ? -17.359 14.727 20.234 1 95.69 327 LEU B O 1
ATOM 6094 N N . ARG B 1 328 ? -17.719 15.414 22.297 1 96.5 328 ARG B N 1
ATOM 6095 C CA . ARG B 1 328 ? -18.672 16.453 21.922 1 96.5 328 ARG B CA 1
ATOM 6096 C C . ARG B 1 328 ? -18.078 17.844 22.141 1 96.5 328 ARG B C 1
ATOM 6098 O O . ARG B 1 328 ? -17.625 18.156 23.25 1 96.5 328 ARG B O 1
ATOM 6105 N N . ASP B 1 329 ? -18.109 18.578 21.141 1 97.5 329 ASP B N 1
ATOM 6106 C CA . ASP B 1 329 ? -17.656 19.953 21.266 1 97.5 329 ASP B CA 1
ATOM 6107 C C . ASP B 1 329 ? -18.594 20.75 22.172 1 97.5 329 ASP B C 1
ATOM 6109 O O . ASP B 1 329 ? -19.797 20.531 22.172 1 97.5 329 ASP B O 1
ATOM 6113 N N . LYS B 1 330 ? -18.031 21.734 22.844 1 96.19 330 LYS B N 1
ATOM 6114 C CA . LYS B 1 330 ? -18.781 22.547 23.812 1 96.19 330 LYS B CA 1
ATOM 6115 C C . LYS B 1 330 ? -19.938 23.266 23.125 1 96.19 330 LYS B C 1
ATOM 6117 O O . LYS B 1 330 ? -20.969 23.516 23.766 1 96.19 330 LYS B O 1
ATOM 6122 N N . SER B 1 331 ? -19.828 23.531 21.922 1 95.75 331 SER B N 1
ATOM 6123 C CA . SER B 1 331 ? -20.797 24.328 21.203 1 95.75 331 SER B CA 1
ATOM 6124 C C . SER B 1 331 ? -22.031 23.516 20.828 1 95.75 331 SER B C 1
ATOM 6126 O O . SER B 1 331 ? -23.062 24.062 20.438 1 95.75 331 SER B O 1
ATOM 6128 N N . VAL B 1 332 ? -21.969 22.234 20.938 1 97.12 332 VAL B N 1
ATOM 6129 C CA . VAL B 1 332 ? -23.016 21.344 20.438 1 97.12 332 VAL B CA 1
ATOM 6130 C C . VAL B 1 332 ? -23.938 20.922 21.594 1 97.12 332 VAL B C 1
ATOM 6132 O O . VAL B 1 332 ? -23.453 20.578 22.672 1 97.12 332 VAL B O 1
ATOM 6135 N N . ILE B 1 333 ? -25.203 20.953 21.375 1 96.19 333 ILE B N 1
ATOM 6136 C CA . ILE B 1 333 ? -26.188 20.5 22.344 1 96.19 333 ILE B CA 1
ATOM 6137 C C . ILE B 1 333 ? -26.281 18.969 22.297 1 96.19 333 ILE B C 1
ATOM 6139 O O . ILE B 1 333 ? -26.5 18.391 21.234 1 96.19 333 ILE B O 1
ATOM 6143 N N . PRO B 1 334 ? -26.047 18.391 23.422 1 94.19 334 PRO B N 1
ATOM 6144 C CA . PRO B 1 334 ? -26.078 16.922 23.422 1 94.19 334 PRO B CA 1
ATOM 6145 C C . PRO B 1 334 ? -27.438 16.359 22.984 1 94.19 334 PRO B C 1
ATOM 6147 O O . PRO B 1 334 ? -28.484 16.859 23.422 1 94.19 334 PRO B O 1
ATOM 6150 N N . LYS B 1 335 ? -27.469 15.414 22.125 1 93.38 335 LYS B N 1
ATOM 6151 C CA . LYS B 1 335 ? -28.672 14.719 21.672 1 93.38 335 LYS B CA 1
ATOM 6152 C C . LYS B 1 335 ? -28.453 13.211 21.656 1 93.38 335 LYS B C 1
ATOM 6154 O O . LYS B 1 335 ? -29.047 12.477 22.453 1 93.38 335 LYS B O 1
ATOM 6159 N N . ASP B 1 336 ? -27.609 12.695 20.859 1 93.75 336 ASP B N 1
ATOM 6160 C CA . ASP B 1 336 ? -27.188 11.305 20.688 1 93.75 336 ASP B CA 1
ATOM 6161 C C . ASP B 1 336 ? -25.812 11.227 20.031 1 93.75 336 ASP B C 1
ATOM 6163 O O . ASP B 1 336 ? -25 12.141 20.156 1 93.75 336 ASP B O 1
ATOM 6167 N N . LYS B 1 337 ? -25.531 10.07 19.469 1 92.19 337 LYS B N 1
ATOM 6168 C CA . LYS B 1 337 ? -24.203 9.836 18.922 1 92.19 337 LYS B CA 1
ATOM 6169 C C . LYS B 1 337 ? -23.891 10.844 17.812 1 92.19 337 LYS B C 1
ATOM 6171 O O . LYS B 1 337 ? -22.719 11.094 17.5 1 92.19 337 LYS B O 1
ATOM 6176 N N . SER B 1 338 ? -24.891 11.406 17.156 1 93.19 338 SER B N 1
ATOM 6177 C CA . SER B 1 338 ? -24.719 12.367 16.062 1 93.19 338 SER B CA 1
ATOM 6178 C C . SER B 1 338 ? -24.094 13.664 16.562 1 93.19 338 SER B C 1
ATOM 6180 O O . SER B 1 338 ? -23.641 14.492 15.773 1 93.19 338 SER B O 1
ATOM 6182 N N . SER B 1 339 ? -24.047 13.859 17.953 1 95.88 339 SER B N 1
ATOM 6183 C CA . SER B 1 339 ? -23.484 15.062 18.547 1 95.88 339 SER B CA 1
ATOM 6184 C C . SER B 1 339 ? -21.984 14.93 18.766 1 95.88 339 SER B C 1
ATOM 6186 O O . SER B 1 339 ? -21.328 15.883 19.156 1 95.88 339 SER B O 1
ATOM 6188 N N . LEU B 1 340 ? -21.5 13.734 18.438 1 96.12 340 LEU B N 1
ATOM 6189 C CA . LEU B 1 340 ? -20.078 13.492 18.641 1 96.12 340 LEU B CA 1
ATOM 6190 C C . LEU B 1 340 ? -19.281 13.836 17.391 1 96.12 340 LEU B C 1
ATOM 6192 O O . LEU B 1 340 ? -19.828 13.844 16.281 1 96.12 340 LEU B O 1
ATOM 6196 N N . GLY B 1 341 ? -18.016 14.133 17.625 1 97.19 341 GLY B N 1
ATOM 6197 C CA . GLY B 1 341 ? -17.156 14.453 16.5 1 97.19 341 GLY B CA 1
ATOM 6198 C C . GLY B 1 341 ? -17.578 15.727 15.773 1 97.19 341 GLY B C 1
ATOM 6199 O O . GLY B 1 341 ? -18.359 16.516 16.297 1 97.19 341 GLY B O 1
ATOM 6200 N N . VAL B 1 342 ? -16.922 16 14.688 1 98.31 342 VAL B N 1
ATOM 6201 C CA . VAL B 1 342 ? -17.344 17.125 13.852 1 98.31 342 VAL B CA 1
ATOM 6202 C C . VAL B 1 342 ? -18.734 16.844 13.273 1 98.31 342 VAL B C 1
ATOM 6204 O O . VAL B 1 342 ? -18.953 15.812 12.648 1 98.31 342 VAL B O 1
ATOM 6207 N N . ASN B 1 343 ? -19.625 17.688 13.5 1 98.06 343 ASN B N 1
ATOM 6208 C CA . ASN B 1 343 ? -21 17.469 13.07 1 98.06 343 ASN B CA 1
ATOM 6209 C C . ASN B 1 343 ? -21.641 18.734 12.516 1 98.06 343 ASN B C 1
ATOM 6211 O O . ASN B 1 343 ? -21.094 19.828 12.695 1 98.06 343 ASN B O 1
ATOM 6215 N N . PRO B 1 344 ? -22.734 18.656 11.852 1 98.12 344 PRO B N 1
ATOM 6216 C CA . PRO B 1 344 ? -23.375 19.797 11.188 1 98.12 344 PRO B CA 1
ATOM 6217 C C . PRO B 1 344 ? -23.703 20.922 12.156 1 98.12 344 PRO B C 1
ATOM 6219 O O . PRO B 1 344 ? -23.453 22.094 11.859 1 98.12 344 PRO B O 1
ATOM 6222 N N . GLU B 1 345 ? -24.25 20.609 13.289 1 98.31 345 GLU B N 1
ATOM 6223 C CA . GLU B 1 345 ? -24.641 21.625 14.266 1 98.31 345 GLU B CA 1
ATOM 6224 C C . GLU B 1 345 ? -23.453 22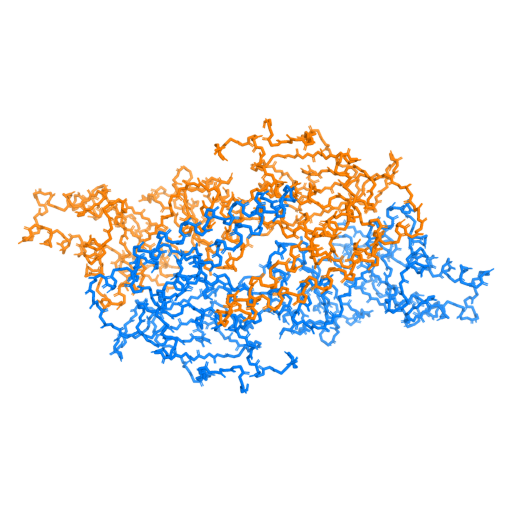.484 14.664 1 98.31 345 GLU B C 1
ATOM 6226 O O . GLU B 1 345 ? -23.562 23.719 14.727 1 98.31 345 GLU B O 1
ATOM 6231 N N . MET B 1 346 ? -22.391 21.781 14.891 1 98.19 346 MET B N 1
ATOM 6232 C CA . MET B 1 346 ? -21.156 22.453 15.273 1 98.19 346 MET B CA 1
ATOM 6233 C C . MET B 1 346 ? -20.75 23.516 14.25 1 98.19 346 MET B C 1
ATOM 6235 O O . MET B 1 346 ? -20.438 24.641 14.617 1 98.19 346 MET B O 1
ATOM 6239 N N . VAL B 1 347 ? -20.844 23.203 13.008 1 98.69 347 VAL B N 1
ATOM 6240 C CA . VAL B 1 347 ? -20.406 24.078 11.93 1 98.69 347 VAL B CA 1
ATOM 6241 C C . VAL B 1 347 ? -21.406 25.203 11.75 1 98.69 347 VAL B C 1
ATOM 6243 O O . VAL B 1 347 ? -21.031 26.359 11.539 1 98.69 347 VAL B O 1
ATOM 6246 N N . TRP B 1 348 ? -22.672 24.938 11.828 1 98.38 348 TRP B N 1
ATOM 6247 C CA . TRP B 1 348 ? -23.719 25.953 11.711 1 98.38 348 TRP B CA 1
ATOM 6248 C C . TRP B 1 348 ? -23.578 27 12.812 1 98.38 348 TRP B C 1
ATOM 6250 O O . TRP B 1 348 ? -23.656 28.203 12.547 1 98.38 348 TRP B O 1
ATOM 6260 N N . ARG B 1 349 ? -23.438 26.5 13.992 1 98.5 349 ARG B N 1
ATOM 6261 C CA . ARG B 1 349 ? -23.297 27.422 15.125 1 98.5 349 ARG B CA 1
ATOM 6262 C C . ARG B 1 349 ? -22.047 28.266 15 1 98.5 349 ARG B C 1
ATOM 6264 O O . ARG B 1 349 ? -22.047 29.453 15.305 1 98.5 349 ARG B O 1
ATOM 6271 N N . ALA B 1 350 ? -21.016 27.625 14.602 1 98.81 350 ALA B N 1
ATOM 6272 C CA . ALA B 1 350 ? -19.75 28.344 14.414 1 98.81 350 ALA B CA 1
ATOM 6273 C C . ALA B 1 350 ? -19.891 29.422 13.352 1 98.81 350 ALA B C 1
ATOM 6275 O O . ALA B 1 350 ? -19.5 30.578 13.578 1 98.81 350 ALA B O 1
ATOM 6276 N N . ARG B 1 351 ? -20.422 29.047 12.18 1 98.69 351 ARG B N 1
ATOM 6277 C CA . ARG B 1 351 ? -20.594 30 11.094 1 98.69 351 ARG B CA 1
ATOM 6278 C C . ARG B 1 351 ? -21.422 31.188 11.547 1 98.69 351 ARG B C 1
ATOM 6280 O O . ARG B 1 351 ? -21.078 32.344 11.266 1 98.69 351 ARG B O 1
ATOM 6287 N N . ARG B 1 352 ? -22.516 30.953 12.219 1 98.38 352 ARG B N 1
ATOM 6288 C CA . ARG B 1 352 ? -23.375 32.031 12.719 1 98.38 352 ARG B CA 1
ATOM 6289 C C . ARG B 1 352 ? -22.594 32.969 13.641 1 98.38 352 ARG B C 1
ATOM 6291 O O . ARG B 1 352 ? -22.672 34.188 13.492 1 98.38 352 ARG B O 1
ATOM 6298 N N . LYS B 1 353 ? -21.938 32.375 14.578 1 98.25 353 LYS B N 1
ATOM 6299 C CA . LYS B 1 353 ? -21.188 33.188 15.539 1 98.25 353 LYS B CA 1
ATOM 6300 C C . LYS B 1 353 ? -20.078 33.969 14.859 1 98.25 353 LYS B C 1
ATOM 6302 O O . LYS B 1 353 ? -19.859 35.156 15.18 1 98.25 353 LYS B O 1
ATOM 6307 N N . PHE B 1 354 ? -19.312 33.344 13.93 1 98.56 354 PHE B N 1
ATOM 6308 C CA . PHE B 1 354 ? -18.25 34.031 13.203 1 98.56 354 PHE B CA 1
ATOM 6309 C C . PHE B 1 354 ? -18.797 35.188 12.391 1 98.56 354 PHE B C 1
ATOM 6311 O O . PHE B 1 354 ? -18.203 36.25 12.359 1 98.56 354 PHE B O 1
ATOM 6318 N N . ASP B 1 355 ? -19.969 35 11.773 1 97.88 355 ASP B N 1
ATOM 6319 C CA . ASP B 1 355 ? -20.594 36.062 10.984 1 97.88 355 ASP B CA 1
ATOM 6320 C C . ASP B 1 355 ? -21.047 37.219 11.867 1 97.88 355 ASP B C 1
ATOM 6322 O O . ASP B 1 355 ? -20.922 38.375 11.492 1 97.88 355 ASP B O 1
ATOM 6326 N N . GLU B 1 356 ? -21.562 36.875 13 1 97.56 356 GLU B N 1
ATOM 6327 C CA . GLU B 1 356 ? -21.953 37.906 13.961 1 97.56 356 GLU B CA 1
ATOM 6328 C C . GLU B 1 356 ? -20.781 38.812 14.344 1 97.56 356 GLU B C 1
ATOM 6330 O O . GLU B 1 356 ? -20.953 40 14.633 1 97.56 356 GLU B O 1
ATOM 6335 N N . LEU B 1 357 ? -19.641 38.219 14.312 1 97.75 357 LEU B N 1
ATOM 6336 C CA . LEU B 1 357 ? -18.438 38.938 14.742 1 97.75 357 LEU B CA 1
ATOM 6337 C C . LEU B 1 357 ? -17.719 39.531 13.547 1 97.75 357 LEU B C 1
ATOM 6339 O O . LEU B 1 357 ? -16.594 40.031 13.68 1 97.75 357 LEU B O 1
ATOM 6343 N N . GLY B 1 358 ? -18.312 39.438 12.32 1 96.81 358 GLY B N 1
ATOM 6344 C CA . GLY B 1 358 ? -17.781 40.062 11.125 1 96.81 358 GLY B CA 1
ATOM 6345 C C . GLY B 1 358 ? -16.75 39.219 10.406 1 96.81 358 GLY B C 1
ATOM 6346 O O . GLY B 1 358 ? -16.047 39.688 9.508 1 96.81 358 GLY B O 1
ATOM 6347 N N . MET B 1 359 ? -16.562 38 10.734 1 98.19 359 MET B N 1
ATOM 6348 C CA . MET B 1 359 ? -15.602 37.125 10.094 1 98.19 359 MET B CA 1
ATOM 6349 C C . MET B 1 359 ? -16.281 36.25 9.023 1 98.19 359 MET B C 1
ATOM 6351 O O . MET B 1 359 ? -16.125 35.031 9 1 98.19 359 MET B O 1
ATOM 6355 N N . ASN B 1 360 ? -16.922 36.938 8.125 1 97.5 360 ASN B N 1
ATOM 6356 C CA . ASN B 1 360 ? -17.734 36.25 7.102 1 97.5 360 ASN B CA 1
ATOM 6357 C C . ASN B 1 360 ? -16.859 35.469 6.117 1 97.5 360 ASN B C 1
ATOM 6359 O O . ASN B 1 360 ? -17.281 34.469 5.562 1 97.5 360 ASN B O 1
ATOM 6363 N N . ASN B 1 361 ? -15.656 35.938 5.945 1 98 361 ASN B N 1
ATOM 6364 C CA . ASN B 1 361 ? -14.789 35.375 4.934 1 98 361 ASN B CA 1
ATOM 6365 C C . ASN B 1 361 ? -13.875 34.281 5.531 1 98 361 ASN B C 1
ATOM 6367 O O . ASN B 1 361 ? -13.062 33.688 4.82 1 98 361 ASN B O 1
ATOM 6371 N N . LEU B 1 362 ? -13.984 34.094 6.828 1 98.62 362 LEU B N 1
ATOM 6372 C CA . LEU B 1 362 ? -13.203 33.031 7.457 1 98.62 362 LEU B CA 1
ATOM 6373 C C . LEU B 1 362 ? -13.664 31.656 6.969 1 98.62 362 LEU B C 1
ATOM 6375 O O . LEU B 1 362 ? -14.812 31.266 7.172 1 98.62 362 LEU B O 1
ATOM 6379 N N . LYS B 1 363 ? -12.805 30.906 6.324 1 98.25 363 LYS B N 1
ATOM 6380 C CA . LYS B 1 363 ? -13.156 29.594 5.793 1 98.25 363 LYS B CA 1
ATOM 6381 C C . LYS B 1 363 ? -13.164 28.531 6.895 1 98.25 363 LYS B C 1
ATOM 6383 O O . LYS B 1 363 ? -12.445 28.672 7.887 1 98.25 363 LYS B O 1
ATOM 6388 N N . ILE B 1 364 ? -14 27.547 6.734 1 98.69 364 ILE B N 1
ATOM 6389 C CA . ILE B 1 364 ? -14.102 26.453 7.68 1 98.69 364 ILE B CA 1
ATOM 6390 C C . ILE B 1 364 ? -13.75 25.141 6.977 1 98.69 364 ILE B C 1
ATOM 6392 O O . ILE B 1 364 ? -14.43 24.734 6.027 1 98.69 364 ILE B O 1
ATOM 6396 N N . MET B 1 365 ? -12.695 24.516 7.395 1 97.62 365 MET B N 1
ATOM 6397 C CA . MET B 1 365 ? -12.328 23.172 6.973 1 97.62 365 MET B CA 1
ATOM 6398 C C . MET B 1 365 ? -12.727 22.141 8.023 1 97.62 365 MET B C 1
ATOM 6400 O O . MET B 1 365 ? -12.602 22.391 9.227 1 97.62 365 MET B O 1
ATOM 6404 N N . VAL B 1 366 ? -13.242 21.062 7.531 1 98.25 366 VAL B N 1
ATOM 6405 C CA . VAL B 1 366 ? -13.602 20 8.461 1 98.25 366 VAL B CA 1
ATOM 6406 C C . VAL B 1 366 ? -12.836 18.734 8.117 1 98.25 366 VAL B C 1
ATOM 6408 O O . VAL B 1 366 ? -12.594 18.438 6.941 1 98.25 366 VAL B O 1
ATOM 6411 N N . SER B 1 367 ? -12.438 18.016 9.094 1 95.94 367 SER B N 1
ATOM 6412 C CA . SER B 1 367 ? -11.742 16.734 8.977 1 95.94 367 SER B CA 1
ATOM 6413 C C . SER B 1 367 ? -12.039 15.844 10.172 1 95.94 367 SER B C 1
ATOM 6415 O O . SER B 1 367 ? -12.727 16.25 11.109 1 95.94 367 SER B O 1
ATOM 6417 N N . GLY B 1 368 ? -11.539 14.641 10.133 1 92.25 368 GLY B N 1
ATOM 6418 C CA . GLY B 1 368 ? -11.758 13.68 11.195 1 92.25 368 GLY B CA 1
ATOM 6419 C C . GLY B 1 368 ? -12.906 12.727 10.922 1 92.25 368 GLY B C 1
ATOM 6420 O O . GLY B 1 368 ? -14.055 13.016 11.258 1 92.25 368 GLY B O 1
ATOM 6421 N N . GLY B 1 369 ? -12.602 11.641 10.359 1 91.62 369 GLY B N 1
ATOM 6422 C CA . GLY B 1 369 ? -13.57 10.57 10.148 1 91.62 369 GLY B CA 1
ATOM 6423 C C . GLY B 1 369 ? -14.469 10.805 8.945 1 91.62 369 GLY B C 1
ATOM 6424 O O . GLY B 1 369 ? -15.539 10.211 8.836 1 91.62 369 GLY B O 1
ATOM 6425 N N . PHE B 1 370 ? -14.172 11.742 8.172 1 97.06 370 PHE B N 1
ATOM 6426 C CA . PHE B 1 370 ? -15.016 12.031 7.016 1 97.06 370 PHE B CA 1
ATOM 6427 C C . PHE B 1 370 ? -14.859 10.961 5.945 1 97.06 370 PHE B C 1
ATOM 6429 O O . PHE B 1 370 ? -13.75 10.477 5.699 1 97.06 370 PHE B O 1
ATOM 6436 N N . ASN B 1 371 ? -15.875 10.508 5.434 1 97.12 371 ASN B N 1
ATOM 6437 C CA . ASN B 1 371 ? -16.031 9.594 4.309 1 97.12 371 ASN B CA 1
ATOM 6438 C C . ASN B 1 371 ? -17.156 10.031 3.377 1 97.12 371 ASN B C 1
ATOM 6440 O O . ASN B 1 371 ? -17.703 11.133 3.523 1 97.12 371 ASN B O 1
ATOM 6444 N N . GLN B 1 372 ? -17.469 9.242 2.43 1 98.12 372 GLN B N 1
ATOM 6445 C CA . GLN B 1 372 ? -18.5 9.602 1.449 1 98.12 372 GLN B CA 1
ATOM 6446 C C . GLN B 1 372 ? -19.828 9.906 2.127 1 98.12 372 GLN B C 1
ATOM 6448 O O . GLN B 1 372 ? -20.453 10.922 1.843 1 98.12 372 GLN B O 1
ATOM 6453 N N . GLU B 1 373 ? -20.281 9.055 2.994 1 98 373 GLU B N 1
ATOM 6454 C CA . GLU B 1 373 ? -21.578 9.172 3.643 1 98 373 GLU B CA 1
ATOM 6455 C C . GLU B 1 373 ? -21.672 10.445 4.484 1 98 373 GLU B C 1
ATOM 6457 O O . GLU B 1 373 ? -22.672 11.148 4.445 1 98 373 GLU B O 1
ATOM 6462 N N . LYS B 1 374 ? -20.672 10.711 5.254 1 97.94 374 LYS B N 1
ATOM 6463 C CA . LYS B 1 374 ? -20.656 11.898 6.105 1 97.94 374 LYS B CA 1
ATOM 6464 C C . LYS B 1 374 ? -20.641 13.172 5.27 1 97.94 374 LYS B C 1
ATOM 6466 O O . LYS B 1 374 ? -21.328 14.141 5.598 1 97.94 374 LYS B O 1
ATOM 6471 N N . ILE B 1 375 ? -19.891 13.211 4.219 1 98.69 375 ILE B N 1
ATOM 6472 C CA . ILE B 1 375 ? -19.844 14.375 3.344 1 98.69 375 ILE B CA 1
ATOM 6473 C C . ILE B 1 375 ? -21.203 14.57 2.686 1 98.69 375 ILE B C 1
ATOM 6475 O O . ILE B 1 375 ? -21.703 15.695 2.6 1 98.69 375 ILE B O 1
ATOM 6479 N N . ASP B 1 376 ? -21.812 13.469 2.268 1 98.38 376 ASP B N 1
ATOM 6480 C CA . ASP B 1 376 ? -23.156 13.539 1.692 1 98.38 376 ASP B CA 1
ATOM 6481 C C . ASP B 1 376 ? -24.141 14.172 2.674 1 98.38 376 ASP B C 1
ATOM 6483 O O . ASP B 1 376 ? -24.984 14.984 2.279 1 98.38 376 ASP B O 1
ATOM 6487 N N . LEU B 1 377 ? -24.062 13.75 3.848 1 98.12 377 LEU B N 1
ATOM 6488 C CA . LEU B 1 377 ? -24.922 14.305 4.883 1 98.12 377 LEU B CA 1
ATOM 6489 C C . LEU B 1 377 ? -24.719 15.812 5.023 1 98.12 377 LEU B C 1
ATOM 6491 O O . LEU B 1 377 ? -25.672 16.578 5.055 1 98.12 377 LEU B O 1
ATOM 6495 N N . PHE B 1 378 ? -23.469 16.25 5.148 1 98.69 378 PHE B N 1
ATOM 6496 C CA . PHE B 1 378 ? -23.125 17.672 5.301 1 98.69 378 PHE B CA 1
ATOM 6497 C C . PHE B 1 378 ? -23.672 18.469 4.125 1 98.69 378 PHE B C 1
ATOM 6499 O O . PHE B 1 378 ? -24.203 19.562 4.309 1 98.69 378 PHE B O 1
ATOM 6506 N N . GLU B 1 379 ? -23.516 17.938 2.945 1 98.62 379 GLU B N 1
ATOM 6507 C CA . GLU B 1 379 ? -23.938 18.672 1.754 1 98.62 379 GLU B CA 1
ATOM 6508 C C . GLU B 1 379 ? -25.453 18.672 1.623 1 98.62 379 GLU B C 1
ATOM 6510 O O . GLU B 1 379 ? -26.047 19.672 1.187 1 98.62 379 GLU B O 1
ATOM 6515 N N . THR B 1 380 ? -26.078 17.562 1.933 1 98.19 380 THR B N 1
ATOM 6516 C CA . THR B 1 380 ? -27.531 17.5 1.92 1 98.19 380 THR B CA 1
ATOM 6517 C C . THR B 1 380 ? -28.125 18.531 2.865 1 98.19 380 THR B C 1
ATOM 6519 O O . THR B 1 380 ? -29.156 19.141 2.559 1 98.19 380 THR B O 1
ATOM 6522 N N . LEU B 1 381 ? -27.453 18.719 3.955 1 98.12 381 LEU B N 1
ATOM 6523 C CA . LEU B 1 381 ? -27.922 19.656 4.965 1 98.12 381 LEU B CA 1
ATOM 6524 C C . LEU B 1 381 ? -27.422 21.062 4.672 1 98.12 381 LEU B C 1
ATOM 6526 O O . LEU B 1 381 ? -27.672 22 5.445 1 98.12 381 LEU B O 1
ATOM 6530 N N . GLU B 1 382 ? -26.625 21.188 3.645 1 98 382 GLU B N 1
ATOM 6531 C CA . GLU B 1 382 ? -26.062 22.469 3.223 1 98 382 GLU B CA 1
ATOM 6532 C C . GLU B 1 382 ? -25.219 23.109 4.332 1 98 382 GLU B C 1
ATOM 6534 O O . GLU B 1 382 ? -25.375 24.297 4.629 1 98 382 GLU B O 1
ATOM 6539 N N . VAL B 1 383 ? -24.516 22.266 5.004 1 98.62 383 VAL B N 1
ATOM 6540 C CA . VAL B 1 383 ? -23.625 22.734 6.055 1 98.62 383 VAL B CA 1
ATOM 6541 C C . VAL B 1 383 ? -22.578 23.672 5.461 1 98.62 383 VAL B C 1
ATOM 6543 O O . VAL B 1 383 ? -22.016 23.391 4.406 1 98.62 383 VAL B O 1
ATOM 6546 N N . PRO B 1 384 ? -22.312 24.828 6.121 1 98.38 384 PRO B N 1
ATOM 6547 C CA . PRO B 1 384 ? -21.406 25.828 5.551 1 98.38 384 PRO B CA 1
ATOM 6548 C C . PRO B 1 384 ? -19.938 25.469 5.77 1 98.38 384 PRO B C 1
ATOM 6550 O O . PRO B 1 384 ? -19.203 26.234 6.402 1 98.38 384 PRO B O 1
ATOM 6553 N N . VAL B 1 385 ? -19.516 24.422 5.172 1 98.38 385 VAL B N 1
ATOM 6554 C CA . VAL B 1 385 ? -18.125 23.984 5.117 1 98.38 385 VAL B CA 1
ATOM 6555 C C . VAL B 1 385 ? -17.484 24.469 3.816 1 98.38 385 VAL B C 1
ATOM 6557 O O . VAL B 1 385 ? -18.141 24.531 2.781 1 98.38 385 VAL B O 1
ATOM 6560 N N . ASP B 1 386 ? -16.25 24.828 3.941 1 97.88 386 ASP B N 1
ATOM 6561 C CA . ASP B 1 386 ? -15.562 25.312 2.742 1 97.88 386 ASP B CA 1
ATOM 6562 C C . ASP B 1 386 ? -14.68 24.219 2.146 1 97.88 386 ASP B C 1
ATOM 6564 O O . ASP B 1 386 ? -14.469 24.172 0.933 1 97.88 386 ASP B O 1
ATOM 6568 N N . LEU B 1 387 ? -14.102 23.391 2.965 1 96.69 387 LEU B N 1
ATOM 6569 C CA . LEU B 1 387 ? -13.156 22.359 2.543 1 96.69 387 LEU B CA 1
ATOM 6570 C C . LEU B 1 387 ? -13.32 21.094 3.381 1 96.69 387 LEU B C 1
ATOM 6572 O O . LEU B 1 387 ? -13.594 21.172 4.582 1 96.69 387 LEU B O 1
ATOM 6576 N N . TYR B 1 388 ? -13.109 19.953 2.725 1 97.69 388 TYR B N 1
ATOM 6577 C CA . TYR B 1 388 ? -13.102 18.672 3.418 1 97.69 388 TYR B CA 1
ATOM 6578 C C . TYR B 1 388 ? -11.711 18.047 3.416 1 97.69 388 TYR B C 1
ATOM 6580 O O . TYR B 1 388 ? -11.047 18.016 2.377 1 97.69 388 TYR B O 1
ATOM 6588 N N . GLY B 1 389 ? -11.188 17.703 4.523 1 96.31 389 GLY B N 1
ATOM 6589 C CA . GLY B 1 389 ? -10.039 16.812 4.633 1 96.31 389 GLY B CA 1
ATOM 6590 C C . GLY B 1 389 ? -10.414 15.367 4.867 1 96.31 389 GLY B C 1
ATOM 6591 O O . GLY B 1 389 ? -11.109 15.055 5.828 1 96.31 389 GLY B O 1
ATOM 6592 N N . VAL B 1 390 ? -9.969 14.523 3.982 1 96.62 390 VAL B N 1
ATOM 6593 C CA . VAL B 1 390 ? -10.32 13.109 4.086 1 96.62 390 VAL B CA 1
ATOM 6594 C C . VAL B 1 390 ? -9.047 12.266 4.121 1 96.62 390 VAL B C 1
ATOM 6596 O O . VAL B 1 390 ? -8.109 12.508 3.348 1 96.62 390 VAL B O 1
ATOM 6599 N N . GLY B 1 391 ? -8.984 11.336 5.031 1 94.69 391 GLY B N 1
ATOM 6600 C CA . GLY B 1 391 ? -7.758 10.57 5.211 1 94.69 391 GLY B CA 1
ATOM 6601 C C . GLY B 1 391 ? -7.973 9.07 5.109 1 94.69 391 GLY B C 1
ATOM 6602 O O . GLY B 1 391 ? -8.086 8.531 4.008 1 94.69 391 GLY B O 1
ATOM 6603 N N . SER B 1 392 ? -8.188 8.359 6.219 1 92.81 392 SER B N 1
ATOM 6604 C CA . SER B 1 392 ? -8.148 6.914 6.375 1 92.81 392 SER B CA 1
ATOM 6605 C C . SER B 1 392 ? -9.18 6.234 5.473 1 92.81 392 SER B C 1
ATOM 6607 O O . SER B 1 392 ? -8.93 5.152 4.941 1 92.81 392 SER B O 1
ATOM 6609 N N . SER B 1 393 ? -10.336 6.824 5.293 1 94.44 393 SER B N 1
ATOM 6610 C CA . SER B 1 393 ? -11.414 6.191 4.539 1 94.44 393 SER B CA 1
ATOM 6611 C C . SER B 1 393 ? -11.023 5.988 3.078 1 94.44 393 SER B C 1
ATOM 6613 O O . SER B 1 393 ? -11.555 5.105 2.402 1 94.44 393 SER B O 1
ATOM 6615 N N . LEU B 1 394 ? -10.078 6.773 2.639 1 95.5 394 LEU B N 1
ATOM 6616 C CA . LEU B 1 394 ? -9.703 6.75 1.229 1 95.5 394 LEU B CA 1
ATOM 6617 C C . LEU B 1 394 ? -8.836 5.535 0.917 1 95.5 394 LEU B C 1
ATOM 6619 O O . LEU B 1 394 ? -8.633 5.199 -0.25 1 95.5 394 LEU B O 1
ATOM 6623 N N . LEU B 1 395 ? -8.328 4.848 1.934 1 94.12 395 LEU B N 1
ATOM 6624 C CA . LEU B 1 395 ? -7.465 3.695 1.711 1 94.12 395 LEU B CA 1
ATOM 6625 C C . LEU B 1 395 ? -8.117 2.418 2.221 1 94.12 395 LEU B C 1
ATOM 6627 O O . LEU B 1 395 ? -7.469 1.373 2.309 1 94.12 395 LEU B O 1
ATOM 6631 N N . LYS B 1 396 ? -9.414 2.479 2.535 1 92.88 396 LYS B N 1
ATOM 6632 C CA . LYS B 1 396 ? -10.117 1.325 3.086 1 92.88 396 LYS B CA 1
ATOM 6633 C C . LYS B 1 396 ? -10.852 0.554 1.992 1 92.88 396 LYS B C 1
ATOM 6635 O O . LYS B 1 396 ? -11.078 -0.651 2.119 1 92.88 396 LYS B O 1
ATOM 6640 N N . GLN B 1 397 ? -11.148 1.247 0.942 1 91.94 397 GLN B N 1
ATOM 6641 C CA . GLN B 1 397 ? -11.828 0.591 -0.173 1 91.94 397 GLN B CA 1
ATOM 6642 C C . GLN B 1 397 ? -10.828 -0.133 -1.071 1 91.94 397 GLN B C 1
ATOM 6644 O O . GLN B 1 397 ? -9.797 0.436 -1.453 1 91.94 397 GLN B O 1
ATOM 6649 N N . LYS B 1 398 ? -11.148 -1.396 -1.417 1 95.38 398 LYS B N 1
ATOM 6650 C CA . LYS B 1 398 ? -10.273 -2.178 -2.285 1 95.38 398 LYS B CA 1
ATOM 6651 C C . LYS B 1 398 ? -11.008 -2.625 -3.547 1 95.38 398 LYS B C 1
ATOM 6653 O O . LYS B 1 398 ? -12.141 -3.107 -3.475 1 95.38 398 LYS B O 1
ATOM 6658 N N . VAL B 1 399 ? -10.422 -2.354 -4.66 1 97.62 399 VAL B N 1
ATOM 6659 C CA . VAL B 1 399 ? -10.859 -2.875 -5.953 1 97.62 399 VAL B CA 1
ATOM 6660 C C . VAL B 1 399 ? -9.836 -3.891 -6.469 1 97.62 399 VAL B C 1
ATOM 6662 O O . VAL B 1 399 ? -8.711 -3.529 -6.816 1 97.62 399 VAL B O 1
ATOM 6665 N N . ASP B 1 400 ? -10.203 -5.129 -6.555 1 97.12 400 ASP B N 1
ATOM 6666 C CA . ASP B 1 400 ? -9.32 -6.172 -7.062 1 97.12 400 ASP B CA 1
ATOM 6667 C C . ASP B 1 400 ? -9.445 -6.312 -8.578 1 97.12 400 ASP B C 1
ATOM 6669 O O . ASP B 1 400 ? -10.5 -6.02 -9.148 1 97.12 400 ASP B O 1
ATOM 6673 N N . PHE B 1 401 ? -8.391 -6.707 -9.164 1 98.38 401 PHE B N 1
ATOM 6674 C CA . PHE B 1 401 ? -8.375 -7.02 -10.586 1 98.38 401 PHE B CA 1
ATOM 6675 C C . PHE B 1 401 ? -8.07 -8.492 -10.812 1 98.38 401 PHE B C 1
ATOM 6677 O O . PHE B 1 401 ? -7.402 -9.125 -9.992 1 98.38 401 PHE B O 1
ATOM 6684 N N . THR B 1 402 ? -8.555 -9.008 -11.867 1 97.06 402 THR B N 1
ATOM 6685 C CA . THR B 1 402 ? -8.297 -10.375 -12.312 1 97.06 402 THR B CA 1
ATOM 6686 C C . THR B 1 402 ? -7.828 -10.383 -13.766 1 97.06 402 THR B C 1
ATOM 6688 O O . THR B 1 402 ? -8.195 -9.5 -14.547 1 97.06 402 THR B O 1
ATOM 6691 N N . ALA B 1 403 ? -7.012 -11.281 -14.047 1 97.94 403 ALA B N 1
ATOM 6692 C CA . ALA B 1 403 ? -6.566 -11.523 -15.422 1 97.94 403 ALA B CA 1
ATOM 6693 C C . ALA B 1 403 ? -6.941 -12.938 -15.875 1 97.94 403 ALA B C 1
ATOM 6695 O O . ALA B 1 403 ? -6.75 -13.906 -15.133 1 97.94 403 ALA B O 1
ATOM 6696 N N . ASP B 1 404 ? -7.5 -13.047 -17.078 1 96.81 404 ASP B N 1
ATOM 6697 C CA . ASP B 1 404 ? -7.852 -14.328 -17.688 1 96.81 404 ASP B CA 1
ATOM 6698 C C . ASP B 1 404 ? -7.332 -14.414 -19.125 1 96.81 404 ASP B C 1
ATOM 6700 O O . ASP B 1 404 ? -7.434 -13.453 -19.891 1 96.81 404 ASP B O 1
ATOM 6704 N N . ILE B 1 405 ? -6.723 -15.516 -19.375 1 98.25 405 ILE B N 1
ATOM 6705 C CA . ILE B 1 405 ? -6.609 -15.852 -20.781 1 98.25 405 ILE B CA 1
ATOM 6706 C C . ILE B 1 405 ? -7.969 -16.297 -21.312 1 98.25 405 ILE B C 1
ATOM 6708 O O . ILE B 1 405 ? -8.617 -17.172 -20.734 1 98.25 405 ILE B O 1
ATOM 6712 N N . VAL B 1 406 ? -8.359 -15.695 -22.469 1 98.38 406 VAL B N 1
ATOM 6713 C CA . VAL B 1 406 ? -9.711 -15.984 -22.953 1 98.38 406 VAL B CA 1
ATOM 6714 C C . VAL B 1 406 ? -9.641 -16.562 -24.359 1 98.38 406 VAL B C 1
ATOM 6716 O O . VAL B 1 406 ? -10.625 -17.125 -24.859 1 98.38 406 VAL B O 1
ATOM 6719 N N . GLU B 1 407 ? -8.555 -16.453 -25 1 98.44 407 GLU B N 1
ATOM 6720 C CA . GLU B 1 407 ? -8.312 -17.062 -26.297 1 98.44 407 GLU B CA 1
ATOM 6721 C C . GLU B 1 407 ? -6.898 -17.625 -26.391 1 98.44 407 GLU B C 1
ATOM 6723 O O . GLU B 1 407 ? -5.953 -17.047 -25.844 1 98.44 407 GLU B O 1
ATOM 6728 N N . VAL B 1 408 ? -6.777 -18.766 -27.016 1 98.44 408 VAL B N 1
ATOM 6729 C CA . VAL B 1 408 ? -5.504 -19.375 -27.375 1 98.44 408 VAL B CA 1
ATOM 6730 C C . VAL B 1 408 ? -5.477 -19.672 -28.875 1 98.44 408 VAL B C 1
ATOM 6732 O O . VAL B 1 408 ? -6.328 -20.406 -29.391 1 98.44 408 VAL B O 1
ATOM 6735 N N . ASP B 1 409 ? -4.547 -19.062 -29.531 1 98.12 409 ASP B N 1
ATOM 6736 C CA . ASP B 1 409 ? -4.402 -19.188 -30.984 1 98.12 409 ASP B CA 1
ATOM 6737 C C . ASP B 1 409 ? -5.711 -18.875 -31.703 1 98.12 409 ASP B C 1
ATOM 6739 O O . ASP B 1 409 ? -6.129 -19.609 -32.594 1 98.12 409 ASP B O 1
ATOM 6743 N N . GLY B 1 410 ? -6.32 -17.844 -31.234 1 96.12 410 GLY B N 1
ATOM 6744 C CA . GLY B 1 410 ? -7.504 -17.312 -31.906 1 96.12 410 GLY B CA 1
ATOM 6745 C C . GLY B 1 410 ? -8.773 -18.062 -31.547 1 96.12 410 GLY B C 1
ATOM 6746 O O . GLY B 1 410 ? -9.859 -17.703 -32 1 96.12 410 GLY B O 1
ATOM 6747 N N . ARG B 1 411 ? -8.672 -19.062 -30.75 1 97.19 411 ARG B N 1
ATOM 6748 C CA . ARG B 1 411 ? -9.836 -19.844 -30.359 1 97.19 411 ARG B CA 1
ATOM 6749 C C . ARG B 1 411 ? -10.203 -19.594 -28.891 1 97.19 411 ARG B C 1
ATOM 6751 O O . ARG B 1 411 ? -9.32 -19.438 -28.047 1 97.19 411 ARG B O 1
ATOM 6758 N N . PRO B 1 412 ? -11.555 -19.547 -28.656 1 97.12 412 PRO B N 1
ATOM 6759 C CA . PRO B 1 412 ? -11.969 -19.391 -27.266 1 97.12 412 PRO B CA 1
ATOM 6760 C C . PRO B 1 412 ? -11.398 -20.469 -26.344 1 97.12 412 PRO B C 1
ATOM 6762 O O . PRO B 1 412 ? -11.477 -21.656 -26.672 1 97.12 412 PRO B O 1
ATOM 6765 N N . CYS B 1 413 ? -10.727 -20.125 -25.266 1 97.5 413 CYS B N 1
ATOM 6766 C CA . CYS B 1 413 ? -10.133 -21.016 -24.266 1 97.5 413 CYS B CA 1
ATOM 6767 C C . CYS B 1 413 ? -10.039 -20.328 -22.906 1 97.5 413 CYS B C 1
ATOM 6769 O O . CYS B 1 413 ? -9.172 -19.484 -22.703 1 97.5 413 CYS B O 1
ATOM 6771 N N . ALA B 1 414 ? -10.914 -20.656 -22.078 1 96.19 414 ALA B N 1
ATOM 6772 C CA . ALA B 1 414 ? -10.961 -20.094 -20.719 1 96.19 414 ALA B CA 1
ATOM 6773 C C . ALA B 1 414 ? -11.602 -21.078 -19.75 1 96.19 414 ALA B C 1
ATOM 6775 O O . ALA B 1 414 ? -12.32 -21.984 -20.156 1 96.19 414 ALA B O 1
ATOM 6776 N N . LYS B 1 415 ? -11.203 -20.859 -18.516 1 94.5 415 LYS B N 1
ATOM 6777 C CA . LYS B 1 415 ? -11.852 -21.656 -17.469 1 94.5 415 LYS B CA 1
ATOM 6778 C C . LYS B 1 415 ? -13.367 -21.484 -17.5 1 94.5 415 LYS B C 1
ATOM 6780 O O . LYS B 1 415 ? -13.859 -20.406 -17.875 1 94.5 415 LYS B O 1
ATOM 6785 N N . VAL B 1 416 ? -14.047 -22.5 -17.078 1 94.06 416 VAL B N 1
ATOM 6786 C CA . VAL B 1 416 ? -15.5 -22.438 -17.016 1 94.06 416 VAL B CA 1
ATOM 6787 C C . VAL B 1 416 ? -15.938 -21.203 -16.234 1 94.06 416 VAL B C 1
ATOM 6789 O O . VAL B 1 416 ? -15.383 -20.906 -15.164 1 94.06 416 VAL B O 1
ATOM 6792 N N . GLY B 1 417 ? -16.906 -20.453 -16.812 1 91.75 417 GLY B N 1
ATOM 6793 C CA . GLY B 1 417 ? -17.406 -19.266 -16.172 1 91.75 417 GLY B CA 1
ATOM 6794 C C . GLY B 1 417 ? -16.766 -17.984 -16.688 1 91.75 417 GLY B C 1
ATOM 6795 O O . GLY B 1 417 ? -17.203 -16.891 -16.359 1 91.75 417 GLY B O 1
ATOM 6796 N N . ARG B 1 418 ? -15.734 -18.141 -17.516 1 94.56 418 ARG B N 1
ATOM 6797 C CA . ARG B 1 418 ? -15.039 -17 -18.094 1 94.56 418 ARG B CA 1
ATOM 6798 C C . ARG B 1 418 ? -15.133 -17 -19.609 1 94.56 418 ARG B C 1
ATOM 6800 O O . ARG B 1 418 ? -15.281 -18.062 -20.234 1 94.56 418 ARG B O 1
ATOM 6807 N N . LYS B 1 419 ? -15.18 -15.836 -20.188 1 95.5 419 LYS B N 1
ATOM 6808 C CA . LYS B 1 419 ? -15.195 -15.656 -21.625 1 95.5 419 LYS B CA 1
ATOM 6809 C C . LYS B 1 419 ? -14.633 -14.289 -22.031 1 95.5 419 LYS B C 1
ATOM 6811 O O . LYS B 1 419 ? -14.445 -13.422 -21.172 1 95.5 419 LYS B O 1
ATOM 6816 N N . LYS B 1 420 ? -14.336 -14.211 -23.297 1 97.56 420 LYS B N 1
ATOM 6817 C CA . LYS B 1 420 ? -13.883 -12.922 -23.812 1 97.56 420 LYS B CA 1
ATOM 6818 C C . LYS B 1 420 ? -14.93 -11.836 -23.578 1 97.56 420 LYS B C 1
ATOM 6820 O O . LYS B 1 420 ? -16.109 -12.047 -23.844 1 97.56 420 LYS B O 1
ATOM 6825 N N . GLY B 1 421 ? -14.477 -10.758 -23.047 1 97.19 421 GLY B N 1
ATOM 6826 C CA . GLY B 1 421 ? -15.375 -9.648 -22.797 1 97.19 421 GLY B CA 1
ATOM 6827 C C . GLY B 1 421 ? -15.508 -8.703 -23.984 1 97.19 421 GLY B C 1
ATOM 6828 O O . GLY B 1 421 ? -15.133 -9.055 -25.094 1 97.19 421 GLY B O 1
ATOM 6829 N N . ASP B 1 422 ? -16.203 -7.613 -23.734 1 97.56 422 ASP B N 1
ATOM 6830 C CA . ASP B 1 422 ? -16.391 -6.555 -24.719 1 97.56 422 ASP B CA 1
ATOM 6831 C C . ASP B 1 422 ? -15.188 -5.617 -24.766 1 97.56 422 ASP B C 1
ATOM 6833 O O . ASP B 1 422 ? -14.891 -4.93 -23.781 1 97.56 422 ASP B O 1
ATOM 6837 N N . PHE B 1 423 ? -14.531 -5.629 -25.922 1 98.19 423 PHE B N 1
ATOM 6838 C CA . PHE B 1 423 ? -13.32 -4.828 -26.062 1 98.19 423 PHE B CA 1
ATOM 6839 C C . PHE B 1 423 ? -13.625 -3.5 -26.75 1 98.19 423 PHE B C 1
ATOM 6841 O O . PHE B 1 423 ? -12.711 -2.77 -27.125 1 98.19 423 PHE B O 1
ATOM 6848 N N . SER B 1 424 ? -14.883 -3.135 -26.906 1 98.06 424 SER B N 1
ATOM 6849 C CA . SER B 1 424 ? -15.281 -2.035 -27.781 1 98.06 424 SER B CA 1
ATOM 6850 C C . SER B 1 424 ? -14.789 -0.696 -27.234 1 98.06 424 SER B C 1
ATOM 6852 O O . SER B 1 424 ? -14.555 0.239 -28.016 1 98.06 424 SER B O 1
ATOM 6854 N N . ARG B 1 425 ? -14.617 -0.562 -25.953 1 97.94 425 ARG B N 1
ATOM 6855 C CA . ARG B 1 425 ? -14.195 0.707 -25.375 1 97.94 425 ARG B CA 1
ATOM 6856 C C . ARG B 1 425 ? -12.672 0.826 -25.359 1 97.94 425 ARG B C 1
ATOM 6858 O O . ARG B 1 425 ? -12.133 1.906 -25.125 1 97.94 425 ARG B O 1
ATOM 6865 N N . LEU B 1 426 ? -12.008 -0.244 -25.641 1 98.44 426 LEU B N 1
ATOM 6866 C CA . LEU B 1 426 ? -10.555 -0.26 -25.562 1 98.44 426 LEU B CA 1
ATOM 6867 C C . LEU B 1 426 ? -9.938 0.33 -26.828 1 98.44 426 LEU B C 1
ATOM 6869 O O . LEU B 1 426 ? -10.516 0.219 -27.922 1 98.44 426 LEU B O 1
ATOM 6873 N N . LYS B 1 427 ? -8.82 0.971 -26.719 1 97.19 427 LYS B N 1
ATOM 6874 C CA . LYS B 1 427 ? -8.047 1.494 -27.844 1 97.19 427 LYS B CA 1
ATOM 6875 C C . LYS B 1 427 ? -6.676 0.833 -27.906 1 97.19 427 LYS B C 1
ATOM 6877 O O . LYS B 1 427 ? -6.078 0.506 -26.875 1 97.19 427 LYS B O 1
ATOM 6882 N N . VAL B 1 428 ? -6.18 0.679 -29.078 1 97.75 428 VAL B N 1
ATOM 6883 C CA . VAL B 1 428 ? -4.844 0.129 -29.281 1 97.75 428 VAL B CA 1
ATOM 6884 C C . VAL B 1 428 ? -3.797 1.085 -28.719 1 97.75 428 VAL B C 1
ATOM 6886 O O . VAL B 1 428 ? -3.846 2.291 -28.969 1 97.75 428 VAL B O 1
ATOM 6889 N N . VAL B 1 429 ? -2.92 0.523 -27.938 1 97.62 429 VAL B N 1
ATOM 6890 C CA . VAL B 1 429 ? -1.8 1.298 -27.406 1 97.62 429 VAL B CA 1
ATOM 6891 C C . VAL B 1 429 ? -0.642 1.27 -28.406 1 97.62 429 VAL B C 1
ATOM 6893 O O . VAL B 1 429 ? -0.053 0.214 -28.656 1 97.62 429 VAL B O 1
ATOM 6896 N N . GLU B 1 430 ? -0.317 2.41 -28.875 1 95.94 430 GLU B N 1
ATOM 6897 C CA . GLU B 1 430 ? 0.8 2.494 -29.812 1 95.94 430 GLU B CA 1
ATOM 6898 C C . GLU B 1 430 ? 2.127 2.201 -29.125 1 95.94 430 GLU B C 1
ATOM 6900 O O . GLU B 1 430 ? 2.242 2.352 -27.906 1 95.94 430 GLU B O 1
ATOM 6905 N N . LYS B 1 431 ? 3.082 1.749 -29.875 1 95.31 431 LYS B N 1
ATOM 6906 C CA . LYS B 1 431 ? 4.379 1.383 -29.312 1 95.31 431 LYS B CA 1
ATOM 6907 C C . LYS B 1 431 ? 5.066 2.59 -28.672 1 95.31 431 LYS B C 1
ATOM 6909 O O . LYS B 1 431 ? 5.73 2.461 -27.656 1 95.31 431 LYS B O 1
ATOM 6914 N N . ASN B 1 432 ? 4.926 3.768 -29.25 1 93.25 432 ASN B N 1
ATOM 6915 C CA . ASN B 1 432 ? 5.375 5.031 -28.688 1 93.25 432 ASN B CA 1
ATOM 6916 C C . ASN B 1 432 ? 4.207 5.852 -28.141 1 93.25 432 ASN B C 1
ATOM 6918 O O . ASN B 1 432 ? 4.055 7.023 -28.5 1 93.25 432 ASN B O 1
ATOM 6922 N N . TYR B 1 433 ? 3.473 5.305 -27.281 1 92.44 433 TYR B N 1
ATOM 6923 C CA . TYR B 1 433 ? 2.176 5.809 -26.844 1 92.44 433 TYR B CA 1
ATOM 6924 C C . TYR B 1 433 ? 2.33 7.129 -26.094 1 92.44 433 TYR B C 1
ATOM 6926 O O . TYR B 1 433 ? 1.354 7.852 -25.891 1 92.44 433 TYR B O 1
ATOM 6934 N N . TRP B 1 434 ? 3.488 7.555 -25.672 1 87.44 434 TRP B N 1
ATOM 6935 C CA . TRP B 1 434 ? 3.682 8.797 -24.938 1 87.44 434 TRP B CA 1
ATOM 6936 C C . TRP B 1 434 ? 3.863 9.969 -25.891 1 87.44 434 TRP B C 1
ATOM 6938 O O . TRP B 1 434 ? 3.895 11.133 -25.469 1 87.44 434 TRP B O 1
ATOM 6948 N N . GLU B 1 435 ? 4.156 9.773 -27.141 1 82.56 435 GLU B N 1
ATOM 6949 C CA . GLU B 1 435 ? 4.359 10.82 -28.141 1 82.56 435 GLU B CA 1
ATOM 6950 C C . GLU B 1 435 ? 3.025 11.352 -28.656 1 82.56 435 GLU B C 1
ATOM 6952 O O . GLU B 1 435 ? 2.984 12.383 -29.344 1 82.56 435 GLU B O 1
ATOM 6957 N N . TYR B 1 436 ? 1.922 10.742 -28.375 1 68 436 TYR B N 1
ATOM 6958 C CA . TYR B 1 436 ? 0.644 11.141 -28.953 1 68 436 TYR B CA 1
ATOM 6959 C C . TYR B 1 436 ? -0.264 11.758 -27.906 1 68 436 TYR B C 1
ATOM 6961 O O . TYR B 1 436 ? -0.189 11.406 -26.719 1 68 436 TYR B O 1
#

Nearest PDB structures (foldseek):
  2i14-assembly1_E  TM=8.879E-01  e=7.911E-25  Pyrococcus furiosus
  2i1o-assembly1_A  TM=8.200E-01  e=1.598E-22  Thermoplasma acidophilum
  4mzy-assembly1_A  TM=7.721E-01  e=2.150E-19  Enterococcus faecalis V583
  4yub-assembly1_A  TM=6.143E-01  e=4.106E-13  Homo sapiens
  7xgn-assembly1_B  TM=7.301E-01  e=1.771E-10  Streptomyces pyridomyceticus

Solvent-accessible surface area (backbone atoms only — not comparable to full-atom values): 43658 Å² total; per-residue (Å²): 129,72,75,79,45,61,79,54,50,61,54,50,82,77,52,94,68,63,53,70,46,56,61,68,37,36,62,13,40,42,24,32,51,49,41,29,47,32,36,57,74,64,66,56,86,56,37,34,34,35,39,29,23,31,75,39,68,36,28,38,20,31,53,51,59,36,49,28,49,42,62,71,40,20,24,50,56,80,49,55,69,62,41,50,54,48,48,54,50,42,54,53,37,50,52,49,36,51,53,26,59,78,67,67,36,60,68,57,34,51,51,37,47,52,50,41,51,53,47,48,52,54,46,53,72,36,48,42,80,39,48,87,70,43,47,40,32,32,58,49,49,51,39,74,45,49,52,64,39,49,48,36,34,43,36,31,49,45,69,30,47,46,42,46,49,31,47,44,29,1,36,28,10,39,18,14,11,31,11,30,36,37,30,49,35,36,60,34,43,71,80,42,47,34,32,44,50,44,62,38,54,27,46,66,79,49,30,43,54,46,26,44,15,28,50,58,31,57,44,67,41,33,24,17,53,35,25,21,64,75,67,79,53,82,53,47,58,44,57,42,70,62,42,20,35,74,46,74,61,31,52,45,59,30,49,49,45,42,53,71,62,47,63,42,88,51,57,33,32,42,54,28,36,51,74,36,24,50,55,64,43,44,54,51,30,49,42,52,48,42,22,68,75,71,72,47,78,67,44,61,92,74,37,45,53,34,72,34,42,34,75,20,61,82,22,39,26,29,37,33,44,54,33,51,72,88,38,61,36,67,81,44,74,85,80,57,78,75,41,27,18,63,35,57,65,46,46,49,54,36,52,52,53,36,42,74,46,43,34,70,74,47,37,35,30,41,26,61,87,41,40,42,69,56,38,34,51,37,52,75,68,61,42,78,64,54,33,40,40,35,26,65,58,36,72,52,47,80,38,48,48,50,75,42,52,24,24,41,70,87,35,85,34,48,44,69,96,54,66,72,65,69,63,82,81,43,40,78,56,54,93,65,44,51,82,91,130,70,78,78,45,61,80,53,51,62,54,49,83,78,55,92,69,62,52,72,45,56,63,69,39,35,64,14,40,43,24,32,49,48,39,30,49,31,36,56,75,65,66,57,86,56,37,33,34,36,38,28,23,32,75,39,68,36,29,39,21,32,53,49,58,37,49,28,50,41,61,71,40,19,25,48,55,82,49,56,69,61,41,50,53,46,48,54,49,43,54,53,38,51,53,48,34,51,53,25,58,77,68,68,37,61,68,58,33,52,52,38,48,52,50,42,52,52,47,48,52,53,46,51,71,38,47,43,79,40,50,87,68,44,49,40,31,31,57,49,46,50,38,75,44,50,53,64,39,50,45,37,35,42,36,30,49,44,67,30,46,46,39,46,49,30,46,45,28,1,36,29,10,37,17,14,11,32,11,30,37,37,30,49,35,38,61,34,41,71,80,42,47,32,33,44,50,45,61,36,54,28,46,66,81,49,30,44,53,47,26,44,16,27,52,58,30,57,45,66,41,31,25,17,52,35,25,21,65,76,67,80,54,83,54,47,60,43,58,44,71,62,42,21,34,74,46,75,61,31,52,43,60,30,48,49,45,43,52,73,61,46,64,42,88,50,54,35,32,41,55,28,35,52,76,36,25,49,53,63,42,45,52,51,30,49,43,51,46,44,22,68,75,72,73,45,79,68,44,60,92,75,38,44,53,34,73,34,44,33,75,20,60,81,22,40,26,28,38,32,43,53,33,51,71,88,36,60,38,67,81,44,72,86,82,57,78,74,40,26,19,63,35,58,66,46,46,48,54,35,52,53,53,36,41,76,47,44,33,71,74,46,36,35,31,41,28,60,88,39,40,43,68,56,38,35,50,36,52,74,68,61,44,79,63,55,33,40,38,34,28,67,57,35,71,52,48,81,36,47,46,49,75,43,49,24,23,43,70,88,34,86,32,47,45,69,96,53,66,71,66,68,62,82,81,43,40,78,56,54,95,66,44,50,81,92

Secondary structure (DSSP, 8-state):
--TT-TTPPPPGGGS---HHHHHTTTTS-HHHHHHHHHHHHTT----EEEEEEESS-EE---HHHHHHHHHHH-EEESSHHHHHHHHHHHHHHHHHHHHHHHHT-HHHHHHHHHHHHHHHHHHHHTEEE-GGGSEEEE--TT-EE-TT---EEEEE-GGGTGGGHHHHHHHHHHHHHHHHHHHHHHHHTTTS-EEE--GGGS-GGGHHHHHHHHHHHT--EESSTTTTTTT-S-------HHHHHHTTT-HHHHHHHHHHHS-TTS--EEE--TTS-HHHHHHHHHHHHHHHHHSS---GGGTGGGGGBSSSTTSB-EEEE---TT---TTSPP-SGGGSSS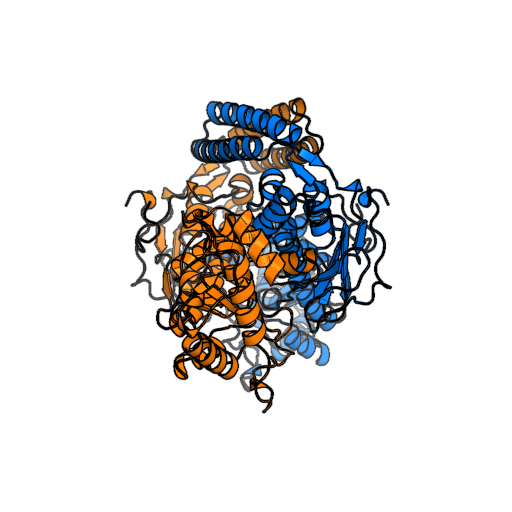-HHHHHHHHHHHHHTT-TT-EEEE-SS--HHHHHHHHHTT----EEEE-GGGGT----EEEEEEEETTEE---TT------TT-EEPPTTTT--/--TT-TTPPPPGGGS---HHHHHTTTTS-HHHHHHHHHHHHTT----EEEEEEESS-EE---HHHHHHHHHHH-EEESSHHHHHHHHHHHHHHHHHHHHHHHHT-HHHHHHHHHHHHHHHHHHHHTEEE-GGGSEEEE--TT-EE-TT---EEEEE-GGGTGGGHHHHHHHHHHHHHHHHHHHHHHHHTTTS-EEE--GGGS-GGGHHHHHHHHHHHT--EESSTTTTTTT-S-------HHHHHHTTT-HHHHHHHHHHHS-TTS--EEE--TTS-HHHHHHHHHHHHHHHHHSS---GGGTGGGGGBSSSTTSB-EEEE---TT---TTSPP-SGGGSSS-HHHHHHHHHHHHHTT-TT-EEEE-SS--HHHHHHHHHTT----EEEE-GGGGT----EEEEEEEETTEE---TT------TT-EEPPTTTT--

Sequence (872 aa):
MDLNDTNKRLHPKLFKVPIDKIRMGYYTDKYFTRYVEVLKKDKRKVNVTYQFFPRADCVVVGLDEALALLTYGTGYYKDEEKAKEIFDEILTIERAIQDASTRMDKEELLNCTNKKWDLRMLLNSLWVDKWDEIEVLALNDGDEAKSMEPVFVIEGNPVYFGYLETLLLGVMARASSTATAVKKVVNAAKGKPILFFSARFDHFWVQTTDGYAALKAGAFGVSTDANADYWGVESLGTIPHALIAAYNGNTSDAAIAFNKYVDGHVNRMVLVDWDNDVIGTTIKVAKDFYEHIYGEKPNIDRGDLSKIIGEGKDKIWAVRFDTSGSLRDKSVIPKDKSSLGVNPEMVWRARRKFDELGMNNLKIMVSGGFNQEKIDLFETLEVPVDLYGVGSSLLKQKVDFTADIVEVDGRPCAKVGRKKGDFSRLKVVEKNYWEYMDLNDTNKRLHPKLFKVPIDKIRMGYYTDKYFTRYVEVLKKDKRKVNVTYQFFPRADCVVVGLDEALALLTYGTGYYKDEEKAKEIFDEILTIERAIQDASTRMDKEELLNCTNKKWDLRMLLNSLWVDKWDEIEVLALNDGDEAKSMEPVFVIEGNPVYFGYLETLLLGVMARASSTATAVKKVVNAAKGKPILFFSARFDHFWVQTTDGYAALKAGAFGVSTDANADYWGVESLGTIPHALIAAYNGNTSDAAIAFNKYVDGHVNRMVLVDWDNDVIGTTIKVAKDFYEHIYGEKPNIDRGDLSKIIGEGKDKIWAVRFDTSGSLRDKSVIPKDKSSLGVNPEMVWRARRKFDELGMNNLKIMVSGGFNQEKIDLFETLEVPVDLYGVGSSLLKQKVDFTADIVEVDGRPCAKVGRKKGDFSRLKVVEKNYWEY

InterPro domains:
  IPR007229 Nicotinate phosphoribosyltransferase family [PIRSF000484] (24-420)
  IPR013785 Aldolase-type TIM barrel [G3DSA:3.20.20.70] (170-311)
  IPR013785 Aldolase-type TIM barrel [G3DSA:3.20.20.70] (312-399)
  IPR036068 Nicotinate phosphoribosyltransferase-like, C-terminal [SSF51690] (175-433)
  IPR037128 Quinolinate phosphoribosyl transferase, N-terminal domain superfamily [G3DSA:3.90.1170.20] (7-169)
  IPR053190 Nicotinate phosphoribosyltransferase-like [PTHR43202] (12-435)

pLDDT: mean 95.09, std 6.81, range [41.25, 98.88]